Protein AF-A0A395GZ72-F1 (afdb_monomer)

Secondary structure (DSSP, 8-state):
-----------------PPPP-SS--SSGGGTTTT--S--EEEEES-B-----SEEEEEEEEEEE-TTS-EEEESSTT-S-EEEEEETTEEEEETTEE----TTHHHHHHHHTTB-SSEEEEEEEEHHHHT---SS-SEEEEEEEEEEETTSPPPPHHHHHHHHHHHHHTHHHHHHHHHHHTTSS-TT-HHHHHHHHHHHHHHHSTT-HHHHHHHHHHHHHHHTT----SHHHHHHHHTTEEE--TT-------------PPPPP--GGGGGG------S---------------SEEEEEEE--EEEEEEEE-SSPEESTTTB-TTT-BB--TTSTTTT-B-TTEEEEES-EES-TTHHHHHHHHHHTT-S-SEEEESS--SHHHHHHHHHHHHH-----EEEEPTTTHHHHGGGTTSEEEEETTEEESSPPPTTTTT----------TTSPPPHHHHHHHHTTT-HHHHHHHHHHHHHHHHHT-SSEEEPS-EEE-TTS--SHHHHHHHHHHHHTT---SS-EEEPPPSS-TTTTTTTT--HHHHHHHHHHHHHHHHTT-B----S-GGGSTTPPPTT-B-EE-SHHHHHHHHHTS--B---PPTTHHHHHHHHTEEES-GGGSGGGS-BSEEEE---GGGGTT--TTHHHHHHHHHHHHHTTSPEEEESGGGG---TTHHHHHHHHHHHH---S--EETTTSSS-SSSTTTBPTT--PEEEE--GGGGHHHHHHH----SS----EEEEEEEEE-HHHHHHHHHHHTT----SS-EEEEEE-HHHHHHHHHTTHHHHHHHTTEEEEES--GGG--TTTS-TT--EEEES-HHHHHHHHHHH--EEEE--HHHHHHHHHHSSPPPPPTT-

Radius of gyration: 38.92 Å; Cα contacts (8 Å, |Δi|>4): 1765; chains: 1; bounding box: 130×68×79 Å

Structure (mmCIF, N/CA/C/O backbone):
data_AF-A0A395GZ72-F1
#
_entry.id   AF-A0A395GZ72-F1
#
loop_
_atom_site.group_PDB
_atom_site.id
_atom_site.type_symbol
_atom_site.label_atom_id
_atom_site.label_alt_id
_atom_site.label_comp_id
_atom_site.label_asym_id
_atom_site.label_entity_id
_atom_site.label_seq_id
_atom_site.pdbx_PDB_ins_code
_atom_site.Cartn_x
_atom_site.Cartn_y
_atom_site.Cartn_z
_atom_site.occupancy
_atom_site.B_iso_or_equiv
_atom_site.auth_seq_id
_atom_site.auth_comp_id
_atom_site.auth_asym_id
_atom_site.auth_atom_id
_atom_site.pdbx_PDB_model_num
ATOM 1 N N . MET A 1 1 ? 87.591 38.174 10.791 1.00 34.38 1 MET A N 1
ATOM 2 C CA . MET A 1 1 ? 88.130 39.391 10.137 1.00 34.38 1 MET A CA 1
ATOM 3 C C . MET A 1 1 ? 88.224 39.127 8.640 1.00 34.38 1 MET A C 1
ATOM 5 O O . MET A 1 1 ? 88.364 37.968 8.288 1.00 34.38 1 MET A O 1
ATOM 9 N N . SER A 1 2 ? 88.171 40.179 7.820 1.00 26.72 2 SER A N 1
ATOM 10 C CA . SER A 1 2 ? 88.730 40.250 6.453 1.00 26.72 2 SER A CA 1
ATOM 11 C C . SER A 1 2 ? 88.291 39.220 5.391 1.00 26.72 2 SER A C 1
ATOM 13 O O . SER A 1 2 ? 88.881 38.160 5.242 1.00 26.72 2 SER A O 1
ATOM 15 N N . GLN A 1 3 ? 87.288 39.611 4.601 1.00 27.19 3 GLN A N 1
ATOM 16 C CA . GLN A 1 3 ? 87.376 39.810 3.138 1.00 27.19 3 GLN A CA 1
ATOM 17 C C . GLN A 1 3 ? 88.424 39.039 2.281 1.00 27.19 3 GLN A C 1
ATOM 19 O O . GLN A 1 3 ? 89.612 39.322 2.380 1.00 27.19 3 GLN A O 1
ATOM 24 N N . GLN A 1 4 ? 87.901 38.283 1.293 1.00 29.97 4 GLN A N 1
ATOM 25 C CA . GLN A 1 4 ? 87.918 38.613 -0.163 1.00 29.97 4 GLN A CA 1
ATOM 26 C C . GLN A 1 4 ? 89.201 38.397 -1.024 1.00 29.97 4 GLN A C 1
ATOM 28 O O . GLN A 1 4 ? 90.318 38.432 -0.528 1.00 29.97 4 GLN A O 1
ATOM 33 N N . VAL A 1 5 ? 88.971 38.316 -2.353 1.00 26.55 5 VAL A N 1
ATOM 34 C CA . VAL A 1 5 ? 89.887 38.484 -3.520 1.00 26.55 5 VAL A CA 1
ATOM 35 C C . VAL A 1 5 ? 90.496 37.213 -4.166 1.00 26.55 5 VAL A C 1
ATOM 37 O O . VAL A 1 5 ? 91.582 36.770 -3.816 1.00 26.55 5 VAL A O 1
ATOM 40 N N . ASP A 1 6 ? 89.757 36.687 -5.154 1.00 26.81 6 ASP A N 1
ATOM 41 C CA . ASP A 1 6 ? 90.090 36.468 -6.585 1.00 26.81 6 ASP A CA 1
ATOM 42 C C . ASP A 1 6 ? 91.368 35.745 -7.107 1.00 26.81 6 ASP A C 1
ATOM 44 O O . ASP A 1 6 ? 92.490 35.988 -6.677 1.00 26.81 6 ASP A O 1
ATOM 48 N N . ALA A 1 7 ? 91.147 35.026 -8.231 1.00 25.94 7 ALA A N 1
ATOM 49 C CA . ALA A 1 7 ? 91.936 35.014 -9.491 1.00 25.94 7 ALA A CA 1
ATOM 50 C C . ALA A 1 7 ? 92.730 33.748 -9.957 1.00 25.94 7 ALA A C 1
ATOM 52 O O . ALA A 1 7 ? 93.882 33.541 -9.603 1.00 25.94 7 ALA A O 1
ATOM 53 N N . VAL A 1 8 ? 92.136 33.058 -10.954 1.00 24.94 8 VAL A N 1
ATOM 54 C CA . VAL A 1 8 ? 92.734 32.557 -12.233 1.00 24.94 8 VAL A CA 1
ATOM 55 C C . VAL A 1 8 ? 93.735 31.361 -12.262 1.00 24.94 8 VAL A C 1
ATOM 57 O O . VAL A 1 8 ? 94.876 31.463 -11.836 1.00 24.94 8 VAL A O 1
ATOM 60 N N . SER A 1 9 ? 93.272 30.268 -12.907 1.00 29.72 9 SER A N 1
ATOM 61 C CA . SER A 1 9 ? 93.834 29.360 -13.963 1.00 29.72 9 SER A CA 1
ATOM 62 C C . SER A 1 9 ? 95.338 29.404 -14.377 1.00 29.72 9 SER A C 1
ATOM 64 O O . SER A 1 9 ? 95.926 30.477 -14.277 1.00 29.72 9 SER A O 1
ATOM 66 N N . PRO A 1 10 ? 95.951 28.343 -15.003 1.00 31.62 10 PRO A N 1
ATOM 67 C CA . PRO A 1 10 ? 95.330 27.332 -15.899 1.00 31.62 10 PRO A CA 1
ATOM 68 C C . PRO A 1 10 ? 95.888 25.859 -15.902 1.00 31.62 10 PRO A C 1
ATOM 70 O O . PRO A 1 10 ? 96.686 25.462 -15.063 1.00 31.62 10 PRO A O 1
ATOM 73 N N . LEU A 1 11 ? 95.402 25.072 -16.886 1.00 26.64 11 LEU A N 1
ATOM 74 C CA . LEU A 1 11 ? 95.679 23.671 -17.333 1.00 26.64 11 LEU A CA 1
ATOM 75 C C . LEU A 1 11 ? 97.136 23.391 -17.823 1.00 26.64 11 LEU A C 1
ATOM 77 O O . LEU A 1 11 ? 97.882 24.368 -17.916 1.00 26.64 11 LEU A O 1
ATOM 81 N N . PRO A 1 12 ? 97.540 22.169 -18.312 1.00 40.56 12 PRO A N 1
ATOM 82 C CA . PRO A 1 12 ? 96.885 20.822 -18.413 1.00 40.56 12 PRO A CA 1
ATOM 83 C C . PRO A 1 12 ? 97.626 19.707 -17.570 1.00 40.56 12 PRO A C 1
ATOM 85 O O . PRO A 1 12 ? 98.060 20.065 -16.485 1.00 40.56 12 PRO A O 1
ATOM 88 N N . VAL A 1 13 ? 97.807 18.377 -17.830 1.00 24.05 13 VAL A N 1
ATOM 89 C CA . VAL A 1 13 ? 97.743 17.447 -19.007 1.00 24.05 13 VAL A CA 1
ATOM 90 C C . VAL A 1 13 ? 97.440 15.950 -18.645 1.00 24.05 13 VAL A C 1
ATOM 92 O O . VAL A 1 13 ? 97.704 15.488 -17.543 1.00 24.05 13 VAL A O 1
ATOM 95 N N . VAL A 1 14 ? 96.913 15.225 -19.648 1.00 24.72 14 VAL A N 1
ATOM 96 C CA . VAL A 1 14 ? 96.704 13.768 -19.972 1.00 24.72 14 VAL A CA 1
ATOM 97 C C . VAL A 1 14 ? 97.990 12.868 -19.894 1.00 24.72 14 VAL A C 1
ATOM 99 O O . VAL A 1 14 ? 99.051 13.487 -19.994 1.00 24.72 14 VAL A O 1
ATOM 102 N N . PRO A 1 15 ? 98.008 11.484 -19.813 1.00 29.48 15 PRO A N 1
ATOM 103 C CA . PRO A 1 15 ? 96.961 10.438 -20.051 1.00 29.48 15 PRO A CA 1
ATOM 104 C C . PRO A 1 15 ? 96.817 9.200 -19.084 1.00 29.48 15 PRO A C 1
ATOM 106 O O . PRO A 1 15 ? 97.729 8.827 -18.360 1.00 29.48 15 PRO A O 1
ATOM 109 N N . MET A 1 16 ? 95.727 8.434 -19.320 1.00 23.69 16 MET A N 1
ATOM 110 C CA . MET A 1 16 ? 95.589 6.943 -19.362 1.00 23.69 16 MET A CA 1
ATOM 111 C C . MET A 1 16 ? 95.360 6.012 -18.137 1.00 23.69 16 MET A C 1
ATOM 113 O O . MET A 1 16 ? 96.000 6.089 -17.096 1.00 23.69 16 MET A O 1
ATOM 117 N N . SER A 1 17 ? 94.585 4.955 -18.462 1.00 22.78 17 SER A N 1
ATOM 118 C CA . SER A 1 17 ? 94.466 3.593 -17.885 1.00 22.78 17 SER A CA 1
ATOM 119 C C . SER A 1 17 ? 93.410 3.313 -16.794 1.00 22.78 17 SER A C 1
ATOM 121 O O . SER A 1 17 ? 93.126 4.135 -15.931 1.00 22.78 17 SER A O 1
ATOM 123 N N . LEU A 1 18 ? 92.786 2.128 -16.907 1.00 32.59 18 LEU A N 1
ATOM 124 C CA . LEU A 1 18 ? 91.669 1.616 -16.096 1.00 32.59 18 LEU A CA 1
ATOM 125 C C . LEU A 1 18 ? 92.166 0.583 -15.063 1.00 32.59 18 LEU A C 1
ATOM 127 O O . LEU A 1 18 ? 92.924 -0.308 -15.453 1.00 32.59 18 LEU A O 1
ATOM 131 N N . PRO A 1 19 ? 91.695 0.612 -13.801 1.00 25.66 19 PRO A N 1
ATOM 132 C CA . PRO A 1 19 ? 91.876 -0.484 -12.848 1.00 25.66 19 PRO A CA 1
ATOM 133 C C . PRO A 1 19 ? 90.825 -1.596 -13.015 1.00 25.66 19 PRO A C 1
ATOM 135 O O . PRO A 1 19 ? 89.708 -1.361 -13.474 1.00 25.66 19 PRO A O 1
ATOM 138 N N . SER A 1 20 ? 91.178 -2.810 -12.589 1.00 26.08 20 SER A N 1
ATOM 139 C CA . SER A 1 20 ? 90.280 -3.969 -12.488 1.00 26.08 20 SER A CA 1
ATOM 140 C C . SER A 1 20 ? 89.434 -3.955 -11.206 1.00 26.08 20 SER A C 1
ATOM 142 O O . SER A 1 20 ? 89.766 -3.269 -10.242 1.00 26.08 20 SER A O 1
ATOM 144 N N . GLN A 1 21 ? 88.368 -4.761 -11.181 1.00 37.78 21 GLN A N 1
ATOM 145 C CA . GLN A 1 21 ? 87.466 -4.911 -10.033 1.00 37.78 21 GLN A CA 1
ATOM 146 C C . GLN A 1 21 ? 88.163 -5.420 -8.759 1.00 37.78 21 GLN A C 1
ATOM 148 O O . GLN A 1 21 ? 89.047 -6.276 -8.810 1.00 37.78 21 GLN A O 1
ATOM 153 N N . SER A 1 22 ? 87.639 -4.977 -7.617 1.00 26.02 22 SER A N 1
ATOM 154 C CA . SER A 1 22 ? 87.664 -5.691 -6.339 1.00 26.02 22 SER A CA 1
ATOM 155 C C . SER A 1 22 ? 86.286 -5.547 -5.692 1.00 26.02 22 SER A C 1
ATOM 157 O O . SER A 1 22 ? 85.768 -4.431 -5.626 1.00 26.02 22 SER A O 1
ATOM 159 N N . ASP A 1 23 ? 85.687 -6.646 -5.240 1.00 38.22 23 ASP A N 1
ATOM 160 C CA . ASP A 1 23 ? 84.342 -6.638 -4.657 1.00 38.22 23 ASP A CA 1
ATOM 161 C C . ASP A 1 23 ? 84.237 -5.805 -3.369 1.00 38.22 23 ASP A C 1
ATOM 163 O O . ASP A 1 23 ? 85.182 -5.721 -2.585 1.00 38.22 23 ASP A O 1
ATOM 167 N N . GLY A 1 24 ? 83.035 -5.281 -3.099 1.00 35.09 24 GLY A N 1
ATOM 168 C CA . GLY A 1 24 ? 82.605 -5.028 -1.718 1.00 35.09 24 GLY A CA 1
ATOM 169 C C . GLY A 1 24 ? 82.280 -3.596 -1.288 1.00 35.09 24 GLY A C 1
ATOM 170 O O . GLY A 1 24 ? 81.935 -3.433 -0.121 1.00 35.09 24 GLY A O 1
ATOM 171 N N . GLN A 1 25 ? 82.326 -2.567 -2.149 1.00 31.42 25 GLN A N 1
ATOM 172 C CA . GLN A 1 25 ? 81.859 -1.221 -1.753 1.00 31.42 25 GLN A CA 1
ATOM 173 C C . GLN A 1 25 ? 81.466 -0.299 -2.926 1.00 31.42 25 GLN A C 1
ATOM 175 O O . GLN A 1 25 ? 82.327 0.336 -3.522 1.00 31.42 25 GLN A O 1
ATOM 180 N N . LEU A 1 26 ? 80.156 -0.227 -3.227 1.00 33.25 26 LEU A N 1
ATOM 181 C CA . LEU A 1 26 ? 79.396 0.966 -3.682 1.00 33.25 26 LEU A CA 1
ATOM 182 C C . LEU A 1 26 ? 77.943 0.579 -4.044 1.00 33.25 26 LEU A C 1
ATOM 184 O O . LEU A 1 26 ? 77.518 0.616 -5.194 1.00 33.25 26 LEU A O 1
ATOM 188 N N . VAL A 1 27 ? 77.173 0.171 -3.029 1.00 31.89 27 VAL A N 1
ATOM 189 C CA . VAL A 1 27 ? 75.712 -0.076 -3.129 1.00 31.89 27 VAL A CA 1
ATOM 190 C C . VAL A 1 27 ? 74.934 0.877 -2.199 1.00 31.89 27 VAL A C 1
ATOM 192 O O . VAL A 1 27 ? 73.728 0.764 -2.046 1.00 31.89 27 VAL A O 1
ATOM 195 N N . SER A 1 28 ? 75.612 1.847 -1.579 1.00 29.06 28 SER A N 1
ATOM 196 C CA . SER A 1 28 ? 75.023 2.880 -0.717 1.00 29.06 28 SER A CA 1
ATOM 197 C C . SER A 1 28 ? 74.448 4.055 -1.513 1.00 29.06 28 SER A C 1
ATOM 199 O O . SER A 1 28 ? 73.322 4.486 -1.275 1.00 29.06 28 SER A O 1
ATOM 201 N N . ASP A 1 29 ? 75.207 4.558 -2.483 1.00 30.05 29 ASP A N 1
ATOM 202 C CA . ASP A 1 29 ? 75.013 5.920 -3.002 1.00 30.05 29 ASP A CA 1
ATOM 203 C C . ASP A 1 29 ? 73.869 6.009 -4.032 1.00 30.05 29 ASP A C 1
ATOM 205 O O . ASP A 1 29 ? 73.333 7.083 -4.284 1.00 30.05 29 ASP A O 1
ATOM 209 N N . LEU A 1 30 ? 73.418 4.860 -4.549 1.00 30.84 30 LEU A N 1
ATOM 210 C CA . LEU A 1 30 ? 72.220 4.717 -5.389 1.00 30.84 30 LEU A CA 1
ATOM 211 C C . LEU A 1 30 ? 70.903 4.639 -4.588 1.00 30.84 30 LEU A C 1
ATOM 213 O O . LEU A 1 30 ? 69.835 4.585 -5.190 1.00 30.84 30 LEU A O 1
ATOM 217 N N . TYR A 1 31 ? 70.956 4.638 -3.249 1.00 29.92 31 TYR A N 1
ATOM 218 C CA . TYR A 1 31 ? 69.770 4.626 -2.374 1.00 29.92 31 TYR A CA 1
ATOM 219 C C . TYR A 1 31 ? 69.492 5.974 -1.687 1.00 29.92 31 TYR A C 1
ATOM 221 O O . TYR A 1 31 ? 68.526 6.091 -0.931 1.00 29.92 31 TYR A O 1
ATOM 229 N N . ALA A 1 32 ? 70.276 7.017 -1.984 1.00 32.72 32 ALA A N 1
ATOM 230 C CA . ALA A 1 32 ? 70.062 8.365 -1.452 1.00 32.72 32 ALA A CA 1
ATOM 231 C C . ALA A 1 32 ? 68.724 9.006 -1.896 1.00 32.72 32 ALA A C 1
ATOM 233 O O . ALA A 1 32 ? 68.228 9.899 -1.216 1.00 32.72 32 ALA A O 1
ATOM 234 N N . SER A 1 33 ? 68.105 8.526 -2.985 1.00 37.47 33 SER A N 1
ATOM 235 C CA . SER A 1 33 ? 66.801 8.989 -3.497 1.00 37.47 33 SER A CA 1
ATOM 236 C C . SER A 1 33 ? 65.575 8.360 -2.810 1.00 37.47 33 SER A C 1
ATOM 238 O O . SER A 1 33 ? 64.439 8.596 -3.227 1.00 37.47 33 SER A O 1
ATOM 240 N N . GLY A 1 34 ? 65.766 7.530 -1.776 1.00 27.53 34 GLY A N 1
ATOM 241 C CA . GLY A 1 34 ? 64.664 7.015 -0.951 1.00 27.53 34 GLY A CA 1
ATOM 242 C C . GLY A 1 34 ? 63.695 6.059 -1.661 1.00 27.53 34 GLY A C 1
ATOM 243 O O . GLY A 1 34 ? 62.562 5.907 -1.215 1.00 27.53 34 GLY A O 1
ATOM 244 N N . GLY A 1 35 ? 64.117 5.419 -2.757 1.00 38.59 35 GLY A N 1
ATOM 245 C CA . GLY A 1 35 ? 63.292 4.457 -3.499 1.00 38.59 35 GLY A CA 1
ATOM 246 C C . GLY A 1 35 ? 62.363 5.067 -4.554 1.00 38.59 35 GLY A C 1
ATOM 247 O O . GLY A 1 35 ? 61.542 4.342 -5.110 1.00 38.59 35 GLY A O 1
ATOM 248 N N . LYS A 1 36 ? 62.498 6.364 -4.869 1.00 42.06 36 LYS A N 1
ATOM 249 C CA . LYS A 1 36 ? 61.888 6.966 -6.066 1.00 42.06 36 LYS A CA 1
ATOM 250 C C . LYS A 1 36 ? 62.743 6.624 -7.304 1.00 42.06 36 LYS A C 1
ATOM 252 O O . LYS A 1 36 ? 63.950 6.872 -7.298 1.00 42.06 36 LYS A O 1
ATOM 257 N N . GLY A 1 37 ? 62.127 6.049 -8.342 1.00 47.88 37 GLY A N 1
ATOM 258 C CA . GLY A 1 37 ? 62.763 5.806 -9.647 1.00 47.88 37 GLY A CA 1
ATOM 259 C C . GLY A 1 37 ? 62.991 7.102 -10.440 1.00 47.88 37 GLY A C 1
ATOM 260 O O . GLY A 1 37 ? 62.437 8.144 -10.093 1.00 47.88 37 GLY A O 1
ATOM 261 N N . SER A 1 38 ? 63.791 7.058 -11.515 1.00 48.88 38 SER A N 1
ATOM 262 C CA . SER A 1 38 ? 64.171 8.270 -12.271 1.00 48.88 38 SER A CA 1
ATOM 263 C C . SER A 1 38 ? 63.117 8.799 -13.254 1.00 48.88 38 SER A C 1
ATOM 265 O O . SER A 1 38 ? 63.381 9.728 -14.009 1.00 48.88 38 SER A O 1
ATOM 267 N N . LEU A 1 39 ? 61.905 8.248 -13.230 1.00 56.78 39 LEU A N 1
ATOM 268 C CA . LEU A 1 39 ? 60.735 8.723 -13.965 1.00 56.78 39 LEU A CA 1
ATOM 269 C C . LEU A 1 39 ? 59.516 8.432 -13.091 1.00 56.78 39 LEU A C 1
ATOM 271 O O . LEU A 1 39 ? 59.352 7.287 -12.679 1.00 56.78 39 LEU A O 1
ATOM 275 N N . ARG A 1 40 ? 58.677 9.434 -12.805 1.00 62.03 40 ARG A N 1
ATOM 276 C CA . ARG A 1 40 ? 57.437 9.235 -12.025 1.00 62.03 40 ARG A CA 1
ATOM 277 C C . ARG A 1 40 ? 56.199 9.327 -12.906 1.00 62.03 40 ARG A C 1
ATOM 279 O O . ARG A 1 40 ? 55.406 8.392 -12.946 1.00 62.03 40 ARG A O 1
ATOM 286 N N . TYR A 1 41 ? 56.069 10.416 -13.665 1.00 66.06 41 TYR A N 1
ATOM 287 C CA . TYR A 1 41 ? 54.873 10.710 -14.454 1.00 66.06 41 TYR A CA 1
ATOM 288 C C . TYR A 1 41 ? 55.190 11.074 -15.908 1.00 66.06 41 TYR A C 1
ATOM 290 O O . TYR A 1 41 ? 56.151 11.789 -16.201 1.00 66.06 41 TYR A O 1
ATOM 298 N N . VAL A 1 42 ? 54.336 10.595 -16.814 1.00 68.19 42 VAL A N 1
ATOM 299 C CA . VAL A 1 42 ? 54.404 10.804 -18.265 1.00 68.19 42 VAL A CA 1
ATOM 300 C C . VAL A 1 42 ? 53.031 11.226 -18.779 1.00 68.19 42 VAL A C 1
ATOM 302 O O . VAL A 1 42 ? 52.049 10.523 -18.563 1.00 68.19 42 VAL A O 1
ATOM 305 N N . PHE A 1 43 ? 52.970 12.323 -19.526 1.00 74.38 43 PHE A N 1
ATOM 306 C CA . PHE A 1 43 ? 51.832 12.710 -20.354 1.00 74.38 43 PHE A CA 1
ATOM 307 C C . PHE A 1 43 ? 52.138 12.449 -21.836 1.00 74.38 43 PHE A C 1
ATOM 309 O O . PHE A 1 43 ? 53.165 12.909 -22.336 1.00 74.38 43 PHE A O 1
ATOM 316 N N . LEU A 1 44 ? 51.242 11.759 -22.556 1.00 71.19 44 LEU A N 1
ATOM 317 C CA . LEU A 1 44 ? 51.400 11.462 -23.989 1.00 71.19 44 LEU A CA 1
ATOM 318 C C . LEU A 1 44 ? 50.183 11.881 -24.830 1.00 71.19 44 LEU A C 1
ATOM 320 O O . LEU A 1 44 ? 49.135 11.233 -24.821 1.00 71.19 44 LEU A O 1
ATOM 324 N N . HIS A 1 45 ? 50.360 12.884 -25.690 1.00 70.88 45 HIS A N 1
ATOM 325 C CA . HIS A 1 45 ? 49.501 13.118 -26.850 1.00 70.88 45 HIS A CA 1
ATOM 326 C C . HIS A 1 45 ? 50.111 12.469 -28.102 1.00 70.88 45 HIS A C 1
ATOM 328 O O . HIS A 1 45 ? 50.744 13.141 -28.908 1.00 70.88 45 HIS A O 1
ATOM 334 N N . GLY A 1 46 ? 49.907 11.166 -28.294 1.00 64.62 46 GLY A N 1
ATOM 335 C CA . GLY A 1 46 ? 50.385 10.439 -29.475 1.00 64.62 46 GLY A CA 1
ATOM 336 C C . GLY A 1 46 ? 50.199 8.927 -29.338 1.00 64.62 46 GLY A C 1
ATOM 337 O O . GLY A 1 46 ? 49.583 8.467 -28.380 1.00 64.62 46 GLY A O 1
ATOM 338 N N . ASN A 1 47 ? 50.746 8.168 -30.286 1.00 56.50 47 ASN A N 1
ATOM 339 C CA . ASN A 1 47 ? 50.848 6.707 -30.263 1.00 56.50 47 ASN A CA 1
ATOM 340 C C . ASN A 1 47 ? 52.332 6.281 -30.287 1.00 56.50 47 ASN A C 1
ATOM 342 O O . ASN A 1 47 ? 53.229 7.094 -30.512 1.00 56.50 47 ASN A O 1
ATOM 346 N N . HIS A 1 48 ? 52.599 4.989 -30.103 1.00 61.34 48 HIS A N 1
ATOM 347 C CA . HIS A 1 48 ? 53.921 4.393 -30.324 1.00 61.34 48 HIS A CA 1
ATOM 348 C C . HIS A 1 48 ? 54.113 3.992 -31.794 1.00 61.34 48 HIS A C 1
ATOM 350 O O . HIS A 1 48 ? 53.207 3.431 -32.412 1.00 61.34 48 HIS A O 1
ATOM 356 N N . ALA A 1 49 ? 55.294 4.277 -32.343 1.00 65.81 49 ALA A N 1
ATOM 357 C CA . ALA A 1 49 ? 55.739 3.871 -33.673 1.00 65.81 49 ALA A CA 1
ATOM 358 C C . ALA A 1 49 ? 57.287 3.816 -33.714 1.00 65.81 49 ALA A C 1
ATOM 360 O O . ALA A 1 49 ? 57.923 4.854 -33.915 1.00 65.81 49 ALA A O 1
ATOM 361 N N . PRO A 1 50 ? 57.927 2.649 -33.532 1.00 67.38 50 PRO A N 1
ATOM 362 C CA . PRO A 1 50 ? 59.387 2.526 -33.593 1.00 67.38 50 PRO A CA 1
ATOM 363 C C . PRO A 1 50 ? 59.937 2.794 -35.005 1.00 67.38 50 PRO A C 1
ATOM 365 O O . PRO A 1 50 ? 59.362 2.331 -35.989 1.00 67.38 50 PRO A O 1
ATOM 368 N N . THR A 1 51 ? 61.068 3.505 -35.131 1.00 63.84 51 THR A N 1
ATOM 369 C CA . THR A 1 51 ? 61.877 3.472 -36.369 1.00 63.84 51 THR A CA 1
ATOM 370 C C . THR A 1 51 ? 62.836 2.282 -36.363 1.00 63.84 51 THR A C 1
ATOM 372 O O . THR A 1 51 ? 63.665 2.119 -35.460 1.00 63.84 51 THR A O 1
ATOM 375 N N . HIS A 1 52 ? 62.753 1.474 -37.420 1.00 65.75 52 HIS A N 1
ATOM 376 C CA . HIS A 1 52 ? 63.691 0.388 -37.711 1.00 65.75 52 HIS A CA 1
ATOM 377 C C . HIS A 1 52 ? 64.793 0.796 -38.707 1.00 65.75 52 HIS A C 1
ATOM 379 O O . HIS A 1 52 ? 65.633 -0.031 -39.060 1.00 65.75 52 HIS A O 1
ATOM 385 N N . HIS A 1 53 ? 64.816 2.054 -39.159 1.00 70.38 53 HIS A N 1
ATOM 386 C CA . HIS A 1 53 ? 65.850 2.564 -40.058 1.00 70.38 53 HIS A CA 1
ATOM 387 C C . HIS A 1 53 ? 67.114 2.971 -39.279 1.00 70.38 53 HIS A C 1
ATOM 389 O O . HIS A 1 53 ? 67.026 3.532 -38.186 1.00 70.38 53 HIS A O 1
ATOM 395 N N . GLN A 1 54 ? 68.298 2.698 -39.846 1.00 68.06 54 GLN A N 1
ATOM 396 C CA . GLN A 1 54 ? 69.583 3.092 -39.243 1.00 68.06 54 GLN A CA 1
ATOM 397 C C . GLN A 1 54 ? 69.796 4.609 -39.266 1.00 68.06 54 GLN A C 1
ATOM 399 O O . GLN A 1 54 ? 70.326 5.163 -38.305 1.00 68.06 54 GLN A O 1
ATOM 404 N N . GLU A 1 55 ? 69.346 5.274 -40.332 1.00 79.75 55 GLU A N 1
ATOM 405 C CA . GLU A 1 55 ? 69.267 6.731 -40.420 1.00 79.75 55 GLU A CA 1
ATOM 406 C C . GLU A 1 55 ? 67.802 7.179 -40.398 1.00 79.75 55 GLU A C 1
ATOM 408 O O . GLU A 1 55 ? 66.934 6.563 -41.017 1.00 79.75 55 GLU A O 1
ATOM 413 N N . THR A 1 56 ? 67.493 8.260 -39.683 1.00 82.12 56 THR A N 1
ATOM 414 C CA . THR A 1 56 ? 66.162 8.893 -39.697 1.00 82.12 56 THR A CA 1
ATOM 415 C C . THR A 1 56 ? 66.315 10.378 -39.382 1.00 82.12 56 THR A C 1
ATOM 417 O O . THR A 1 56 ? 67.072 10.747 -38.484 1.00 82.12 56 THR A O 1
ATOM 420 N N . ASN A 1 57 ? 65.595 11.241 -40.102 1.00 84.94 57 ASN A N 1
ATOM 421 C CA . ASN A 1 57 ? 65.477 12.657 -39.758 1.00 84.94 57 ASN A CA 1
ATOM 422 C C . ASN A 1 57 ? 64.123 12.880 -39.077 1.00 84.94 57 ASN A C 1
ATOM 424 O O . ASN A 1 57 ? 63.091 12.464 -39.604 1.00 84.94 57 ASN A O 1
ATOM 428 N N . ILE A 1 58 ? 64.136 13.532 -37.918 1.00 85.94 58 ILE A N 1
ATOM 429 C CA . ILE A 1 58 ? 62.959 13.803 -37.090 1.00 85.94 58 ILE A CA 1
ATOM 430 C C . ILE A 1 58 ? 62.825 15.318 -36.952 1.00 85.94 58 ILE A C 1
ATOM 432 O O . ILE A 1 58 ? 63.775 15.990 -36.560 1.00 85.94 58 ILE A O 1
ATOM 436 N N . GLU A 1 59 ? 61.664 15.866 -37.295 1.00 88.19 59 GLU A N 1
ATOM 437 C CA . GLU A 1 59 ? 61.310 17.253 -37.005 1.00 88.19 59 GLU A CA 1
ATOM 438 C C . GLU A 1 59 ? 60.543 17.303 -35.680 1.00 88.19 59 GLU A C 1
ATOM 440 O O . GLU A 1 59 ? 59.510 16.649 -35.518 1.00 88.19 59 GLU A O 1
ATOM 445 N N . GLY A 1 60 ? 61.036 18.101 -34.738 1.00 87.06 60 GLY A N 1
ATOM 446 C CA . GLY A 1 60 ? 60.442 18.226 -33.413 1.00 87.06 60 GLY A CA 1
ATOM 447 C C . GLY A 1 60 ? 61.042 19.369 -32.606 1.00 87.06 60 GLY A C 1
ATOM 448 O O . GLY A 1 60 ? 61.764 20.202 -33.151 1.00 87.06 60 GLY A O 1
ATOM 449 N N . LYS A 1 61 ? 60.781 19.407 -31.301 1.00 87.88 61 LYS A N 1
ATOM 450 C CA . LYS A 1 61 ? 61.375 20.380 -30.376 1.00 87.88 61 LYS A CA 1
ATOM 451 C C . LYS A 1 61 ? 61.585 19.756 -28.998 1.00 87.88 61 LYS A C 1
ATOM 453 O O . LYS A 1 61 ? 60.749 18.975 -28.548 1.00 87.88 61 LYS A O 1
ATOM 458 N N . VAL A 1 62 ? 62.703 20.104 -28.362 1.00 87.06 62 VAL A N 1
ATOM 459 C CA . VAL A 1 62 ? 63.074 19.693 -27.003 1.00 87.06 62 VAL A CA 1
ATOM 460 C C . VAL A 1 62 ? 63.098 20.942 -26.126 1.00 87.06 62 VAL A C 1
ATOM 462 O O . VAL A 1 62 ? 63.853 21.876 -26.406 1.00 87.06 62 VAL A O 1
ATOM 465 N N . THR A 1 63 ? 62.295 20.944 -25.065 1.00 88.06 63 THR A N 1
ATOM 466 C CA . THR A 1 63 ? 62.217 22.042 -24.089 1.00 88.06 63 THR A CA 1
ATOM 467 C C . THR A 1 63 ? 62.178 21.459 -22.675 1.00 88.06 63 THR A C 1
ATOM 469 O O . THR A 1 63 ? 61.507 20.456 -22.444 1.00 88.06 63 THR A O 1
ATOM 472 N N . LEU A 1 64 ? 62.884 22.071 -21.725 1.00 85.94 64 LEU A N 1
ATOM 473 C CA . LEU A 1 64 ? 62.787 21.771 -20.294 1.00 85.94 64 LEU A CA 1
ATOM 474 C C . LEU A 1 64 ? 62.161 22.943 -19.546 1.00 85.94 64 LEU A C 1
ATOM 476 O O . LEU A 1 64 ? 62.524 24.097 -19.783 1.00 85.94 64 LEU A O 1
ATOM 480 N N . PHE A 1 65 ? 61.314 22.617 -18.578 1.00 87.19 65 PHE A N 1
ATOM 481 C CA . PHE A 1 65 ? 60.662 23.549 -17.668 1.00 87.19 65 PHE A CA 1
ATOM 482 C C . PHE A 1 65 ? 61.057 23.262 -16.209 1.00 87.19 65 PHE A C 1
ATOM 484 O O . PHE A 1 65 ? 61.320 22.109 -15.853 1.00 87.19 65 PHE A O 1
ATOM 491 N N . ASN A 1 66 ? 61.084 24.292 -15.362 1.00 86.12 66 ASN A N 1
ATOM 492 C CA . ASN A 1 66 ? 61.102 24.135 -13.901 1.00 86.12 66 ASN A CA 1
ATOM 493 C C . ASN A 1 66 ? 59.687 23.826 -13.361 1.00 86.12 66 ASN A C 1
ATOM 495 O O . ASN A 1 66 ? 58.704 23.880 -14.103 1.00 86.12 66 ASN A O 1
ATOM 499 N N . GLY A 1 67 ? 59.561 23.516 -12.071 1.00 80.06 67 GLY A N 1
ATOM 500 C CA . GLY A 1 67 ? 58.280 23.228 -11.413 1.00 80.06 67 GLY A CA 1
ATOM 501 C C . GLY A 1 67 ? 57.329 24.430 -11.331 1.00 80.06 67 GLY A C 1
ATOM 502 O O . GLY A 1 67 ? 56.153 24.282 -11.003 1.00 80.06 67 GLY A O 1
ATOM 503 N N . GLN A 1 68 ? 57.803 25.633 -11.658 1.00 81.94 68 GLN A N 1
ATOM 504 C CA . GLN A 1 68 ? 56.970 26.826 -11.790 1.00 81.94 68 GLN A CA 1
ATOM 505 C C . GLN A 1 68 ? 56.413 26.985 -13.221 1.00 81.94 68 GLN A C 1
ATOM 507 O O . GLN A 1 68 ? 55.466 27.748 -13.419 1.00 81.94 68 GLN A O 1
ATOM 512 N N . GLY A 1 69 ? 56.908 26.207 -14.193 1.00 79.88 69 GLY A N 1
ATOM 513 C CA . GLY A 1 69 ? 56.506 26.235 -15.604 1.00 79.88 69 GLY A CA 1
ATOM 514 C C . GLY A 1 69 ? 57.354 27.164 -16.481 1.00 79.88 69 GLY A C 1
ATOM 515 O O . GLY A 1 69 ? 56.974 27.453 -17.611 1.00 79.88 69 GLY A O 1
ATOM 516 N N . GLU A 1 70 ? 58.491 27.656 -15.993 1.00 85.06 70 GLU A N 1
ATOM 517 C CA . GLU A 1 70 ? 59.408 28.524 -16.737 1.00 85.06 70 GLU A CA 1
ATOM 518 C C . GLU A 1 70 ? 60.428 27.690 -17.526 1.00 85.06 70 GLU A C 1
ATOM 520 O O . GLU A 1 70 ? 60.936 26.681 -17.035 1.00 85.06 70 GLU A O 1
ATOM 525 N N . ILE A 1 71 ? 60.757 28.114 -18.749 1.00 86.94 71 ILE A N 1
ATOM 526 C CA . ILE A 1 71 ? 61.706 27.407 -19.621 1.00 86.94 71 ILE A CA 1
ATOM 527 C C . ILE A 1 71 ? 63.140 27.570 -19.096 1.00 86.94 71 ILE A C 1
ATOM 529 O O . ILE A 1 71 ? 63.680 28.675 -19.082 1.00 86.94 71 ILE A O 1
ATOM 533 N N . VAL A 1 72 ? 63.785 26.453 -18.742 1.00 84.69 72 VAL A N 1
ATOM 534 C CA . VAL A 1 72 ? 65.196 26.402 -18.302 1.00 84.69 72 VAL A CA 1
ATOM 535 C C . VAL A 1 72 ? 66.161 25.931 -19.397 1.00 84.69 72 VAL A C 1
ATOM 537 O O . VAL A 1 72 ? 67.365 26.159 -19.297 1.00 84.69 72 VAL A O 1
ATOM 540 N N . PHE A 1 73 ? 65.652 25.298 -20.458 1.00 84.00 73 PHE A N 1
ATOM 541 C CA . PHE A 1 73 ? 66.395 24.987 -21.684 1.00 84.00 73 PHE A CA 1
ATOM 542 C C . PHE A 1 73 ? 65.423 24.864 -22.864 1.00 84.00 73 PHE A C 1
ATOM 544 O O . PHE A 1 73 ? 64.370 24.244 -22.738 1.00 84.00 73 PHE A O 1
ATOM 551 N N . GLU A 1 74 ? 65.788 25.410 -24.022 1.00 82.12 74 GLU A N 1
ATOM 552 C CA . GLU A 1 74 ? 65.047 25.279 -25.280 1.00 82.12 74 GLU A CA 1
ATOM 553 C C . GLU A 1 74 ? 66.037 25.074 -26.434 1.00 82.12 74 GLU A C 1
ATOM 555 O O . GLU A 1 74 ? 66.957 25.873 -26.614 1.00 82.12 74 GLU A O 1
ATOM 560 N N . GLU A 1 75 ? 65.843 24.016 -27.225 1.00 75.06 75 GLU A N 1
ATOM 561 C CA . GLU A 1 75 ? 66.643 23.771 -28.428 1.00 75.06 75 GLU A CA 1
ATOM 562 C C . GLU A 1 75 ? 66.279 24.784 -29.530 1.00 75.06 75 GLU A C 1
ATOM 564 O O . GLU A 1 75 ? 65.110 24.915 -29.900 1.00 75.06 75 GLU A O 1
ATOM 569 N N . ASN A 1 76 ? 67.287 25.486 -30.063 1.00 72.44 76 ASN A N 1
ATOM 570 C CA . ASN A 1 76 ? 67.155 26.601 -31.015 1.00 72.44 76 ASN A CA 1
ATOM 571 C C . ASN A 1 76 ? 66.078 27.651 -30.631 1.00 72.44 76 ASN A C 1
ATOM 573 O O . ASN A 1 76 ? 65.030 27.728 -31.288 1.00 72.44 76 ASN A O 1
ATOM 577 N N . PRO A 1 77 ? 66.345 28.503 -29.616 1.00 73.06 77 PRO A N 1
ATOM 578 C CA . PRO A 1 77 ? 65.365 29.432 -29.060 1.00 73.06 77 PRO A CA 1
ATOM 579 C C . PRO A 1 77 ? 64.620 30.288 -30.088 1.00 73.06 77 PRO A C 1
ATOM 581 O O . PRO A 1 77 ? 65.220 30.883 -30.988 1.00 73.06 77 PRO A O 1
ATOM 584 N N . GLY A 1 78 ? 63.296 30.356 -29.946 1.00 66.00 78 GLY A N 1
ATOM 585 C CA . GLY A 1 78 ? 62.422 31.112 -30.849 1.00 66.00 78 GLY A CA 1
ATOM 586 C C . GLY A 1 78 ? 62.116 30.443 -32.199 1.00 66.00 78 GLY A C 1
ATOM 587 O O . GLY A 1 78 ? 61.438 31.054 -33.027 1.00 66.00 78 GLY A O 1
ATOM 588 N N . ARG A 1 79 ? 62.556 29.198 -32.446 1.00 75.94 79 ARG A N 1
ATOM 589 C CA . ARG A 1 79 ? 62.036 28.359 -33.549 1.00 75.94 79 ARG A CA 1
ATOM 590 C C . ARG A 1 79 ? 60.876 27.461 -33.079 1.00 75.94 79 ARG A C 1
ATOM 592 O O . AR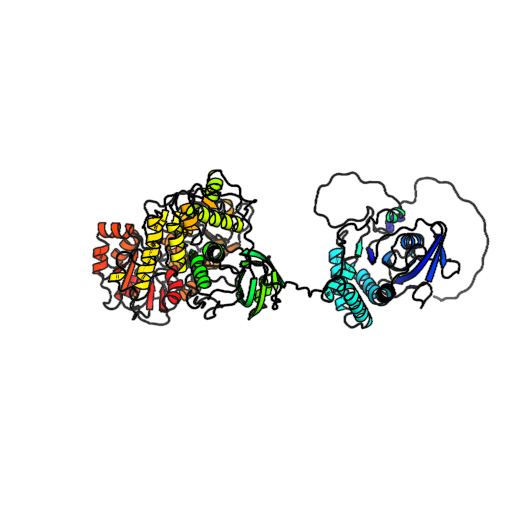G A 1 79 ? 60.858 27.059 -31.914 1.00 75.94 79 ARG A O 1
ATOM 599 N N . PRO A 1 80 ? 59.919 27.105 -33.962 1.00 71.00 80 PRO A N 1
ATOM 600 C CA . PRO A 1 80 ? 58.855 26.148 -33.637 1.00 71.00 80 PRO A CA 1
ATOM 601 C C . PRO A 1 80 ? 59.357 24.695 -33.625 1.00 71.00 80 PRO A C 1
ATOM 603 O O . PRO A 1 80 ? 58.826 23.862 -32.896 1.00 71.00 80 PRO A O 1
ATOM 606 N N . SER A 1 81 ? 60.394 24.393 -34.409 1.00 83.50 81 SER A N 1
ATOM 607 C CA . SER A 1 81 ? 60.989 23.065 -34.544 1.00 83.50 81 SER A CA 1
ATOM 608 C C . SER A 1 81 ? 62.466 23.140 -34.946 1.00 83.50 81 SER A C 1
ATOM 610 O O . SER A 1 81 ? 62.952 24.163 -35.436 1.00 83.50 81 SER A O 1
ATOM 612 N N . ALA A 1 82 ? 63.160 22.020 -34.755 1.00 85.56 82 ALA A N 1
ATOM 613 C CA . ALA A 1 82 ? 64.488 21.713 -35.264 1.00 85.56 82 ALA A CA 1
ATOM 614 C C . ALA A 1 82 ? 64.498 20.292 -35.864 1.00 85.56 82 ALA A C 1
ATOM 616 O O . ALA A 1 82 ? 63.640 19.455 -35.561 1.00 85.56 82 ALA A O 1
ATOM 617 N N . ARG A 1 83 ? 65.471 20.016 -36.736 1.00 86.19 83 ARG A N 1
ATOM 618 C CA . ARG A 1 83 ? 65.620 18.755 -37.476 1.00 86.19 83 ARG A CA 1
ATOM 619 C C . ARG A 1 83 ? 66.760 17.916 -36.900 1.00 86.19 83 ARG A C 1
ATOM 621 O O . ARG A 1 83 ? 67.930 18.172 -37.180 1.00 86.19 83 ARG A O 1
ATOM 628 N N . TYR A 1 84 ? 66.400 16.899 -36.125 1.00 85.25 84 TYR A N 1
ATOM 629 C CA . TYR A 1 84 ? 67.298 15.941 -35.480 1.00 85.25 84 TYR A CA 1
ATOM 630 C C . TYR A 1 84 ? 67.637 14.815 -36.462 1.00 85.25 84 TYR A C 1
ATOM 632 O O . TYR A 1 84 ? 66.745 14.120 -36.953 1.00 85.25 84 TYR A O 1
ATOM 640 N N . ARG A 1 85 ? 68.923 14.613 -36.749 1.00 85.38 85 ARG A N 1
ATOM 641 C CA . ARG A 1 85 ? 69.429 13.483 -37.538 1.00 85.38 85 ARG A CA 1
ATOM 642 C C . ARG A 1 85 ? 69.912 12.389 -36.599 1.00 85.38 85 ARG A C 1
ATOM 644 O O . ARG A 1 85 ? 70.849 12.602 -35.829 1.00 85.38 85 ARG A O 1
ATOM 651 N N . PHE A 1 86 ? 69.324 11.209 -36.735 1.00 82.81 86 PHE A N 1
ATOM 652 C CA . PHE A 1 86 ? 69.763 9.994 -36.064 1.00 82.81 86 PHE A CA 1
ATOM 653 C C . PHE A 1 86 ? 70.597 9.126 -37.004 1.00 82.81 86 PHE A C 1
ATOM 655 O O . PHE A 1 86 ? 70.255 9.005 -38.180 1.00 82.81 86 PHE A O 1
ATOM 662 N N . ALA A 1 87 ? 71.651 8.513 -36.465 1.00 80.44 87 ALA A N 1
ATOM 663 C CA . ALA A 1 87 ? 72.442 7.467 -37.111 1.00 80.44 87 ALA A CA 1
ATOM 664 C C . ALA A 1 87 ? 72.804 6.397 -36.067 1.00 80.44 87 ALA A C 1
ATOM 666 O O . ALA A 1 87 ? 73.156 6.737 -34.935 1.00 80.44 87 ALA A O 1
ATOM 667 N N . ASP A 1 88 ? 72.627 5.118 -36.415 1.00 75.31 88 ASP A N 1
ATOM 668 C CA . ASP A 1 88 ? 72.808 3.937 -35.544 1.00 75.31 88 ASP A CA 1
ATOM 669 C C . ASP A 1 88 ? 72.154 4.051 -34.147 1.00 75.31 88 ASP A C 1
ATOM 671 O O . ASP A 1 88 ? 72.534 3.396 -33.177 1.00 75.31 88 ASP A O 1
ATOM 675 N N . GLY A 1 89 ? 71.093 4.858 -34.063 1.00 68.62 89 GLY A N 1
ATOM 676 C CA . GLY A 1 89 ? 70.220 4.990 -32.902 1.00 68.62 89 GLY A CA 1
ATOM 677 C C . GLY A 1 89 ? 70.456 6.193 -31.987 1.00 68.62 89 GLY A C 1
ATOM 678 O O . GLY A 1 89 ? 69.570 6.451 -31.173 1.00 68.62 89 GLY A O 1
ATOM 679 N N . SER A 1 90 ? 71.541 6.955 -32.157 1.00 77.38 90 SER A N 1
ATOM 680 C CA . SER A 1 90 ? 71.801 8.206 -31.418 1.00 77.38 90 SER A CA 1
ATOM 681 C C . SER A 1 90 ? 71.673 9.445 -32.309 1.00 77.38 90 SER A C 1
ATOM 683 O O . SER A 1 90 ? 71.772 9.363 -33.535 1.00 77.38 90 SER A O 1
ATOM 685 N N . CYS A 1 91 ? 71.437 10.610 -31.697 1.00 81.31 91 CYS A N 1
ATOM 686 C CA . CYS A 1 91 ? 71.333 11.884 -32.402 1.00 81.31 91 CYS A CA 1
ATOM 687 C C . CYS A 1 91 ? 72.741 12.396 -32.726 1.00 81.31 91 CYS A C 1
ATOM 689 O O . CYS A 1 91 ? 73.524 12.685 -31.820 1.00 81.31 91 CYS A O 1
ATOM 691 N N . VAL A 1 92 ? 73.071 12.509 -34.013 1.00 84.44 92 VAL A N 1
ATOM 692 C CA . VAL A 1 92 ? 74.397 12.955 -34.478 1.00 84.44 92 VAL A CA 1
ATOM 693 C C . VAL A 1 92 ? 74.431 14.440 -34.841 1.00 84.44 92 VAL A C 1
ATOM 695 O O . VAL A 1 92 ? 75.478 15.076 -34.716 1.00 84.44 92 VAL A O 1
ATOM 698 N N . ALA A 1 93 ? 73.297 15.014 -35.253 1.00 83.44 93 ALA A N 1
ATOM 699 C CA . ALA A 1 93 ? 73.198 16.418 -35.647 1.00 83.44 93 ALA A CA 1
ATOM 700 C C . ALA A 1 93 ? 71.796 17.003 -35.408 1.00 83.44 93 ALA A C 1
ATOM 702 O O . ALA A 1 93 ? 70.804 16.283 -35.502 1.00 83.44 93 ALA A O 1
ATOM 703 N N . VAL A 1 94 ? 71.720 18.314 -35.172 1.00 82.88 94 VAL A N 1
ATOM 704 C CA . VAL A 1 94 ? 70.479 19.105 -35.093 1.00 82.88 94 VAL A CA 1
ATOM 705 C C . VAL A 1 94 ? 70.622 20.312 -36.020 1.00 82.88 94 VAL A C 1
ATOM 707 O O . VAL A 1 94 ? 71.640 20.996 -35.978 1.00 82.88 94 VAL A O 1
ATOM 710 N N . ASP A 1 95 ? 69.645 20.544 -36.904 1.00 82.56 95 ASP A N 1
ATOM 711 C CA . ASP A 1 95 ? 69.680 21.605 -37.933 1.00 82.56 95 ASP A CA 1
ATOM 712 C C . ASP A 1 95 ? 71.013 21.648 -38.720 1.00 82.56 95 ASP A C 1
ATOM 714 O O . ASP A 1 95 ? 71.590 22.700 -38.992 1.00 82.56 95 ASP A O 1
ATOM 718 N N . ASP A 1 96 ? 71.502 20.457 -39.085 1.00 80.12 96 ASP A N 1
ATOM 719 C CA . ASP A 1 96 ? 72.774 20.196 -39.779 1.00 80.12 96 ASP A CA 1
ATOM 720 C C . ASP A 1 96 ? 74.062 20.583 -39.018 1.00 80.12 96 ASP A C 1
ATOM 722 O O . ASP A 1 96 ? 75.157 20.400 -39.551 1.00 80.12 96 ASP A O 1
ATOM 726 N N . GLN A 1 97 ? 73.964 21.019 -37.758 1.00 80.88 97 GLN A N 1
ATOM 727 C CA . GLN A 1 97 ? 75.101 21.203 -36.847 1.00 80.88 97 GLN A CA 1
ATOM 728 C C . GLN A 1 97 ? 75.339 19.953 -35.983 1.00 80.88 97 GLN A C 1
ATOM 730 O O . GLN A 1 97 ? 74.385 19.227 -35.700 1.00 80.88 97 GLN A O 1
ATOM 735 N N . PRO A 1 98 ? 76.574 19.684 -35.513 1.00 78.31 98 PRO A N 1
ATOM 736 C CA . PRO A 1 98 ? 76.825 18.640 -34.518 1.00 78.31 98 PRO A CA 1
ATOM 737 C C . PRO A 1 98 ? 75.974 18.845 -33.257 1.00 78.31 98 PRO A C 1
ATOM 739 O O . PRO A 1 98 ? 75.744 19.980 -32.852 1.00 78.31 98 PRO A O 1
ATOM 742 N N . CYS A 1 99 ? 75.551 17.756 -32.611 1.00 72.06 99 CYS A N 1
ATOM 743 C CA . CYS A 1 99 ? 74.742 17.796 -31.387 1.00 72.06 99 CYS A CA 1
ATOM 744 C C . CYS A 1 99 ? 75.606 17.521 -30.127 1.00 72.06 99 CYS A C 1
ATOM 746 O O . CYS A 1 99 ? 75.747 16.355 -29.720 1.00 72.06 99 CYS A O 1
ATOM 748 N N . PRO A 1 100 ? 76.232 18.550 -29.508 1.00 60.75 100 PRO A N 1
ATOM 749 C CA . PRO A 1 100 ? 77.139 18.363 -28.371 1.00 60.75 100 PRO A CA 1
ATOM 750 C C . PRO A 1 100 ? 76.403 17.971 -27.086 1.00 60.75 100 PRO A C 1
ATOM 752 O O . PRO A 1 100 ? 76.937 17.218 -26.273 1.00 60.75 100 PRO A O 1
ATOM 755 N N . TYR A 1 101 ? 75.176 18.455 -26.911 1.00 74.88 101 TYR A N 1
ATOM 756 C CA . TYR A 1 101 ? 74.397 18.330 -25.689 1.00 74.88 101 TYR A CA 1
ATOM 757 C C . TYR A 1 101 ? 72.928 18.070 -26.027 1.00 74.88 101 TYR A C 1
ATOM 759 O O . TYR A 1 101 ? 72.394 18.660 -26.957 1.00 74.88 101 TYR A O 1
ATOM 767 N N . LEU A 1 102 ? 72.306 17.187 -25.248 1.00 76.50 102 LEU A N 1
ATOM 768 C CA . LEU A 1 102 ? 70.863 16.986 -25.153 1.00 76.50 102 LEU A CA 1
ATOM 769 C C . LEU A 1 102 ? 70.567 16.692 -23.675 1.00 76.50 102 LEU A C 1
ATOM 771 O O . LEU A 1 102 ? 71.268 15.845 -23.097 1.00 76.50 102 LEU A O 1
ATOM 775 N N . PRO A 1 103 ? 69.562 17.333 -23.056 1.00 74.50 103 PRO A N 1
ATOM 776 C CA . PRO A 1 103 ? 69.144 16.982 -21.703 1.00 74.50 103 PRO A CA 1
ATOM 777 C C . PRO A 1 103 ? 68.661 15.530 -21.672 1.00 74.50 103 PRO A C 1
ATOM 779 O O . PRO A 1 103 ? 68.032 15.074 -22.625 1.00 74.50 103 PRO A O 1
ATOM 782 N N . ALA A 1 104 ? 68.995 14.780 -20.616 1.00 69.50 104 ALA A N 1
ATOM 783 C CA . ALA A 1 104 ? 68.634 13.363 -20.476 1.00 69.50 104 ALA A CA 1
ATOM 784 C C . ALA A 1 104 ? 68.886 12.520 -21.755 1.00 69.50 104 ALA A C 1
ATOM 786 O O . ALA A 1 104 ? 68.091 11.647 -22.098 1.00 69.50 104 ALA A O 1
ATOM 787 N N . ARG A 1 105 ? 69.982 12.793 -22.494 1.00 75.88 105 ARG A N 1
ATOM 788 C CA . ARG A 1 105 ? 70.232 12.345 -23.887 1.00 75.88 105 ARG A CA 1
ATOM 789 C C . ARG A 1 105 ? 69.731 10.939 -24.235 1.00 75.88 105 ARG A C 1
ATOM 791 O O . ARG A 1 105 ? 69.024 10.783 -25.221 1.00 75.88 105 ARG A O 1
ATOM 798 N N . LYS A 1 106 ? 70.063 9.924 -23.429 1.00 68.00 106 LYS A N 1
ATOM 799 C CA . LYS A 1 106 ? 69.671 8.522 -23.672 1.00 68.00 106 LYS A CA 1
ATOM 800 C C . LYS A 1 106 ? 68.149 8.327 -23.695 1.00 68.00 106 LYS A C 1
ATOM 802 O O . LYS A 1 106 ? 67.653 7.512 -24.467 1.00 68.00 106 LYS A O 1
ATOM 807 N N . PHE A 1 107 ? 67.414 9.062 -22.867 1.00 69.44 107 PHE A N 1
ATOM 808 C CA . PHE A 1 107 ? 65.957 9.043 -22.801 1.00 69.44 107 PHE A CA 1
ATOM 809 C C . PHE A 1 107 ? 65.337 9.792 -23.989 1.00 69.44 107 PHE A C 1
ATOM 811 O O . PHE A 1 107 ? 64.499 9.228 -24.688 1.00 69.44 107 PHE A O 1
ATOM 818 N N . VAL A 1 108 ? 65.829 10.997 -24.306 1.00 74.38 108 VAL A N 1
ATOM 819 C CA . VAL A 1 108 ? 65.382 11.783 -25.477 1.00 74.38 108 VAL A CA 1
ATOM 820 C C . VAL A 1 108 ? 65.619 11.037 -26.795 1.00 74.38 108 VAL A C 1
ATOM 822 O O . VAL A 1 108 ? 64.704 10.915 -27.608 1.00 74.38 108 VAL A O 1
ATOM 825 N N . GLU A 1 109 ? 66.815 10.476 -26.994 1.00 77.06 109 GLU A N 1
ATOM 826 C CA . GLU A 1 109 ? 67.156 9.691 -28.189 1.00 77.06 109 GLU A CA 1
ATOM 827 C C . GLU A 1 109 ? 66.301 8.417 -28.311 1.00 77.06 109 GLU A C 1
ATOM 829 O O . GLU A 1 109 ? 65.951 8.003 -29.417 1.00 77.06 109 GLU A O 1
ATOM 834 N N . THR A 1 110 ? 65.911 7.826 -27.175 1.00 71.19 110 THR A N 1
ATOM 835 C CA . THR A 1 110 ? 65.008 6.667 -27.122 1.00 71.19 110 THR A CA 1
ATOM 836 C C . THR A 1 110 ? 63.573 7.058 -27.477 1.00 71.19 110 THR A C 1
ATOM 838 O O . THR A 1 110 ? 62.934 6.373 -28.271 1.00 71.19 110 THR A O 1
ATOM 841 N N . LEU A 1 111 ? 63.049 8.151 -26.919 1.00 72.31 111 LEU A N 1
ATOM 842 C CA . LEU A 1 111 ? 61.658 8.568 -27.113 1.00 72.31 111 LEU A CA 1
ATOM 843 C C . LEU A 1 111 ? 61.393 9.093 -28.525 1.00 72.31 111 LEU A C 1
ATOM 845 O O . LEU A 1 111 ? 60.458 8.625 -29.174 1.00 72.31 111 LEU A O 1
ATOM 849 N N . LEU A 1 112 ? 62.238 9.993 -29.041 1.00 72.44 112 LEU A N 1
ATOM 850 C CA . LEU A 1 112 ? 62.063 10.560 -30.386 1.00 72.44 112 LEU A CA 1
ATOM 851 C C . LEU A 1 112 ? 62.013 9.465 -31.468 1.00 72.44 112 LEU A C 1
ATOM 853 O O . LEU A 1 112 ? 61.253 9.576 -32.427 1.00 72.44 112 LEU A O 1
ATOM 857 N N . ARG A 1 113 ? 62.760 8.369 -31.286 1.00 71.69 113 ARG A N 1
ATOM 858 C CA . ARG A 1 113 ? 62.778 7.215 -32.200 1.00 71.69 113 ARG A CA 1
ATOM 859 C C . ARG A 1 113 ? 61.578 6.267 -32.087 1.00 71.69 113 ARG A C 1
ATOM 861 O O . ARG A 1 113 ? 61.407 5.435 -32.976 1.00 71.69 113 ARG A O 1
ATOM 868 N N . ASN A 1 114 ? 60.774 6.357 -31.027 1.00 67.69 114 ASN A N 1
ATOM 869 C CA . ASN A 1 114 ? 59.689 5.408 -30.750 1.00 67.69 114 ASN A CA 1
ATOM 870 C C . ASN A 1 114 ? 58.282 6.028 -30.749 1.00 67.69 114 ASN A C 1
ATOM 872 O O . ASN A 1 114 ? 57.297 5.302 -30.658 1.00 67.69 114 ASN A O 1
ATOM 876 N N . VAL A 1 115 ? 58.141 7.345 -30.893 1.00 66.50 115 VAL A N 1
ATOM 877 C CA . VAL A 1 115 ? 56.831 8.018 -30.899 1.00 66.50 115 VAL A CA 1
ATOM 878 C C . VAL A 1 115 ? 56.312 8.245 -32.333 1.00 66.50 115 VAL A C 1
ATOM 880 O O . VAL A 1 115 ? 57.083 8.480 -33.270 1.00 66.50 115 VAL A O 1
ATOM 883 N N . SER A 1 116 ? 54.990 8.137 -32.513 1.00 70.56 116 SER A N 1
ATOM 884 C CA . SER A 1 116 ? 54.285 8.404 -33.774 1.00 70.56 116 SER A CA 1
ATOM 885 C C . SER A 1 116 ? 54.338 9.872 -34.181 1.00 70.56 116 SER A C 1
ATOM 887 O O . SER A 1 116 ? 54.492 10.749 -33.339 1.00 70.56 116 SER A O 1
ATOM 889 N N . VAL A 1 117 ? 54.071 10.155 -35.455 1.00 72.50 117 VAL A N 1
ATOM 890 C CA . VAL A 1 117 ? 53.873 11.529 -35.930 1.00 72.50 117 VAL A CA 1
ATOM 891 C C . VAL A 1 117 ? 52.389 11.751 -36.256 1.00 72.50 117 VAL A C 1
ATOM 893 O O . VAL A 1 117 ? 51.796 10.894 -36.913 1.00 72.50 117 VAL A O 1
ATOM 896 N N . PRO A 1 118 ? 51.777 12.868 -35.827 1.00 74.50 118 PRO A N 1
ATOM 897 C CA . PRO A 1 118 ? 52.326 13.870 -34.915 1.00 74.50 118 PRO A CA 1
ATOM 898 C C . PRO A 1 118 ? 52.202 13.436 -33.446 1.00 74.50 118 PRO A C 1
ATOM 900 O O . PRO A 1 118 ? 51.358 12.599 -33.111 1.00 74.50 118 PRO A O 1
ATOM 903 N N . ALA A 1 119 ? 53.005 14.031 -32.562 1.00 78.19 119 ALA A N 1
ATOM 904 C CA . ALA A 1 119 ? 52.874 13.820 -31.123 1.00 78.19 119 ALA A CA 1
ATOM 905 C C . ALA A 1 119 ? 53.432 14.964 -30.266 1.00 78.19 119 ALA A C 1
ATOM 907 O O . ALA A 1 119 ? 54.245 15.769 -30.714 1.00 78.19 119 ALA A O 1
ATOM 908 N N . LEU A 1 120 ? 53.024 14.974 -28.998 1.00 81.38 120 LEU A N 1
ATOM 909 C CA . LEU A 1 120 ? 53.605 15.760 -27.912 1.00 81.38 120 LEU A CA 1
ATOM 910 C C . LEU A 1 120 ? 53.685 14.880 -26.658 1.00 81.38 120 LEU A C 1
ATOM 912 O O . LEU A 1 120 ? 52.733 14.169 -26.336 1.00 81.38 120 LEU A O 1
ATOM 916 N N . LEU A 1 121 ? 54.809 14.932 -25.954 1.00 81.00 121 LEU A N 1
ATOM 917 C CA . LEU A 1 121 ? 55.074 14.195 -24.721 1.00 81.00 121 LEU A CA 1
ATOM 918 C C . LEU A 1 121 ? 55.599 15.170 -23.661 1.00 81.00 121 LEU A C 1
ATOM 920 O O . LEU A 1 121 ? 56.452 15.990 -23.984 1.00 81.00 121 LEU A O 1
ATOM 924 N N . VAL A 1 122 ? 55.141 15.063 -22.413 1.00 81.81 122 VAL A N 1
ATOM 925 C CA . VAL A 1 122 ? 55.707 15.800 -21.267 1.00 81.81 122 VAL A CA 1
ATOM 926 C C . VAL A 1 122 ? 56.040 14.808 -20.157 1.00 81.81 122 VAL A C 1
ATOM 928 O O . VAL A 1 122 ? 55.227 13.939 -19.851 1.00 81.81 122 VAL A O 1
ATOM 931 N N . VAL A 1 123 ? 57.233 14.903 -19.576 1.00 77.75 123 VAL A N 1
ATOM 932 C CA . VAL A 1 123 ? 57.767 13.917 -18.627 1.00 77.75 123 VAL A CA 1
ATOM 933 C C . VAL A 1 123 ? 58.503 14.604 -17.486 1.00 77.75 123 VAL A C 1
ATOM 935 O O . VAL A 1 123 ? 59.296 15.508 -17.730 1.00 77.75 123 VAL A O 1
ATOM 938 N N . GLU A 1 124 ? 58.299 14.149 -16.254 1.00 76.88 124 GLU A N 1
ATOM 939 C CA . GLU A 1 124 ? 59.131 14.566 -15.121 1.00 76.88 124 GLU A CA 1
ATOM 940 C C . GLU A 1 124 ? 60.445 13.763 -15.084 1.00 76.88 124 GLU A C 1
ATOM 942 O O . GLU A 1 124 ? 60.424 12.531 -15.110 1.00 76.88 124 GLU A O 1
ATOM 947 N N . VAL A 1 125 ? 61.584 14.459 -15.015 1.00 71.75 125 VAL A N 1
ATOM 948 C CA . VAL A 1 125 ? 62.940 13.894 -15.074 1.00 71.75 125 VAL A CA 1
ATOM 949 C C . VAL A 1 125 ? 63.813 14.489 -13.953 1.00 71.75 125 VAL A C 1
ATOM 951 O O . VAL A 1 125 ? 63.831 15.711 -13.783 1.00 71.75 125 VAL A O 1
ATOM 954 N N . PRO A 1 126 ? 64.580 13.678 -13.201 1.00 69.81 126 PRO A N 1
ATOM 955 C CA . PRO A 1 126 ? 65.561 14.152 -12.235 1.00 69.81 126 PRO A CA 1
ATOM 956 C C . PRO A 1 126 ? 66.591 15.123 -12.821 1.00 69.81 126 PRO A C 1
ATOM 958 O O . PRO A 1 126 ? 67.091 14.979 -13.941 1.00 69.81 126 PRO A O 1
ATOM 961 N N . LYS A 1 127 ? 66.936 16.121 -12.015 1.00 69.94 127 LYS A N 1
ATOM 962 C CA . LYS A 1 127 ? 67.866 17.210 -12.337 1.00 69.94 127 LYS A CA 1
ATOM 963 C C . LYS A 1 127 ? 69.295 16.753 -12.661 1.00 69.94 127 LYS A C 1
ATOM 965 O O . LYS A 1 127 ? 69.970 17.378 -13.483 1.00 69.94 127 LYS A O 1
ATOM 970 N N . ASP A 1 128 ? 69.750 15.653 -12.069 1.00 64.69 128 ASP A N 1
ATOM 971 C CA . ASP A 1 128 ? 71.047 15.030 -12.342 1.00 64.69 128 ASP A CA 1
ATOM 972 C C . ASP A 1 128 ? 71.074 14.304 -13.702 1.00 64.69 128 ASP A C 1
ATOM 974 O O . ASP A 1 128 ? 72.029 14.479 -14.465 1.00 64.69 128 ASP A O 1
ATOM 978 N N . GLU A 1 129 ? 70.002 13.590 -14.075 1.00 64.75 129 GLU A N 1
ATOM 979 C CA . GLU A 1 129 ? 69.832 13.043 -15.434 1.00 64.75 129 GLU A CA 1
ATOM 980 C C . GLU A 1 129 ? 69.689 14.156 -16.492 1.00 64.75 129 GLU A C 1
ATOM 982 O O . GLU A 1 129 ? 70.223 14.039 -17.603 1.00 64.75 129 GLU A O 1
ATOM 987 N N . ALA A 1 130 ? 69.035 15.271 -16.147 1.00 62.44 130 ALA A N 1
ATOM 988 C CA . ALA A 1 130 ? 68.920 16.447 -17.011 1.00 62.44 130 ALA A CA 1
ATOM 989 C C . ALA A 1 130 ? 70.266 17.169 -17.243 1.00 62.44 130 ALA A C 1
ATOM 991 O O . ALA A 1 130 ? 70.460 17.772 -18.300 1.00 62.44 130 ALA A O 1
ATOM 992 N N . LYS A 1 131 ? 71.224 17.068 -16.309 1.00 64.06 131 LYS A N 1
ATOM 993 C CA . LYS A 1 131 ? 72.564 17.696 -16.364 1.00 64.06 131 LYS A CA 1
ATOM 994 C C . LYS A 1 131 ? 72.557 19.231 -16.458 1.00 64.06 131 LYS A C 1
ATOM 996 O O . LYS A 1 131 ? 73.437 19.807 -17.098 1.00 64.06 131 LYS A O 1
ATOM 1001 N N . LEU A 1 132 ? 71.592 19.889 -15.812 1.00 63.00 132 LEU A N 1
ATOM 1002 C CA . LEU A 1 132 ? 71.520 21.352 -15.697 1.00 63.00 132 LEU A CA 1
ATOM 1003 C C . LEU A 1 132 ? 71.598 21.795 -14.232 1.00 63.00 132 LEU A C 1
ATOM 1005 O O . LEU A 1 132 ? 70.946 21.227 -13.359 1.00 63.00 132 LEU A O 1
ATOM 1009 N N . SER A 1 133 ? 72.360 22.854 -13.966 1.00 52.88 133 SER A N 1
ATOM 1010 C CA . SER A 1 133 ? 72.497 23.453 -12.636 1.00 52.88 133 SER A CA 1
ATOM 1011 C C . SER A 1 133 ? 71.372 24.458 -12.348 1.00 52.88 133 SER A C 1
ATOM 1013 O O . SER A 1 133 ? 71.594 25.667 -12.385 1.00 52.88 133 SER A O 1
ATOM 1015 N N . SER A 1 134 ? 70.166 23.957 -12.068 1.00 51.66 134 SER A N 1
ATOM 1016 C CA . SER A 1 134 ? 69.123 24.732 -11.372 1.00 51.66 134 SER A CA 1
ATOM 1017 C C . SER A 1 134 ? 69.396 24.737 -9.861 1.00 51.66 134 SER A C 1
ATOM 1019 O O . SER A 1 134 ? 69.830 23.721 -9.318 1.00 51.66 134 SER A O 1
ATOM 1021 N N . GLU A 1 135 ? 69.129 25.836 -9.153 1.00 53.94 135 GLU A N 1
ATOM 1022 C CA . GLU A 1 135 ? 69.294 25.888 -7.689 1.00 53.94 135 GLU A CA 1
ATOM 1023 C C . GLU A 1 135 ? 68.018 25.531 -6.902 1.00 53.94 135 GLU A C 1
ATOM 1025 O O . GLU A 1 135 ? 68.142 25.126 -5.750 1.00 53.94 135 GLU A O 1
ATOM 1030 N N . SER A 1 136 ? 66.816 25.621 -7.491 1.00 54.88 136 SER A N 1
ATOM 1031 C CA . SER A 1 136 ? 65.547 25.588 -6.734 1.00 54.88 136 SER A CA 1
ATOM 1032 C C . SER A 1 136 ? 64.875 24.218 -6.596 1.00 54.88 136 SER A C 1
ATOM 1034 O O . SER A 1 136 ? 64.351 23.909 -5.529 1.00 54.88 136 SER A O 1
ATOM 1036 N N . ASP A 1 137 ? 64.876 23.411 -7.660 1.00 61.84 137 ASP A N 1
ATOM 1037 C CA . ASP A 1 137 ? 64.002 22.233 -7.778 1.00 61.84 137 ASP A CA 1
ATOM 1038 C C . ASP A 1 137 ? 64.815 20.928 -7.812 1.00 61.84 137 ASP A C 1
ATOM 1040 O O . ASP A 1 137 ? 65.964 20.942 -8.258 1.00 61.84 137 ASP A O 1
ATOM 1044 N N . ASP A 1 138 ? 64.226 19.797 -7.407 1.00 67.25 138 ASP A N 1
ATOM 1045 C CA . ASP A 1 138 ? 64.843 18.456 -7.498 1.00 67.25 138 ASP A CA 1
ATOM 1046 C C . ASP A 1 138 ? 64.537 17.733 -8.829 1.00 67.25 138 ASP A C 1
ATOM 1048 O O . ASP A 1 138 ? 65.333 16.920 -9.311 1.00 67.25 138 ASP A O 1
ATOM 1052 N N . PHE A 1 139 ? 63.407 18.067 -9.459 1.00 73.88 139 PHE A N 1
ATOM 1053 C CA . PHE A 1 139 ? 62.932 17.505 -10.726 1.00 73.88 139 PHE A CA 1
ATOM 1054 C C . PHE A 1 139 ? 62.691 18.619 -11.753 1.00 73.88 139 PHE A C 1
ATOM 1056 O O . PHE A 1 139 ? 62.369 19.749 -11.392 1.00 73.88 139 PHE A O 1
ATOM 1063 N N . LEU A 1 140 ? 62.833 18.295 -13.039 1.00 81.38 140 LEU A N 1
ATOM 1064 C CA . LEU A 1 140 ? 62.544 19.177 -14.172 1.00 81.38 140 LEU A CA 1
ATOM 1065 C C . LEU A 1 140 ? 61.568 18.493 -15.136 1.00 81.38 140 LEU A C 1
ATOM 1067 O O . LEU A 1 140 ? 61.492 17.267 -15.198 1.00 81.38 140 LEU A O 1
ATOM 1071 N N . TYR A 1 141 ? 60.843 19.280 -15.926 1.00 85.69 141 TYR A N 1
ATOM 1072 C CA . TYR A 1 141 ? 59.796 18.783 -16.816 1.00 85.69 141 TYR A CA 1
ATOM 1073 C C . TYR A 1 141 ? 60.228 18.879 -18.280 1.00 85.69 141 TYR A C 1
ATOM 1075 O O . TYR A 1 141 ? 60.348 19.963 -18.844 1.00 85.69 141 TYR A O 1
ATOM 1083 N N . LEU A 1 142 ? 60.480 17.729 -18.899 1.00 83.69 142 LEU A N 1
ATOM 1084 C CA . LEU A 1 142 ? 60.927 17.568 -20.280 1.00 83.69 142 LEU A CA 1
ATOM 1085 C C . LEU A 1 142 ? 59.729 17.470 -21.228 1.00 83.69 142 LEU A C 1
ATOM 1087 O O . LEU A 1 142 ? 58.966 16.509 -21.166 1.00 83.69 142 LEU A O 1
ATOM 1091 N N . SER A 1 143 ? 59.608 18.425 -22.147 1.00 88.12 143 SER A N 1
ATOM 1092 C CA . SER A 1 143 ? 58.659 18.396 -23.260 1.00 88.12 143 SER A CA 1
ATOM 1093 C C . SER A 1 143 ? 59.352 17.987 -24.561 1.00 88.12 143 SER A C 1
ATOM 1095 O O . SER A 1 143 ? 60.397 18.540 -24.920 1.00 88.12 143 SER A O 1
ATOM 1097 N N . LEU A 1 144 ? 58.752 17.031 -25.274 1.00 84.62 144 LEU A N 1
ATOM 1098 C CA . LEU A 1 144 ? 59.150 16.580 -26.607 1.00 84.62 144 LEU A CA 1
ATOM 1099 C C . LEU A 1 144 ? 57.972 16.735 -27.574 1.00 84.62 144 LEU A C 1
ATOM 1101 O O . LEU A 1 144 ? 57.010 15.966 -27.533 1.00 84.62 144 LEU A O 1
ATOM 1105 N N . LEU A 1 145 ? 58.068 17.709 -28.475 1.00 86.62 145 LEU A N 1
ATOM 1106 C CA . LEU A 1 145 ? 57.147 17.899 -29.596 1.00 86.62 145 LEU A CA 1
ATOM 1107 C C . LEU A 1 145 ? 57.695 17.165 -30.830 1.00 86.62 145 LEU A C 1
ATOM 1109 O O . LEU A 1 145 ? 58.883 17.281 -31.122 1.00 86.62 145 LEU A O 1
ATOM 1113 N N . VAL A 1 146 ? 56.854 16.444 -31.578 1.00 84.62 146 VAL A N 1
ATOM 1114 C CA . VAL A 1 146 ? 57.234 15.722 -32.808 1.00 84.62 146 VAL A CA 1
ATOM 1115 C C . VAL A 1 146 ? 56.240 16.042 -33.928 1.00 84.62 146 VAL A C 1
ATOM 1117 O O . VAL A 1 146 ? 55.070 15.662 -33.871 1.00 84.62 146 VAL A O 1
ATOM 1120 N N . LEU A 1 147 ? 56.720 16.736 -34.963 1.00 83.19 147 LEU A N 1
ATOM 1121 C CA . LEU A 1 147 ? 55.919 17.262 -36.079 1.00 83.19 147 LEU A CA 1
ATOM 1122 C C . LEU A 1 147 ? 56.194 16.558 -37.416 1.00 83.19 147 LEU A C 1
ATOM 1124 O O . LEU A 1 147 ? 55.379 16.644 -38.330 1.00 83.19 147 LEU A O 1
ATOM 1128 N N . GLY A 1 148 ? 57.316 15.849 -37.547 1.00 82.81 148 GLY A N 1
ATOM 1129 C CA . GLY A 1 148 ? 57.690 15.178 -38.791 1.00 82.81 148 GLY A CA 1
ATOM 1130 C C . GLY A 1 148 ? 58.688 14.047 -38.571 1.00 82.81 148 GLY A C 1
ATOM 1131 O O . GLY A 1 148 ? 59.519 14.108 -37.668 1.00 82.81 148 GLY A O 1
ATOM 1132 N N . ARG A 1 149 ? 58.646 13.026 -39.427 1.00 83.62 149 ARG A N 1
ATOM 1133 C CA . ARG A 1 149 ? 59.697 12.008 -39.557 1.00 83.62 149 ARG A CA 1
ATOM 1134 C C . ARG A 1 149 ? 59.883 11.654 -41.026 1.00 83.62 149 ARG A C 1
ATOM 1136 O O . ARG A 1 149 ? 58.914 11.615 -41.772 1.00 83.62 149 ARG A O 1
ATOM 1143 N N . SER A 1 150 ? 61.119 11.382 -41.441 1.00 80.88 150 SER A N 1
ATOM 1144 C CA . SER A 1 150 ? 61.442 11.062 -42.839 1.00 80.88 150 SER A CA 1
ATOM 1145 C C . SER A 1 150 ? 60.948 9.690 -43.319 1.00 80.88 150 SER A C 1
ATOM 1147 O O . SER A 1 150 ? 61.054 9.407 -44.508 1.00 80.88 150 SER A O 1
ATOM 1149 N N . ASP A 1 151 ? 60.464 8.836 -42.414 1.00 76.81 151 ASP A N 1
ATOM 1150 C CA . ASP A 1 151 ? 59.938 7.492 -42.685 1.00 76.81 151 ASP A CA 1
ATOM 1151 C C . ASP A 1 151 ? 58.398 7.397 -42.600 1.00 76.81 151 ASP A C 1
ATOM 1153 O O . ASP A 1 151 ? 57.848 6.299 -42.650 1.00 76.81 151 ASP A O 1
ATOM 1157 N N . LEU A 1 152 ? 57.692 8.531 -42.478 1.00 73.75 152 LEU A N 1
ATOM 1158 C CA . LEU A 1 152 ? 56.231 8.606 -42.340 1.00 73.75 152 LEU A CA 1
ATOM 1159 C C . LEU A 1 152 ? 55.630 9.713 -43.226 1.00 73.75 152 LEU A C 1
ATOM 1161 O O . LEU A 1 152 ? 56.328 10.633 -43.652 1.00 73.75 152 LEU A O 1
ATOM 1165 N N . ASP A 1 153 ? 54.324 9.626 -43.500 1.00 73.88 153 ASP A N 1
ATOM 1166 C CA . ASP A 1 153 ? 53.606 10.627 -44.299 1.00 73.88 153 ASP A CA 1
ATOM 1167 C C . ASP A 1 153 ? 53.602 12.022 -43.626 1.00 73.88 153 ASP A C 1
ATOM 1169 O O . ASP A 1 153 ? 53.486 12.115 -42.398 1.00 73.88 153 ASP A O 1
ATOM 1173 N N . PRO A 1 154 ? 53.677 13.128 -44.398 1.00 72.50 154 PRO A N 1
ATOM 1174 C CA . PRO A 1 154 ? 53.589 14.482 -43.852 1.00 72.50 154 PRO A CA 1
ATOM 1175 C C . PRO A 1 154 ? 52.246 14.752 -43.161 1.00 72.50 154 PRO A C 1
ATOM 1177 O O . PRO A 1 154 ? 51.180 14.476 -43.713 1.00 72.50 154 PRO A O 1
ATOM 1180 N N . ILE A 1 155 ? 52.291 15.356 -41.971 1.00 78.25 155 ILE A N 1
ATOM 1181 C CA . ILE A 1 155 ? 51.082 15.678 -41.200 1.00 78.25 155 ILE A CA 1
ATOM 1182 C C . ILE A 1 155 ? 50.269 16.817 -41.815 1.00 78.25 155 ILE A C 1
ATOM 1184 O O . ILE A 1 155 ? 50.790 17.667 -42.541 1.00 78.25 155 ILE A O 1
ATOM 1188 N N . SER A 1 156 ? 48.979 16.874 -41.472 1.00 76.56 156 SER A N 1
ATOM 1189 C CA . SER A 1 156 ? 48.132 17.988 -41.889 1.00 76.56 156 SER A CA 1
ATOM 1190 C C . SER A 1 156 ? 48.562 19.295 -41.213 1.00 76.56 156 SER A C 1
ATOM 1192 O O . SER A 1 156 ? 48.989 19.315 -40.056 1.00 76.56 156 SER A O 1
ATOM 1194 N N . THR A 1 157 ? 48.389 20.418 -41.913 1.00 74.38 157 THR A N 1
ATOM 1195 C CA . THR A 1 157 ? 48.651 21.757 -41.359 1.00 74.38 157 THR A CA 1
ATOM 1196 C C . THR A 1 157 ? 47.827 22.021 -40.095 1.00 74.38 157 THR A C 1
ATOM 1198 O O . THR A 1 157 ? 48.322 22.644 -39.163 1.00 74.38 157 THR A O 1
ATOM 1201 N N . ALA A 1 158 ? 46.599 21.494 -40.023 1.00 69.81 158 ALA A N 1
ATOM 1202 C CA . ALA A 1 158 ? 45.732 21.634 -38.855 1.00 69.81 158 ALA A CA 1
ATOM 1203 C C . ALA A 1 158 ? 46.251 20.849 -37.637 1.00 69.81 158 ALA A C 1
ATOM 1205 O O . ALA A 1 158 ? 46.176 21.341 -36.514 1.00 69.81 158 ALA A O 1
ATOM 1206 N N . ASP A 1 159 ? 46.809 19.651 -37.842 1.00 70.12 159 ASP A N 1
ATOM 1207 C CA . ASP A 1 159 ? 47.435 18.877 -36.765 1.00 70.12 159 ASP A CA 1
ATOM 1208 C C . ASP A 1 159 ? 48.722 19.528 -36.261 1.00 70.12 159 ASP A C 1
ATOM 1210 O O . ASP A 1 159 ? 48.973 19.522 -35.055 1.00 70.12 159 ASP A O 1
ATOM 1214 N N . ARG A 1 160 ? 49.496 20.116 -37.180 1.00 79.81 160 ARG A N 1
ATOM 1215 C CA . ARG A 1 160 ? 50.715 20.858 -36.867 1.00 79.81 160 ARG A CA 1
ATOM 1216 C C . ARG A 1 160 ? 50.420 22.073 -35.987 1.00 79.81 160 ARG A C 1
ATOM 1218 O O . ARG A 1 160 ? 50.902 22.119 -34.860 1.00 79.81 160 ARG A O 1
ATOM 1225 N N . THR A 1 161 ? 49.555 22.981 -36.446 1.00 77.44 161 THR A N 1
ATOM 1226 C CA . THR A 1 161 ? 49.155 24.170 -35.673 1.00 77.44 161 THR A CA 1
ATOM 1227 C C . THR A 1 161 ? 48.528 23.788 -34.331 1.00 77.44 161 THR A C 1
ATOM 1229 O O . THR A 1 161 ? 48.836 24.406 -33.320 1.00 77.44 161 THR A O 1
ATOM 1232 N N . TYR A 1 162 ? 47.707 22.732 -34.283 1.00 75.94 162 TYR A N 1
ATOM 1233 C CA . TYR A 1 162 ? 47.116 22.253 -33.031 1.00 75.94 162 TYR A CA 1
ATOM 1234 C C . TYR A 1 162 ? 48.165 21.852 -31.976 1.00 75.94 162 TYR A C 1
ATOM 1236 O O . TYR A 1 162 ? 47.982 22.154 -30.798 1.00 75.94 162 TYR A O 1
ATOM 1244 N N . LEU A 1 163 ? 49.256 21.184 -32.371 1.00 76.69 163 LEU A N 1
ATOM 1245 C CA . LEU A 1 163 ? 50.299 20.745 -31.434 1.00 76.69 163 LEU A CA 1
ATOM 1246 C C . LEU A 1 163 ? 51.361 21.812 -31.150 1.00 76.69 163 LEU A C 1
ATOM 1248 O O . LEU A 1 163 ? 51.886 21.837 -30.040 1.00 76.69 163 LEU A O 1
ATOM 1252 N N . GLU A 1 164 ? 51.629 22.717 -32.093 1.00 78.50 164 GLU A N 1
ATOM 1253 C CA . GLU A 1 164 ? 52.426 23.926 -31.843 1.00 78.50 164 GLU A CA 1
ATOM 1254 C C . GLU A 1 164 ? 51.731 24.805 -30.775 1.00 78.50 164 GLU A C 1
ATOM 1256 O O . GLU A 1 164 ? 52.354 25.155 -29.772 1.00 78.50 164 GLU A O 1
ATOM 1261 N N . GLU A 1 165 ? 50.416 25.038 -30.893 1.00 76.94 165 GLU A N 1
ATOM 1262 C CA . GLU A 1 165 ? 49.609 25.747 -29.881 1.00 76.94 165 GLU A CA 1
ATOM 1263 C C . GLU A 1 165 ? 49.488 24.978 -28.555 1.00 76.94 165 GLU A C 1
ATOM 1265 O O . GLU A 1 165 ? 49.600 25.570 -27.482 1.00 76.94 165 GLU A O 1
ATOM 1270 N N . MET A 1 166 ? 49.315 23.649 -28.586 1.00 78.75 166 MET A N 1
ATOM 1271 C CA . MET A 1 166 ? 49.301 22.829 -27.365 1.00 78.75 166 MET A CA 1
ATOM 1272 C C . MET A 1 166 ? 50.640 22.901 -26.616 1.00 78.75 166 MET A C 1
ATOM 1274 O O . MET A 1 166 ? 50.662 23.045 -25.392 1.00 78.75 166 MET A O 1
ATOM 1278 N N . SER A 1 167 ? 51.758 22.840 -27.345 1.00 79.94 167 SER A N 1
ATOM 1279 C CA . SER A 1 167 ? 53.103 22.919 -26.770 1.00 79.94 167 SER A CA 1
ATOM 1280 C C . SER A 1 167 ? 53.426 24.290 -26.175 1.00 79.94 167 SER A C 1
ATOM 1282 O O . SER A 1 167 ? 54.296 24.366 -25.311 1.00 79.94 167 SER A O 1
ATOM 1284 N N . HIS A 1 168 ? 52.763 25.353 -26.636 1.00 76.31 168 HIS A N 1
ATOM 1285 C CA . HIS A 1 168 ? 52.967 26.718 -26.154 1.00 76.31 168 HIS A CA 1
ATOM 1286 C C . HIS A 1 168 ? 52.005 27.085 -25.011 1.00 76.31 168 HIS A C 1
ATOM 1288 O O . HIS A 1 168 ? 52.426 27.625 -23.994 1.00 76.31 168 HIS A O 1
ATOM 1294 N N . SER A 1 169 ? 50.717 26.762 -25.155 1.00 73.94 169 SER A N 1
ATOM 1295 C CA . SER A 1 169 ? 49.640 27.318 -24.319 1.00 73.94 169 SER A CA 1
ATOM 1296 C C . SER A 1 169 ? 49.076 26.339 -23.273 1.00 73.94 169 SER A C 1
ATOM 1298 O O . SER A 1 169 ? 48.456 26.774 -22.303 1.00 73.94 169 SER A O 1
ATOM 1300 N N . PHE A 1 170 ? 49.293 25.025 -23.431 1.00 81.56 170 PHE A N 1
ATOM 1301 C CA . PHE A 1 170 ? 48.860 24.005 -22.460 1.00 81.56 170 PHE A CA 1
ATOM 1302 C C . PHE A 1 170 ? 50.016 23.448 -21.619 1.00 81.56 170 PHE A C 1
ATOM 1304 O O . PHE A 1 170 ? 49.855 23.307 -20.410 1.00 81.56 170 PHE A O 1
ATOM 1311 N N . VAL A 1 171 ? 51.180 23.159 -22.219 1.00 83.88 171 VAL A N 1
ATOM 1312 C CA . VAL A 1 171 ? 52.296 22.481 -21.521 1.00 83.88 171 VAL A CA 1
ATOM 1313 C C . VAL A 1 171 ? 52.776 23.236 -20.282 1.00 83.88 171 VAL A C 1
ATOM 1315 O O . VAL A 1 171 ? 52.960 22.604 -19.248 1.00 83.88 171 VAL A O 1
ATOM 1318 N N . GLN A 1 172 ? 52.929 24.561 -20.346 1.00 85.31 172 GLN A N 1
ATOM 1319 C CA . GLN A 1 172 ? 53.352 25.365 -19.192 1.00 85.31 172 GLN A CA 1
ATOM 1320 C C . GLN A 1 172 ? 52.368 25.232 -18.017 1.00 85.31 172 GLN A C 1
ATOM 1322 O O . GLN A 1 172 ? 52.758 24.809 -16.932 1.00 85.31 172 GLN A O 1
ATOM 1327 N N . ASN A 1 173 ? 51.081 25.498 -18.260 1.00 82.12 173 ASN A N 1
ATOM 1328 C CA . ASN A 1 173 ? 50.017 25.366 -17.259 1.00 82.12 173 ASN A CA 1
ATOM 1329 C C . ASN A 1 173 ? 49.892 23.929 -16.713 1.00 82.12 173 ASN A C 1
ATOM 1331 O O . ASN A 1 173 ? 49.644 23.733 -15.524 1.00 82.12 173 ASN A O 1
ATOM 1335 N N . PHE A 1 174 ? 50.113 22.922 -17.562 1.00 83.88 174 PHE A N 1
ATOM 1336 C CA . PHE A 1 174 ? 50.165 21.515 -17.168 1.00 83.88 174 PHE A CA 1
ATOM 1337 C C . PHE A 1 174 ? 51.367 21.191 -16.263 1.00 83.88 174 PHE A C 1
ATOM 1339 O O . PHE A 1 174 ? 51.195 20.492 -15.267 1.00 83.88 174 PHE A O 1
ATOM 1346 N N . VAL A 1 175 ? 52.560 21.725 -16.548 1.00 84.56 175 VAL A N 1
ATOM 1347 C CA . VAL A 1 175 ? 53.755 21.550 -15.703 1.00 84.56 175 VAL A CA 1
ATOM 1348 C C . VAL A 1 175 ? 53.565 22.190 -14.326 1.00 84.56 175 VAL A C 1
ATOM 1350 O O . VAL A 1 175 ? 53.799 21.526 -13.318 1.00 84.56 175 VAL A O 1
ATOM 1353 N N . THR A 1 176 ? 53.080 23.434 -14.256 1.00 83.94 176 THR A N 1
ATOM 1354 C CA . THR A 1 176 ? 52.863 24.130 -12.974 1.00 83.94 176 THR A CA 1
ATOM 1355 C C . THR A 1 176 ? 51.791 23.453 -12.107 1.00 83.94 176 THR A C 1
ATOM 1357 O O . THR A 1 176 ? 51.847 23.553 -10.881 1.00 83.94 176 THR A O 1
ATOM 1360 N N . ALA A 1 177 ? 50.831 22.752 -12.722 1.00 81.19 177 ALA A N 1
ATOM 1361 C CA . ALA A 1 177 ? 49.852 21.915 -12.028 1.00 81.19 177 ALA A CA 1
ATOM 1362 C C . ALA A 1 177 ? 50.470 20.587 -11.548 1.00 81.19 177 ALA A C 1
ATOM 1364 O O . ALA A 1 177 ? 50.396 20.261 -10.363 1.00 81.19 177 ALA A O 1
ATOM 1365 N N . MET A 1 178 ? 51.140 19.850 -12.446 1.00 79.50 178 MET A N 1
ATOM 1366 C CA . MET A 1 178 ? 51.851 18.601 -12.135 1.00 79.50 178 MET A CA 1
ATOM 1367 C C . MET A 1 178 ? 52.798 18.771 -10.943 1.00 79.50 178 MET A C 1
ATOM 1369 O O . MET A 1 178 ? 52.715 18.016 -9.979 1.00 79.50 178 MET A O 1
ATOM 1373 N N . ALA A 1 179 ? 53.657 19.791 -10.968 1.00 80.44 179 ALA A N 1
ATOM 1374 C CA . ALA A 1 179 ? 54.678 20.025 -9.946 1.00 80.44 179 ALA A CA 1
ATOM 1375 C C . ALA A 1 179 ? 54.124 20.396 -8.554 1.00 80.44 179 ALA A C 1
ATOM 1377 O O . ALA A 1 179 ? 54.886 20.453 -7.591 1.00 80.44 179 ALA A O 1
ATOM 1378 N N . ARG A 1 180 ? 52.814 20.653 -8.434 1.00 78.56 180 ARG A N 1
ATOM 1379 C CA . ARG A 1 180 ? 52.125 20.889 -7.154 1.00 78.56 180 ARG A CA 1
ATOM 1380 C C . ARG A 1 180 ? 51.410 19.645 -6.657 1.00 78.56 180 ARG A C 1
ATOM 1382 O O . ARG A 1 180 ? 51.571 19.273 -5.500 1.00 78.56 180 ARG A O 1
ATOM 1389 N N . GLU A 1 181 ? 50.637 19.009 -7.532 1.00 72.81 181 GLU A N 1
ATOM 1390 C CA . GLU A 1 181 ? 49.739 17.928 -7.126 1.00 72.81 181 GLU A CA 1
ATOM 1391 C C . GLU A 1 181 ? 50.424 16.551 -7.124 1.00 72.81 181 GLU A C 1
ATOM 1393 O O . GLU A 1 181 ? 50.047 15.688 -6.341 1.00 72.81 181 GLU A O 1
ATOM 1398 N N . SER A 1 182 ? 51.462 16.333 -7.940 1.00 67.12 182 SER A N 1
ATOM 1399 C CA . SER A 1 182 ? 52.080 15.010 -8.178 1.00 67.12 182 SER A CA 1
ATOM 1400 C C . SER A 1 182 ? 52.644 14.280 -6.949 1.00 67.12 182 SER A C 1
ATOM 1402 O O . SER A 1 182 ? 52.725 13.049 -6.967 1.00 67.12 182 SER A O 1
ATOM 1404 N N . ASP A 1 183 ? 53.008 15.000 -5.883 1.00 66.62 183 ASP A N 1
ATOM 1405 C CA . ASP A 1 183 ? 53.499 14.423 -4.619 1.00 66.62 183 ASP A CA 1
ATOM 1406 C C . ASP A 1 183 ? 52.364 14.074 -3.630 1.00 66.62 183 ASP A C 1
ATOM 1408 O O . ASP A 1 183 ? 52.610 13.382 -2.641 1.00 66.62 183 ASP A O 1
ATOM 1412 N N . SER A 1 184 ? 51.121 14.492 -3.905 1.00 68.12 184 SER A N 1
ATOM 1413 C CA . SER A 1 184 ? 49.932 14.191 -3.086 1.00 68.12 184 SER A CA 1
ATOM 1414 C C . SER A 1 184 ? 49.276 12.841 -3.414 1.00 68.12 184 SER A C 1
ATOM 1416 O O . SER A 1 184 ? 48.440 12.371 -2.642 1.00 68.12 184 SER A O 1
ATOM 1418 N N . PHE A 1 185 ? 49.632 12.214 -4.542 1.00 58.16 185 PHE A N 1
ATOM 1419 C CA . PHE A 1 185 ? 48.994 10.990 -5.047 1.00 58.16 185 PHE A CA 1
ATOM 1420 C C . PHE A 1 185 ? 49.893 9.756 -4.911 1.00 58.16 185 PHE A C 1
ATOM 1422 O O . PHE A 1 185 ? 51.122 9.834 -4.934 1.00 58.16 185 PHE A O 1
ATOM 1429 N N . LEU A 1 186 ? 49.254 8.597 -4.741 1.00 50.03 186 LEU A N 1
ATOM 1430 C CA . LEU A 1 186 ? 49.917 7.305 -4.559 1.00 50.03 186 LEU A CA 1
ATOM 1431 C C . LEU A 1 186 ? 50.030 6.522 -5.877 1.00 50.03 186 LEU A C 1
ATOM 1433 O O . LEU A 1 186 ? 49.221 6.740 -6.785 1.00 50.03 186 LEU A O 1
ATOM 1437 N N . PRO A 1 187 ? 50.967 5.552 -5.955 1.00 47.69 187 PRO A N 1
ATOM 1438 C CA . PRO A 1 187 ? 51.114 4.675 -7.105 1.00 47.69 187 PRO A CA 1
ATOM 1439 C C . PRO A 1 187 ? 49.808 4.082 -7.637 1.00 47.69 187 PRO A C 1
ATOM 1441 O O . PRO A 1 187 ? 49.116 3.333 -6.946 1.00 47.69 187 PRO A O 1
ATOM 1444 N N . GLY A 1 188 ? 49.494 4.434 -8.886 1.00 48.12 188 GLY A N 1
ATOM 1445 C CA . GLY A 1 188 ? 48.323 3.960 -9.624 1.00 48.12 188 GLY A CA 1
ATOM 1446 C C . GLY A 1 188 ? 47.138 4.932 -9.704 1.00 48.12 188 GLY A C 1
ATOM 1447 O O . GLY A 1 188 ? 46.249 4.693 -10.521 1.00 48.12 188 GLY A O 1
ATOM 1448 N N . ASP A 1 189 ? 47.110 6.041 -8.952 1.00 56.06 189 ASP A N 1
ATOM 1449 C CA . ASP A 1 189 ? 45.963 6.974 -8.949 1.00 56.06 189 ASP A CA 1
ATOM 1450 C C . ASP A 1 189 ? 46.036 8.092 -10.015 1.00 56.06 189 ASP A C 1
ATOM 1452 O O . ASP A 1 189 ? 45.711 9.262 -9.791 1.00 56.06 189 ASP A O 1
ATOM 1456 N N . ALA A 1 190 ? 46.465 7.728 -11.226 1.00 60.53 190 ALA A N 1
ATOM 1457 C CA . ALA A 1 190 ? 46.626 8.668 -12.337 1.00 60.53 190 ALA A CA 1
ATOM 1458 C C . ALA A 1 190 ? 45.298 9.302 -12.807 1.00 60.53 190 ALA A C 1
ATOM 1460 O O . ALA A 1 190 ? 45.315 10.360 -13.436 1.00 60.53 190 ALA A O 1
ATOM 1461 N N . HIS A 1 191 ? 44.144 8.688 -12.508 1.00 59.31 191 HIS A N 1
ATOM 1462 C CA . HIS A 1 191 ? 42.838 9.221 -12.906 1.00 59.31 191 HIS A CA 1
ATOM 1463 C C . HIS A 1 191 ? 42.399 10.404 -12.035 1.00 59.31 191 HIS A C 1
ATOM 1465 O O . HIS A 1 191 ? 41.993 11.429 -12.586 1.00 59.31 191 HIS A O 1
ATOM 1471 N N . ASN A 1 192 ? 42.525 10.300 -10.707 1.00 61.06 192 ASN A N 1
ATOM 1472 C CA . ASN A 1 192 ? 42.186 11.408 -9.813 1.00 61.06 192 ASN A CA 1
ATOM 1473 C C . ASN A 1 192 ? 43.199 12.553 -9.961 1.00 61.06 192 ASN A C 1
ATOM 1475 O O . ASN A 1 192 ? 42.790 13.704 -10.098 1.00 61.06 192 ASN A O 1
ATOM 1479 N N . LEU A 1 193 ? 44.499 12.235 -10.067 1.00 66.81 193 LEU A N 1
ATOM 1480 C CA . LEU A 1 193 ? 45.550 13.217 -10.366 1.00 66.81 193 LEU A CA 1
ATOM 1481 C C . LEU A 1 193 ? 45.241 14.002 -11.656 1.00 66.81 193 LEU A C 1
ATOM 1483 O O . LEU A 1 193 ? 45.296 15.229 -11.662 1.00 66.81 193 LEU A O 1
ATOM 1487 N N . ALA A 1 194 ? 44.849 13.321 -12.740 1.00 65.25 194 ALA A N 1
ATOM 1488 C CA . ALA A 1 194 ? 44.458 13.983 -13.986 1.00 65.25 194 ALA A CA 1
ATOM 1489 C C . ALA A 1 194 ? 43.243 14.920 -13.820 1.00 65.25 194 ALA A C 1
ATOM 1491 O O . ALA A 1 194 ? 43.202 15.979 -14.455 1.00 65.25 194 ALA A O 1
ATOM 1492 N N . HIS A 1 195 ? 42.269 14.554 -12.983 1.00 67.06 195 HIS A N 1
ATOM 1493 C CA . HIS A 1 195 ? 41.064 15.353 -12.750 1.00 67.06 195 HIS A CA 1
ATOM 1494 C C . HIS A 1 195 ? 41.362 16.609 -11.910 1.00 67.06 195 HIS A C 1
ATOM 1496 O O . HIS A 1 195 ? 40.903 17.698 -12.255 1.00 67.06 195 HIS A O 1
ATOM 1502 N N . GLU A 1 196 ? 42.204 16.495 -10.878 1.00 71.81 196 GLU A N 1
ATOM 1503 C CA . GLU A 1 196 ? 42.629 17.639 -10.056 1.00 71.81 196 GLU A CA 1
ATOM 1504 C C . GLU A 1 196 ? 43.557 18.594 -10.827 1.00 71.81 196 GLU A C 1
ATOM 1506 O O . GLU A 1 196 ? 43.377 19.808 -10.758 1.00 71.81 196 GLU A O 1
ATOM 1511 N N . ILE A 1 197 ? 44.463 18.086 -11.676 1.00 72.31 197 ILE A N 1
ATOM 1512 C CA . ILE A 1 197 ? 45.250 18.920 -12.611 1.00 72.31 197 ILE A CA 1
ATOM 1513 C C . ILE A 1 197 ? 44.327 19.737 -13.527 1.00 72.31 197 ILE A C 1
ATOM 1515 O O . ILE A 1 197 ? 44.551 20.931 -13.740 1.00 72.31 197 ILE A O 1
ATOM 1519 N N . ALA A 1 198 ? 43.273 19.118 -14.068 1.00 70.00 198 ALA A N 1
ATOM 1520 C CA . ALA A 1 198 ? 42.296 19.811 -14.904 1.00 70.00 198 ALA A CA 1
ATOM 1521 C C . ALA A 1 198 ? 41.508 20.873 -14.113 1.00 70.00 198 ALA A C 1
ATOM 1523 O O . ALA A 1 198 ? 41.308 21.980 -14.620 1.00 70.00 198 ALA A O 1
ATOM 1524 N N . GLY A 1 199 ? 41.124 20.579 -12.865 1.00 69.50 199 GLY A N 1
ATOM 1525 C CA . GLY A 1 199 ? 40.510 21.536 -11.939 1.00 69.50 199 GLY A CA 1
ATOM 1526 C C . GLY A 1 199 ? 41.424 22.717 -11.588 1.00 69.50 199 GLY A C 1
ATOM 1527 O O . GLY A 1 199 ? 40.977 23.869 -11.576 1.00 69.50 199 GLY A O 1
ATOM 1528 N N . TRP A 1 200 ? 42.718 22.461 -11.386 1.00 73.94 200 TRP A N 1
ATOM 1529 C CA . TRP A 1 200 ? 43.728 23.486 -11.128 1.00 73.94 200 TRP A CA 1
ATOM 1530 C C . TRP A 1 200 ? 43.881 24.427 -12.327 1.00 73.94 200 TRP A C 1
ATOM 1532 O O . TRP A 1 200 ? 43.695 25.635 -12.188 1.00 73.94 200 TRP A O 1
ATOM 1542 N N . ILE A 1 201 ? 44.106 23.888 -13.532 1.00 71.94 201 ILE A N 1
ATOM 1543 C CA . ILE A 1 201 ? 44.244 24.689 -14.763 1.00 71.94 201 ILE A CA 1
ATOM 1544 C C . ILE A 1 201 ? 42.966 25.508 -15.029 1.00 71.94 201 ILE A C 1
ATOM 1546 O O . ILE A 1 201 ? 43.042 26.685 -15.385 1.00 71.94 201 ILE A O 1
ATOM 1550 N N . MET A 1 202 ? 41.784 24.925 -14.787 1.00 68.88 202 MET A N 1
ATOM 1551 C CA . MET A 1 202 ? 40.489 25.615 -14.894 1.00 68.88 202 MET A CA 1
ATOM 1552 C C . MET A 1 202 ? 40.278 26.748 -13.875 1.00 68.88 202 MET A C 1
ATOM 1554 O O . MET A 1 202 ? 39.366 27.552 -14.075 1.00 68.88 202 MET A O 1
ATOM 1558 N N . THR A 1 203 ? 41.057 26.823 -12.791 1.00 69.50 203 THR A N 1
ATOM 1559 C CA . THR A 1 203 ? 40.897 27.844 -11.738 1.00 69.50 203 THR A CA 1
ATOM 1560 C C . THR A 1 203 ? 42.009 28.889 -11.720 1.00 69.50 203 THR A C 1
ATOM 1562 O O . THR A 1 203 ? 41.728 30.044 -11.403 1.00 69.50 203 THR A O 1
ATOM 1565 N N . THR A 1 204 ? 43.240 28.541 -12.105 1.00 64.75 204 THR A N 1
ATOM 1566 C CA . THR A 1 204 ? 44.378 29.477 -12.133 1.00 64.75 204 THR A CA 1
ATOM 1567 C C . THR A 1 204 ? 44.515 30.211 -13.466 1.00 64.75 204 THR A C 1
ATOM 1569 O O . THR A 1 204 ? 44.645 31.434 -13.474 1.00 64.75 204 THR A O 1
ATOM 1572 N N . ALA A 1 205 ? 44.404 29.501 -14.591 1.00 60.41 205 ALA A N 1
ATOM 1573 C CA . ALA A 1 205 ? 44.593 30.048 -15.939 1.00 60.41 205 ALA A CA 1
ATOM 1574 C C . ALA A 1 205 ? 43.278 30.487 -16.621 1.00 60.41 205 ALA A C 1
ATOM 1576 O O . ALA A 1 205 ? 43.241 30.794 -17.812 1.00 60.41 205 ALA A O 1
ATOM 1577 N N . ALA A 1 206 ? 42.177 30.573 -15.864 1.00 54.94 206 ALA A N 1
ATOM 1578 C CA . ALA A 1 206 ? 40.826 30.862 -16.361 1.00 54.94 206 ALA A CA 1
ATOM 1579 C C . ALA A 1 206 ? 40.675 32.182 -17.154 1.00 54.94 206 ALA A C 1
ATOM 1581 O O . ALA A 1 206 ? 39.686 32.358 -17.869 1.00 54.94 206 ALA A O 1
ATOM 1582 N N . GLY A 1 207 ? 41.624 33.116 -17.025 1.00 54.62 207 GLY A N 1
ATOM 1583 C CA . GLY A 1 207 ? 41.656 34.393 -17.749 1.00 54.62 207 GLY A CA 1
ATOM 1584 C C . GLY A 1 207 ? 42.603 34.446 -18.955 1.00 54.62 207 GLY A C 1
ATOM 1585 O O . GLY A 1 207 ? 42.654 35.479 -19.620 1.00 54.62 207 GLY A O 1
ATOM 1586 N N . GLU A 1 208 ? 43.365 33.388 -19.245 1.00 68.06 208 GLU A N 1
ATOM 1587 C CA . GLU A 1 208 ? 44.414 33.416 -20.272 1.00 68.06 208 GLU A CA 1
ATOM 1588 C C . GLU A 1 208 ? 43.853 33.202 -21.685 1.00 68.06 208 GLU A C 1
ATOM 1590 O O . GLU A 1 208 ? 43.311 32.147 -22.017 1.00 68.06 208 GLU A O 1
ATOM 1595 N N . SER A 1 209 ? 44.010 34.200 -22.559 1.00 60.62 209 SER A N 1
ATOM 1596 C CA . SER A 1 209 ? 43.531 34.138 -23.948 1.00 60.62 209 SER A CA 1
ATOM 1597 C C . SER A 1 209 ? 44.221 33.052 -24.784 1.00 60.62 209 SER A C 1
ATOM 1599 O O . SER A 1 209 ? 43.595 32.490 -25.680 1.00 60.62 209 SER A O 1
ATOM 1601 N N . SER A 1 210 ? 45.475 32.725 -24.465 1.00 62.91 210 SER A N 1
ATOM 1602 C CA . SER A 1 210 ? 46.244 31.602 -25.018 1.00 62.91 210 SER A CA 1
ATOM 1603 C C . SER A 1 210 ? 45.610 30.250 -24.683 1.00 62.91 210 SER A C 1
ATOM 1605 O O . SER A 1 210 ? 45.391 29.430 -25.577 1.00 62.91 210 SER A O 1
ATOM 1607 N N . LEU A 1 211 ? 45.252 30.026 -23.414 1.00 64.75 211 LEU A N 1
ATOM 1608 C CA . LEU A 1 211 ? 44.593 28.793 -22.988 1.00 64.75 211 LEU A CA 1
ATOM 1609 C C . LEU A 1 211 ? 43.207 28.659 -23.633 1.00 64.75 211 LEU A C 1
ATOM 1611 O O . LEU A 1 211 ? 42.884 27.590 -24.147 1.00 64.75 211 LEU A O 1
ATOM 1615 N N . HIS A 1 212 ? 42.413 29.735 -23.683 1.00 65.12 212 HIS A N 1
ATOM 1616 C CA . HIS A 1 212 ? 41.112 29.715 -24.369 1.00 65.12 212 HIS A CA 1
ATOM 1617 C C . HIS A 1 212 ? 41.242 29.418 -25.870 1.00 65.12 212 HIS A C 1
ATOM 1619 O O . HIS A 1 212 ? 40.485 28.598 -26.381 1.00 65.12 212 HIS A O 1
ATOM 1625 N N . ALA A 1 213 ? 42.240 29.976 -26.564 1.00 64.75 213 ALA A N 1
ATOM 1626 C CA . ALA A 1 213 ? 42.502 29.652 -27.970 1.00 64.75 213 ALA A CA 1
ATOM 1627 C C . ALA A 1 213 ? 42.874 28.167 -28.177 1.00 64.75 213 ALA A C 1
ATOM 1629 O O . ALA A 1 213 ? 42.354 27.516 -29.087 1.00 64.75 213 ALA A O 1
ATOM 1630 N N . PHE A 1 214 ? 43.707 27.594 -27.300 1.00 65.56 214 PHE A N 1
ATOM 1631 C CA . PHE A 1 214 ? 43.997 26.155 -27.302 1.00 65.56 214 PHE A CA 1
ATOM 1632 C C . PHE A 1 214 ? 42.749 25.302 -27.004 1.00 65.56 214 PHE A C 1
ATOM 1634 O O . PHE A 1 214 ? 42.564 24.244 -27.614 1.00 65.56 214 PHE A O 1
ATOM 1641 N N . LEU A 1 215 ? 41.879 25.743 -26.091 1.00 64.44 215 LEU A N 1
ATOM 1642 C CA . LEU A 1 215 ? 40.631 25.051 -25.764 1.00 64.44 215 LEU A CA 1
ATOM 1643 C C . LEU A 1 215 ? 39.635 25.104 -26.927 1.00 64.44 215 LEU A C 1
ATOM 1645 O O . LEU A 1 215 ? 39.029 24.079 -27.226 1.00 64.44 215 LEU A O 1
ATOM 1649 N N . ASP A 1 216 ? 39.534 26.223 -27.647 1.00 62.72 216 ASP A N 1
ATOM 1650 C CA . ASP A 1 216 ? 38.719 26.344 -28.861 1.00 62.72 216 ASP A CA 1
ATOM 1651 C C . ASP A 1 216 ? 39.252 25.466 -30.006 1.00 62.72 216 ASP A C 1
ATOM 1653 O O . ASP A 1 216 ? 38.472 24.785 -30.675 1.00 62.72 216 ASP A O 1
ATOM 1657 N N . LEU A 1 217 ? 40.573 25.401 -30.214 1.00 62.78 217 LEU A N 1
ATOM 1658 C CA . LEU A 1 217 ? 41.190 24.485 -31.186 1.00 62.78 217 LEU A CA 1
ATOM 1659 C C . LEU A 1 217 ? 40.991 23.012 -30.788 1.00 62.78 217 LEU A C 1
ATOM 1661 O O . LEU A 1 217 ? 40.641 22.174 -31.627 1.00 62.78 217 LEU A O 1
ATOM 1665 N N . SER A 1 218 ? 41.133 22.696 -29.498 1.00 55.31 218 SER A N 1
ATOM 1666 C CA . SER A 1 218 ? 40.815 21.379 -28.933 1.00 55.31 218 SER A CA 1
ATOM 1667 C C . SER A 1 218 ? 39.339 21.034 -29.107 1.00 55.31 218 SER A C 1
ATOM 1669 O O . SER A 1 218 ? 39.020 19.904 -29.471 1.00 55.31 218 SER A O 1
ATOM 1671 N N . MET A 1 219 ? 38.433 21.999 -28.931 1.00 56.69 219 MET A N 1
ATOM 1672 C CA . MET A 1 219 ? 37.008 21.834 -29.195 1.00 56.69 219 MET A CA 1
ATOM 1673 C C . MET A 1 219 ? 36.745 21.594 -30.676 1.00 56.69 219 MET A C 1
ATOM 1675 O O . MET A 1 219 ? 36.055 20.634 -30.991 1.00 56.69 219 MET A O 1
ATOM 1679 N N . GLN A 1 220 ? 37.325 22.361 -31.600 1.00 58.31 220 GLN A N 1
ATOM 1680 C CA . GLN A 1 220 ? 37.166 22.129 -33.042 1.00 58.31 220 GLN A CA 1
ATOM 1681 C C . GLN A 1 220 ? 37.613 20.709 -33.443 1.00 58.31 220 GLN A C 1
ATOM 1683 O O . GLN A 1 220 ? 36.885 20.006 -34.151 1.00 58.31 220 GLN A O 1
ATOM 1688 N N . LYS A 1 221 ? 38.745 20.235 -32.904 1.00 52.41 221 LYS A N 1
ATOM 1689 C CA . LYS A 1 221 ? 39.275 18.878 -33.130 1.00 52.41 221 LYS A CA 1
ATOM 1690 C C . LYS A 1 221 ? 38.489 17.772 -32.400 1.00 52.41 221 LYS A C 1
ATOM 1692 O O . LYS A 1 221 ? 38.401 16.645 -32.886 1.00 52.41 221 LYS A O 1
ATOM 1697 N N . ALA A 1 222 ? 37.854 18.085 -31.271 1.00 44.94 222 ALA A N 1
ATOM 1698 C CA . ALA A 1 222 ? 36.941 17.194 -30.552 1.00 44.94 222 ALA A CA 1
ATOM 1699 C C . ALA A 1 222 ? 35.488 17.253 -31.070 1.00 44.94 222 ALA A C 1
ATOM 1701 O O . ALA A 1 222 ? 34.686 16.383 -30.743 1.00 44.94 222 ALA A O 1
ATOM 1702 N N . ILE A 1 223 ? 35.114 18.239 -31.888 1.00 41.78 223 ILE A N 1
ATOM 1703 C CA . ILE A 1 223 ? 33.766 18.384 -32.461 1.00 41.78 223 ILE A CA 1
ATOM 1704 C C . ILE A 1 223 ? 33.588 17.467 -33.676 1.00 41.78 223 ILE A C 1
ATOM 1706 O O . ILE A 1 223 ? 32.530 16.848 -33.805 1.00 41.78 223 ILE A O 1
ATOM 1710 N N . SER A 1 224 ? 34.635 17.265 -34.484 1.00 38.47 224 SER A N 1
ATOM 1711 C CA . SER A 1 224 ? 34.677 16.185 -35.486 1.00 38.47 224 SER A CA 1
ATOM 1712 C C . SER A 1 224 ? 34.608 14.784 -34.854 1.00 38.47 224 SER A C 1
ATOM 1714 O O . SER A 1 224 ? 34.139 13.847 -35.500 1.00 38.47 224 SER A O 1
ATOM 1716 N N . THR A 1 225 ? 34.995 14.658 -33.576 1.00 38.31 225 THR A N 1
ATOM 1717 C CA . THR A 1 225 ? 35.096 13.386 -32.831 1.00 38.31 225 THR A CA 1
ATOM 1718 C C . THR A 1 225 ? 34.270 13.371 -31.524 1.00 38.31 225 THR A C 1
ATOM 1720 O O . THR A 1 225 ? 34.570 12.648 -30.581 1.00 38.31 225 THR A O 1
ATOM 1723 N N . HIS A 1 226 ? 33.180 14.145 -31.501 1.00 33.50 226 HIS A N 1
ATOM 1724 C CA . HIS A 1 226 ? 32.161 14.272 -30.447 1.00 33.50 226 HIS A CA 1
ATOM 1725 C C . HIS A 1 226 ? 32.535 14.714 -28.998 1.00 33.50 226 HIS A C 1
ATOM 1727 O O . HIS A 1 226 ? 32.872 13.906 -28.134 1.00 33.50 226 HIS A O 1
ATOM 1733 N N . ARG A 1 227 ? 32.059 15.937 -28.679 1.00 39.78 227 ARG A N 1
ATOM 1734 C CA . ARG A 1 227 ? 31.305 16.349 -27.456 1.00 39.78 227 ARG A CA 1
ATOM 1735 C C . ARG A 1 227 ? 32.082 16.570 -26.137 1.00 39.78 227 ARG A C 1
ATOM 1737 O O . ARG A 1 227 ? 32.456 15.598 -25.487 1.00 39.78 227 ARG A O 1
ATOM 1744 N N . SER A 1 228 ? 32.087 17.814 -25.631 1.00 35.75 228 SER A N 1
ATOM 1745 C CA . SER A 1 228 ? 31.736 18.187 -24.231 1.00 35.75 228 SER A CA 1
ATOM 1746 C C . SER A 1 228 ? 31.704 19.710 -24.007 1.00 35.75 228 SER A C 1
ATOM 1748 O O . SER A 1 228 ? 32.000 20.475 -24.920 1.00 35.75 228 SER A O 1
ATOM 1750 N N . LEU A 1 229 ? 31.359 20.124 -22.778 1.00 47.44 229 LEU A N 1
ATOM 1751 C CA . LEU A 1 229 ? 31.736 21.420 -22.197 1.00 47.44 229 LEU A CA 1
ATOM 1752 C C . LEU A 1 229 ? 33.221 21.430 -21.777 1.00 47.44 229 LEU A C 1
ATOM 1754 O O . LEU A 1 229 ? 33.819 20.364 -21.611 1.00 47.44 229 LEU A O 1
ATOM 1758 N N . THR A 1 230 ? 33.770 22.629 -21.559 1.00 44.38 230 THR A N 1
ATOM 1759 C CA . THR A 1 230 ? 35.201 22.949 -21.389 1.00 44.38 230 THR A CA 1
ATOM 1760 C C . THR A 1 230 ? 35.944 22.132 -20.327 1.00 44.38 230 THR A C 1
ATOM 1762 O O . THR A 1 230 ? 37.019 21.618 -20.619 1.00 44.38 230 THR A O 1
ATOM 1765 N N . ILE A 1 231 ? 35.364 21.938 -19.135 1.00 42.84 231 ILE A N 1
ATOM 1766 C CA . ILE A 1 231 ? 35.986 21.155 -18.043 1.00 42.84 231 ILE A CA 1
ATOM 1767 C C . ILE A 1 231 ? 36.323 19.733 -18.533 1.00 42.84 231 ILE A C 1
ATOM 1769 O O . ILE A 1 231 ? 37.473 19.313 -18.505 1.00 42.84 231 ILE A O 1
ATOM 1773 N N . ASN A 1 232 ? 35.354 19.070 -19.172 1.00 54.00 232 ASN A N 1
ATOM 1774 C CA . ASN A 1 232 ? 35.487 17.734 -19.768 1.00 54.00 232 ASN A CA 1
ATOM 1775 C C . ASN A 1 232 ? 36.354 17.666 -21.049 1.00 54.00 232 ASN A C 1
ATOM 1777 O O . ASN A 1 232 ? 36.477 16.586 -21.646 1.00 54.00 232 ASN A O 1
ATOM 1781 N N . LEU A 1 233 ? 36.915 18.790 -21.515 1.00 56.50 233 LEU A N 1
ATOM 1782 C CA . LEU A 1 233 ? 38.034 18.789 -22.465 1.00 56.50 233 LEU A CA 1
ATOM 1783 C C . LEU A 1 233 ? 39.371 18.812 -21.730 1.00 56.50 233 LEU A C 1
ATOM 1785 O O . LEU A 1 233 ? 40.245 18.042 -22.108 1.00 56.50 233 LEU A O 1
ATOM 1789 N N . LEU A 1 234 ? 39.515 19.621 -20.676 1.00 57.34 234 LEU A N 1
ATOM 1790 C CA . LEU A 1 234 ? 40.727 19.629 -19.857 1.00 57.34 234 LEU A CA 1
ATOM 1791 C C . LEU A 1 234 ? 40.944 18.283 -19.162 1.00 57.34 234 LEU A C 1
ATOM 1793 O O . LEU A 1 234 ? 42.022 17.722 -19.334 1.00 57.34 234 LEU A O 1
ATOM 1797 N N . ASP A 1 235 ? 39.902 17.689 -18.568 1.00 56.81 235 ASP A N 1
ATOM 1798 C CA . ASP A 1 235 ? 39.943 16.317 -18.033 1.00 56.81 235 ASP A CA 1
ATOM 1799 C C . ASP A 1 235 ? 40.449 15.312 -19.089 1.00 56.81 235 ASP A C 1
ATOM 1801 O O . ASP A 1 235 ? 41.257 14.436 -18.805 1.00 56.81 235 ASP A O 1
ATOM 1805 N N . ARG A 1 236 ? 40.022 15.442 -20.355 1.00 58.25 236 ARG A N 1
ATOM 1806 C CA . ARG A 1 236 ? 40.461 14.540 -21.439 1.00 58.25 236 ARG A CA 1
ATOM 1807 C C . ARG A 1 236 ? 41.841 14.859 -22.006 1.00 58.25 236 ARG A C 1
ATOM 1809 O O . ARG A 1 236 ? 42.496 13.962 -22.546 1.00 58.25 236 ARG A O 1
ATOM 1816 N N . CYS A 1 237 ? 42.286 16.104 -21.886 1.00 61.62 237 CYS A N 1
ATOM 1817 C CA . CYS A 1 237 ? 43.659 16.501 -22.163 1.00 61.62 237 CYS A CA 1
ATOM 1818 C C . CYS A 1 237 ? 44.613 16.050 -21.049 1.00 61.62 237 CYS A C 1
ATOM 1820 O O . CYS A 1 237 ? 45.781 15.856 -21.351 1.00 61.62 237 CYS A O 1
ATOM 1822 N N . THR A 1 238 ? 44.148 15.808 -19.819 1.00 57.75 238 THR A N 1
ATOM 1823 C CA . THR A 1 238 ? 44.973 15.302 -18.709 1.00 57.75 238 THR A CA 1
ATOM 1824 C C . THR A 1 238 ? 44.867 13.787 -18.500 1.00 57.75 238 THR A C 1
ATOM 1826 O O . THR A 1 238 ? 45.846 13.187 -18.078 1.00 57.75 238 THR A O 1
ATOM 1829 N N . THR A 1 239 ? 43.778 13.104 -18.886 1.00 57.75 239 THR A N 1
ATOM 1830 C CA . THR A 1 239 ? 43.626 11.627 -18.745 1.00 57.75 239 THR A CA 1
ATOM 1831 C C . THR A 1 239 ? 44.631 10.772 -19.536 1.00 57.75 239 THR A C 1
ATOM 1833 O O . THR A 1 239 ? 44.528 9.549 -19.535 1.00 57.75 239 THR A O 1
ATOM 1836 N N . ARG A 1 240 ? 45.587 11.386 -20.249 1.00 60.69 240 ARG A N 1
ATOM 1837 C CA . ARG A 1 240 ? 46.746 10.692 -20.842 1.00 60.69 240 ARG A CA 1
ATOM 1838 C C . ARG A 1 240 ? 48.025 10.840 -20.004 1.00 60.69 240 ARG A C 1
ATOM 1840 O O . ARG A 1 240 ? 49.111 10.565 -20.512 1.00 60.69 240 ARG A O 1
ATOM 1847 N N . VAL A 1 241 ? 47.894 11.317 -18.765 1.00 56.09 241 VAL A N 1
ATOM 1848 C CA . VAL A 1 241 ? 48.882 11.149 -17.698 1.00 56.09 241 VAL A CA 1
ATOM 1849 C C . VAL A 1 241 ? 48.870 9.693 -17.248 1.00 56.09 241 VAL A C 1
ATOM 1851 O O . VAL A 1 241 ? 47.809 9.113 -17.028 1.00 56.09 241 VAL A O 1
ATOM 1854 N N . SER A 1 242 ? 50.061 9.133 -17.085 1.00 54.94 242 SER A N 1
ATOM 1855 C CA . SER A 1 242 ? 50.302 7.787 -16.580 1.00 54.94 242 SER A CA 1
ATOM 1856 C C . SER A 1 242 ? 51.561 7.768 -15.720 1.00 54.94 242 SER A C 1
ATOM 1858 O O . SER A 1 242 ? 52.451 8.607 -15.877 1.00 54.94 242 SER A O 1
ATOM 1860 N N . GLN A 1 243 ? 51.636 6.790 -14.824 1.00 53.31 243 GLN A N 1
ATOM 1861 C CA . GLN A 1 243 ? 52.754 6.602 -13.908 1.00 53.31 243 GLN A CA 1
ATOM 1862 C C . GLN A 1 243 ? 53.732 5.526 -14.398 1.00 53.31 243 GLN A C 1
ATOM 1864 O O . GLN A 1 243 ? 53.335 4.570 -15.069 1.00 53.31 243 GLN A O 1
ATOM 1869 N N . VAL A 1 244 ? 55.007 5.686 -14.040 1.00 50.28 244 VAL A N 1
ATOM 1870 C CA . VAL A 1 244 ? 56.091 4.738 -14.315 1.00 50.28 244 VAL A CA 1
ATOM 1871 C C . VAL A 1 244 ? 56.625 4.178 -12.993 1.00 50.28 244 VAL A C 1
ATOM 1873 O O . VAL A 1 244 ? 57.258 4.897 -12.231 1.00 50.28 244 VAL A O 1
ATOM 1876 N N . ASP A 1 245 ? 56.399 2.884 -12.751 1.00 43.47 245 ASP A N 1
ATOM 1877 C CA . ASP A 1 245 ? 56.963 2.131 -11.619 1.00 43.47 245 ASP A CA 1
ATOM 1878 C C . ASP A 1 245 ? 57.978 1.071 -12.112 1.00 43.47 245 ASP A C 1
ATOM 1880 O O . ASP A 1 245 ? 57.947 0.663 -13.279 1.00 43.47 245 ASP A O 1
ATOM 1884 N N . ASP A 1 246 ? 58.836 0.573 -11.204 1.00 36.00 246 ASP A N 1
ATOM 1885 C CA . ASP A 1 246 ? 59.952 -0.385 -11.429 1.00 36.00 246 ASP A CA 1
ATOM 1886 C C . ASP A 1 246 ? 59.557 -1.696 -12.172 1.00 36.00 246 ASP A C 1
ATOM 1888 O O . ASP A 1 246 ? 60.432 -2.449 -12.602 1.00 36.00 246 ASP A O 1
ATOM 1892 N N . THR A 1 247 ? 58.258 -1.993 -12.326 1.00 37.72 247 THR A N 1
ATOM 1893 C CA . THR A 1 247 ? 57.713 -3.230 -12.927 1.00 37.72 247 THR A CA 1
ATOM 1894 C C . THR A 1 247 ? 56.899 -3.042 -14.216 1.00 37.72 247 THR A C 1
ATOM 1896 O O . THR A 1 247 ? 56.445 -4.034 -14.785 1.00 37.72 247 THR A O 1
ATOM 1899 N N . GLY A 1 248 ? 56.724 -1.811 -14.711 1.00 39.47 248 GLY A N 1
ATOM 1900 C CA . GLY A 1 248 ? 55.975 -1.530 -15.945 1.00 39.47 248 GLY A CA 1
ATOM 1901 C C . GLY A 1 248 ? 54.503 -1.131 -15.750 1.00 39.47 248 GLY A C 1
ATOM 1902 O O . GLY A 1 248 ? 53.990 -1.049 -14.638 1.00 39.47 248 GLY A O 1
ATOM 1903 N N . TRP A 1 249 ? 53.839 -0.807 -16.864 1.00 32.72 249 TRP A N 1
ATOM 1904 C CA . TRP A 1 249 ? 52.607 -0.007 -16.897 1.00 32.72 249 TRP A CA 1
ATOM 1905 C C . TRP A 1 249 ? 51.361 -0.793 -16.452 1.00 32.72 249 TRP A C 1
ATOM 1907 O O . TRP A 1 249 ? 50.911 -1.700 -17.155 1.00 32.72 249 TRP A O 1
ATOM 1917 N N . HIS A 1 250 ? 50.736 -0.386 -15.343 1.00 32.78 250 HIS A N 1
ATOM 1918 C CA . HIS A 1 250 ? 49.435 -0.904 -14.908 1.00 32.78 250 HIS A CA 1
ATOM 1919 C C . HIS A 1 250 ? 48.268 -0.025 -15.394 1.00 32.78 250 HIS A C 1
ATOM 1921 O O . HIS A 1 250 ? 48.194 1.161 -15.083 1.00 32.78 250 HIS A O 1
ATOM 1927 N N . GLN A 1 251 ? 47.311 -0.628 -16.109 1.00 31.41 251 GLN A N 1
ATOM 1928 C CA . GLN A 1 251 ? 45.962 -0.070 -16.275 1.00 31.41 251 GLN A CA 1
ATOM 1929 C C . GLN A 1 251 ? 45.057 -0.480 -15.105 1.00 31.41 251 GLN A C 1
ATOM 1931 O O . GLN A 1 251 ? 45.220 -1.553 -14.521 1.00 31.41 251 GLN A O 1
ATOM 1936 N N . SER A 1 252 ? 44.050 0.345 -14.815 1.00 30.58 252 SER A N 1
ATOM 1937 C CA . SER A 1 252 ? 43.005 0.068 -13.829 1.00 30.58 252 SER A CA 1
ATOM 1938 C C . SER A 1 252 ? 42.064 -1.055 -14.295 1.00 30.58 252 SER A C 1
ATOM 1940 O O . SER A 1 252 ? 41.074 -0.837 -14.992 1.00 30.58 252 SER A O 1
ATOM 1942 N N . ALA A 1 253 ? 42.372 -2.283 -13.874 1.00 26.09 253 ALA A N 1
ATOM 1943 C CA . ALA A 1 253 ? 41.534 -3.469 -14.039 1.00 26.09 253 ALA A CA 1
ATOM 1944 C C . ALA A 1 253 ? 41.091 -4.027 -12.672 1.00 26.09 253 ALA A C 1
ATOM 1946 O O . ALA A 1 253 ? 41.733 -3.791 -11.650 1.00 26.09 253 ALA A O 1
ATOM 1947 N N . ASN A 1 254 ? 39.969 -4.755 -12.652 1.00 26.03 254 ASN A N 1
ATOM 1948 C CA . ASN A 1 254 ? 39.372 -5.288 -11.422 1.00 26.03 254 ASN A CA 1
ATOM 1949 C C . ASN A 1 254 ? 40.296 -6.258 -10.664 1.00 26.03 254 ASN A C 1
ATOM 1951 O O . ASN A 1 254 ? 41.091 -6.978 -11.262 1.00 26.03 254 ASN A O 1
ATOM 1955 N N . GLN A 1 255 ? 40.105 -6.319 -9.342 1.00 28.50 255 GLN A N 1
ATOM 1956 C CA . GLN A 1 255 ? 40.799 -7.231 -8.427 1.00 28.50 255 GLN A CA 1
ATOM 1957 C C . GLN A 1 255 ? 40.717 -8.701 -8.882 1.00 28.50 255 GLN A C 1
ATOM 1959 O O . GLN A 1 255 ? 39.628 -9.204 -9.163 1.00 28.50 255 GLN A O 1
ATOM 1964 N N . GLY A 1 256 ? 41.857 -9.402 -8.871 1.00 25.91 256 GLY A N 1
ATOM 1965 C CA . GLY A 1 256 ? 41.942 -10.834 -9.163 1.00 25.91 256 GLY A CA 1
ATOM 1966 C C . GLY A 1 256 ? 43.313 -11.434 -8.828 1.00 25.91 256 GLY A C 1
ATOM 1967 O O . GLY A 1 256 ? 44.238 -11.292 -9.615 1.00 25.91 256 GLY A O 1
ATOM 1968 N N . ASP A 1 257 ? 43.377 -12.121 -7.683 1.00 25.69 257 ASP A N 1
ATOM 1969 C CA . ASP A 1 257 ? 44.430 -13.024 -7.175 1.00 25.69 257 ASP A CA 1
ATOM 1970 C C . ASP A 1 257 ? 45.895 -12.548 -7.027 1.00 25.69 257 ASP A C 1
ATOM 1972 O O . ASP A 1 257 ? 46.466 -11.809 -7.822 1.00 25.69 257 ASP A O 1
ATOM 1976 N N . ILE A 1 258 ? 46.539 -13.058 -5.967 1.00 31.58 258 ILE A N 1
ATOM 1977 C CA . ILE A 1 258 ? 47.958 -12.854 -5.637 1.00 31.58 258 ILE A CA 1
ATOM 1978 C C . ILE A 1 258 ? 48.654 -14.221 -5.582 1.00 31.58 258 ILE A C 1
ATOM 1980 O O . ILE A 1 258 ? 48.427 -14.982 -4.643 1.00 31.58 258 ILE A O 1
ATOM 1984 N N . SER A 1 259 ? 49.557 -14.514 -6.524 1.00 27.64 259 SER A N 1
ATOM 1985 C CA . SER A 1 259 ? 50.651 -15.483 -6.311 1.00 27.64 259 SER A CA 1
ATOM 1986 C C . SER A 1 259 ? 51.752 -15.355 -7.375 1.00 27.64 259 SER A C 1
ATOM 1988 O O . SER A 1 259 ? 51.487 -15.487 -8.566 1.00 27.64 259 SER A O 1
ATOM 1990 N N . GLY A 1 260 ? 52.998 -15.112 -6.957 1.00 25.00 260 GLY A N 1
ATOM 1991 C CA . GLY A 1 260 ? 54.156 -15.027 -7.855 1.00 25.00 260 GLY A CA 1
ATOM 1992 C C . GLY A 1 260 ? 55.408 -14.496 -7.149 1.00 25.00 260 GLY A C 1
ATOM 1993 O O . GLY A 1 260 ? 55.303 -13.664 -6.253 1.00 25.00 260 GLY A O 1
ATOM 1994 N N . ALA A 1 261 ? 56.585 -15.004 -7.520 1.00 24.75 261 ALA A N 1
ATOM 1995 C CA . ALA A 1 261 ? 57.875 -14.551 -6.988 1.00 24.75 261 ALA A CA 1
ATOM 1996 C C . ALA A 1 261 ? 58.380 -13.288 -7.727 1.00 24.75 261 ALA A C 1
ATOM 1998 O O . ALA A 1 261 ? 58.017 -13.095 -8.889 1.00 24.75 261 ALA A O 1
ATOM 1999 N N . PRO A 1 262 ? 59.216 -12.436 -7.098 1.00 25.22 262 PRO A N 1
ATOM 2000 C CA . PRO A 1 262 ? 59.704 -11.209 -7.727 1.00 25.22 262 PRO A CA 1
ATOM 2001 C C . PRO A 1 262 ? 60.682 -11.498 -8.888 1.00 25.22 262 PRO A C 1
ATOM 2003 O O . PRO A 1 262 ? 61.601 -12.301 -8.709 1.00 25.22 262 PRO A O 1
ATOM 2006 N N . PRO A 1 263 ? 60.525 -10.847 -10.058 1.00 26.69 263 PRO A N 1
ATOM 2007 C CA . PRO A 1 263 ? 61.489 -10.912 -11.157 1.00 26.69 263 PRO A CA 1
ATOM 2008 C C . PRO A 1 263 ? 62.700 -9.988 -10.928 1.00 26.69 263 PRO A C 1
ATOM 2010 O O . PRO A 1 263 ? 62.661 -9.063 -10.117 1.00 26.69 263 PRO A O 1
ATOM 2013 N N . GLU A 1 264 ? 63.787 -10.233 -11.662 1.00 26.05 264 GLU A N 1
ATOM 2014 C CA . GLU A 1 264 ? 65.041 -9.473 -11.555 1.00 26.05 264 GLU A CA 1
ATOM 2015 C C . GLU A 1 264 ? 64.990 -8.112 -12.282 1.00 26.05 264 GLU A C 1
ATOM 2017 O O . GLU A 1 264 ? 64.274 -7.930 -13.267 1.00 26.05 264 GLU A O 1
ATOM 2022 N N . ARG A 1 265 ? 65.786 -7.143 -11.804 1.00 28.23 265 ARG A N 1
ATOM 2023 C CA . ARG A 1 265 ? 65.828 -5.765 -12.329 1.00 28.23 265 ARG A CA 1
ATOM 2024 C C . ARG A 1 265 ? 66.529 -5.665 -13.689 1.00 28.23 265 ARG A C 1
ATOM 2026 O O . ARG A 1 265 ? 67.687 -6.055 -13.823 1.00 28.23 265 ARG A O 1
ATOM 2033 N N . GLY A 1 266 ? 65.868 -5.031 -14.659 1.00 27.42 266 GLY A N 1
ATOM 2034 C CA . GLY A 1 266 ? 66.459 -4.605 -15.935 1.00 27.42 266 GLY A CA 1
ATOM 2035 C C . GLY A 1 266 ? 66.728 -3.088 -15.990 1.00 27.42 266 GLY A C 1
ATOM 2036 O O . GLY A 1 266 ? 66.053 -2.326 -15.303 1.00 27.42 266 GLY A O 1
ATOM 2037 N N . PRO A 1 267 ? 67.692 -2.610 -16.801 1.00 30.27 267 PRO A N 1
ATOM 2038 C CA . PRO A 1 267 ? 67.975 -1.179 -16.944 1.00 30.27 267 PRO A CA 1
ATOM 2039 C C . PRO A 1 267 ? 66.940 -0.443 -17.820 1.00 30.27 267 PRO A C 1
ATOM 2041 O O . PRO A 1 267 ? 66.245 -1.062 -18.625 1.00 30.27 267 PRO A O 1
ATOM 2044 N N . ILE A 1 268 ? 66.935 0.899 -17.735 1.00 34.00 268 ILE A N 1
ATOM 2045 C CA . ILE A 1 268 ? 66.013 1.884 -18.371 1.00 34.00 268 ILE A CA 1
ATOM 2046 C C . ILE A 1 268 ? 65.623 1.595 -19.841 1.00 34.00 268 ILE A C 1
ATOM 2048 O O . ILE A 1 268 ? 64.541 1.971 -20.284 1.00 34.00 268 ILE A O 1
ATOM 2052 N N . SER A 1 269 ? 66.447 0.868 -20.602 1.00 31.52 269 SER A N 1
ATOM 2053 C CA . SER A 1 269 ? 66.085 0.320 -21.921 1.00 31.52 269 SER A CA 1
ATOM 2054 C C . SER A 1 269 ? 64.792 -0.516 -21.943 1.00 31.52 269 SER A C 1
ATOM 2056 O O . SER A 1 269 ? 64.198 -0.654 -23.009 1.00 31.52 269 SER A O 1
ATOM 2058 N N . ALA A 1 270 ? 64.330 -1.046 -20.804 1.00 32.91 270 ALA A N 1
ATOM 2059 C CA . ALA A 1 270 ? 63.061 -1.771 -20.696 1.00 32.91 270 ALA A CA 1
ATOM 2060 C C . ALA A 1 270 ? 61.833 -0.918 -21.083 1.00 32.91 270 ALA A C 1
ATOM 2062 O O . ALA A 1 270 ? 60.879 -1.444 -21.657 1.00 32.91 270 ALA A O 1
ATOM 2063 N N . ILE A 1 271 ? 61.877 0.402 -20.857 1.00 38.09 271 ILE A N 1
ATOM 2064 C CA . ILE A 1 271 ? 60.769 1.330 -21.157 1.00 38.09 271 ILE A CA 1
ATOM 2065 C C . ILE A 1 271 ? 60.423 1.332 -22.658 1.00 38.09 271 ILE A C 1
ATOM 2067 O O . ILE A 1 271 ? 59.261 1.478 -23.031 1.00 38.09 271 ILE A O 1
ATOM 2071 N N . ALA A 1 272 ? 61.409 1.092 -23.529 1.00 34.16 272 ALA A N 1
ATOM 2072 C CA . ALA A 1 272 ? 61.228 1.067 -24.981 1.00 34.16 272 ALA A CA 1
ATOM 2073 C C . ALA A 1 272 ? 60.527 -0.199 -25.519 1.00 34.16 272 ALA A C 1
ATOM 2075 O O . ALA A 1 272 ? 60.241 -0.272 -26.711 1.00 34.16 272 ALA A O 1
ATOM 2076 N N . VAL A 1 273 ? 60.277 -1.216 -24.683 1.00 31.53 273 VAL A N 1
ATOM 2077 C CA . VAL A 1 273 ? 59.829 -2.549 -25.138 1.00 31.53 273 VAL A CA 1
ATOM 2078 C C . VAL A 1 273 ? 58.318 -2.767 -24.963 1.00 31.53 273 VAL A C 1
ATOM 2080 O O . VAL A 1 273 ? 57.766 -3.695 -25.553 1.00 31.53 273 VAL A O 1
ATOM 2083 N N . GLN A 1 274 ? 57.622 -1.923 -24.189 1.00 34.25 274 GLN A N 1
ATOM 2084 C CA . GLN A 1 274 ? 56.264 -2.234 -23.714 1.00 34.25 274 GLN A CA 1
ATOM 2085 C C . GLN A 1 274 ? 55.159 -1.205 -23.992 1.00 34.25 274 GLN A C 1
ATOM 2087 O O . GLN A 1 274 ? 54.059 -1.355 -23.460 1.00 34.25 274 GLN A O 1
ATOM 2092 N N . ILE A 1 275 ? 55.359 -0.241 -24.900 1.00 36.56 275 ILE A N 1
ATOM 2093 C CA . ILE A 1 275 ? 54.226 0.539 -25.430 1.00 36.56 275 ILE A CA 1
ATOM 2094 C C . ILE A 1 275 ? 53.476 -0.310 -26.477 1.00 36.56 275 ILE A C 1
ATOM 2096 O O . ILE A 1 275 ? 53.641 -0.166 -27.692 1.00 36.56 275 ILE A O 1
ATOM 2100 N N . GLN A 1 276 ? 52.688 -1.269 -25.985 1.00 29.91 276 GLN A N 1
ATOM 2101 C CA . GLN A 1 276 ? 51.844 -2.136 -26.808 1.00 29.91 276 GLN A CA 1
ATOM 2102 C C . GLN A 1 276 ? 50.739 -1.346 -27.535 1.00 29.91 276 GLN A C 1
ATOM 2104 O O . GLN A 1 276 ? 50.343 -0.267 -27.088 1.00 29.91 276 GLN A O 1
ATOM 2109 N N . PRO A 1 277 ? 50.235 -1.853 -28.677 1.00 29.73 277 PRO A N 1
ATOM 2110 C CA . PRO A 1 277 ? 49.254 -1.132 -29.476 1.00 29.73 277 PRO A CA 1
ATOM 2111 C C . PRO A 1 277 ? 47.924 -0.977 -28.731 1.00 29.73 277 PRO A C 1
ATOM 2113 O O . PRO A 1 277 ? 47.379 -1.942 -28.196 1.00 29.73 277 PRO A O 1
ATOM 2116 N N . PHE A 1 278 ? 47.354 0.229 -28.785 1.00 29.06 278 PHE A N 1
ATOM 2117 C CA . PHE A 1 278 ? 46.052 0.583 -28.206 1.00 29.06 278 PHE A CA 1
ATOM 2118 C C . PHE A 1 278 ? 44.882 -0.003 -29.038 1.00 29.06 278 PHE A C 1
ATOM 2120 O O . PHE A 1 278 ? 44.016 0.704 -29.552 1.00 29.06 278 PHE A O 1
ATOM 2127 N N . MET A 1 279 ? 44.880 -1.325 -29.238 1.00 25.66 279 MET A N 1
ATOM 2128 C CA . MET A 1 279 ? 43.916 -2.055 -30.069 1.00 25.66 279 MET A CA 1
ATOM 2129 C C . MET A 1 279 ? 42.623 -2.381 -29.311 1.00 25.66 279 MET A C 1
ATOM 2131 O O . MET A 1 279 ? 42.273 -3.534 -29.067 1.00 25.66 279 MET A O 1
ATOM 2135 N N . GLY A 1 280 ? 41.867 -1.330 -29.005 1.00 25.16 280 GLY A N 1
ATOM 2136 C CA . GLY A 1 280 ? 40.482 -1.412 -28.559 1.00 25.16 280 GLY A CA 1
ATOM 2137 C C . GLY A 1 280 ? 39.715 -0.175 -29.019 1.00 25.16 280 GLY A C 1
ATOM 2138 O O . GLY A 1 280 ? 40.114 0.937 -28.706 1.00 25.16 280 GLY A O 1
ATOM 2139 N N . TRP A 1 281 ? 38.603 -0.375 -29.736 1.00 24.09 281 TRP A N 1
ATOM 2140 C CA . TRP A 1 281 ? 37.665 0.682 -30.157 1.00 24.09 281 TRP A CA 1
ATOM 2141 C C . TRP A 1 281 ? 38.208 1.760 -31.124 1.00 24.09 281 TRP A C 1
ATOM 2143 O O . TRP A 1 281 ? 38.216 2.948 -30.813 1.00 24.09 281 TRP A O 1
ATOM 2153 N N . VAL A 1 282 ? 38.491 1.377 -32.377 1.00 24.81 282 VAL A N 1
ATOM 2154 C CA . VAL A 1 282 ? 38.446 2.318 -33.518 1.00 24.81 282 VAL A CA 1
ATOM 2155 C C . VAL A 1 282 ? 37.441 1.809 -34.552 1.00 24.81 282 VAL A C 1
ATOM 2157 O O . VAL A 1 282 ? 37.706 0.865 -35.293 1.00 24.81 282 VAL A O 1
ATOM 2160 N N . MET A 1 283 ? 36.255 2.420 -34.585 1.00 22.36 283 MET A N 1
ATOM 2161 C CA . MET A 1 283 ? 35.192 2.087 -35.538 1.00 22.36 283 MET A CA 1
ATOM 2162 C C . MET A 1 283 ? 35.293 2.983 -36.781 1.00 22.36 283 MET A C 1
ATOM 2164 O O . MET A 1 283 ? 35.409 4.200 -36.657 1.00 22.36 283 MET A O 1
ATOM 2168 N N . PHE A 1 284 ? 35.214 2.397 -37.980 1.00 21.42 284 PHE A N 1
ATOM 2169 C CA . PHE A 1 284 ? 35.235 3.132 -39.254 1.00 21.42 284 PHE A CA 1
ATOM 2170 C C . PHE A 1 284 ? 34.136 4.212 -39.311 1.00 21.42 284 PHE A C 1
ATOM 2172 O O . PHE A 1 284 ? 32.951 3.894 -39.425 1.00 21.42 284 PHE A O 1
ATOM 2179 N N . MET A 1 285 ? 34.519 5.493 -39.315 1.00 23.53 285 MET A N 1
ATOM 2180 C CA . MET A 1 285 ? 33.583 6.608 -39.498 1.00 23.53 285 MET A CA 1
ATOM 2181 C C . MET A 1 285 ? 33.525 7.063 -40.962 1.00 23.53 285 MET A C 1
ATOM 2183 O O . MET A 1 285 ? 34.331 7.874 -41.410 1.00 23.53 285 MET A O 1
ATOM 2187 N N . LYS A 1 286 ? 32.507 6.602 -41.701 1.00 20.67 286 LYS A N 1
ATOM 2188 C CA . LYS A 1 286 ? 31.994 7.353 -42.862 1.00 20.67 286 LYS A CA 1
ATOM 2189 C C . LYS A 1 286 ? 31.039 8.442 -42.369 1.00 20.67 286 LYS A C 1
ATOM 2191 O O . LYS A 1 286 ? 30.177 8.184 -41.533 1.00 20.67 286 LYS A O 1
ATOM 2196 N N . MET A 1 287 ? 31.194 9.657 -42.887 1.00 23.25 287 MET A N 1
ATOM 2197 C CA . MET A 1 287 ? 30.444 10.829 -42.431 1.00 23.25 287 MET A CA 1
ATOM 2198 C C . MET A 1 287 ? 28.991 10.829 -42.931 1.00 23.25 287 MET A C 1
ATOM 2200 O O . MET A 1 287 ? 28.747 10.880 -44.133 1.00 23.25 287 MET A O 1
ATOM 2204 N N . THR A 1 288 ? 28.036 10.920 -42.004 1.00 21.67 288 THR A N 1
ATOM 2205 C CA . THR A 1 288 ? 26.723 11.553 -42.231 1.00 21.67 288 THR A CA 1
ATOM 2206 C C . THR A 1 288 ? 26.335 12.322 -40.973 1.00 21.67 288 THR A C 1
ATOM 2208 O O . THR A 1 288 ? 26.273 11.736 -39.892 1.00 21.67 288 THR A O 1
ATOM 2211 N N . ALA A 1 289 ? 26.091 13.627 -41.092 1.00 25.64 289 ALA A N 1
ATOM 2212 C CA . ALA A 1 289 ? 25.830 14.487 -39.941 1.00 25.64 289 ALA A CA 1
ATOM 2213 C C . ALA A 1 289 ? 24.422 14.270 -39.354 1.00 25.64 289 ALA A C 1
ATOM 2215 O O . ALA A 1 289 ? 23.425 14.328 -40.072 1.00 25.64 289 ALA A O 1
ATOM 2216 N N . ARG A 1 290 ? 24.344 14.079 -38.031 1.00 24.98 290 ARG A N 1
ATOM 2217 C CA . ARG A 1 290 ? 23.116 14.203 -37.228 1.00 24.98 290 ARG A CA 1
ATOM 2218 C C . ARG A 1 290 ? 23.445 14.816 -35.867 1.00 24.98 290 ARG A C 1
ATOM 2220 O O . ARG A 1 290 ? 24.423 14.426 -35.228 1.00 24.98 290 ARG A O 1
ATOM 2227 N N . THR A 1 291 ? 22.616 15.757 -35.429 1.00 30.41 291 THR A N 1
ATOM 2228 C CA . THR A 1 291 ? 22.693 16.426 -34.123 1.00 30.41 291 THR A CA 1
ATOM 2229 C C . THR A 1 291 ? 22.614 15.392 -32.993 1.00 30.41 291 THR A C 1
ATOM 2231 O O . THR A 1 291 ? 21.719 14.547 -33.011 1.00 30.41 291 THR A O 1
ATOM 2234 N N . ARG A 1 292 ? 23.540 15.415 -32.020 1.00 38.12 292 ARG A N 1
ATOM 2235 C CA . ARG A 1 292 ? 23.591 14.411 -30.937 1.00 38.12 292 ARG A CA 1
ATOM 2236 C C . ARG A 1 292 ? 23.117 14.946 -29.586 1.00 38.12 292 ARG A C 1
ATOM 2238 O O . ARG A 1 292 ? 23.591 15.970 -29.109 1.00 38.12 292 ARG A O 1
ATOM 2245 N N . ILE A 1 293 ? 22.281 14.145 -28.935 1.00 48.88 293 ILE A N 1
ATOM 2246 C CA . ILE A 1 293 ? 21.474 14.455 -27.747 1.00 48.88 293 ILE A CA 1
ATOM 2247 C C . ILE A 1 293 ? 21.993 13.681 -26.518 1.00 48.88 293 ILE A C 1
ATOM 2249 O O . ILE A 1 293 ? 22.373 12.515 -26.636 1.00 48.88 293 ILE A O 1
ATOM 2253 N N . TRP A 1 294 ? 22.124 14.359 -25.374 1.00 59.06 294 TRP A N 1
ATOM 2254 C CA . TRP A 1 294 ? 22.703 13.866 -24.107 1.00 59.06 294 TRP A CA 1
ATOM 2255 C C . TRP A 1 294 ? 21.685 13.926 -22.953 1.00 59.06 294 TRP A C 1
ATOM 2257 O O . TRP A 1 294 ? 21.107 15.002 -22.765 1.00 59.06 294 TRP A O 1
ATOM 2267 N N . PRO A 1 295 ? 21.505 12.859 -22.154 1.00 78.31 295 PRO A N 1
ATOM 2268 C CA . PRO A 1 295 ? 20.702 12.924 -20.938 1.00 78.31 295 PRO A CA 1
ATOM 2269 C C . PRO A 1 295 ? 21.358 13.762 -19.831 1.00 78.31 295 PRO A C 1
ATOM 2271 O O . PRO A 1 295 ? 22.564 13.999 -19.823 1.00 78.31 295 PRO A O 1
ATOM 2274 N N . LEU A 1 296 ? 20.512 14.201 -18.902 1.00 86.19 296 LEU A N 1
ATOM 2275 C CA . LEU A 1 296 ? 20.829 14.757 -17.590 1.00 86.19 296 LEU A CA 1
ATOM 2276 C C . LEU A 1 296 ? 21.261 13.649 -16.613 1.00 86.19 296 LEU A C 1
ATOM 2278 O O . LEU A 1 296 ? 22.278 13.793 -15.946 1.00 86.19 296 LEU A O 1
ATOM 2282 N N . CYS A 1 297 ? 20.473 12.573 -16.537 1.00 88.94 297 CYS A N 1
ATOM 2283 C CA . CYS A 1 297 ? 20.654 11.438 -15.630 1.00 88.94 297 CYS A CA 1
ATOM 2284 C C . CYS A 1 297 ? 20.003 10.164 -16.208 1.00 88.94 297 CYS A C 1
ATOM 2286 O O . CYS A 1 297 ? 19.323 10.223 -17.241 1.00 88.94 297 CYS A O 1
ATOM 2288 N N . HIS A 1 298 ? 20.234 9.011 -15.570 1.00 88.38 298 HIS A N 1
ATOM 2289 C CA . HIS A 1 298 ? 19.828 7.693 -16.076 1.00 88.38 298 HIS A CA 1
ATOM 2290 C C . HIS A 1 298 ? 19.170 6.835 -14.982 1.00 88.38 298 HIS A C 1
ATOM 2292 O O . HIS A 1 298 ? 19.417 7.014 -13.790 1.00 88.38 298 HIS A O 1
ATOM 2298 N N . GLY A 1 299 ? 18.354 5.860 -15.381 1.00 90.88 299 GLY A N 1
ATOM 2299 C CA . GLY A 1 299 ? 17.752 4.900 -14.465 1.00 90.88 299 GLY A CA 1
ATOM 2300 C C . GLY A 1 299 ? 17.189 3.648 -15.136 1.00 90.88 299 GLY A C 1
ATOM 2301 O O . GLY A 1 299 ? 17.098 3.533 -16.358 1.00 90.88 299 GLY A O 1
ATOM 2302 N N . VAL A 1 300 ? 16.771 2.690 -14.312 1.00 91.44 300 VAL A N 1
ATOM 2303 C CA . VAL A 1 300 ? 16.165 1.430 -14.753 1.00 91.44 300 VAL A CA 1
ATOM 2304 C C . VAL A 1 300 ? 14.699 1.661 -15.116 1.00 91.44 300 VAL A C 1
ATOM 2306 O O . VAL A 1 300 ? 13.857 1.893 -14.247 1.00 91.44 300 VAL A O 1
ATOM 2309 N N . ALA A 1 301 ? 14.388 1.570 -16.410 1.00 91.31 301 ALA A N 1
ATOM 2310 C CA . ALA A 1 301 ? 13.028 1.668 -16.933 1.00 91.31 301 ALA A CA 1
ATOM 2311 C C . ALA A 1 301 ? 12.273 0.331 -16.818 1.00 91.31 301 ALA A C 1
ATOM 2313 O O . ALA A 1 301 ? 12.501 -0.588 -17.610 1.00 91.31 301 ALA A O 1
ATOM 2314 N N . TYR A 1 302 ? 11.353 0.238 -15.854 1.00 89.31 302 TYR A N 1
ATOM 2315 C CA . TYR A 1 302 ? 10.479 -0.927 -15.646 1.00 89.31 302 TYR A CA 1
ATOM 2316 C C . TYR A 1 302 ? 9.247 -0.917 -16.561 1.00 89.31 302 TYR A C 1
ATOM 2318 O O . TYR A 1 302 ? 8.739 -1.978 -16.928 1.00 89.31 302 TYR A O 1
ATOM 2326 N N . VAL A 1 303 ? 8.808 0.270 -16.989 1.00 90.44 303 VAL A N 1
ATOM 2327 C CA . VAL A 1 303 ? 7.974 0.435 -18.186 1.00 90.44 303 VAL A CA 1
ATOM 2328 C C . VAL A 1 303 ? 8.729 1.335 -19.152 1.00 90.44 303 VAL A C 1
ATOM 2330 O O . VAL A 1 303 ? 9.159 2.432 -18.791 1.00 90.44 303 VAL A O 1
ATOM 2333 N N . LYS A 1 304 ? 8.929 0.843 -20.377 1.00 87.75 304 LYS A N 1
ATOM 2334 C CA . LYS A 1 304 ? 9.614 1.574 -21.444 1.00 87.75 304 LYS A CA 1
ATOM 2335 C C . LYS A 1 304 ? 8.616 2.460 -22.177 1.00 87.75 304 LYS A C 1
ATOM 2337 O O . LYS A 1 304 ? 7.471 2.081 -22.392 1.00 87.75 304 LYS A O 1
ATOM 2342 N N . GLY A 1 305 ? 9.082 3.615 -22.622 1.00 86.69 305 GLY A N 1
ATOM 2343 C CA . GLY A 1 305 ? 8.293 4.541 -23.418 1.00 86.69 305 GLY A CA 1
ATOM 2344 C C . GLY A 1 305 ? 9.054 5.837 -23.629 1.00 86.69 305 GLY A C 1
ATOM 2345 O O . GLY A 1 305 ? 10.276 5.885 -23.466 1.00 86.69 305 GLY A O 1
ATOM 2346 N N . GLN A 1 306 ? 8.309 6.891 -23.930 1.00 90.44 306 GLN A N 1
ATOM 2347 C CA . GLN A 1 306 ? 8.817 8.253 -24.013 1.00 90.44 306 GLN A CA 1
ATOM 2348 C C . GLN A 1 306 ? 7.779 9.241 -23.474 1.00 90.44 306 GLN A C 1
ATOM 2350 O O . GLN A 1 306 ? 6.582 8.963 -23.538 1.00 90.44 306 GLN A O 1
ATOM 2355 N N . ALA A 1 307 ? 8.225 10.396 -22.993 1.00 93.06 307 ALA A N 1
ATOM 2356 C CA . ALA A 1 307 ? 7.353 11.512 -22.637 1.00 93.06 307 ALA A CA 1
ATOM 2357 C C . ALA A 1 307 ? 8.121 12.834 -22.652 1.00 93.06 307 ALA A C 1
ATOM 2359 O O . ALA A 1 307 ? 9.335 12.844 -22.464 1.00 93.06 307 ALA A O 1
ATOM 2360 N N . SER A 1 308 ? 7.405 13.948 -22.801 1.00 93.00 308 SER A N 1
ATOM 2361 C CA . SER A 1 308 ? 7.917 15.290 -22.505 1.00 93.00 308 SER A CA 1
ATOM 2362 C C . SER A 1 308 ? 6.863 16.063 -21.720 1.00 93.00 308 SER A C 1
ATOM 2364 O O . SER A 1 308 ? 5.674 15.939 -22.000 1.00 93.00 308 SER A O 1
ATOM 2366 N N . GLY A 1 309 ? 7.278 16.841 -20.726 1.00 93.62 309 GLY A N 1
ATOM 2367 C CA . GLY A 1 309 ? 6.359 17.586 -19.868 1.00 93.62 309 GLY A CA 1
ATOM 2368 C C . GLY A 1 309 ? 7.088 18.390 -18.800 1.00 93.62 309 GLY A C 1
ATOM 2369 O O . GLY A 1 309 ? 8.305 18.292 -18.642 1.00 93.62 309 GLY A O 1
ATOM 2370 N N . ARG A 1 310 ? 6.356 19.212 -18.043 1.00 96.19 310 ARG A N 1
ATOM 2371 C CA . ARG A 1 310 ? 6.960 19.904 -16.894 1.00 96.19 310 ARG A CA 1
ATOM 2372 C C . ARG A 1 310 ? 7.200 18.921 -15.756 1.00 96.19 310 ARG A C 1
ATOM 2374 O O . ARG A 1 310 ? 6.307 18.137 -15.433 1.00 96.19 310 ARG A O 1
ATOM 2381 N N . LEU A 1 311 ? 8.382 18.997 -15.154 1.00 97.00 311 LEU A N 1
ATOM 2382 C CA . LEU A 1 311 ? 8.708 18.290 -13.925 1.00 97.00 311 LEU A CA 1
ATOM 2383 C C . LEU A 1 311 ? 7.804 18.785 -12.791 1.00 97.00 311 LEU A C 1
ATOM 2385 O O . LEU A 1 311 ? 7.577 19.988 -12.658 1.00 97.00 311 LEU A O 1
ATOM 2389 N N . MET A 1 312 ? 7.295 17.842 -12.008 1.00 97.44 312 MET A N 1
ATOM 2390 C CA . MET A 1 312 ? 6.643 18.055 -10.723 1.00 97.44 312 MET A CA 1
ATOM 2391 C C . MET A 1 312 ? 7.381 17.174 -9.716 1.00 97.44 312 MET A C 1
ATOM 2393 O O . MET A 1 312 ? 7.189 15.956 -9.704 1.00 97.44 312 MET A O 1
ATOM 2397 N N . ALA A 1 313 ? 8.270 17.772 -8.931 1.00 96.19 313 ALA A N 1
ATOM 2398 C CA . ALA A 1 313 ? 9.171 17.062 -8.034 1.00 96.19 313 ALA A CA 1
ATOM 2399 C C . ALA A 1 313 ? 8.786 17.262 -6.560 1.00 96.19 313 ALA A C 1
ATOM 2401 O O . ALA A 1 313 ? 8.409 18.355 -6.140 1.00 96.19 313 ALA A O 1
ATOM 2402 N N . SER A 1 314 ? 8.900 16.213 -5.744 1.00 95.75 314 SER A N 1
ATOM 2403 C CA . SER A 1 314 ? 8.666 16.301 -4.299 1.00 95.75 314 SER A CA 1
ATOM 2404 C C . SER A 1 314 ? 9.598 15.370 -3.518 1.00 95.75 314 SER A C 1
ATOM 2406 O O . SER A 1 314 ? 9.813 14.243 -3.956 1.00 95.75 314 SER A O 1
ATOM 2408 N N . PRO A 1 315 ? 10.125 15.782 -2.349 1.00 92.75 315 PRO A N 1
ATOM 2409 C CA . PRO A 1 315 ? 10.965 14.937 -1.498 1.00 92.75 315 PRO A CA 1
ATOM 2410 C C . PRO A 1 315 ? 10.161 13.986 -0.588 1.00 92.75 315 PRO A C 1
ATOM 2412 O O . PRO A 1 315 ? 10.736 13.389 0.316 1.00 92.75 315 PRO A O 1
ATOM 2415 N N . LEU A 1 316 ? 8.839 13.869 -0.772 1.00 91.56 316 LEU A N 1
ATOM 2416 C CA . LEU A 1 316 ? 7.946 13.035 0.043 1.00 91.56 316 LEU A CA 1
ATOM 2417 C C . LEU A 1 316 ? 7.134 12.075 -0.831 1.00 91.56 316 LEU A C 1
ATOM 2419 O O . LEU A 1 316 ? 6.669 12.458 -1.907 1.00 91.56 316 LEU A O 1
ATOM 2423 N N . GLU A 1 317 ? 6.900 10.852 -0.351 1.00 91.44 317 GLU A N 1
ATOM 2424 C CA . GLU A 1 317 ? 6.036 9.892 -1.043 1.00 91.44 317 GLU A CA 1
ATOM 2425 C C . GLU A 1 317 ? 4.579 10.360 -1.110 1.00 91.44 317 GLU A C 1
ATOM 2427 O O . GLU A 1 317 ? 4.024 10.884 -0.140 1.00 91.44 317 GLU A O 1
ATOM 2432 N N . LEU A 1 318 ? 3.938 10.113 -2.252 1.00 91.88 318 LEU A N 1
ATOM 2433 C CA . LEU A 1 318 ? 2.527 10.416 -2.482 1.00 91.88 318 LEU A CA 1
ATOM 2434 C C . LEU A 1 318 ? 1.677 9.148 -2.309 1.00 91.88 318 LEU A C 1
ATOM 2436 O O . LEU A 1 318 ? 2.023 8.080 -2.819 1.00 91.88 318 LEU A O 1
ATOM 2440 N N . SER A 1 319 ? 0.549 9.265 -1.603 1.00 90.31 319 SER A N 1
ATOM 2441 C CA . SER A 1 319 ? -0.499 8.238 -1.624 1.00 90.31 319 SER A CA 1
ATOM 2442 C C . SER A 1 319 ? -1.391 8.502 -2.830 1.00 90.31 319 SER A C 1
ATOM 2444 O O . SER A 1 319 ? -2.025 9.550 -2.897 1.00 90.31 319 SER A O 1
ATOM 2446 N N . PHE A 1 320 ? -1.457 7.581 -3.792 1.00 93.38 320 PHE A N 1
ATOM 2447 C CA . PHE A 1 320 ? -2.428 7.706 -4.888 1.00 93.38 320 PHE A CA 1
ATOM 2448 C C . PHE A 1 320 ? -3.831 7.361 -4.384 1.00 93.38 320 PHE A C 1
ATOM 2450 O O . PHE A 1 320 ? -4.765 8.137 -4.571 1.00 93.38 320 PHE A O 1
ATOM 2457 N N . TRP A 1 321 ? -3.969 6.261 -3.634 1.00 88.81 321 TRP A N 1
ATOM 2458 C CA . TRP A 1 321 ? -5.210 5.972 -2.918 1.00 88.81 321 TRP A CA 1
ATOM 2459 C C . TRP A 1 321 ? -5.511 7.058 -1.873 1.00 88.81 321 TRP A C 1
ATOM 2461 O O . TRP A 1 321 ? -4.663 7.351 -1.027 1.00 88.81 321 TRP A O 1
ATOM 2471 N N . GLY A 1 322 ? -6.700 7.664 -1.943 1.00 83.25 322 GLY A N 1
ATOM 2472 C CA . GLY A 1 322 ? -7.148 8.734 -1.040 1.00 83.25 322 GLY A CA 1
ATOM 2473 C C . GLY A 1 322 ? -6.355 10.048 -1.113 1.00 83.25 322 GLY A C 1
ATOM 2474 O O . GLY A 1 322 ? -6.638 10.958 -0.340 1.00 83.25 322 GLY A O 1
ATOM 2475 N N . GLY A 1 323 ? -5.373 10.153 -2.016 1.00 88.62 323 GLY A N 1
ATOM 2476 C CA . GLY A 1 323 ? -4.491 11.315 -2.146 1.00 88.62 323 GLY A CA 1
ATOM 2477 C C . GLY A 1 323 ? -4.343 11.855 -3.571 1.00 88.62 323 GLY A C 1
ATOM 2478 O O . GLY A 1 323 ? -3.821 12.956 -3.740 1.00 88.62 323 GLY A O 1
ATOM 2479 N N . VAL A 1 324 ? -4.866 11.153 -4.583 1.00 94.25 324 VAL A N 1
ATOM 2480 C CA . VAL A 1 324 ? -5.044 11.649 -5.957 1.00 94.25 324 VAL A CA 1
ATOM 2481 C C . VAL A 1 324 ? -6.450 11.293 -6.446 1.00 94.25 324 VAL A C 1
ATOM 2483 O O . VAL A 1 324 ? -6.890 10.156 -6.290 1.00 94.25 324 VAL A O 1
ATOM 2486 N N . ASP A 1 325 ? -7.148 12.249 -7.056 1.00 92.19 325 ASP A N 1
ATOM 2487 C CA . ASP A 1 325 ? -8.445 12.025 -7.703 1.00 92.19 325 ASP A CA 1
ATOM 2488 C C . ASP A 1 325 ? -8.258 11.416 -9.116 1.00 92.19 325 ASP A C 1
ATOM 2490 O O . ASP A 1 325 ? -7.670 12.074 -9.983 1.00 92.19 325 ASP A O 1
ATOM 2494 N N . PRO A 1 326 ? -8.773 10.198 -9.396 1.00 91.94 326 PRO A N 1
ATOM 2495 C CA . PRO A 1 326 ? -8.647 9.545 -10.702 1.00 91.94 326 PRO A CA 1
ATOM 2496 C C . PRO A 1 326 ? -9.449 10.205 -11.840 1.00 91.94 326 PRO A C 1
ATOM 2498 O O . PRO A 1 326 ? -9.194 9.900 -13.009 1.00 91.94 326 PRO A O 1
ATOM 2501 N N . GLN A 1 327 ? -10.415 11.083 -11.541 1.00 90.56 327 GLN A N 1
ATOM 2502 C CA . GLN A 1 327 ? -11.251 11.758 -12.544 1.00 90.56 327 GLN A CA 1
ATOM 2503 C C . GLN A 1 327 ? -10.652 13.091 -13.011 1.00 90.56 327 GLN A C 1
ATOM 2505 O O . GLN A 1 327 ? -10.700 13.405 -14.203 1.00 90.56 327 GLN A O 1
ATOM 2510 N N . THR A 1 328 ? -10.071 13.879 -12.100 1.00 93.81 328 THR A N 1
ATOM 2511 C CA . THR A 1 328 ? -9.448 15.173 -12.442 1.00 93.81 328 THR A CA 1
ATOM 2512 C C . THR A 1 328 ? -7.930 15.112 -12.589 1.00 93.81 328 THR A C 1
ATOM 2514 O O . THR A 1 328 ? -7.361 15.957 -13.281 1.00 93.81 328 THR A O 1
ATOM 2517 N N . GLY A 1 329 ? -7.264 14.138 -11.962 1.00 95.00 329 GLY A N 1
ATOM 2518 C CA . GLY A 1 329 ? -5.807 14.107 -11.826 1.00 95.00 329 GLY A CA 1
ATOM 2519 C C . GLY A 1 329 ? -5.258 15.060 -10.759 1.00 95.00 329 GLY A C 1
ATOM 2520 O O . GLY A 1 329 ? -4.055 15.324 -10.763 1.00 95.00 329 GLY A O 1
ATOM 2521 N N . GLN A 1 330 ? -6.101 15.610 -9.876 1.00 96.31 330 GLN A N 1
ATOM 2522 C CA . GLN A 1 330 ? -5.668 16.506 -8.802 1.00 96.31 330 GLN A CA 1
ATOM 2523 C C . GLN A 1 330 ? -5.100 15.736 -7.599 1.00 96.31 330 GLN A C 1
ATOM 2525 O O . GLN A 1 330 ? -5.665 14.732 -7.168 1.00 96.31 330 GLN A O 1
ATOM 2530 N N . VAL A 1 331 ? -4.018 16.242 -7.005 1.00 95.81 331 VAL A N 1
ATOM 2531 C CA . VAL A 1 331 ? -3.512 15.777 -5.705 1.00 95.81 331 VAL A CA 1
ATOM 2532 C C . VAL A 1 331 ? -4.417 16.313 -4.592 1.00 95.81 331 VAL A C 1
ATOM 2534 O O . VAL A 1 331 ? -4.453 17.518 -4.334 1.00 95.81 331 VAL A O 1
ATOM 2537 N N . ILE A 1 332 ? -5.135 15.414 -3.922 1.00 92.75 332 ILE A N 1
ATOM 2538 C CA . ILE A 1 332 ? -6.096 15.708 -2.846 1.00 92.75 332 ILE A CA 1
ATOM 2539 C C . ILE A 1 332 ? -5.578 15.353 -1.441 1.00 92.75 332 ILE A C 1
ATOM 2541 O O . ILE A 1 332 ? -6.242 15.685 -0.459 1.00 92.75 332 ILE A O 1
ATOM 2545 N N . ASP A 1 333 ? -4.392 14.741 -1.318 1.00 88.69 333 ASP A N 1
ATOM 2546 C CA . ASP A 1 333 ? -3.717 14.514 -0.028 1.00 88.69 333 ASP A CA 1
ATOM 2547 C C . ASP A 1 333 ? -3.508 15.863 0.685 1.00 88.69 333 ASP A C 1
ATOM 2549 O O . ASP A 1 333 ? -2.732 16.715 0.244 1.00 88.69 333 ASP A O 1
ATOM 2553 N N . GLN A 1 334 ? -4.230 16.077 1.789 1.00 82.69 334 GLN A N 1
ATOM 2554 C CA . GLN A 1 334 ? -4.212 17.345 2.523 1.00 82.69 334 GLN A CA 1
ATOM 2555 C C . GLN A 1 334 ? -2.875 17.602 3.242 1.00 82.69 334 GLN A C 1
ATOM 2557 O O . GLN A 1 334 ? -2.626 18.729 3.671 1.00 82.69 334 GLN A O 1
ATOM 2562 N N . HIS A 1 335 ? -2.018 16.583 3.351 1.00 83.00 335 HIS A N 1
ATOM 2563 C CA . HIS A 1 335 ? -0.737 16.609 4.052 1.00 83.00 335 HIS A CA 1
ATOM 2564 C C . HIS A 1 335 ? 0.474 16.569 3.096 1.00 83.00 335 HIS A C 1
ATOM 2566 O O . HIS A 1 335 ? 1.612 16.529 3.567 1.00 83.00 335 HIS A O 1
ATOM 2572 N N . HIS A 1 336 ? 0.267 16.563 1.771 1.00 90.56 336 HIS A N 1
ATOM 2573 C CA . HIS A 1 336 ? 1.348 16.488 0.776 1.00 90.56 336 HIS A CA 1
ATOM 2574 C C . HIS A 1 336 ? 1.690 17.862 0.164 1.00 90.56 336 HIS A C 1
ATOM 2576 O O . HIS A 1 336 ? 0.776 18.629 -0.141 1.00 90.56 336 HIS A O 1
ATOM 2582 N N . PRO A 1 337 ? 2.973 18.198 -0.090 1.00 93.38 337 PRO A N 1
ATOM 2583 C CA . PRO A 1 337 ? 3.359 19.479 -0.700 1.00 93.38 337 PRO A CA 1
ATOM 2584 C C . PRO A 1 337 ? 2.760 19.745 -2.090 1.00 93.38 337 PRO A C 1
ATOM 2586 O O . PRO A 1 337 ? 2.644 20.900 -2.493 1.00 93.38 337 PRO A O 1
ATOM 2589 N N . LEU A 1 338 ? 2.372 18.698 -2.828 1.00 95.00 338 LEU A N 1
ATOM 2590 C CA . LEU A 1 338 ? 1.753 18.822 -4.152 1.00 95.00 338 LEU A CA 1
ATOM 2591 C C . LEU A 1 338 ? 0.228 19.057 -4.101 1.00 95.00 338 LEU A C 1
ATOM 2593 O O . LEU A 1 338 ? -0.396 19.162 -5.155 1.00 95.00 338 LEU A O 1
ATOM 2597 N N . ARG A 1 339 ? -0.380 19.163 -2.908 1.00 93.94 339 ARG A N 1
ATOM 2598 C CA . ARG A 1 339 ? -1.819 19.409 -2.692 1.00 93.94 339 ARG A CA 1
ATOM 2599 C C . ARG A 1 339 ? -2.378 20.494 -3.620 1.00 93.94 339 ARG A C 1
ATOM 2601 O O . ARG A 1 339 ? -1.913 21.632 -3.628 1.00 93.94 339 ARG A O 1
ATOM 2608 N N . GLY A 1 340 ? -3.431 20.149 -4.355 1.00 94.19 340 GLY A N 1
ATOM 2609 C CA . GLY A 1 340 ? -4.130 21.028 -5.293 1.00 94.19 340 GLY A CA 1
ATOM 2610 C C . GLY A 1 340 ? -3.516 21.104 -6.696 1.00 94.19 340 GLY A C 1
ATOM 2611 O O . GLY A 1 340 ? -4.177 21.622 -7.598 1.00 94.19 340 GLY A O 1
ATOM 2612 N N . GLN A 1 341 ? -2.306 20.578 -6.914 1.00 96.50 341 GLN A N 1
ATOM 2613 C CA . GLN A 1 341 ? -1.698 20.488 -8.245 1.00 96.50 341 GLN A CA 1
ATOM 2614 C C . GLN A 1 341 ? -2.285 19.322 -9.059 1.00 96.50 341 GLN A C 1
ATOM 2616 O O . GLN A 1 341 ? -2.849 18.383 -8.499 1.00 96.50 341 GLN A O 1
ATOM 2621 N N . PHE A 1 342 ? -2.144 19.379 -10.387 1.00 97.19 342 PHE A N 1
ATOM 2622 C CA . PHE A 1 342 ? -2.679 18.383 -11.322 1.00 97.19 342 PHE A CA 1
ATOM 2623 C C . PHE A 1 342 ? -1.549 17.600 -11.996 1.00 97.19 342 PHE A C 1
ATOM 2625 O O . PHE A 1 342 ? -0.625 18.204 -12.545 1.00 97.19 342 PHE A O 1
ATOM 2632 N N . LEU A 1 343 ? -1.645 16.269 -11.984 1.00 97.06 343 LEU A N 1
ATOM 2633 C CA . LEU A 1 343 ? -0.639 15.367 -12.557 1.00 97.06 343 LEU A CA 1
ATOM 2634 C C . LEU A 1 343 ? -0.657 15.329 -14.091 1.00 97.06 343 LEU A C 1
ATOM 2636 O O . LEU A 1 343 ? 0.348 14.945 -14.685 1.00 97.06 343 LEU A O 1
ATOM 2640 N N . GLN A 1 344 ? -1.770 15.718 -14.724 1.00 96.62 344 GLN A N 1
ATOM 2641 C CA . GLN A 1 344 ? -1.957 15.615 -16.172 1.00 96.62 344 GLN A CA 1
ATOM 2642 C C . GLN A 1 344 ? -0.775 16.225 -16.957 1.00 96.62 344 GLN A C 1
ATOM 2644 O O . GLN A 1 344 ? -0.430 17.400 -16.793 1.00 96.62 344 GLN A O 1
ATOM 2649 N N . ASP A 1 345 ? -0.181 15.412 -17.835 1.00 92.19 345 ASP A N 1
ATOM 2650 C CA . ASP A 1 345 ? 0.908 15.790 -18.747 1.00 92.19 345 ASP A CA 1
ATOM 2651 C C . ASP A 1 345 ? 2.146 16.369 -18.012 1.00 92.19 345 ASP A C 1
ATOM 2653 O O . ASP A 1 345 ? 2.841 17.278 -18.482 1.00 92.19 345 ASP A O 1
ATOM 2657 N N . ARG A 1 346 ? 2.416 15.866 -16.798 1.00 96.56 346 ARG A N 1
ATOM 2658 C CA . ARG A 1 346 ? 3.615 16.167 -15.993 1.00 96.56 346 ARG A CA 1
ATOM 2659 C C . ARG A 1 346 ? 4.579 14.991 -15.949 1.00 96.56 346 ARG A C 1
ATOM 2661 O O . ARG A 1 346 ? 4.169 13.839 -16.020 1.00 96.56 346 ARG A O 1
ATOM 2668 N N . ILE A 1 347 ? 5.860 15.287 -15.775 1.00 97.44 347 ILE A N 1
ATOM 2669 C CA . ILE A 1 347 ? 6.859 14.293 -15.379 1.00 97.44 347 ILE A CA 1
ATOM 2670 C C . ILE A 1 347 ? 6.865 14.302 -13.848 1.00 97.44 347 ILE A C 1
ATOM 2672 O O . ILE A 1 347 ? 7.274 15.293 -13.250 1.00 97.44 347 ILE A O 1
ATOM 2676 N N . LEU A 1 348 ? 6.336 13.261 -13.206 1.00 97.94 348 LEU A N 1
ATOM 2677 C CA . LEU A 1 348 ? 6.225 13.193 -11.745 1.00 97.94 348 LEU A CA 1
ATOM 2678 C C . LEU A 1 348 ? 7.503 12.592 -11.152 1.00 97.94 348 LEU A C 1
ATOM 2680 O O . LEU A 1 348 ? 7.875 11.486 -11.529 1.00 97.94 348 LEU A O 1
ATOM 2684 N N . ALA A 1 349 ? 8.141 13.283 -10.206 1.00 97.25 349 ALA A N 1
ATOM 2685 C CA . ALA A 1 349 ? 9.310 12.790 -9.479 1.00 97.25 349 ALA A CA 1
ATOM 2686 C C . ALA A 1 349 ? 9.039 12.757 -7.966 1.00 97.25 349 ALA A C 1
ATOM 2688 O O . ALA A 1 349 ? 8.934 13.802 -7.324 1.00 97.25 349 ALA A O 1
ATOM 2689 N N . ILE A 1 350 ? 8.928 11.556 -7.394 1.00 96.38 350 ILE A N 1
ATOM 2690 C CA . ILE A 1 350 ? 8.705 11.312 -5.954 1.00 96.38 350 ILE A CA 1
ATOM 2691 C C . ILE A 1 350 ? 9.599 10.154 -5.478 1.00 96.38 350 ILE A C 1
ATOM 2693 O O . ILE A 1 350 ? 9.971 9.326 -6.307 1.00 96.38 350 ILE A O 1
ATOM 2697 N N . PRO A 1 351 ? 9.941 10.017 -4.181 1.00 93.06 351 PRO A N 1
ATOM 2698 C CA . PRO A 1 351 ? 10.844 8.951 -3.741 1.00 93.06 351 PRO A CA 1
ATOM 2699 C C . PRO A 1 351 ? 10.274 7.552 -4.017 1.00 93.06 351 PRO A C 1
ATOM 2701 O O . PRO A 1 351 ? 10.990 6.644 -4.433 1.00 93.06 351 PRO A O 1
ATOM 2704 N N . GLY A 1 352 ? 8.960 7.411 -3.829 1.00 91.19 352 GLY A N 1
ATOM 2705 C CA . GLY A 1 352 ? 8.148 6.232 -4.115 1.00 91.19 352 GLY A CA 1
ATOM 2706 C C . GLY A 1 352 ? 6.677 6.500 -3.773 1.00 91.19 352 GLY A C 1
ATOM 2707 O O . GLY A 1 352 ? 6.301 7.632 -3.458 1.00 91.19 352 GLY A O 1
ATOM 2708 N N . GLY A 1 353 ? 5.846 5.459 -3.809 1.00 87.19 353 GLY A N 1
ATOM 2709 C CA . GLY A 1 353 ? 4.474 5.493 -3.297 1.00 87.19 353 GLY A CA 1
ATOM 2710 C C . GLY A 1 353 ? 4.387 5.218 -1.788 1.00 87.19 353 GLY A C 1
ATOM 2711 O O . GLY A 1 353 ? 5.245 4.547 -1.209 1.00 87.19 353 GLY A O 1
ATOM 2712 N N . ARG A 1 354 ? 3.310 5.701 -1.154 1.00 83.00 354 ARG A N 1
ATOM 2713 C CA . ARG A 1 354 ? 2.887 5.329 0.214 1.00 83.00 354 ARG A CA 1
ATOM 2714 C C . ARG A 1 354 ? 1.393 4.975 0.250 1.00 83.00 354 ARG A C 1
ATOM 2716 O O . ARG A 1 354 ? 0.698 5.141 -0.748 1.00 83.00 354 ARG A O 1
ATOM 2723 N N . GLY A 1 355 ? 0.889 4.512 1.396 1.00 77.12 355 GLY A N 1
ATOM 2724 C CA . GLY A 1 355 ? -0.542 4.241 1.584 1.00 77.12 355 GLY A CA 1
ATOM 2725 C C . GLY A 1 355 ? -1.013 2.874 1.077 1.00 77.12 355 GLY A C 1
ATOM 2726 O O . GLY A 1 355 ? -0.316 1.871 1.254 1.00 77.12 355 GLY A O 1
ATOM 2727 N N . SER A 1 356 ? -2.229 2.813 0.520 1.00 78.75 356 SER A N 1
ATOM 2728 C CA . SER A 1 356 ? -2.884 1.553 0.123 1.00 78.75 356 SER A CA 1
ATOM 2729 C C . SER A 1 356 ? -2.366 0.962 -1.193 1.00 78.75 356 SER A C 1
ATOM 2731 O O . SER A 1 356 ? -1.897 1.680 -2.076 1.00 78.75 356 SER A O 1
ATOM 2733 N N . CYS A 1 357 ? -2.525 -0.353 -1.338 1.00 84.69 357 CYS A N 1
ATOM 2734 C CA . CYS A 1 357 ? -2.178 -1.130 -2.532 1.00 84.69 357 CYS A CA 1
ATOM 2735 C C . CYS A 1 357 ? -2.996 -0.720 -3.769 1.00 84.69 357 CYS A C 1
ATOM 2737 O O . CYS A 1 357 ? -2.480 -0.727 -4.887 1.00 84.69 357 CYS A O 1
ATOM 2739 N N . SER A 1 358 ? -4.198 -0.189 -3.537 1.00 88.56 358 SER A N 1
ATOM 2740 C CA . SER A 1 358 ? -5.139 0.346 -4.529 1.00 88.56 358 SER A CA 1
ATOM 2741 C C . SER A 1 358 ? -4.636 1.576 -5.301 1.00 88.56 358 SER A C 1
ATOM 2743 O O . SER A 1 358 ? -5.319 2.086 -6.192 1.00 88.56 358 SER A O 1
ATOM 2745 N N . GLY A 1 359 ? -3.418 2.054 -5.012 1.00 90.62 359 GLY A N 1
ATOM 2746 C CA . GLY A 1 359 ? -2.711 3.029 -5.843 1.00 90.62 359 GLY A CA 1
ATOM 2747 C C . GLY A 1 359 ? -2.456 2.543 -7.279 1.00 90.62 359 GLY A C 1
ATOM 2748 O O . GLY A 1 359 ? -2.446 3.372 -8.189 1.00 90.62 359 GLY A O 1
ATOM 2749 N N . SER A 1 360 ? -2.324 1.228 -7.510 1.00 94.00 360 SER A N 1
ATOM 2750 C CA . SER A 1 360 ? -2.227 0.658 -8.867 1.00 94.00 360 SER A CA 1
ATOM 2751 C C . SER A 1 360 ? -3.518 0.881 -9.668 1.00 94.00 360 SER A C 1
ATOM 2753 O O . SER A 1 360 ? -3.459 1.262 -10.838 1.00 94.00 360 SER A O 1
ATOM 2755 N N . GLY A 1 361 ? -4.680 0.728 -9.021 1.00 93.94 361 GLY A N 1
ATOM 2756 C CA . GLY A 1 361 ? -5.998 1.023 -9.586 1.00 93.94 361 GLY A CA 1
ATOM 2757 C C . GLY A 1 361 ? -6.162 2.499 -9.939 1.00 93.94 361 GLY A C 1
ATOM 2758 O O . GLY A 1 361 ? -6.491 2.822 -11.077 1.00 93.94 361 GLY A O 1
ATOM 2759 N N . VAL A 1 362 ? -5.831 3.409 -9.014 1.00 94.69 362 VAL A N 1
ATOM 2760 C CA . VAL A 1 362 ? -5.874 4.863 -9.275 1.00 94.69 362 VAL A CA 1
ATOM 2761 C C . VAL A 1 362 ? -4.960 5.250 -10.448 1.00 94.69 362 VAL A C 1
ATOM 2763 O O . VAL A 1 362 ? -5.382 6.012 -11.316 1.00 94.69 362 VAL A O 1
ATOM 2766 N N . MET A 1 363 ? -3.746 4.691 -10.536 1.00 96.06 363 MET A N 1
ATOM 2767 C CA . MET A 1 363 ? -2.846 4.914 -11.679 1.00 96.06 363 MET A CA 1
ATOM 2768 C C . MET A 1 363 ? -3.444 4.405 -13.005 1.00 96.06 363 MET A C 1
ATOM 2770 O O . MET A 1 363 ? -3.353 5.097 -14.020 1.00 96.06 363 MET A O 1
ATOM 2774 N N . LEU A 1 364 ? -4.093 3.234 -13.008 1.00 95.50 364 LEU A N 1
ATOM 2775 C CA . LEU A 1 364 ? -4.766 2.702 -14.198 1.00 95.50 364 LEU A CA 1
ATOM 2776 C C . LEU A 1 364 ? -5.900 3.627 -14.674 1.00 95.50 364 LEU A C 1
ATOM 2778 O O . LEU A 1 364 ? -5.939 3.970 -15.856 1.00 95.50 364 LEU A O 1
ATOM 2782 N N . GLU A 1 365 ? -6.789 4.071 -13.779 1.00 95.25 365 GLU A N 1
ATOM 2783 C CA . GLU A 1 365 ? -7.877 4.996 -14.143 1.00 95.25 365 GLU A CA 1
ATOM 2784 C C . GLU A 1 365 ? -7.329 6.322 -14.689 1.00 95.25 365 GLU A C 1
ATOM 2786 O O . GLU A 1 365 ? -7.777 6.794 -15.733 1.00 95.25 365 GLU A O 1
ATOM 2791 N N . LEU A 1 366 ? -6.306 6.893 -14.042 1.00 95.88 366 LEU A N 1
ATOM 2792 C CA . LEU A 1 366 ? -5.637 8.117 -14.492 1.00 95.88 366 LEU A CA 1
ATOM 2793 C C . LEU A 1 366 ? -5.088 7.985 -15.922 1.00 95.88 366 LEU A C 1
ATOM 2795 O O . LEU A 1 366 ? -5.246 8.902 -16.733 1.00 95.88 366 LEU A O 1
ATOM 2799 N N . LEU A 1 367 ? -4.471 6.851 -16.264 1.00 94.69 367 LEU A N 1
ATOM 2800 C CA . LEU A 1 367 ? -3.979 6.592 -17.620 1.00 94.69 367 LEU A CA 1
ATOM 2801 C C . LEU A 1 367 ? -5.117 6.381 -18.624 1.00 94.69 367 LEU A C 1
ATOM 2803 O O . LEU A 1 367 ? -5.048 6.881 -19.750 1.00 94.69 367 LEU A O 1
ATOM 2807 N N . LEU A 1 368 ? -6.189 5.684 -18.248 1.00 93.69 368 LEU A N 1
ATOM 2808 C CA . LEU A 1 368 ? -7.342 5.466 -19.127 1.00 93.69 368 LEU A CA 1
ATOM 2809 C C . LEU A 1 368 ? -8.108 6.770 -19.406 1.00 93.69 368 LEU A C 1
ATOM 2811 O O . LEU A 1 368 ? -8.422 7.036 -20.570 1.00 93.69 368 LEU A O 1
ATOM 2815 N N . ASN A 1 369 ? -8.269 7.627 -18.396 1.00 93.38 369 ASN A N 1
ATOM 2816 C CA . ASN A 1 369 ? -8.924 8.938 -18.479 1.00 93.38 369 ASN A CA 1
ATOM 2817 C C . ASN A 1 369 ? -8.072 10.030 -19.163 1.00 93.38 369 ASN A C 1
ATOM 2819 O O . ASN A 1 369 ? -8.587 11.111 -19.450 1.00 93.38 369 ASN A O 1
ATOM 2823 N N . ASN A 1 370 ? -6.788 9.769 -19.449 1.00 93.75 370 ASN A N 1
ATOM 2824 C CA . ASN A 1 370 ? -5.801 10.766 -19.904 1.00 93.75 370 ASN A CA 1
ATOM 2825 C C . ASN A 1 370 ? -5.613 11.917 -18.885 1.00 93.75 370 ASN A C 1
ATOM 2827 O O . ASN A 1 370 ? -5.607 13.096 -19.236 1.00 93.75 370 ASN A O 1
ATOM 2831 N N . LYS A 1 371 ? -5.514 11.556 -17.600 1.00 95.88 371 LYS A N 1
ATOM 2832 C CA . LYS A 1 371 ? -5.327 12.456 -16.445 1.00 95.88 371 LYS A CA 1
ATOM 2833 C C . LYS A 1 371 ? -4.073 12.167 -15.621 1.00 95.88 371 LYS A C 1
ATOM 2835 O O . LYS A 1 371 ? -3.728 12.949 -14.738 1.00 95.88 371 LYS A O 1
ATOM 2840 N N . GLY A 1 372 ? -3.397 11.059 -15.910 1.00 94.81 372 GLY A N 1
ATOM 2841 C CA . GLY A 1 372 ? -2.135 10.689 -15.285 1.00 94.81 372 GLY A CA 1
ATOM 2842 C C . GLY A 1 372 ? -0.942 11.542 -15.730 1.00 94.81 372 GLY A C 1
ATOM 2843 O O . GLY A 1 372 ? -1.049 12.336 -16.669 1.00 94.81 372 GLY A O 1
ATOM 2844 N N . PRO A 1 373 ? 0.207 11.362 -15.061 1.00 96.88 373 PRO A N 1
ATOM 2845 C CA . PRO A 1 373 ? 1.468 11.943 -15.495 1.00 96.88 373 PRO A CA 1
ATOM 2846 C C . PRO A 1 373 ? 1.902 11.373 -16.850 1.00 96.88 373 PRO A C 1
ATOM 2848 O O . PRO A 1 373 ? 1.578 10.239 -17.193 1.00 96.88 373 PRO A O 1
ATOM 2851 N N . GLY A 1 374 ? 2.680 12.150 -17.604 1.00 94.94 374 GLY A N 1
ATOM 2852 C CA . GLY A 1 374 ? 3.316 11.697 -18.840 1.00 94.94 374 GLY A CA 1
ATOM 2853 C C . GLY A 1 374 ? 4.446 10.692 -18.594 1.00 94.94 374 GLY A C 1
ATOM 2854 O O . GLY A 1 374 ? 4.680 9.839 -19.437 1.00 94.94 374 GLY A O 1
ATOM 2855 N N . ALA A 1 375 ? 5.122 10.763 -17.441 1.00 97.00 375 ALA A N 1
ATOM 2856 C CA . ALA A 1 375 ? 6.081 9.764 -16.957 1.00 97.00 375 ALA A CA 1
ATOM 2857 C C . ALA A 1 375 ? 6.198 9.820 -15.428 1.00 97.00 375 ALA A C 1
ATOM 2859 O O . ALA A 1 375 ? 5.916 10.862 -14.828 1.00 97.00 375 ALA A O 1
ATOM 2860 N N . VAL A 1 376 ? 6.678 8.737 -14.808 1.00 97.06 376 VAL A N 1
ATOM 2861 C CA . VAL A 1 376 ? 6.993 8.698 -13.371 1.00 97.06 376 VAL A CA 1
ATOM 2862 C C . VAL A 1 376 ? 8.455 8.315 -13.145 1.00 97.06 376 VAL A C 1
ATOM 2864 O O . VAL A 1 376 ? 8.955 7.340 -13.708 1.00 97.06 376 VAL A O 1
ATOM 2867 N N . LEU A 1 377 ? 9.129 9.101 -12.309 1.00 97.12 377 LEU A N 1
ATOM 2868 C CA . LEU A 1 377 ? 10.520 8.946 -11.904 1.00 97.12 377 LEU A CA 1
ATOM 2869 C C . LEU A 1 377 ? 10.571 8.697 -10.391 1.00 97.12 377 LEU A C 1
ATOM 2871 O O . LEU A 1 377 ? 10.010 9.475 -9.615 1.00 97.12 377 LEU A O 1
ATOM 2875 N N . PHE A 1 378 ? 11.253 7.633 -9.973 1.00 96.31 378 PHE A N 1
ATOM 2876 C CA . PHE A 1 378 ? 11.379 7.243 -8.569 1.00 96.31 378 PHE A CA 1
ATOM 2877 C C . PHE A 1 378 ? 12.832 7.254 -8.085 1.00 96.31 378 PHE A C 1
ATOM 2879 O O . PHE A 1 378 ? 13.747 6.917 -8.836 1.00 96.31 378 PHE A O 1
ATOM 2886 N N . GLU A 1 379 ? 13.044 7.596 -6.813 1.00 94.38 379 GLU A N 1
ATOM 2887 C CA . GLU A 1 379 ? 14.355 7.495 -6.148 1.00 94.38 379 GLU A CA 1
ATOM 2888 C C . GLU A 1 379 ? 14.714 6.046 -5.795 1.00 94.38 379 GLU A C 1
ATOM 2890 O O . GLU A 1 379 ? 15.869 5.637 -5.885 1.00 94.38 379 GLU A O 1
ATOM 2895 N N . ARG A 1 380 ? 13.713 5.259 -5.386 1.00 90.38 380 ARG A N 1
ATOM 2896 C CA . ARG A 1 380 ? 13.855 3.846 -5.017 1.00 90.38 380 ARG A CA 1
ATOM 2897 C C . ARG A 1 380 ? 12.857 2.983 -5.781 1.00 90.38 380 ARG A C 1
ATOM 2899 O O . ARG A 1 380 ? 11.946 3.494 -6.426 1.00 90.38 380 ARG A O 1
ATOM 2906 N N . ARG A 1 381 ? 13.001 1.657 -5.691 1.00 89.38 381 ARG A N 1
ATOM 2907 C CA . ARG A 1 381 ? 12.033 0.740 -6.305 1.00 89.38 381 ARG A CA 1
ATOM 2908 C C . ARG A 1 381 ? 10.630 0.978 -5.742 1.00 89.38 381 ARG A C 1
ATOM 2910 O O . ARG A 1 381 ? 10.448 1.083 -4.527 1.00 89.38 381 ARG A O 1
ATOM 2917 N N . GLU A 1 382 ? 9.665 1.046 -6.648 1.00 91.38 382 GLU A N 1
ATOM 2918 C CA . GLU A 1 382 ? 8.255 1.260 -6.364 1.00 91.38 382 GLU A CA 1
ATOM 2919 C C . GLU A 1 382 ? 7.453 0.161 -7.074 1.00 91.38 382 GLU A C 1
ATOM 2921 O O . GLU A 1 382 ? 7.593 -0.040 -8.283 1.00 91.38 382 GLU A O 1
ATOM 2926 N N . ASP A 1 383 ? 6.656 -0.579 -6.301 1.00 91.50 383 ASP A N 1
ATOM 2927 C CA . ASP A 1 383 ? 6.039 -1.832 -6.743 1.00 91.50 383 ASP A CA 1
ATOM 2928 C C . ASP A 1 383 ? 4.546 -1.649 -7.120 1.00 91.50 383 ASP A C 1
ATOM 2930 O O . ASP A 1 383 ? 4.004 -2.456 -7.875 1.00 91.50 383 ASP A O 1
ATOM 2934 N N . ILE A 1 384 ? 3.866 -0.607 -6.615 1.00 92.81 384 ILE A N 1
ATOM 2935 C CA . ILE A 1 384 ? 2.403 -0.433 -6.682 1.00 92.81 384 ILE A CA 1
ATOM 2936 C C . ILE A 1 384 ? 1.974 0.402 -7.891 1.00 92.81 384 ILE A C 1
ATOM 2938 O O . ILE A 1 384 ? 1.222 -0.067 -8.748 1.00 92.81 384 ILE A O 1
ATOM 2942 N N . LEU A 1 385 ? 2.450 1.640 -7.979 1.00 95.00 385 LEU A N 1
ATOM 2943 C CA . LEU A 1 385 ? 2.121 2.558 -9.069 1.00 95.00 385 LEU A CA 1
ATOM 2944 C C . LEU A 1 385 ? 2.685 2.025 -10.390 1.00 95.00 385 LEU A C 1
ATOM 2946 O O . LEU A 1 385 ? 1.994 2.060 -11.410 1.00 95.00 385 LEU A O 1
ATOM 2950 N N . THR A 1 386 ? 3.890 1.446 -10.352 1.00 95.19 386 THR A N 1
ATOM 2951 C CA . THR A 1 386 ? 4.504 0.781 -11.508 1.00 95.19 386 THR A CA 1
ATOM 2952 C C . THR A 1 386 ? 3.610 -0.324 -12.079 1.00 95.19 386 THR A C 1
ATOM 2954 O O . THR A 1 386 ? 3.432 -0.381 -13.298 1.00 95.19 386 THR A O 1
ATOM 2957 N N . LEU A 1 387 ? 2.981 -1.163 -11.239 1.00 94.81 387 LEU A N 1
ATOM 2958 C CA . LEU A 1 387 ? 2.056 -2.193 -11.730 1.00 94.81 387 LEU A CA 1
ATOM 2959 C C . LEU A 1 387 ? 0.843 -1.579 -12.440 1.00 94.81 387 LEU A C 1
ATOM 2961 O O . LEU A 1 387 ? 0.447 -2.090 -13.484 1.00 94.81 387 LEU A O 1
ATOM 2965 N N . GLY A 1 388 ? 0.280 -0.478 -11.929 1.00 94.81 388 GLY A N 1
ATOM 2966 C CA . GLY A 1 388 ? -0.835 0.217 -12.587 1.00 94.81 388 GLY A CA 1
ATOM 2967 C C . GLY A 1 388 ? -0.522 0.580 -14.044 1.00 94.81 388 GLY A C 1
ATOM 2968 O O . GLY A 1 388 ? -1.346 0.361 -14.935 1.00 94.81 388 GLY A O 1
ATOM 2969 N N . VAL A 1 389 ? 0.713 1.022 -14.311 1.00 95.00 389 VAL A N 1
ATOM 2970 C CA . VAL A 1 389 ? 1.202 1.276 -15.676 1.00 95.00 389 VAL A CA 1
ATOM 2971 C C . VAL A 1 389 ? 1.439 -0.024 -16.459 1.00 95.00 389 VAL A C 1
ATOM 2973 O O . VAL A 1 389 ? 1.068 -0.102 -17.629 1.00 95.00 389 VAL A O 1
ATOM 2976 N N . MET A 1 390 ? 1.995 -1.072 -15.840 1.00 93.44 390 MET A N 1
ATOM 2977 C CA . MET A 1 390 ? 2.169 -2.376 -16.504 1.00 93.44 390 MET A CA 1
ATOM 2978 C C . MET A 1 390 ? 0.832 -2.996 -16.948 1.00 93.44 390 MET A C 1
ATOM 2980 O O . MET A 1 390 ? 0.766 -3.591 -18.022 1.00 93.44 390 MET A O 1
ATOM 2984 N N . ILE A 1 391 ? -0.241 -2.851 -16.161 1.00 93.19 391 ILE A N 1
ATOM 2985 C CA . ILE A 1 391 ? -1.591 -3.321 -16.518 1.00 93.19 391 ILE A CA 1
ATOM 2986 C C . ILE A 1 391 ? -2.183 -2.491 -17.665 1.00 93.19 391 ILE A C 1
ATOM 2988 O O . ILE A 1 391 ? -2.768 -3.060 -18.594 1.00 93.19 391 ILE A O 1
ATOM 2992 N N . ALA A 1 392 ? -1.985 -1.168 -17.644 1.00 92.06 392 ALA A N 1
ATOM 2993 C CA . ALA A 1 392 ? -2.376 -0.281 -18.738 1.00 92.06 392 ALA A CA 1
ATOM 2994 C C . ALA A 1 392 ? -1.682 -0.666 -20.062 1.00 92.06 392 ALA A C 1
ATOM 2996 O O . ALA A 1 392 ? -2.339 -0.748 -21.104 1.00 92.06 392 ALA A O 1
ATOM 2997 N N . GLU A 1 393 ? -0.384 -0.984 -20.024 1.00 90.50 393 GLU A N 1
ATOM 2998 C CA . GLU A 1 393 ? 0.384 -1.412 -21.199 1.00 90.50 393 GLU A CA 1
ATOM 2999 C C . GLU A 1 393 ? -0.067 -2.794 -21.687 1.00 90.50 393 GLU A C 1
ATOM 3001 O O . GLU A 1 393 ? -0.297 -3.000 -22.879 1.00 90.50 393 GLU A O 1
ATOM 3006 N N . GLU A 1 394 ? -0.204 -3.753 -20.771 1.00 84.56 394 GLU A N 1
ATOM 3007 C CA . GLU A 1 394 ? -0.467 -5.148 -21.108 1.00 84.56 394 GLU A CA 1
ATOM 3008 C C . GLU A 1 394 ? -1.851 -5.332 -21.746 1.00 84.56 394 GLU A C 1
ATOM 3010 O O . GLU A 1 394 ? -1.967 -5.931 -22.821 1.00 84.56 394 GLU A O 1
ATOM 3015 N N . ILE A 1 395 ? -2.893 -4.787 -21.112 1.00 84.62 395 ILE A N 1
ATOM 3016 C CA . ILE A 1 395 ? -4.296 -5.067 -21.454 1.00 84.62 395 ILE A CA 1
ATOM 3017 C C . ILE A 1 395 ? -4.932 -3.947 -22.284 1.00 84.62 395 ILE A C 1
ATOM 3019 O O . ILE A 1 395 ? -5.719 -4.244 -23.182 1.00 84.62 395 ILE A O 1
ATOM 3023 N N . PHE A 1 396 ? -4.572 -2.685 -22.037 1.00 87.25 396 PHE A N 1
ATOM 3024 C CA . PHE A 1 396 ? -5.207 -1.518 -22.668 1.00 87.25 396 PHE A CA 1
ATOM 3025 C C . PHE A 1 396 ? -4.323 -0.808 -23.709 1.00 87.25 396 PHE A C 1
ATOM 3027 O O . PHE A 1 396 ? -4.771 0.147 -24.339 1.00 87.25 396 PHE A O 1
ATOM 3034 N N . LYS A 1 397 ? -3.080 -1.274 -23.900 1.00 86.94 397 LYS A N 1
ATOM 3035 C CA . LYS A 1 397 ? -2.066 -0.710 -24.811 1.00 86.94 397 LYS A CA 1
ATOM 3036 C C . LYS A 1 397 ? -1.789 0.789 -24.594 1.00 86.94 397 LYS A C 1
ATOM 3038 O O . LYS A 1 397 ? -1.433 1.497 -25.532 1.00 86.94 397 LYS A O 1
ATOM 3043 N N . LYS A 1 398 ? -1.898 1.261 -23.344 1.00 88.50 398 LYS A N 1
ATOM 3044 C CA . LYS A 1 398 ? -1.431 2.588 -22.908 1.00 88.50 398 LYS A CA 1
ATOM 3045 C C . LYS A 1 398 ? -0.229 2.441 -21.979 1.00 88.50 398 LYS A C 1
ATOM 3047 O O . LYS A 1 398 ? -0.355 1.818 -20.935 1.00 88.50 398 LYS A O 1
ATOM 3052 N N . ALA A 1 399 ? 0.903 3.051 -22.311 1.00 86.19 399 ALA A N 1
ATOM 3053 C CA . ALA A 1 399 ? 2.102 3.036 -21.474 1.00 86.19 399 ALA A CA 1
ATOM 3054 C C . ALA A 1 399 ? 2.633 4.457 -21.250 1.00 86.19 399 ALA A C 1
ATOM 3056 O O . ALA A 1 399 ? 2.489 5.318 -22.116 1.00 86.19 399 ALA A O 1
ATOM 3057 N N . ILE A 1 400 ? 3.287 4.664 -20.109 1.00 94.12 400 ILE A N 1
ATOM 3058 C CA . ILE A 1 400 ? 4.144 5.822 -19.825 1.00 94.12 400 ILE A CA 1
ATOM 3059 C C . ILE A 1 400 ? 5.506 5.314 -19.328 1.00 94.12 400 ILE A C 1
ATOM 3061 O O . ILE A 1 400 ? 5.563 4.203 -18.793 1.00 94.12 400 ILE A O 1
ATOM 3065 N N . PRO A 1 401 ? 6.607 6.076 -19.468 1.00 94.81 401 PRO A N 1
ATOM 3066 C CA . PRO A 1 401 ? 7.873 5.712 -18.844 1.00 94.81 401 PRO A CA 1
ATOM 3067 C C . PRO A 1 401 ? 7.720 5.614 -17.324 1.00 94.81 401 PRO A C 1
ATOM 3069 O O . PRO A 1 401 ? 7.204 6.537 -16.687 1.00 94.81 401 PRO A O 1
ATOM 3072 N N . VAL A 1 402 ? 8.215 4.518 -16.750 1.00 96.50 402 VAL A N 1
ATOM 3073 C CA . VAL A 1 402 ? 8.385 4.369 -15.300 1.00 96.50 402 VAL A CA 1
ATOM 3074 C C . VAL A 1 402 ? 9.827 3.976 -15.029 1.00 96.50 402 VAL A C 1
ATOM 3076 O O . VAL A 1 402 ? 10.249 2.873 -15.392 1.00 96.50 402 VAL A O 1
ATOM 3079 N N . VAL A 1 403 ? 10.580 4.892 -14.421 1.00 95.62 403 VAL A N 1
ATOM 3080 C CA . VAL A 1 403 ? 12.036 4.793 -14.258 1.00 95.62 403 VAL A CA 1
ATOM 3081 C C . VAL A 1 403 ? 12.411 4.944 -12.788 1.00 95.62 403 VAL A C 1
ATOM 3083 O O . VAL A 1 403 ? 12.026 5.919 -12.147 1.00 95.62 403 VAL A O 1
ATOM 3086 N N . VAL A 1 404 ? 13.199 4.008 -12.258 1.00 95.31 404 VAL A N 1
ATOM 3087 C CA . VAL A 1 404 ? 13.882 4.176 -10.964 1.00 95.31 404 VAL A CA 1
ATOM 3088 C C . VAL A 1 404 ? 15.295 4.669 -11.249 1.00 95.31 404 VAL A C 1
ATOM 3090 O O . VAL A 1 404 ? 16.037 4.009 -11.976 1.00 95.31 404 VAL A O 1
ATOM 3093 N N . LEU A 1 405 ? 15.648 5.835 -10.722 1.00 93.69 405 LEU A N 1
ATOM 3094 C CA . LEU A 1 405 ? 16.920 6.508 -10.986 1.00 93.69 405 LEU A CA 1
ATOM 3095 C C . LEU A 1 405 ? 18.095 5.826 -10.272 1.00 93.69 405 LEU A C 1
ATOM 3097 O O . LEU A 1 405 ? 17.906 5.021 -9.357 1.00 93.69 405 LEU A O 1
ATOM 3101 N N . ASN A 1 406 ? 19.321 6.172 -10.666 1.00 86.81 406 ASN A N 1
ATOM 3102 C CA . ASN A 1 406 ? 20.500 5.762 -9.909 1.00 86.81 406 ASN A CA 1
ATOM 3103 C C . ASN A 1 406 ? 20.570 6.487 -8.544 1.00 86.81 406 ASN A C 1
ATOM 3105 O O . ASN A 1 406 ? 20.127 7.637 -8.427 1.00 86.81 406 ASN A O 1
ATOM 3109 N N . PRO A 1 407 ? 21.165 5.863 -7.506 1.00 76.75 407 PRO A N 1
ATOM 3110 C CA . PRO A 1 407 ? 21.383 6.515 -6.217 1.00 76.75 407 PRO A CA 1
ATOM 3111 C C . PRO A 1 407 ? 22.203 7.806 -6.368 1.00 76.75 407 PRO A C 1
ATOM 3113 O O . PRO A 1 407 ? 23.342 7.768 -6.823 1.00 76.75 407 PRO A O 1
ATOM 3116 N N . GLY A 1 408 ? 21.623 8.940 -5.964 1.00 79.88 408 GLY A N 1
ATOM 3117 C CA . GLY A 1 408 ? 22.241 10.271 -6.058 1.00 79.88 408 GLY A CA 1
ATOM 3118 C C . GLY A 1 408 ? 21.647 11.196 -7.130 1.00 79.88 408 GLY A C 1
ATOM 3119 O O . GLY A 1 408 ? 21.745 12.413 -6.978 1.00 79.88 408 GLY A O 1
ATOM 3120 N N . ASP A 1 409 ? 20.950 10.664 -8.141 1.00 87.19 409 ASP A N 1
ATOM 3121 C CA . ASP A 1 409 ? 20.378 11.475 -9.232 1.00 87.19 409 ASP A CA 1
ATOM 3122 C C . ASP A 1 409 ? 19.091 12.217 -8.808 1.00 87.19 409 ASP A C 1
ATOM 3124 O O . ASP A 1 409 ? 18.826 13.341 -9.242 1.00 87.19 409 ASP A O 1
ATOM 3128 N N . PHE A 1 410 ? 18.281 11.627 -7.922 1.00 91.62 410 PHE A N 1
ATOM 3129 C CA . PHE A 1 410 ? 16.984 12.192 -7.517 1.00 91.62 410 PHE A CA 1
ATOM 3130 C C . PHE A 1 410 ? 17.080 13.593 -6.854 1.00 91.62 410 PHE A C 1
ATOM 3132 O O . PHE A 1 410 ? 16.322 14.487 -7.248 1.00 91.62 410 PHE A O 1
ATOM 3139 N N . PRO A 1 411 ? 18.047 13.878 -5.952 1.00 91.44 411 PRO A N 1
ATOM 3140 C CA . PRO A 1 411 ? 18.301 15.233 -5.447 1.00 91.44 411 PRO A CA 1
ATOM 3141 C C . PRO A 1 411 ? 18.623 16.299 -6.505 1.00 91.44 411 PRO A C 1
ATOM 3143 O O . PRO A 1 411 ? 18.488 17.490 -6.213 1.00 91.44 411 PRO A O 1
ATOM 3146 N N . GLN A 1 412 ? 19.044 15.919 -7.718 1.00 89.19 412 GLN A N 1
ATOM 3147 C CA . GLN A 1 412 ? 19.234 16.858 -8.826 1.00 89.19 412 GLN A CA 1
ATOM 3148 C C . GLN A 1 412 ? 17.884 17.281 -9.422 1.00 89.19 412 GLN A C 1
ATOM 3150 O O . GLN A 1 412 ? 17.667 18.471 -9.656 1.00 89.19 412 GLN A O 1
ATOM 3155 N N . LEU A 1 413 ? 16.948 16.339 -9.595 1.00 90.06 413 LEU A N 1
ATOM 3156 C CA . LEU A 1 413 ? 15.596 16.620 -10.096 1.00 90.06 413 LEU A CA 1
ATOM 3157 C C . LEU A 1 413 ? 14.797 17.525 -9.152 1.00 90.06 413 LEU A C 1
ATOM 3159 O O . LEU A 1 413 ? 14.112 18.430 -9.623 1.00 90.06 413 LEU A O 1
ATOM 3163 N N . LEU A 1 414 ? 14.948 17.366 -7.831 1.00 93.19 414 LEU A N 1
ATOM 3164 C CA . LEU A 1 414 ? 14.331 18.264 -6.840 1.00 93.19 414 LEU A CA 1
ATOM 3165 C C . LEU A 1 414 ? 14.719 19.745 -7.043 1.00 93.19 414 LEU A C 1
ATOM 3167 O O . LEU A 1 414 ? 13.942 20.636 -6.711 1.00 93.19 414 LEU A O 1
ATOM 3171 N N . ARG A 1 415 ? 15.901 20.029 -7.613 1.00 92.44 415 ARG A N 1
ATOM 3172 C CA . ARG A 1 415 ? 16.380 21.396 -7.918 1.00 92.44 415 ARG A CA 1
ATOM 3173 C C . ARG A 1 415 ? 15.889 21.926 -9.272 1.00 92.44 415 ARG A C 1
ATOM 3175 O O . ARG A 1 415 ? 16.154 23.079 -9.610 1.00 92.44 415 ARG A O 1
ATOM 3182 N N . LEU A 1 416 ? 15.209 21.091 -10.057 1.00 92.56 416 LEU A N 1
ATOM 3183 C CA . LEU A 1 416 ? 14.752 21.369 -11.421 1.00 92.56 416 LEU A CA 1
ATOM 3184 C C . LEU A 1 416 ? 13.218 21.371 -11.537 1.00 92.56 416 LEU A C 1
ATOM 3186 O O . LEU A 1 416 ? 12.686 21.278 -12.644 1.00 92.56 416 LEU A O 1
ATOM 3190 N N . ASP A 1 417 ? 12.500 21.488 -10.418 1.00 94.25 417 ASP A N 1
ATOM 3191 C CA . ASP A 1 417 ? 11.037 21.525 -10.401 1.00 94.25 417 ASP A CA 1
ATOM 3192 C C . ASP A 1 417 ? 10.454 22.601 -11.345 1.00 94.25 417 ASP A C 1
ATOM 3194 O O . ASP A 1 417 ? 11.043 23.665 -11.578 1.00 94.25 417 ASP A O 1
ATOM 3198 N N . GLY A 1 418 ? 9.320 22.288 -11.974 1.00 92.38 418 GLY A N 1
ATOM 3199 C CA . GLY A 1 418 ? 8.650 23.133 -12.965 1.00 92.38 418 GLY A CA 1
ATOM 3200 C C . GLY A 1 418 ? 9.373 23.310 -14.314 1.00 92.38 418 GLY A C 1
ATOM 3201 O O . GLY A 1 418 ? 8.774 23.865 -15.247 1.00 92.38 418 GLY A O 1
ATOM 3202 N N . LYS A 1 419 ? 10.629 22.856 -14.466 1.00 93.56 419 LYS A N 1
ATOM 3203 C CA . LYS A 1 419 ? 11.372 22.873 -15.744 1.00 93.56 419 LYS A CA 1
ATOM 3204 C C . LYS A 1 419 ? 10.793 21.853 -16.731 1.00 93.56 419 LYS A C 1
ATOM 3206 O O . LYS A 1 419 ? 10.095 20.922 -16.339 1.00 93.56 419 LYS A O 1
ATOM 3211 N N . LEU A 1 420 ? 11.071 22.032 -18.022 1.00 93.12 420 LEU A N 1
ATOM 3212 C CA . LEU A 1 420 ? 10.710 21.052 -19.049 1.00 93.12 420 LEU A CA 1
ATOM 3213 C C . LEU A 1 420 ? 11.682 19.868 -18.983 1.00 93.12 420 LEU A C 1
ATOM 3215 O O . LEU A 1 420 ? 12.893 20.076 -19.009 1.00 93.12 420 LEU A O 1
ATOM 3219 N N . MET A 1 421 ? 11.145 18.654 -18.907 1.00 93.12 421 MET A N 1
ATOM 3220 C CA . MET A 1 421 ? 11.904 17.409 -18.972 1.00 93.12 421 MET A CA 1
ATOM 3221 C C . MET A 1 421 ? 11.361 16.530 -20.097 1.00 93.12 421 MET A C 1
ATOM 3223 O O . MET A 1 421 ? 10.153 16.505 -20.344 1.00 93.12 421 MET A O 1
ATOM 3227 N N . SER A 1 422 ? 12.246 15.761 -20.720 1.00 93.25 422 SER A N 1
ATOM 3228 C CA . SER A 1 422 ? 11.901 14.633 -21.584 1.00 93.25 422 SER A CA 1
ATOM 3229 C C . SER A 1 422 ? 12.466 13.343 -20.992 1.00 93.25 422 SER A C 1
ATOM 3231 O O . SER A 1 422 ? 13.513 13.355 -20.352 1.00 93.25 422 SER A O 1
ATOM 3233 N N . VAL A 1 423 ? 11.782 12.224 -21.202 1.00 93.00 423 VAL A N 1
ATOM 3234 C CA . VAL A 1 423 ? 12.193 10.884 -20.761 1.00 93.00 423 VAL A CA 1
ATOM 3235 C C . VAL A 1 423 ? 12.109 9.956 -21.967 1.00 93.00 423 VAL A C 1
ATOM 3237 O O . VAL A 1 423 ? 11.103 9.988 -22.675 1.00 93.00 423 VAL A O 1
ATOM 3240 N N . VAL A 1 424 ? 13.135 9.140 -22.216 1.00 89.75 424 VAL A N 1
ATOM 3241 C CA . VAL A 1 424 ? 13.157 8.126 -23.288 1.00 89.75 424 VAL A CA 1
ATOM 3242 C C . VAL A 1 424 ? 13.817 6.860 -22.759 1.00 89.75 424 VAL A C 1
ATOM 3244 O O . VAL A 1 424 ? 15.011 6.839 -22.472 1.00 89.75 424 VAL A O 1
ATOM 3247 N N . GLY A 1 425 ? 13.047 5.781 -22.622 1.00 86.69 425 GLY A N 1
ATOM 3248 C CA . GLY A 1 425 ? 13.530 4.572 -21.957 1.00 86.69 425 GLY A CA 1
ATOM 3249 C C . GLY A 1 425 ? 13.969 4.880 -20.522 1.00 86.69 425 GLY A C 1
ATOM 3250 O O . GLY A 1 425 ? 13.140 5.281 -19.712 1.00 86.69 425 GLY A O 1
ATOM 3251 N N . GLY A 1 426 ? 15.256 4.675 -20.227 1.00 87.00 426 GLY A N 1
ATOM 3252 C CA . GLY A 1 426 ? 15.880 5.001 -18.937 1.00 87.00 426 GLY A CA 1
ATOM 3253 C C . GLY A 1 426 ? 16.591 6.358 -18.887 1.00 87.00 426 GLY A C 1
ATOM 3254 O O . GLY A 1 426 ? 17.137 6.702 -17.845 1.00 87.00 426 GLY A O 1
ATOM 3255 N N . ASP A 1 427 ? 16.612 7.115 -19.986 1.00 90.31 427 ASP A N 1
ATOM 3256 C CA . ASP A 1 427 ? 17.342 8.380 -20.108 1.00 90.31 427 ASP A CA 1
ATOM 3257 C C . ASP A 1 427 ? 16.420 9.586 -19.856 1.00 90.31 427 ASP A C 1
ATOM 3259 O O . ASP A 1 427 ? 15.355 9.701 -20.471 1.00 90.31 427 ASP A O 1
ATOM 3263 N N . ILE A 1 428 ? 16.829 10.504 -18.972 1.00 91.81 428 ILE A N 1
ATOM 3264 C CA . ILE A 1 428 ? 16.095 11.735 -18.632 1.00 91.81 428 ILE A CA 1
ATOM 3265 C C . ILE A 1 428 ? 16.859 12.939 -19.199 1.00 91.81 428 ILE A C 1
ATOM 3267 O O . ILE A 1 428 ? 18.077 13.002 -19.090 1.00 91.81 428 ILE A O 1
ATOM 3271 N N . PHE A 1 429 ? 16.169 13.926 -19.771 1.00 90.88 429 PHE A N 1
ATOM 3272 C CA . PHE A 1 429 ? 16.734 15.094 -20.460 1.00 90.88 429 PHE A CA 1
ATOM 3273 C C . PHE A 1 429 ? 16.072 16.382 -19.954 1.00 90.88 429 PHE A C 1
ATOM 3275 O O . PHE A 1 429 ? 14.865 16.401 -19.744 1.00 90.88 429 PHE A O 1
ATOM 3282 N N . HIS A 1 430 ? 16.825 17.478 -19.812 1.00 86.94 430 HIS A N 1
ATOM 3283 C CA . HIS A 1 430 ? 16.316 18.775 -19.319 1.00 86.94 430 HIS A CA 1
ATOM 3284 C C . HIS A 1 430 ? 15.875 19.748 -20.434 1.00 86.94 430 HIS A C 1
ATOM 3286 O O . HIS A 1 430 ? 15.871 20.967 -20.253 1.00 86.94 430 HIS A O 1
ATOM 3292 N N . TYR A 1 431 ? 15.573 19.211 -21.615 1.00 78.44 431 TYR A N 1
ATOM 3293 C CA . TYR A 1 431 ? 15.189 19.939 -22.821 1.00 78.44 431 TYR A CA 1
ATOM 3294 C C . TYR A 1 431 ? 14.376 19.023 -23.743 1.00 78.44 431 TYR A C 1
ATOM 3296 O O . TYR A 1 431 ? 14.440 17.800 -23.626 1.00 78.44 431 TYR A O 1
ATOM 3304 N N . GLU A 1 432 ? 13.622 19.627 -24.659 1.00 74.25 432 GLU A N 1
ATOM 3305 C CA . GLU A 1 432 ? 12.733 18.917 -25.579 1.00 74.25 432 GLU A CA 1
ATOM 3306 C C . GLU A 1 432 ? 13.504 18.146 -26.659 1.00 74.25 432 GLU A C 1
ATOM 3308 O O . GLU A 1 432 ? 14.478 18.644 -27.232 1.00 74.25 432 GLU A O 1
ATOM 3313 N N . LEU A 1 433 ? 13.062 16.921 -26.954 1.00 67.81 433 LEU A N 1
ATOM 3314 C CA . LEU A 1 433 ? 13.702 16.051 -27.941 1.00 67.81 433 LEU A CA 1
ATOM 3315 C C . LEU A 1 433 ? 12.986 16.100 -29.300 1.00 67.81 433 LEU A C 1
ATOM 3317 O O . LEU A 1 433 ? 11.761 16.003 -29.326 1.00 67.81 433 LEU A O 1
ATOM 3321 N N . PRO A 1 434 ? 13.706 16.149 -30.438 1.00 60.06 434 PRO A N 1
ATOM 3322 C CA . PRO A 1 434 ? 13.093 16.112 -31.765 1.00 60.06 434 PRO A CA 1
ATOM 3323 C C . PRO A 1 434 ? 12.247 14.854 -32.007 1.00 60.06 434 PRO A C 1
ATOM 3325 O O . PRO A 1 434 ? 12.654 13.742 -31.660 1.00 60.06 434 PRO A O 1
ATOM 3328 N N . GLU A 1 435 ? 11.121 15.019 -32.706 1.00 54.44 435 GLU A N 1
ATOM 3329 C CA . GLU A 1 435 ? 10.146 13.965 -33.056 1.00 54.44 435 GLU A CA 1
ATOM 3330 C C . GLU A 1 435 ? 10.764 12.719 -33.723 1.00 54.44 435 GLU A C 1
ATOM 3332 O O . GLU A 1 435 ? 10.225 11.616 -33.641 1.00 54.44 435 GLU A O 1
ATOM 3337 N N . THR A 1 436 ? 11.925 12.862 -34.367 1.00 47.09 436 THR A N 1
ATOM 3338 C CA . THR A 1 436 ? 12.645 11.757 -35.022 1.00 47.09 436 THR A CA 1
ATOM 3339 C C . THR A 1 436 ? 13.291 10.766 -34.051 1.00 47.09 436 THR A C 1
ATOM 3341 O O . THR A 1 436 ? 13.615 9.655 -34.466 1.00 47.09 436 THR A O 1
ATOM 3344 N N . ILE A 1 437 ? 13.451 11.123 -32.771 1.00 51.81 437 ILE A N 1
ATOM 3345 C CA . ILE A 1 437 ? 13.783 10.174 -31.692 1.00 51.81 437 ILE A CA 1
ATOM 3346 C C . ILE A 1 437 ? 12.501 9.601 -31.062 1.00 51.81 437 ILE A C 1
ATOM 3348 O O . ILE A 1 437 ? 12.504 8.462 -30.601 1.00 51.81 437 ILE A O 1
ATOM 3352 N N . GLN A 1 438 ? 11.385 10.333 -31.133 1.00 46.94 438 GLN A N 1
ATOM 3353 C CA . GLN A 1 438 ? 10.089 9.971 -30.547 1.00 46.94 438 GLN A CA 1
ATOM 3354 C C . GLN A 1 438 ? 9.291 8.899 -31.336 1.00 46.94 438 GLN A C 1
ATOM 3356 O O . GLN A 1 438 ? 8.076 8.800 -31.189 1.00 46.94 438 GLN A O 1
ATOM 3361 N N . ASN A 1 439 ? 9.921 8.115 -32.218 1.00 39.69 439 ASN A N 1
ATOM 3362 C CA . ASN A 1 439 ? 9.217 7.177 -33.113 1.00 39.69 439 ASN A CA 1
ATOM 3363 C C . ASN A 1 439 ? 9.722 5.720 -33.056 1.00 39.69 439 ASN A C 1
ATOM 3365 O O . ASN A 1 439 ? 9.348 4.902 -33.892 1.00 39.69 439 ASN A O 1
ATOM 3369 N N . ASN A 1 440 ? 10.521 5.360 -32.045 1.00 40.41 440 ASN A N 1
ATOM 3370 C CA . ASN A 1 440 ? 10.920 3.970 -31.777 1.00 40.41 440 ASN A CA 1
ATOM 3371 C C . ASN A 1 440 ? 9.994 3.311 -30.733 1.00 40.41 440 ASN A C 1
ATOM 3373 O O . ASN A 1 440 ? 10.444 2.912 -29.658 1.00 40.41 440 ASN A O 1
ATOM 3377 N N . SER A 1 441 ? 8.695 3.211 -31.028 1.00 38.84 441 SER A N 1
ATOM 3378 C CA . SER A 1 441 ? 7.695 2.623 -30.125 1.00 38.84 441 SER A CA 1
ATOM 3379 C C . SER A 1 441 ? 7.281 1.194 -30.528 1.00 38.84 441 SER A C 1
ATOM 3381 O O . SER A 1 441 ? 7.155 0.861 -31.701 1.00 38.84 441 SER A O 1
ATOM 3383 N N . HIS A 1 442 ? 7.092 0.343 -29.513 1.00 43.31 442 HIS A N 1
ATOM 3384 C CA . HIS A 1 442 ? 6.454 -0.986 -29.550 1.00 43.31 442 HIS A CA 1
ATOM 3385 C C . HIS A 1 442 ? 6.819 -1.939 -30.709 1.00 43.31 442 HIS A C 1
ATOM 3387 O O . HIS A 1 442 ? 6.003 -2.254 -31.572 1.00 43.31 442 HIS A O 1
ATOM 3393 N N . SER A 1 443 ? 8.007 -2.548 -30.635 1.00 36.75 443 SER A N 1
ATOM 3394 C CA . SER A 1 443 ? 8.205 -3.885 -31.213 1.00 36.75 443 SER A CA 1
ATOM 3395 C C . SER A 1 443 ? 7.585 -4.952 -30.300 1.00 36.75 443 SER A C 1
ATOM 3397 O O . SER A 1 443 ? 7.995 -5.041 -29.139 1.00 36.75 443 SER A O 1
ATOM 3399 N N . ASP A 1 444 ? 6.697 -5.805 -30.823 1.00 41.03 444 ASP A N 1
ATOM 3400 C CA . ASP A 1 444 ? 6.184 -7.018 -30.150 1.00 41.03 444 ASP A CA 1
ATOM 3401 C C . ASP A 1 444 ? 7.288 -8.095 -30.018 1.00 41.03 444 ASP A C 1
ATOM 3403 O O . ASP A 1 444 ? 7.257 -9.169 -30.621 1.00 41.03 444 ASP A O 1
ATOM 3407 N N . GLN A 1 445 ? 8.320 -7.800 -29.226 1.00 46.38 445 GLN A N 1
ATOM 3408 C CA . GLN A 1 445 ? 9.298 -8.796 -28.799 1.00 46.38 445 GLN A CA 1
ATOM 3409 C C . GLN A 1 445 ? 8.673 -9.678 -27.717 1.00 46.38 445 GLN A C 1
ATOM 3411 O O . GLN A 1 445 ? 8.143 -9.184 -26.721 1.00 46.38 445 GLN A O 1
ATOM 3416 N N . ALA A 1 446 ? 8.763 -10.998 -27.891 1.00 54.69 446 ALA A N 1
ATOM 3417 C CA . ALA A 1 446 ? 8.310 -11.948 -26.885 1.00 54.69 446 ALA A CA 1
ATOM 3418 C C . ALA A 1 446 ? 9.051 -11.700 -25.559 1.00 54.69 446 ALA A C 1
ATOM 3420 O O . ALA A 1 446 ? 10.275 -11.825 -25.501 1.00 54.69 446 ALA A O 1
ATOM 3421 N N . MET A 1 447 ? 8.315 -11.348 -24.498 1.00 66.50 447 MET A N 1
ATOM 3422 C CA . MET A 1 447 ? 8.906 -11.098 -23.179 1.00 66.50 447 MET A CA 1
ATOM 3423 C C . MET A 1 447 ? 9.577 -12.374 -22.664 1.00 66.50 447 MET A C 1
ATOM 3425 O O . MET A 1 447 ? 8.903 -13.364 -22.372 1.00 66.50 447 MET A O 1
ATOM 3429 N N . THR A 1 448 ? 10.904 -12.346 -22.558 1.00 71.31 448 THR A N 1
ATOM 3430 C CA . THR A 1 448 ? 11.703 -13.429 -21.985 1.00 71.31 448 THR A CA 1
ATOM 3431 C C . THR A 1 448 ? 12.165 -13.035 -20.589 1.00 71.31 448 THR A C 1
ATOM 3433 O O . THR A 1 448 ? 12.637 -11.923 -20.381 1.00 71.31 448 THR A O 1
ATOM 3436 N N . PHE A 1 449 ? 12.064 -13.966 -19.639 1.00 82.06 449 PHE A N 1
ATOM 3437 C CA . PHE A 1 449 ? 12.464 -13.761 -18.244 1.00 82.06 449 PHE A CA 1
ATOM 3438 C C . PHE A 1 449 ? 13.647 -14.678 -17.876 1.00 82.06 449 PHE A C 1
ATOM 3440 O O . PHE A 1 449 ? 13.509 -15.545 -17.013 1.00 82.06 449 PHE A O 1
ATOM 3447 N N . PRO A 1 450 ? 14.819 -14.551 -18.535 1.00 76.88 450 PRO A N 1
ATOM 3448 C CA . PRO A 1 450 ? 15.914 -15.527 -18.439 1.00 76.88 450 PRO A CA 1
ATOM 3449 C C . PRO A 1 450 ? 16.574 -15.607 -17.052 1.00 76.88 450 PRO A C 1
ATOM 3451 O O . PRO A 1 450 ? 17.384 -16.496 -16.813 1.00 76.88 450 PRO A O 1
ATOM 3454 N N . LYS A 1 451 ? 16.247 -14.677 -16.146 1.00 88.81 451 LYS A N 1
ATOM 3455 C CA . LYS A 1 451 ? 16.741 -14.620 -14.761 1.00 88.81 451 LYS A CA 1
ATOM 3456 C C . LYS A 1 451 ? 15.825 -15.330 -13.751 1.00 88.81 451 LYS A C 1
ATOM 3458 O O . LYS A 1 451 ? 16.172 -15.361 -12.573 1.00 88.81 451 LYS A O 1
ATOM 3463 N N . ILE A 1 452 ? 14.669 -15.845 -14.187 1.00 94.38 452 ILE A N 1
ATOM 3464 C CA . ILE A 1 452 ? 13.660 -16.466 -13.319 1.00 94.38 452 ILE A CA 1
ATOM 3465 C C . ILE A 1 452 ? 13.585 -17.969 -13.604 1.00 94.38 452 ILE A C 1
ATOM 3467 O O . ILE A 1 452 ? 13.291 -18.387 -14.725 1.00 94.38 452 ILE A O 1
ATOM 3471 N N . HIS A 1 453 ? 13.810 -18.795 -12.585 1.00 95.44 453 HIS A N 1
ATOM 3472 C CA . HIS A 1 453 ? 13.646 -20.239 -12.675 1.00 95.44 453 HIS A CA 1
ATOM 3473 C C . HIS A 1 453 ? 12.155 -20.603 -12.683 1.00 95.44 453 HIS A C 1
ATOM 3475 O O . HIS A 1 453 ? 11.416 -20.322 -11.737 1.00 95.44 453 HIS A O 1
ATOM 3481 N N . LEU A 1 454 ? 11.714 -21.256 -13.759 1.00 95.56 454 LEU A N 1
ATOM 3482 C CA . LEU A 1 454 ? 10.335 -21.709 -13.932 1.00 95.56 454 LEU A CA 1
ATOM 3483 C C . LEU A 1 454 ? 10.229 -23.212 -13.657 1.00 95.56 454 LEU A C 1
ATOM 3485 O O . LEU A 1 454 ? 10.905 -24.012 -14.309 1.00 95.56 454 LEU A O 1
ATOM 3489 N N . SER A 1 455 ? 9.343 -23.605 -12.740 1.00 96.00 455 SER A N 1
ATOM 3490 C CA . SER A 1 455 ? 8.938 -25.008 -12.578 1.00 96.00 455 SER A CA 1
ATOM 3491 C C . SER A 1 455 ? 8.101 -25.484 -13.773 1.00 96.00 455 SER A C 1
ATOM 3493 O O . SER A 1 455 ? 7.630 -24.683 -14.582 1.00 96.00 455 SER A O 1
ATOM 3495 N N . GLU A 1 456 ? 7.836 -26.788 -13.874 1.00 95.75 456 GLU A N 1
ATOM 3496 C CA . GLU A 1 456 ? 6.961 -27.318 -14.932 1.00 95.75 456 GLU A CA 1
ATOM 3497 C C . GLU A 1 456 ? 5.542 -26.725 -14.889 1.00 95.75 456 GLU A C 1
ATOM 3499 O O . GLU A 1 456 ? 4.940 -26.506 -15.936 1.00 95.75 456 GLU A O 1
ATOM 3504 N N . VAL A 1 457 ? 5.017 -26.381 -13.705 1.00 95.50 457 VAL A N 1
ATOM 3505 C CA . VAL A 1 457 ? 3.711 -25.704 -13.586 1.00 95.50 457 VAL A CA 1
ATOM 3506 C C . VAL A 1 457 ? 3.785 -24.272 -14.126 1.00 95.50 457 VAL A C 1
ATOM 3508 O O . VAL A 1 457 ? 2.863 -23.829 -14.810 1.00 95.50 457 VAL A O 1
ATOM 3511 N N . ASP A 1 458 ? 4.895 -23.572 -13.884 1.00 96.75 458 ASP A N 1
ATOM 3512 C CA . ASP A 1 458 ? 5.125 -22.207 -14.374 1.00 96.75 458 ASP A CA 1
ATOM 3513 C C . ASP A 1 458 ? 5.268 -22.170 -15.901 1.00 96.75 458 ASP A C 1
ATOM 3515 O O . ASP A 1 458 ? 4.665 -21.326 -16.562 1.00 96.75 458 ASP A O 1
ATOM 3519 N N . LYS A 1 459 ? 6.007 -23.127 -16.480 1.00 95.75 459 LYS A N 1
ATOM 3520 C CA . LYS A 1 459 ? 6.138 -23.285 -17.939 1.00 95.75 459 LYS A CA 1
ATOM 3521 C C . LYS A 1 459 ? 4.775 -23.513 -18.592 1.00 95.75 459 LYS A C 1
ATOM 3523 O O . LYS A 1 459 ? 4.432 -22.810 -19.539 1.00 95.75 459 LYS A O 1
ATOM 3528 N N . LYS A 1 460 ? 3.965 -24.417 -18.031 1.00 96.94 460 LYS A N 1
ATOM 3529 C CA . LYS A 1 460 ? 2.603 -24.724 -18.500 1.00 96.94 460 LYS A CA 1
ATOM 3530 C C . LYS A 1 460 ? 1.642 -23.536 -18.385 1.00 96.94 460 LYS A C 1
ATOM 3532 O O . LYS A 1 460 ? 0.810 -23.332 -19.268 1.00 96.94 460 LYS A O 1
ATOM 3537 N N . LEU A 1 461 ? 1.780 -22.715 -17.339 1.00 96.06 461 LEU A N 1
ATOM 3538 C CA . LEU A 1 461 ? 1.067 -21.439 -17.203 1.00 96.06 461 LEU A CA 1
ATOM 3539 C C . LEU A 1 461 ? 1.462 -20.447 -18.312 1.00 96.06 461 LEU A C 1
ATOM 3541 O O . LEU A 1 461 ? 0.579 -19.900 -18.968 1.00 96.06 461 LEU A O 1
ATOM 3545 N N . VAL A 1 462 ? 2.760 -20.263 -18.585 1.00 94.50 462 VAL A N 1
ATOM 3546 C CA . VAL A 1 462 ? 3.259 -19.391 -19.673 1.0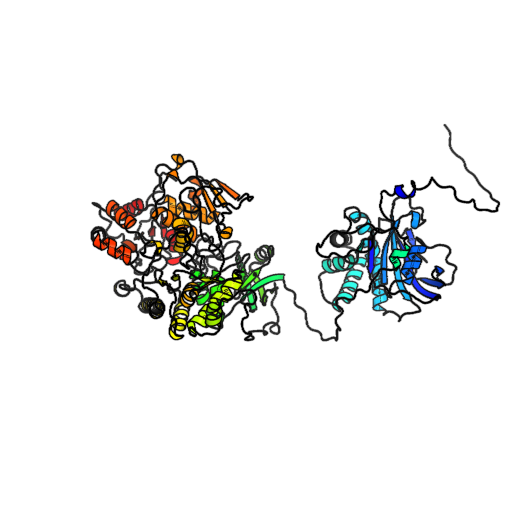0 94.50 462 VAL A CA 1
ATOM 3547 C C . VAL A 1 462 ? 2.846 -19.895 -21.065 1.00 94.50 462 VAL A C 1
ATOM 3549 O O . VAL A 1 462 ? 2.545 -19.092 -21.949 1.00 94.50 462 VAL A O 1
ATOM 3552 N N . GLN A 1 463 ? 2.785 -21.213 -21.257 1.00 94.38 463 GLN A N 1
ATOM 3553 C CA . GLN A 1 463 ? 2.347 -21.868 -22.497 1.00 94.38 463 GLN A CA 1
ATOM 3554 C C . GLN A 1 463 ? 0.821 -21.840 -22.702 1.00 94.38 463 GLN A C 1
ATOM 3556 O O . GLN A 1 463 ? 0.357 -22.109 -23.806 1.00 94.38 463 GLN A O 1
ATOM 3561 N N . GLY A 1 464 ? 0.037 -21.491 -21.676 1.00 94.81 464 GLY A N 1
ATOM 3562 C CA . GLY A 1 464 ? -1.422 -21.397 -21.764 1.00 94.81 464 GLY A CA 1
ATOM 3563 C C . GLY A 1 464 ? -2.185 -22.713 -21.591 1.00 94.81 464 GLY A C 1
ATOM 3564 O O . GLY A 1 464 ? -3.391 -22.727 -21.824 1.00 94.81 464 GLY A O 1
ATOM 3565 N N . GLU A 1 465 ? -1.548 -23.797 -21.123 1.00 96.88 465 GLU A N 1
ATOM 3566 C CA . GLU A 1 465 ? -2.240 -25.076 -20.852 1.00 96.88 465 GLU A CA 1
ATOM 3567 C C . GLU A 1 465 ? -3.389 -24.937 -19.834 1.00 96.88 465 GLU A C 1
ATOM 3569 O O . GLU A 1 465 ? -4.318 -25.741 -19.820 1.00 96.88 465 GLU A O 1
ATOM 3574 N N . TYR A 1 466 ? -3.335 -23.906 -18.988 1.00 95.06 466 TYR A N 1
ATOM 3575 C CA . TYR A 1 466 ? -4.347 -23.593 -17.976 1.00 95.06 466 TYR A CA 1
ATOM 3576 C C . TYR A 1 466 ? -5.316 -22.470 -18.394 1.00 95.06 466 TYR A C 1
ATOM 3578 O O . TYR A 1 466 ? -5.993 -21.894 -17.544 1.00 95.06 466 TYR A O 1
ATOM 3586 N N . GLY A 1 467 ? -5.393 -22.157 -19.691 1.00 96.38 467 GLY A N 1
ATOM 3587 C CA . GLY A 1 467 ? -6.287 -21.139 -20.244 1.00 96.38 467 GLY A CA 1
ATOM 3588 C C . GLY A 1 467 ? -5.682 -19.733 -20.313 1.00 96.38 467 GLY A C 1
ATOM 3589 O O . GLY A 1 467 ? -4.688 -19.405 -19.662 1.00 96.38 467 GLY A O 1
ATOM 3590 N N . GLU A 1 468 ? -6.302 -18.883 -21.133 1.00 96.12 468 GLU A N 1
ATOM 3591 C CA . GLU A 1 468 ? -5.744 -17.584 -21.526 1.00 96.12 468 GLU A CA 1
ATOM 3592 C C . GLU A 1 468 ? -5.672 -16.585 -20.362 1.00 96.12 468 GLU A C 1
ATOM 3594 O O . GLU A 1 468 ? -4.647 -15.930 -20.181 1.00 96.12 468 GLU A O 1
ATOM 3599 N N . ALA A 1 469 ? -6.697 -16.522 -19.504 1.00 96.50 469 ALA A N 1
ATOM 3600 C CA . ALA A 1 469 ? -6.660 -15.697 -18.294 1.00 96.50 469 ALA A CA 1
ATOM 3601 C C . ALA A 1 469 ? -5.485 -16.060 -17.363 1.00 96.50 469 ALA A C 1
ATOM 3603 O O . ALA A 1 469 ? -4.812 -15.170 -16.843 1.00 96.50 469 ALA A O 1
ATOM 3604 N N . ALA A 1 470 ? -5.192 -17.356 -17.192 1.00 97.31 470 ALA A N 1
ATOM 3605 C CA . ALA A 1 470 ? -4.062 -17.820 -16.387 1.00 97.31 470 ALA A CA 1
ATOM 3606 C C . ALA A 1 470 ? -2.708 -17.499 -17.050 1.00 97.31 470 ALA A C 1
ATOM 3608 O O . ALA A 1 470 ? -1.744 -17.185 -16.353 1.00 97.31 470 ALA A O 1
ATOM 3609 N N . ARG A 1 471 ? -2.640 -17.505 -18.389 1.00 95.88 471 ARG A N 1
ATOM 3610 C CA . ARG A 1 471 ? -1.451 -17.104 -19.160 1.00 95.88 471 ARG A CA 1
ATOM 3611 C C . ARG A 1 471 ? -1.155 -15.605 -19.044 1.00 95.88 471 ARG A C 1
ATOM 3613 O O . ARG A 1 471 ? -0.002 -15.217 -18.852 1.00 95.88 471 ARG A O 1
ATOM 3620 N N . VAL A 1 472 ? -2.188 -14.760 -19.120 1.00 94.19 472 VAL A N 1
ATOM 3621 C CA . VAL A 1 472 ? -2.081 -13.305 -18.900 1.00 94.19 472 VAL A CA 1
ATOM 3622 C C . VAL A 1 472 ? -1.662 -13.013 -17.457 1.00 94.19 472 VAL A C 1
ATOM 3624 O O . VAL A 1 472 ? -0.685 -12.296 -17.242 1.00 94.19 472 VAL A O 1
ATOM 3627 N N . ALA A 1 473 ? -2.319 -13.642 -16.478 1.00 96.62 473 ALA A N 1
ATOM 3628 C CA . ALA A 1 473 ? -1.950 -13.561 -15.067 1.00 96.62 473 ALA A CA 1
ATOM 3629 C C . ALA A 1 473 ? -0.484 -13.960 -14.815 1.00 96.62 473 ALA A C 1
ATOM 3631 O O . ALA A 1 473 ? 0.246 -13.246 -14.130 1.00 96.62 473 ALA A O 1
ATOM 3632 N N . MET A 1 474 ? -0.013 -15.051 -15.426 1.00 96.81 474 MET A N 1
ATOM 3633 C CA . MET A 1 474 ? 1.372 -15.499 -15.281 1.00 96.81 474 MET A CA 1
ATOM 3634 C C . MET A 1 474 ? 2.384 -14.492 -15.842 1.00 96.81 474 MET A C 1
ATOM 3636 O O . MET A 1 474 ? 3.437 -14.278 -15.244 1.00 96.81 474 MET A O 1
ATOM 3640 N N . ARG A 1 475 ? 2.068 -13.823 -16.959 1.00 94.25 475 ARG A N 1
ATOM 3641 C CA . ARG A 1 475 ? 2.922 -12.754 -17.509 1.00 94.25 475 ARG A CA 1
ATOM 3642 C C . ARG A 1 475 ? 3.007 -11.553 -16.560 1.00 94.25 475 ARG A C 1
ATOM 3644 O O . ARG A 1 475 ? 4.100 -11.023 -16.386 1.00 94.25 475 ARG A O 1
ATOM 3651 N N . ILE A 1 476 ? 1.913 -11.186 -15.888 1.00 94.75 476 ILE A N 1
ATOM 3652 C CA . ILE A 1 476 ? 1.904 -10.139 -14.848 1.00 94.75 476 ILE A CA 1
ATOM 3653 C C . ILE A 1 476 ? 2.778 -10.552 -13.648 1.00 94.75 476 ILE A C 1
ATOM 3655 O O . ILE A 1 476 ? 3.644 -9.784 -13.227 1.00 94.75 476 ILE A O 1
ATOM 3659 N N . VAL A 1 477 ? 2.622 -11.785 -13.147 1.00 96.94 477 VAL A N 1
ATOM 3660 C CA . VAL A 1 477 ? 3.440 -12.338 -12.046 1.00 96.94 477 VAL A CA 1
ATOM 3661 C C . VAL A 1 477 ? 4.934 -12.334 -12.393 1.00 96.94 477 VAL A C 1
ATOM 3663 O O . VAL A 1 477 ? 5.749 -11.977 -11.546 1.00 96.94 477 VAL A O 1
ATOM 3666 N N . LEU A 1 478 ? 5.306 -12.675 -13.632 1.00 95.81 478 LEU A N 1
ATOM 3667 C CA . LEU A 1 478 ? 6.704 -12.700 -14.078 1.00 95.81 478 LEU A CA 1
ATOM 3668 C C . LEU A 1 478 ? 7.316 -11.306 -14.250 1.00 95.81 478 LEU A C 1
ATOM 3670 O O . LEU A 1 478 ? 8.439 -11.092 -13.798 1.00 95.81 478 LEU A O 1
ATOM 3674 N N . ARG A 1 479 ? 6.573 -10.340 -14.812 1.00 92.50 479 ARG A N 1
ATOM 3675 C CA . ARG A 1 479 ? 7.006 -8.930 -14.859 1.00 92.50 479 ARG A CA 1
ATOM 3676 C C . ARG A 1 479 ? 7.269 -8.379 -13.458 1.00 92.50 479 ARG A C 1
ATOM 3678 O O . ARG A 1 479 ? 8.278 -7.715 -13.236 1.00 92.50 479 ARG A O 1
ATOM 3685 N N . MET A 1 480 ? 6.391 -8.695 -12.507 1.00 94.06 480 MET A N 1
ATOM 3686 C CA . MET A 1 480 ? 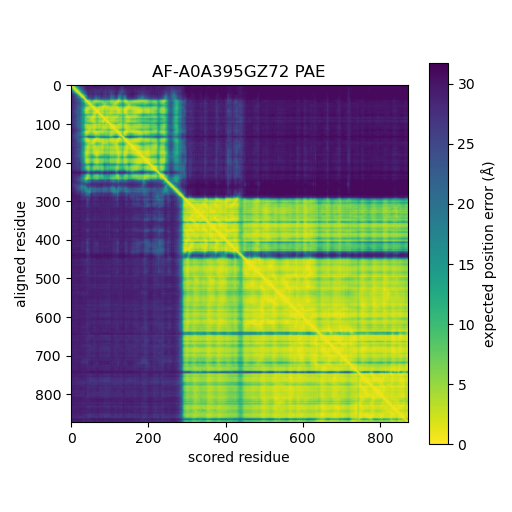6.549 -8.269 -11.118 1.00 94.06 480 MET A CA 1
ATOM 3687 C C . MET A 1 480 ? 7.674 -9.015 -10.397 1.00 94.06 480 MET A C 1
ATOM 3689 O O . MET A 1 480 ? 8.379 -8.408 -9.602 1.00 94.06 480 MET A O 1
ATOM 3693 N N . ALA A 1 481 ? 7.918 -10.290 -10.701 1.00 94.50 481 ALA A N 1
ATOM 3694 C CA . ALA A 1 481 ? 9.086 -11.001 -10.188 1.00 94.50 481 ALA A CA 1
ATOM 3695 C C . ALA A 1 481 ? 10.409 -10.404 -10.701 1.00 94.50 481 ALA A C 1
ATOM 3697 O O . ALA A 1 481 ? 11.323 -10.207 -9.901 1.00 94.50 481 ALA A O 1
ATOM 3698 N N . GLU A 1 482 ? 10.494 -10.035 -11.985 1.00 91.25 482 GLU A N 1
ATOM 3699 C CA . GLU A 1 482 ? 11.666 -9.339 -12.531 1.00 91.25 482 GLU A CA 1
ATOM 3700 C C . GLU A 1 482 ? 11.863 -7.958 -11.888 1.00 91.25 482 GLU A C 1
ATOM 3702 O O . GLU A 1 482 ? 12.974 -7.654 -11.451 1.00 91.25 482 GLU A O 1
ATOM 3707 N N . LEU A 1 483 ? 10.792 -7.166 -11.740 1.00 90.00 483 LEU A N 1
ATOM 3708 C CA . LEU A 1 483 ? 10.824 -5.880 -11.033 1.00 90.00 483 LEU A CA 1
ATOM 3709 C C . LEU A 1 483 ? 11.343 -6.037 -9.597 1.00 90.00 483 LEU A C 1
ATOM 3711 O O . LEU A 1 483 ? 12.239 -5.312 -9.169 1.00 90.00 483 LEU A O 1
ATOM 3715 N N . LEU A 1 484 ? 10.834 -7.027 -8.862 1.00 90.00 484 LEU A N 1
ATOM 3716 C CA . LEU A 1 484 ? 11.235 -7.308 -7.483 1.00 90.00 484 LEU A CA 1
ATOM 3717 C C . LEU A 1 484 ? 12.667 -7.868 -7.355 1.00 90.00 484 LEU A C 1
ATOM 3719 O O . LEU A 1 484 ? 13.175 -7.956 -6.235 1.00 90.00 484 LEU A O 1
ATOM 3723 N N . GLY A 1 485 ? 13.312 -8.252 -8.464 1.00 91.12 485 GLY A N 1
ATOM 3724 C CA . GLY A 1 485 ? 14.601 -8.952 -8.483 1.00 91.12 485 GLY A CA 1
ATOM 3725 C C . GLY A 1 485 ? 14.522 -10.425 -8.053 1.00 91.12 485 GLY A C 1
ATOM 3726 O O . GLY A 1 485 ? 15.551 -11.038 -7.763 1.00 91.12 485 GLY A O 1
ATOM 3727 N N . ALA A 1 486 ? 13.316 -10.997 -7.990 1.00 94.25 486 ALA A N 1
ATOM 3728 C CA . ALA A 1 486 ? 13.079 -12.371 -7.566 1.00 94.25 486 ALA A CA 1
ATOM 3729 C C . ALA A 1 486 ? 13.492 -13.363 -8.666 1.00 94.25 486 ALA A C 1
ATOM 3731 O O . ALA A 1 486 ? 13.019 -13.290 -9.800 1.00 94.25 486 ALA A O 1
ATOM 3732 N N . ARG A 1 487 ? 14.353 -14.325 -8.317 1.00 94.94 487 ARG A N 1
ATOM 3733 C CA . ARG A 1 487 ? 14.828 -15.376 -9.238 1.00 94.94 487 ARG A CA 1
ATOM 3734 C C . ARG A 1 487 ? 13.920 -16.604 -9.292 1.00 94.94 487 ARG A C 1
ATOM 3736 O O . ARG A 1 487 ? 14.105 -17.450 -10.154 1.00 94.94 487 ARG A O 1
ATOM 3743 N N . ASP A 1 488 ? 12.945 -16.706 -8.394 1.00 95.75 488 ASP A N 1
ATOM 3744 C CA . ASP A 1 488 ? 12.118 -17.898 -8.203 1.00 95.75 488 ASP A CA 1
ATOM 3745 C C . ASP A 1 488 ? 10.670 -17.505 -7.877 1.00 95.75 488 ASP A C 1
ATOM 3747 O O . ASP A 1 488 ? 10.401 -16.388 -7.421 1.00 95.75 488 ASP A O 1
ATOM 3751 N N . LEU A 1 489 ? 9.734 -18.441 -8.060 1.00 97.81 489 LEU A N 1
ATOM 3752 C CA . LEU A 1 489 ? 8.323 -18.271 -7.700 1.00 97.81 489 LEU A CA 1
ATOM 3753 C C . LEU A 1 489 ? 7.895 -19.272 -6.614 1.00 97.81 489 LEU A C 1
ATOM 3755 O O . LEU A 1 489 ? 8.098 -20.485 -6.741 1.00 97.81 489 LEU A O 1
ATOM 3759 N N . ILE A 1 490 ? 7.233 -18.775 -5.569 1.00 97.44 490 ILE A N 1
ATOM 3760 C CA . ILE A 1 490 ? 6.642 -19.574 -4.486 1.00 97.44 490 ILE A CA 1
ATOM 3761 C C . ILE A 1 490 ? 5.191 -19.959 -4.789 1.00 97.44 490 ILE A C 1
ATOM 3763 O O . ILE A 1 490 ? 4.514 -19.340 -5.608 1.00 97.44 490 ILE A O 1
ATOM 3767 N N . HIS A 1 491 ? 4.716 -21.027 -4.148 1.00 97.75 491 HIS A N 1
ATOM 3768 C CA . HIS A 1 491 ? 3.299 -21.392 -4.120 1.00 97.75 491 HIS A CA 1
ATOM 3769 C C . HIS A 1 491 ? 2.652 -20.757 -2.885 1.00 97.75 491 HIS A C 1
ATOM 3771 O O . HIS A 1 491 ? 3.215 -20.856 -1.794 1.00 97.75 491 HIS A O 1
ATOM 3777 N N . VAL A 1 492 ? 1.474 -20.149 -3.039 1.00 98.25 492 VAL A N 1
ATOM 3778 C CA . VAL A 1 492 ? 0.713 -19.568 -1.917 1.00 98.25 492 VAL A CA 1
ATOM 3779 C C . VAL A 1 492 ? -0.444 -20.476 -1.503 1.00 98.25 492 VAL A C 1
ATOM 3781 O O . VAL A 1 492 ? -1.086 -21.096 -2.345 1.00 98.25 492 VAL A O 1
ATOM 3784 N N . THR A 1 493 ? -0.724 -20.583 -0.205 1.00 98.00 493 THR A N 1
ATOM 3785 C CA . THR A 1 493 ? -1.791 -21.452 0.322 1.00 98.00 493 THR A CA 1
ATOM 3786 C C . THR A 1 493 ? -3.183 -20.841 0.170 1.00 98.00 493 THR A C 1
ATOM 3788 O O . THR A 1 493 ? -4.154 -21.582 0.037 1.00 98.00 493 THR A O 1
ATOM 3791 N N . GLN A 1 494 ? -3.287 -19.508 0.155 1.00 97.94 494 GLN A N 1
ATOM 3792 C CA . GLN A 1 494 ? -4.522 -18.765 -0.103 1.00 97.94 494 GLN A CA 1
ATOM 3793 C C . GLN A 1 494 ? -4.256 -17.320 -0.555 1.00 97.94 494 GLN A C 1
ATOM 3795 O O . GLN A 1 494 ? -3.147 -16.799 -0.397 1.00 97.94 494 GLN A O 1
ATOM 3800 N N . VAL A 1 495 ? -5.301 -16.667 -1.075 1.00 98.69 495 VAL A N 1
ATOM 3801 C CA . VAL A 1 495 ? -5.286 -15.269 -1.531 1.00 98.69 495 VAL A CA 1
ATOM 3802 C C . VAL A 1 495 ? -6.411 -14.445 -0.892 1.00 98.69 495 VAL A C 1
ATOM 3804 O O . VAL A 1 495 ? -7.519 -14.938 -0.653 1.00 98.69 495 VAL A O 1
ATOM 3807 N N . HIS A 1 496 ? -6.131 -13.168 -0.642 1.00 98.19 496 HIS A N 1
ATOM 3808 C CA . HIS A 1 496 ? -7.125 -12.144 -0.330 1.00 98.19 496 HIS A CA 1
ATOM 3809 C C . HIS A 1 496 ? -6.948 -10.960 -1.288 1.00 98.19 496 HIS A C 1
ATOM 3811 O O . HIS A 1 496 ? -5.956 -10.234 -1.195 1.00 98.19 496 HIS A O 1
ATOM 3817 N N . VAL A 1 497 ? -7.890 -10.828 -2.225 1.00 97.62 497 VAL A N 1
ATOM 3818 C CA . VAL A 1 497 ? -7.880 -9.830 -3.307 1.00 97.62 497 VAL A CA 1
ATOM 3819 C C . VAL A 1 497 ? -8.385 -8.491 -2.774 1.00 97.62 497 VAL A C 1
ATOM 3821 O O . VAL A 1 497 ? -9.497 -8.427 -2.252 1.00 97.62 497 VAL A O 1
ATOM 3824 N N . ASP A 1 498 ? -7.570 -7.450 -2.930 1.00 95.00 498 ASP A N 1
ATOM 3825 C CA . ASP A 1 498 ? -7.867 -6.039 -2.649 1.00 95.00 498 ASP A CA 1
ATOM 3826 C C . ASP A 1 498 ? -8.536 -5.374 -3.866 1.00 95.00 498 ASP A C 1
ATOM 3828 O O . ASP A 1 498 ? -9.539 -4.672 -3.729 1.00 95.00 498 ASP A O 1
ATOM 3832 N N . GLY A 1 499 ? -8.101 -5.744 -5.082 1.00 90.25 499 GLY A N 1
ATOM 3833 C CA . GLY A 1 499 ? -8.558 -5.197 -6.371 1.00 90.25 499 GLY A CA 1
ATOM 3834 C C . GLY A 1 499 ? -10.029 -5.428 -6.757 1.00 90.25 499 GLY A C 1
ATOM 3835 O O . GLY A 1 499 ? -10.393 -5.274 -7.925 1.00 90.25 499 GLY A O 1
ATOM 3836 N N . CYS A 1 500 ? -10.887 -5.811 -5.809 1.00 90.94 500 CYS A N 1
ATOM 3837 C CA . CYS A 1 500 ? -12.347 -5.740 -5.908 1.00 90.94 500 CYS A CA 1
ATOM 3838 C C . CYS A 1 500 ? -12.938 -4.383 -5.478 1.00 90.94 500 CYS A C 1
ATOM 3840 O O . CYS A 1 500 ? -14.153 -4.193 -5.569 1.00 90.94 500 CYS A O 1
ATOM 3842 N N . ILE A 1 501 ? -12.098 -3.433 -5.063 1.00 91.12 501 ILE A N 1
ATOM 3843 C CA . ILE A 1 501 ? -12.445 -2.014 -4.929 1.00 91.12 501 ILE A CA 1
ATOM 3844 C C . ILE A 1 501 ? -12.724 -1.417 -6.315 1.00 91.12 501 ILE A C 1
ATOM 3846 O O . ILE A 1 501 ? -11.890 -1.488 -7.215 1.00 91.12 501 ILE A O 1
ATOM 3850 N N . TYR A 1 502 ? -13.886 -0.783 -6.489 1.00 92.38 502 TYR A N 1
ATOM 3851 C CA . TYR A 1 502 ? -14.213 -0.062 -7.719 1.00 92.38 502 TYR A CA 1
ATOM 3852 C C . TYR A 1 502 ? -13.582 1.332 -7.684 1.00 92.38 502 TYR A C 1
ATOM 3854 O O . TYR A 1 502 ? -14.136 2.255 -7.084 1.00 92.38 502 TYR A O 1
ATOM 3862 N N . THR A 1 503 ? -12.415 1.467 -8.321 1.00 86.69 503 THR A N 1
ATOM 3863 C CA . THR A 1 503 ? -11.715 2.750 -8.524 1.00 86.69 503 THR A CA 1
ATOM 3864 C C . THR A 1 503 ? -12.262 3.535 -9.716 1.00 86.69 503 THR A C 1
ATOM 3866 O O . THR A 1 503 ? -12.120 4.755 -9.771 1.00 86.69 503 THR A O 1
ATOM 3869 N N . GLY A 1 504 ? -12.886 2.840 -10.670 1.00 90.69 504 GLY A N 1
ATOM 3870 C CA . GLY A 1 504 ? -13.405 3.394 -11.917 1.00 90.69 504 GLY A CA 1
ATOM 3871 C C . GLY A 1 504 ? -13.586 2.326 -13.007 1.00 90.69 504 GLY A C 1
ATOM 3872 O O . GLY A 1 504 ? -13.434 1.126 -12.742 1.00 90.69 504 GLY A O 1
ATOM 3873 N N . PRO A 1 505 ? -13.945 2.726 -14.240 1.00 91.94 505 PRO A N 1
ATOM 3874 C CA . PRO A 1 505 ? -14.230 1.792 -15.328 1.00 91.94 505 PRO A CA 1
ATOM 3875 C C . PRO A 1 505 ? -13.059 0.869 -15.701 1.00 91.94 505 PRO A C 1
ATOM 3877 O O . PRO A 1 505 ? -13.303 -0.248 -16.154 1.00 91.94 505 PRO A O 1
ATOM 3880 N N . GLY A 1 506 ? -11.807 1.292 -15.504 1.00 92.12 506 GLY A N 1
ATOM 3881 C CA . GLY A 1 506 ? -10.614 0.489 -15.776 1.00 92.12 506 GLY A CA 1
ATOM 3882 C C . GLY A 1 506 ? -10.524 -0.775 -14.925 1.00 92.12 506 GLY A C 1
ATOM 3883 O O . GLY A 1 506 ? -10.333 -1.866 -15.467 1.00 92.12 506 GLY A O 1
ATOM 3884 N N . SER A 1 507 ? -10.726 -0.644 -13.611 1.00 92.69 507 SER A N 1
ATOM 3885 C CA . SER A 1 507 ? -10.760 -1.766 -12.658 1.00 92.69 507 SER A CA 1
ATOM 3886 C C . SER A 1 507 ? -11.830 -2.804 -13.019 1.00 92.69 507 SER A C 1
ATOM 3888 O O . SER A 1 507 ? -11.565 -4.008 -13.004 1.00 92.69 507 SER A O 1
ATOM 3890 N N . LEU A 1 508 ? -13.014 -2.342 -13.446 1.00 95.44 508 LEU A N 1
ATOM 3891 C CA . LEU A 1 508 ? -14.090 -3.201 -13.939 1.00 95.44 508 LEU A CA 1
ATOM 3892 C C . LEU A 1 508 ? -13.696 -3.911 -15.240 1.00 95.44 508 LEU A C 1
ATOM 3894 O O . LEU A 1 508 ? -13.758 -5.137 -15.302 1.00 95.44 508 LEU A O 1
ATOM 3898 N N . LEU A 1 509 ? -13.237 -3.168 -16.250 1.00 95.06 509 LEU A N 1
ATOM 3899 C CA . LEU A 1 509 ? -12.830 -3.734 -17.540 1.00 95.06 509 LEU A CA 1
ATOM 3900 C C . LEU A 1 509 ? -11.697 -4.760 -17.399 1.00 95.06 509 LEU A C 1
ATOM 3902 O O . LEU A 1 509 ? -11.700 -5.764 -18.108 1.00 95.06 509 LEU A O 1
ATOM 3906 N N . PHE A 1 510 ? -10.761 -4.555 -16.470 1.00 95.31 510 PHE A N 1
ATOM 3907 C CA . PHE A 1 510 ? -9.708 -5.519 -16.151 1.00 95.31 510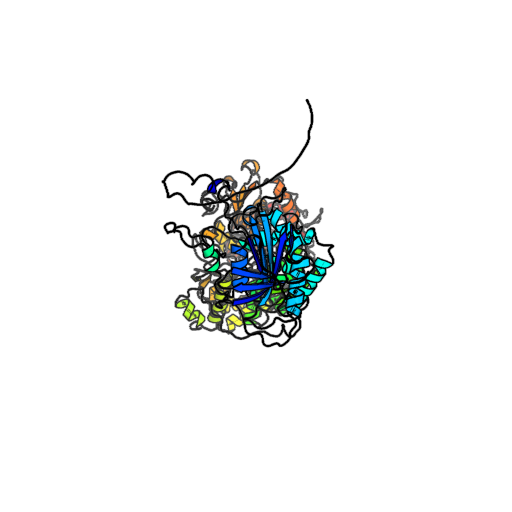 PHE A CA 1
ATOM 3908 C C . PHE A 1 510 ? -10.279 -6.840 -15.602 1.00 95.31 510 PHE A C 1
ATOM 3910 O O . PHE A 1 510 ? -9.970 -7.916 -16.123 1.00 95.31 510 PHE A O 1
ATOM 3917 N N . ALA A 1 511 ? -11.149 -6.773 -14.589 1.00 96.94 511 ALA A N 1
ATOM 3918 C CA . ALA A 1 511 ? -11.739 -7.959 -13.970 1.00 96.94 511 ALA A CA 1
ATOM 3919 C C . ALA A 1 511 ? -12.694 -8.706 -14.921 1.00 96.94 511 ALA A C 1
ATOM 3921 O O . ALA A 1 511 ? -12.653 -9.937 -14.998 1.00 96.94 511 ALA A O 1
ATOM 3922 N N . GLU A 1 512 ? -13.510 -7.978 -15.692 1.00 97.19 512 GLU A N 1
ATOM 3923 C CA . GLU A 1 512 ? -14.360 -8.560 -16.736 1.00 97.19 512 GLU A CA 1
ATOM 3924 C C . GLU A 1 512 ? -13.517 -9.208 -17.843 1.00 97.19 512 GLU A C 1
ATOM 3926 O O . GLU A 1 512 ? -13.813 -10.329 -18.253 1.00 97.19 512 GLU A O 1
ATOM 3931 N N . ARG A 1 513 ? -12.401 -8.591 -18.258 1.00 95.81 513 ARG A N 1
ATOM 3932 C CA . ARG A 1 513 ? -11.491 -9.186 -19.247 1.00 95.81 513 ARG A CA 1
ATOM 3933 C C . ARG A 1 513 ? -10.887 -10.504 -18.762 1.00 95.81 513 ARG A C 1
ATOM 3935 O O . ARG A 1 513 ? -10.818 -11.442 -19.551 1.00 95.81 513 ARG A O 1
ATOM 3942 N N . LEU A 1 514 ? -10.479 -10.615 -17.496 1.00 96.81 514 LEU A N 1
ATOM 3943 C CA . LEU A 1 514 ? -9.975 -11.881 -16.942 1.00 96.81 514 LEU A CA 1
ATOM 3944 C C . LEU A 1 514 ? -11.075 -12.949 -16.821 1.00 96.81 514 LEU A C 1
ATOM 3946 O O . LEU A 1 514 ? -10.827 -14.111 -17.151 1.00 96.81 514 LEU A O 1
ATOM 3950 N N . ARG A 1 515 ? -12.297 -12.566 -16.424 1.00 97.88 515 ARG A N 1
ATOM 3951 C CA . ARG A 1 515 ? -13.473 -13.456 -16.417 1.00 97.88 515 ARG A CA 1
ATOM 3952 C C . ARG A 1 515 ? -13.759 -14.005 -17.819 1.00 97.88 515 ARG A C 1
ATOM 3954 O O . ARG A 1 515 ? -13.886 -15.217 -17.986 1.00 97.88 515 ARG A O 1
ATOM 3961 N N . ASP A 1 516 ? -13.813 -13.130 -18.819 1.00 97.75 516 ASP A N 1
ATOM 3962 C CA . ASP A 1 516 ? -14.209 -13.464 -20.193 1.00 97.75 516 ASP A CA 1
ATOM 3963 C C . ASP A 1 516 ? -13.123 -14.246 -20.954 1.00 97.75 516 ASP A C 1
ATOM 3965 O O . ASP A 1 516 ? -13.427 -15.006 -21.870 1.00 97.75 516 ASP A O 1
ATOM 3969 N N . LEU A 1 517 ? -11.860 -14.147 -20.520 1.00 96.81 517 LEU A N 1
ATOM 3970 C CA . LEU A 1 517 ? -10.756 -15.025 -20.936 1.00 96.81 517 LEU A CA 1
ATOM 3971 C C . LEU A 1 517 ? -10.735 -16.382 -20.191 1.00 96.81 517 LEU A C 1
ATOM 3973 O O . LEU A 1 517 ? -9.742 -17.113 -20.254 1.00 96.81 517 LEU A O 1
ATOM 3977 N N . GLY A 1 518 ? -11.821 -16.731 -19.491 1.00 97.56 518 GLY A N 1
ATOM 3978 C CA . GLY A 1 518 ? -12.021 -18.028 -18.841 1.00 97.56 518 GLY A CA 1
ATOM 3979 C C . GLY A 1 518 ? -11.408 -18.158 -17.445 1.00 97.56 518 GLY A C 1
ATOM 3980 O O . GLY A 1 518 ? -11.156 -19.278 -17.003 1.00 97.56 518 GLY A O 1
ATOM 3981 N N . GLY A 1 519 ? -11.147 -17.045 -16.750 1.00 97.88 519 GLY A N 1
ATOM 3982 C CA . GLY A 1 519 ? -10.478 -17.031 -15.448 1.00 97.88 519 GLY A CA 1
ATOM 3983 C C . GLY A 1 519 ? -11.117 -17.951 -14.402 1.00 97.88 519 GLY A C 1
ATOM 3984 O O . GLY A 1 519 ? -12.330 -17.922 -14.178 1.00 97.88 519 GLY A O 1
ATOM 3985 N N . LYS A 1 520 ? -10.280 -18.760 -13.739 1.00 98.38 520 LYS A N 1
ATOM 3986 C CA . LYS A 1 520 ? -10.634 -19.565 -12.561 1.00 98.38 520 LYS A CA 1
ATOM 3987 C C . LYS A 1 520 ? -9.504 -19.533 -11.541 1.00 98.38 520 LYS A C 1
ATOM 3989 O O . LYS A 1 520 ? -8.357 -19.815 -11.883 1.00 98.38 520 LYS A O 1
ATOM 3994 N N . VAL A 1 521 ? -9.825 -19.184 -10.297 1.00 98.50 521 VAL A N 1
ATOM 3995 C CA . VAL A 1 521 ? -8.846 -19.178 -9.202 1.00 98.50 521 VAL A CA 1
ATOM 3996 C C . VAL A 1 521 ? -8.405 -20.606 -8.865 1.00 98.50 521 VAL A C 1
ATOM 3998 O O . VAL A 1 521 ? -9.213 -21.534 -8.847 1.00 98.50 521 VAL A O 1
ATOM 4001 N N . ARG A 1 522 ? -7.107 -20.787 -8.617 1.00 97.75 522 ARG A N 1
ATOM 4002 C CA . ARG A 1 522 ? -6.459 -22.094 -8.398 1.00 97.75 522 ARG A CA 1
ATOM 4003 C C . ARG A 1 522 ? -6.198 -22.420 -6.930 1.00 97.75 522 ARG A C 1
ATOM 4005 O O . ARG A 1 522 ? -5.857 -23.554 -6.610 1.00 97.75 522 ARG A O 1
ATOM 4012 N N . VAL A 1 523 ? -6.350 -21.430 -6.058 1.00 97.81 523 VAL A N 1
ATOM 4013 C CA . VAL A 1 523 ? -6.120 -21.504 -4.612 1.00 97.81 523 VAL A CA 1
ATOM 4014 C C . VAL A 1 523 ? -7.306 -20.868 -3.872 1.00 97.81 523 VAL A C 1
ATOM 4016 O O . VAL A 1 523 ? -7.997 -20.027 -4.459 1.00 97.81 523 VAL A O 1
ATOM 4019 N N . PRO A 1 524 ? -7.574 -21.238 -2.603 1.00 98.50 524 PRO A N 1
ATOM 4020 C CA . PRO A 1 524 ? -8.605 -20.603 -1.785 1.00 98.50 524 PRO A CA 1
ATOM 4021 C C . PRO A 1 524 ? -8.484 -19.076 -1.828 1.00 98.50 524 PRO A C 1
ATOM 4023 O O . PRO A 1 524 ? -7.485 -18.511 -1.393 1.00 98.50 524 PRO A O 1
ATOM 4026 N N . THR A 1 525 ? -9.488 -18.412 -2.399 1.00 98.69 525 THR A N 1
ATOM 4027 C CA . THR A 1 525 ? -9.456 -16.967 -2.656 1.00 98.69 525 THR A CA 1
ATOM 4028 C C . THR A 1 525 ? -10.634 -16.290 -1.972 1.00 98.69 525 THR A C 1
ATOM 4030 O O . THR A 1 525 ? -11.777 -16.738 -2.086 1.00 98.69 525 THR A O 1
ATOM 4033 N N . SER A 1 526 ? -10.344 -15.207 -1.260 1.00 98.25 526 SER A N 1
ATOM 4034 C CA . SER A 1 526 ? -11.298 -14.343 -0.560 1.00 98.25 526 SER A CA 1
ATOM 4035 C C . SER A 1 526 ? -11.211 -12.911 -1.098 1.00 98.25 526 SER A C 1
ATOM 4037 O O . SER A 1 526 ? -10.227 -12.557 -1.748 1.00 98.25 526 SER A O 1
ATOM 4039 N N . LEU A 1 527 ? -12.244 -12.104 -0.851 1.00 97.88 527 LEU A N 1
ATOM 4040 C CA . LEU A 1 527 ? -12.372 -10.731 -1.355 1.00 97.88 527 LEU A CA 1
ATOM 4041 C C . LEU A 1 527 ? -12.389 -9.707 -0.207 1.00 97.88 527 LEU A C 1
ATOM 4043 O O . LEU A 1 527 ? -13.075 -9.929 0.807 1.00 97.88 527 LEU A O 1
ATOM 4047 N N . ASN A 1 528 ? -11.662 -8.600 -0.391 1.00 97.38 528 ASN A N 1
ATOM 4048 C CA . ASN A 1 528 ? -11.700 -7.403 0.454 1.00 97.38 528 ASN A CA 1
ATOM 4049 C C . ASN A 1 528 ? -13.098 -6.755 0.413 1.00 97.38 528 ASN A C 1
ATOM 4051 O O . ASN A 1 528 ? -13.950 -7.120 -0.400 1.00 97.38 528 ASN A O 1
ATOM 4055 N N . SER A 1 529 ? -13.365 -5.810 1.313 1.00 95.31 529 SER A N 1
ATOM 4056 C CA . SER A 1 529 ? -14.515 -4.918 1.204 1.00 95.31 529 SER A CA 1
ATOM 4057 C C . SER A 1 529 ? -14.541 -4.231 -0.163 1.00 95.31 529 SER A C 1
ATOM 4059 O O . SER A 1 529 ? -13.528 -3.710 -0.623 1.00 95.31 529 SER A O 1
ATOM 4061 N N . ILE A 1 530 ? -15.713 -4.227 -0.786 1.00 95.19 530 ILE A N 1
ATOM 4062 C CA . ILE A 1 530 ? -15.989 -3.598 -2.080 1.00 95.19 530 ILE A CA 1
ATOM 4063 C C . ILE A 1 530 ? -16.578 -2.201 -1.854 1.00 95.19 530 ILE A C 1
ATOM 4065 O O . ILE A 1 530 ? -16.910 -1.842 -0.728 1.00 95.19 530 ILE A O 1
ATOM 4069 N N . SER A 1 531 ? -16.764 -1.403 -2.905 1.00 94.44 531 SER A N 1
ATOM 4070 C CA . SER A 1 531 ? -17.166 0.002 -2.728 1.00 94.44 531 SER A CA 1
ATOM 4071 C C . SER A 1 531 ? -18.606 0.232 -2.226 1.00 94.44 531 SER A C 1
ATOM 4073 O O . SER A 1 531 ? -18.966 1.370 -1.947 1.00 94.44 531 SER A O 1
ATOM 4075 N N . VAL A 1 532 ? -19.444 -0.805 -2.091 1.00 94.75 532 VAL A N 1
ATOM 4076 C CA . VAL A 1 532 ? -20.860 -0.693 -1.677 1.00 94.75 532 VAL A CA 1
ATOM 4077 C C . VAL A 1 532 ? -21.322 -1.869 -0.808 1.00 94.75 532 VAL A C 1
ATOM 4079 O O . VAL A 1 532 ? -20.806 -2.977 -0.945 1.00 94.75 532 VAL A O 1
ATOM 4082 N N . ASP A 1 533 ? -22.345 -1.678 0.035 1.00 94.50 533 ASP A N 1
ATOM 4083 C CA . ASP A 1 533 ? -23.040 -2.812 0.663 1.00 94.50 533 ASP A CA 1
ATOM 4084 C C . ASP A 1 533 ? -23.797 -3.585 -0.427 1.00 94.50 533 ASP A C 1
ATOM 4086 O O . ASP A 1 533 ? -24.832 -3.129 -0.921 1.00 94.50 533 ASP A O 1
ATOM 4090 N N . GLN A 1 534 ? -23.285 -4.752 -0.838 1.00 93.75 534 GLN A N 1
ATOM 4091 C CA . GLN A 1 534 ? -23.816 -5.499 -1.988 1.00 93.75 534 GLN A CA 1
ATOM 4092 C C . GLN A 1 534 ? -25.313 -5.816 -1.840 1.00 93.75 534 GLN A C 1
ATOM 4094 O O . GLN A 1 534 ? -26.026 -5.976 -2.830 1.00 93.75 534 GLN A O 1
ATOM 4099 N N . ARG A 1 535 ? -25.788 -5.933 -0.596 1.00 90.62 535 ARG A N 1
ATOM 4100 C CA . ARG A 1 535 ? -27.155 -6.330 -0.256 1.00 90.62 535 ARG A CA 1
ATOM 4101 C C . ARG A 1 535 ? -28.090 -5.130 -0.133 1.00 90.62 535 ARG A C 1
ATOM 4103 O O . ARG A 1 535 ? -29.287 -5.289 -0.356 1.00 90.62 535 ARG A O 1
ATOM 4110 N N . ARG A 1 536 ? -27.571 -3.957 0.250 1.00 93.06 536 ARG A N 1
ATOM 4111 C CA . ARG A 1 536 ? -28.386 -2.811 0.689 1.00 93.06 536 ARG A CA 1
ATOM 4112 C C . ARG A 1 536 ? -28.114 -1.488 -0.019 1.00 93.06 536 ARG A C 1
ATOM 4114 O O . ARG A 1 536 ? -28.907 -0.577 0.191 1.00 93.06 536 ARG A O 1
ATOM 4121 N N . TRP A 1 537 ? -27.120 -1.367 -0.903 1.00 93.94 537 TRP A N 1
ATOM 4122 C CA . TRP A 1 537 ? -26.765 -0.081 -1.538 1.00 93.94 537 TRP A CA 1
ATOM 4123 C C . TRP A 1 537 ? -27.948 0.654 -2.193 1.00 93.94 537 TRP A C 1
ATOM 4125 O O . TRP A 1 537 ? -28.069 1.870 -2.071 1.00 93.94 537 TRP A O 1
ATOM 4135 N N . ARG A 1 538 ? -28.879 -0.093 -2.806 1.00 93.25 538 ARG A N 1
ATOM 4136 C CA . ARG A 1 538 ? -30.119 0.439 -3.404 1.00 93.25 538 ARG A CA 1
ATOM 4137 C C . ARG A 1 538 ? -31.071 1.045 -2.362 1.00 93.25 538 ARG A C 1
ATOM 4139 O O . ARG A 1 538 ? -31.693 2.065 -2.627 1.00 93.25 538 ARG A O 1
ATOM 4146 N N . ALA A 1 539 ? -31.180 0.427 -1.185 1.00 92.94 539 ALA A N 1
ATOM 4147 C CA . ALA A 1 539 ? -31.982 0.924 -0.062 1.00 92.94 539 ALA A CA 1
ATOM 4148 C C . ALA A 1 539 ? -31.265 2.039 0.722 1.00 92.94 539 ALA A C 1
ATOM 4150 O O . ALA A 1 539 ? -31.916 2.888 1.318 1.00 92.94 539 ALA A O 1
ATOM 4151 N N . GLN A 1 540 ? -29.931 2.060 0.676 1.00 92.00 540 GLN A N 1
ATOM 4152 C CA . GLN A 1 540 ? -29.082 3.137 1.190 1.00 92.00 540 GLN A CA 1
ATOM 4153 C C . GLN A 1 540 ? -29.037 4.367 0.267 1.00 92.00 540 GLN A C 1
ATOM 4155 O O . GLN A 1 540 ? -28.343 5.321 0.590 1.00 92.00 540 GLN A O 1
ATOM 4160 N N . GLY A 1 541 ? -29.727 4.365 -0.881 1.00 92.19 541 GLY A N 1
ATOM 4161 C CA . GLY A 1 541 ? -29.771 5.511 -1.798 1.00 92.19 541 GLY A CA 1
ATOM 4162 C C . GLY A 1 541 ? -28.465 5.802 -2.550 1.00 92.19 541 GLY A C 1
ATOM 4163 O O . GLY A 1 541 ? -28.317 6.895 -3.089 1.00 92.19 541 GLY A O 1
ATOM 4164 N N . VAL A 1 542 ? -27.524 4.852 -2.597 1.00 92.81 542 VAL A N 1
ATOM 4165 C CA . VAL A 1 542 ? -26.281 4.981 -3.378 1.00 92.81 542 VAL A CA 1
ATOM 4166 C C . VAL A 1 542 ? -26.612 5.058 -4.873 1.00 92.81 542 VAL A C 1
ATOM 4168 O O . VAL A 1 542 ? -27.519 4.364 -5.342 1.00 92.81 542 VAL A O 1
ATOM 4171 N N . ASP A 1 543 ? -25.866 5.878 -5.623 1.00 93.38 543 ASP A N 1
ATOM 4172 C CA . ASP A 1 543 ? -26.080 6.077 -7.061 1.00 93.38 543 ASP A CA 1
ATOM 4173 C C . ASP A 1 543 ? -26.174 4.755 -7.848 1.00 93.38 543 ASP A C 1
ATOM 4175 O O . ASP A 1 543 ? -25.412 3.804 -7.649 1.00 93.38 543 ASP A O 1
ATOM 4179 N N . ALA A 1 544 ? -27.110 4.729 -8.797 1.00 94.12 544 ALA A N 1
ATOM 4180 C CA . ALA A 1 544 ? -27.432 3.555 -9.586 1.00 94.12 544 ALA A CA 1
ATOM 4181 C C . ALA A 1 544 ? -26.315 3.141 -10.552 1.00 94.12 544 ALA A C 1
ATOM 4183 O O . ALA A 1 544 ? -26.198 1.944 -10.818 1.00 94.12 544 ALA A O 1
ATOM 4184 N N . ALA A 1 545 ? -25.511 4.070 -11.080 1.00 93.56 545 ALA A N 1
ATOM 4185 C CA . ALA A 1 545 ? -24.405 3.733 -11.973 1.00 93.56 545 ALA A CA 1
ATOM 4186 C C . ALA A 1 545 ? -23.195 3.213 -11.180 1.00 93.56 545 ALA A C 1
ATOM 4188 O O . ALA A 1 545 ? -22.671 2.142 -11.498 1.00 93.56 545 ALA A O 1
ATOM 4189 N N . PHE A 1 546 ? -22.811 3.908 -10.106 1.00 92.88 546 PHE A N 1
ATOM 4190 C CA . PHE A 1 546 ? -21.741 3.504 -9.191 1.00 92.88 546 PHE A CA 1
ATOM 4191 C C . PHE A 1 546 ? -22.029 2.148 -8.533 1.00 92.88 546 PHE A C 1
ATOM 4193 O O . PHE A 1 546 ? -21.215 1.227 -8.626 1.00 92.88 546 PHE A O 1
ATOM 4200 N N . GLY A 1 547 ? -23.218 1.983 -7.942 1.00 94.25 547 GLY A N 1
ATOM 4201 C CA . GLY A 1 547 ? -23.624 0.745 -7.277 1.00 94.25 547 GLY A CA 1
ATOM 4202 C C . GLY A 1 547 ? -23.656 -0.458 -8.219 1.00 94.25 547 GLY A C 1
ATOM 4203 O O . GLY A 1 547 ? -23.152 -1.526 -7.874 1.00 94.25 547 GLY A O 1
ATOM 4204 N N . GLN A 1 548 ? -24.152 -0.286 -9.451 1.00 96.19 548 GLN A N 1
ATOM 4205 C CA . GLN A 1 548 ? -24.109 -1.344 -10.466 1.00 96.19 548 GLN A CA 1
ATOM 4206 C C . GLN A 1 548 ? -22.684 -1.673 -10.926 1.00 96.19 548 GLN A C 1
ATOM 4208 O O . GLN A 1 548 ? -22.395 -2.840 -11.185 1.00 96.19 548 GLN A O 1
ATOM 4213 N N . ALA A 1 549 ? -21.796 -0.686 -11.054 1.00 95.81 549 ALA A N 1
ATOM 4214 C CA . ALA A 1 549 ? -20.418 -0.922 -11.479 1.00 95.81 549 ALA A CA 1
ATOM 4215 C C . ALA A 1 549 ? -19.606 -1.665 -10.401 1.00 95.81 549 ALA A C 1
ATOM 4217 O O . ALA A 1 549 ? -18.944 -2.658 -10.710 1.00 95.81 549 ALA A O 1
ATOM 4218 N N . ALA A 1 550 ? -19.746 -1.271 -9.131 1.00 95.19 550 ALA A N 1
ATOM 4219 C CA . ALA A 1 550 ? -19.144 -1.974 -8.000 1.00 95.19 550 ALA A CA 1
ATOM 4220 C C . ALA A 1 550 ? -19.710 -3.399 -7.823 1.00 95.19 550 ALA A C 1
ATOM 4222 O O . ALA A 1 550 ? -18.952 -4.347 -7.611 1.00 95.19 550 ALA A O 1
ATOM 4223 N N . GLU A 1 551 ? -21.026 -3.588 -7.986 1.00 95.00 551 GLU A N 1
ATOM 4224 C CA . GLU A 1 551 ? -21.664 -4.912 -7.947 1.00 95.00 551 GLU A CA 1
ATOM 4225 C C . GLU A 1 551 ? -21.171 -5.826 -9.087 1.00 95.00 551 GLU A C 1
ATOM 4227 O O . GLU A 1 551 ? -20.917 -7.010 -8.852 1.00 95.00 551 GLU A O 1
ATOM 4232 N N . LYS A 1 552 ? -20.959 -5.284 -10.298 1.00 97.06 552 LYS A N 1
ATOM 4233 C CA . LYS A 1 552 ? -20.358 -6.014 -11.432 1.00 97.06 552 LYS A CA 1
ATOM 4234 C C . LYS A 1 552 ? -18.898 -6.393 -11.185 1.00 97.06 552 LYS A C 1
ATOM 4236 O O . LYS A 1 552 ? -18.531 -7.526 -11.486 1.00 97.06 552 LYS A O 1
ATOM 4241 N N . LEU A 1 553 ? -18.084 -5.494 -10.624 1.00 97.50 553 LEU A N 1
ATOM 4242 C CA . LEU A 1 553 ? -16.675 -5.768 -10.315 1.00 97.50 553 LEU A CA 1
ATOM 4243 C C . LEU A 1 553 ? -16.557 -6.906 -9.296 1.00 97.50 553 LEU A C 1
ATOM 4245 O O . LEU A 1 553 ? -15.887 -7.908 -9.548 1.00 97.50 553 LEU A O 1
ATOM 4249 N N . ALA A 1 554 ? -17.290 -6.796 -8.184 1.00 96.12 554 ALA A N 1
ATOM 4250 C CA . ALA A 1 554 ? -17.385 -7.846 -7.177 1.00 96.12 554 ALA A CA 1
ATOM 4251 C C . ALA A 1 554 ? -17.843 -9.179 -7.794 1.00 96.12 554 ALA A C 1
ATOM 4253 O O . ALA A 1 554 ? -17.271 -10.236 -7.512 1.00 96.12 554 ALA A O 1
ATOM 4254 N N . ARG A 1 555 ? -18.845 -9.126 -8.685 1.00 97.19 555 ARG A N 1
ATOM 4255 C CA . ARG A 1 555 ? -19.354 -10.303 -9.387 1.00 97.19 555 ARG A CA 1
ATOM 4256 C C . ARG A 1 555 ? -18.307 -10.946 -10.299 1.00 97.19 555 ARG A C 1
ATOM 4258 O O . ARG A 1 555 ? -18.188 -12.168 -10.259 1.00 97.19 555 ARG A O 1
ATOM 4265 N N . ALA A 1 556 ? -17.538 -10.179 -11.072 1.00 98.19 556 ALA A N 1
ATOM 4266 C CA . ALA A 1 556 ? -16.539 -10.721 -11.997 1.00 98.19 556 ALA A CA 1
ATOM 4267 C C . ALA A 1 556 ? -15.510 -11.616 -11.280 1.00 98.19 556 ALA A C 1
ATOM 4269 O O . ALA A 1 556 ? -15.192 -12.703 -11.764 1.00 98.19 556 ALA A O 1
ATOM 4270 N N . TYR A 1 557 ? -15.076 -11.233 -10.074 1.00 98.19 557 TYR A N 1
ATOM 4271 C CA . TYR A 1 557 ? -14.220 -12.084 -9.242 1.00 98.19 557 TYR A CA 1
ATOM 4272 C C . TYR A 1 557 ? -14.934 -13.331 -8.694 1.00 98.19 557 TYR A C 1
ATOM 4274 O O . TYR A 1 557 ? -14.332 -14.407 -8.647 1.00 98.19 557 TYR A O 1
ATOM 4282 N N . THR A 1 558 ? -16.216 -13.240 -8.317 1.00 98.19 558 THR A N 1
ATOM 4283 C CA . THR A 1 558 ? -16.989 -14.430 -7.902 1.00 98.19 558 THR A CA 1
ATOM 4284 C C . THR A 1 558 ? -17.281 -15.383 -9.064 1.00 98.19 558 THR A C 1
ATOM 4286 O O . THR A 1 558 ? -17.231 -16.596 -8.872 1.00 98.19 558 THR A O 1
ATOM 4289 N N . ASP A 1 559 ? -17.479 -14.869 -10.283 1.00 98.44 559 ASP A N 1
ATOM 4290 C CA . ASP A 1 559 ? -17.628 -15.671 -11.505 1.00 98.44 559 ASP A CA 1
ATOM 4291 C C . ASP A 1 559 ? -16.310 -16.417 -11.831 1.00 98.44 559 ASP A C 1
ATOM 4293 O O . ASP A 1 559 ? -16.334 -17.529 -12.368 1.00 98.44 559 ASP A O 1
ATOM 4297 N N . MET A 1 560 ? -15.152 -15.867 -11.434 1.00 98.56 560 MET A N 1
ATOM 4298 C CA . MET A 1 560 ? -13.844 -16.548 -11.443 1.00 98.56 560 MET A CA 1
ATOM 4299 C C . MET A 1 560 ? -13.610 -17.496 -10.243 1.00 98.56 560 MET A C 1
ATOM 4301 O O . MET A 1 560 ? -12.601 -18.199 -10.208 1.00 98.56 560 MET A O 1
ATOM 4305 N N . GLY A 1 561 ? -14.541 -17.580 -9.287 1.00 98.31 561 GLY A N 1
ATOM 4306 C CA . GLY A 1 561 ? -14.520 -18.534 -8.169 1.00 98.31 561 GLY A CA 1
ATOM 4307 C C . GLY A 1 561 ? -14.033 -17.994 -6.817 1.00 98.31 561 GLY A C 1
ATOM 4308 O O . GLY A 1 561 ? -13.865 -18.781 -5.886 1.00 98.31 561 GLY A O 1
ATOM 4309 N N . ALA A 1 562 ? -13.812 -16.684 -6.666 1.00 98.31 562 ALA A N 1
ATOM 4310 C CA . ALA A 1 562 ? -13.471 -16.096 -5.367 1.00 98.31 562 ALA A CA 1
ATOM 4311 C C . ALA A 1 562 ? -14.670 -16.092 -4.392 1.00 98.31 562 ALA A C 1
ATOM 4313 O O . ALA A 1 562 ? -15.817 -15.883 -4.794 1.00 98.31 562 ALA A O 1
ATOM 4314 N N . ARG A 1 563 ? -14.421 -16.292 -3.088 1.00 97.88 563 ARG A N 1
ATOM 4315 C CA . ARG A 1 563 ? -15.464 -16.270 -2.043 1.00 97.88 563 ARG A CA 1
ATOM 4316 C C . ARG A 1 563 ? -15.897 -14.819 -1.742 1.00 97.88 563 ARG A C 1
ATOM 4318 O O . ARG A 1 563 ? -15.036 -14.014 -1.388 1.00 97.88 563 ARG A O 1
ATOM 4325 N N . PRO A 1 564 ? -17.206 -14.482 -1.773 1.00 96.81 564 PRO A N 1
ATOM 4326 C CA . PRO A 1 564 ? -17.724 -13.139 -1.473 1.00 96.81 564 PRO A CA 1
ATOM 4327 C C . PRO A 1 564 ? -17.762 -12.845 0.041 1.00 96.81 564 PRO A C 1
ATOM 4329 O O . PRO A 1 564 ? -18.829 -12.724 0.655 1.00 96.81 564 PRO A O 1
ATOM 4332 N N . THR A 1 565 ? -16.574 -12.783 0.646 1.00 97.06 565 THR A N 1
ATOM 4333 C CA . THR A 1 565 ? -16.329 -12.498 2.072 1.00 97.06 565 THR A CA 1
ATOM 4334 C C . THR A 1 565 ? -16.485 -11.023 2.426 1.00 97.06 565 THR A C 1
ATOM 4336 O O . THR A 1 565 ? -16.928 -10.720 3.531 1.00 97.06 565 THR A O 1
ATOM 4339 N N . PHE A 1 566 ? -16.113 -10.145 1.490 1.00 97.38 566 PHE A N 1
ATOM 4340 C CA . PHE A 1 566 ? -16.191 -8.684 1.541 1.00 97.38 566 PHE A CA 1
ATOM 4341 C C . PHE A 1 566 ? -15.802 -8.071 2.893 1.00 97.38 566 PHE A C 1
ATOM 4343 O O . PHE A 1 566 ? -16.626 -7.520 3.625 1.00 97.38 566 PHE A O 1
ATOM 4350 N N . THR A 1 567 ? -14.524 -8.210 3.258 1.00 97.44 567 THR A N 1
ATOM 4351 C CA . THR A 1 567 ? -14.004 -7.649 4.510 1.00 97.44 567 THR A CA 1
ATOM 4352 C C . THR A 1 567 ? -12.530 -7.272 4.430 1.00 97.44 567 THR A C 1
ATOM 4354 O O . THR A 1 567 ? -11.713 -8.109 4.068 1.00 97.44 567 THR A O 1
ATOM 4357 N N . CYS A 1 568 ? -12.191 -6.057 4.870 1.00 96.81 568 CYS A N 1
ATOM 4358 C CA . CYS A 1 568 ? -10.808 -5.589 5.048 1.00 96.81 568 CYS A CA 1
ATOM 4359 C C . CYS A 1 568 ? -10.118 -6.139 6.301 1.00 96.81 568 CYS A C 1
ATOM 4361 O O . CYS A 1 568 ? -8.947 -5.852 6.542 1.00 96.81 568 CYS A O 1
ATOM 4363 N N . SER A 1 569 ? -10.831 -6.966 7.071 1.00 97.44 569 SER A N 1
ATOM 4364 C CA . SER A 1 569 ? -10.316 -7.713 8.219 1.00 97.44 569 SER A CA 1
ATOM 4365 C C . SER A 1 569 ? -10.335 -9.236 7.964 1.00 97.44 569 SER A C 1
ATOM 4367 O O . SER A 1 569 ? -11.018 -9.957 8.697 1.00 97.44 569 SER A O 1
ATOM 4369 N N . PRO A 1 570 ? -9.635 -9.784 6.946 1.00 97.56 570 PRO A N 1
ATOM 4370 C CA . PRO A 1 570 ? -9.652 -11.225 6.645 1.00 97.56 570 PRO A CA 1
ATOM 4371 C C . PRO A 1 570 ? -9.056 -12.098 7.760 1.00 97.56 570 PRO A C 1
ATOM 4373 O O . PRO A 1 570 ? -9.400 -13.268 7.880 1.00 97.56 570 PRO A O 1
ATOM 4376 N N . TYR A 1 571 ? -8.230 -11.527 8.637 1.00 97.62 571 TYR A N 1
ATOM 4377 C CA . TYR A 1 571 ? -7.734 -12.163 9.865 1.00 97.62 571 TYR A CA 1
ATOM 4378 C C . TYR A 1 571 ? -8.822 -12.400 10.937 1.00 97.62 571 TYR A C 1
ATOM 4380 O O . TYR A 1 571 ? -8.537 -13.028 11.954 1.00 97.62 571 TYR A O 1
ATOM 4388 N N . GLN A 1 572 ? -10.058 -11.925 10.727 1.00 97.00 572 GLN A N 1
ATOM 4389 C CA . GLN A 1 572 ? -11.238 -12.296 11.525 1.00 97.00 572 GLN A CA 1
ATOM 4390 C C . GLN A 1 572 ? -12.023 -13.485 10.933 1.00 97.00 572 GLN A C 1
ATOM 4392 O O . GLN A 1 572 ? -13.004 -13.921 11.534 1.00 97.00 572 GLN A O 1
ATOM 4397 N N . LEU A 1 573 ? -11.643 -13.994 9.754 1.00 96.69 573 LEU A N 1
ATOM 4398 C CA . LEU A 1 573 ? -12.299 -15.144 9.126 1.00 96.69 573 LEU A CA 1
ATOM 4399 C C . LEU A 1 573 ? -11.831 -16.472 9.740 1.00 96.69 573 LEU A C 1
ATOM 4401 O O . LEU A 1 573 ? -10.740 -16.582 10.298 1.00 96.69 573 LEU A O 1
ATOM 4405 N N . ASP A 1 574 ? -12.644 -17.509 9.547 1.00 94.69 574 ASP A N 1
ATOM 4406 C CA . ASP A 1 574 ? -12.311 -18.909 9.833 1.00 94.69 574 ASP A CA 1
ATOM 4407 C C . ASP A 1 574 ? -11.045 -19.382 9.094 1.00 94.69 574 ASP A C 1
ATOM 4409 O O . ASP A 1 574 ? -10.274 -20.182 9.620 1.00 94.69 574 ASP A O 1
ATOM 4413 N N . SER A 1 575 ? -10.801 -18.843 7.896 1.00 95.50 575 SER A N 1
ATOM 4414 C CA . SER A 1 575 ? -9.614 -19.095 7.074 1.00 95.50 575 SER A CA 1
ATOM 4415 C C . SER A 1 575 ? -8.427 -18.158 7.359 1.00 95.50 575 SER A C 1
ATOM 4417 O O . SER A 1 575 ? -7.610 -17.919 6.468 1.00 95.50 575 SER A O 1
ATOM 4419 N N . ALA A 1 576 ? -8.301 -17.588 8.561 1.00 97.00 576 ALA A N 1
ATOM 4420 C CA . ALA A 1 576 ? -7.105 -16.827 8.931 1.00 97.00 576 ALA A CA 1
ATOM 4421 C C . ALA A 1 576 ? -5.836 -17.726 8.893 1.00 97.00 576 ALA A C 1
ATOM 4423 O O . ALA A 1 576 ? -5.876 -18.857 9.389 1.00 97.00 576 ALA A O 1
ATOM 4424 N N . PRO A 1 577 ? -4.715 -17.261 8.302 1.00 97.50 577 PRO A N 1
ATOM 4425 C CA . PRO A 1 577 ? -3.499 -18.054 8.144 1.00 97.50 577 PRO A CA 1
ATOM 4426 C C . PRO A 1 577 ? -2.748 -18.238 9.467 1.00 97.50 577 PRO A C 1
ATOM 4428 O O . PRO A 1 577 ? -2.957 -17.514 10.444 1.00 97.50 577 PRO A O 1
ATOM 4431 N N . LYS A 1 578 ? -1.849 -19.219 9.481 1.00 96.31 578 LYS A N 1
ATOM 4432 C CA . LYS A 1 578 ? -1.028 -19.616 10.626 1.00 96.31 578 LYS A CA 1
ATOM 4433 C C . LYS A 1 578 ? 0.407 -19.105 10.478 1.00 96.31 578 LYS A C 1
ATOM 4435 O O . LYS A 1 578 ? 0.837 -18.693 9.401 1.00 96.31 578 LYS A O 1
ATOM 4440 N N . VAL A 1 579 ? 1.165 -19.188 11.572 1.00 97.19 579 VAL A N 1
ATOM 4441 C CA . VAL A 1 579 ? 2.600 -18.870 11.591 1.00 97.19 579 VAL A CA 1
ATOM 4442 C C . VAL A 1 579 ? 3.324 -19.689 10.516 1.00 97.19 579 VAL A C 1
ATOM 4444 O O . VAL A 1 579 ? 3.251 -20.916 10.517 1.00 97.19 579 VAL A O 1
ATOM 4447 N N . GLY A 1 580 ? 4.032 -19.007 9.616 1.00 96.38 580 GLY A N 1
ATOM 4448 C CA . GLY A 1 580 ? 4.783 -19.602 8.510 1.00 96.38 580 GLY A CA 1
ATOM 4449 C C . GLY A 1 580 ? 4.016 -19.783 7.194 1.00 96.38 580 GLY A C 1
ATOM 4450 O O . GLY A 1 580 ? 4.672 -20.013 6.178 1.00 96.38 580 GLY A O 1
ATOM 4451 N N . ASP A 1 581 ? 2.685 -19.640 7.163 1.00 98.31 581 ASP A N 1
ATOM 4452 C CA . ASP A 1 581 ? 1.904 -19.804 5.927 1.00 98.31 581 ASP A CA 1
ATOM 4453 C C . ASP A 1 581 ? 2.293 -18.748 4.877 1.00 98.31 581 ASP A C 1
ATOM 4455 O O . ASP A 1 581 ? 2.227 -17.541 5.126 1.00 98.31 581 ASP A O 1
ATOM 4459 N N . GLN A 1 582 ? 2.659 -19.209 3.678 1.00 98.25 582 GLN A N 1
ATOM 4460 C CA . GLN A 1 582 ? 2.923 -18.364 2.511 1.00 98.25 582 GLN A CA 1
ATOM 4461 C C . GLN A 1 582 ? 1.585 -17.997 1.848 1.00 98.25 582 GLN A C 1
ATOM 4463 O O . GLN A 1 582 ? 0.928 -18.868 1.278 1.00 98.25 582 GLN A O 1
ATOM 4468 N N . VAL A 1 583 ? 1.166 -16.732 1.908 1.00 98.56 583 VAL A N 1
ATOM 4469 C CA . VAL A 1 583 ? -0.119 -16.244 1.364 1.00 98.56 583 VAL A CA 1
ATOM 4470 C C . VAL A 1 583 ? 0.084 -15.003 0.495 1.00 98.56 583 VAL A C 1
ATOM 4472 O O . VAL A 1 583 ? 1.089 -14.313 0.633 1.00 98.56 583 VAL A O 1
ATOM 4475 N N . ALA A 1 584 ? -0.880 -14.680 -0.368 1.00 98.00 584 ALA A N 1
ATOM 4476 C CA . ALA A 1 584 ? -0.934 -13.362 -1.002 1.00 98.00 584 ALA A CA 1
ATOM 4477 C C . ALA A 1 584 ? -2.174 -12.603 -0.533 1.00 98.00 584 ALA A C 1
ATOM 4479 O O . ALA A 1 584 ? -3.279 -12.801 -1.033 1.00 98.00 584 ALA A O 1
ATOM 4480 N N . TRP A 1 585 ? -2.002 -11.759 0.477 1.00 97.12 585 TRP A N 1
ATOM 4481 C CA . TRP A 1 585 ? -3.012 -10.793 0.903 1.00 97.12 585 TRP A CA 1
ATOM 4482 C C . TRP A 1 585 ? -2.560 -9.413 0.426 1.00 97.12 585 TRP A C 1
ATOM 4484 O O . TRP A 1 585 ? -1.399 -9.069 0.628 1.00 97.12 585 TRP A O 1
ATOM 4494 N N . ALA A 1 586 ? -3.440 -8.651 -0.228 1.00 92.94 586 ALA A N 1
ATOM 4495 C CA . ALA A 1 586 ? -3.095 -7.329 -0.759 1.00 92.94 586 ALA A CA 1
ATOM 4496 C C . ALA A 1 586 ? -3.480 -6.168 0.179 1.00 92.94 586 ALA A C 1
ATOM 4498 O O . ALA A 1 586 ? -2.633 -5.315 0.428 1.00 92.94 586 ALA A O 1
ATOM 4499 N N . GLU A 1 587 ? -4.682 -6.176 0.776 1.00 93.81 587 GLU A N 1
ATOM 4500 C CA . GLU A 1 587 ? -5.180 -5.083 1.640 1.00 93.81 587 GLU A CA 1
ATOM 4501 C C . GLU A 1 587 ? -4.151 -4.649 2.691 1.00 93.81 587 GLU A C 1
ATOM 4503 O O . GLU A 1 587 ? -3.692 -5.444 3.516 1.00 93.81 587 GLU A O 1
ATOM 4508 N N . SER A 1 588 ? -3.809 -3.359 2.671 1.00 93.19 588 SER A N 1
ATOM 4509 C CA . SER A 1 588 ? -2.663 -2.794 3.387 1.00 93.19 588 SER A CA 1
ATOM 4510 C C . SER A 1 588 ? -2.635 -3.101 4.886 1.00 93.19 588 SER A C 1
ATOM 4512 O O . SER A 1 588 ? -1.570 -3.404 5.429 1.00 93.19 588 SER A O 1
ATOM 4514 N N . ASN A 1 589 ? -3.787 -3.080 5.562 1.00 95.19 589 ASN A N 1
ATOM 4515 C CA . ASN A 1 589 ? -3.850 -3.421 6.985 1.00 95.19 589 ASN A CA 1
ATOM 4516 C C . ASN A 1 589 ? -3.752 -4.943 7.225 1.00 95.19 589 ASN A C 1
ATOM 4518 O O . ASN A 1 589 ? -3.123 -5.383 8.190 1.00 95.19 589 ASN A O 1
ATOM 4522 N N . ALA A 1 590 ? -4.303 -5.750 6.313 1.00 97.25 590 ALA A N 1
ATOM 4523 C CA . ALA A 1 590 ? -4.265 -7.206 6.375 1.00 97.25 590 ALA A CA 1
ATOM 4524 C C . ALA A 1 590 ? -2.857 -7.761 6.108 1.00 97.25 590 ALA A C 1
ATOM 4526 O O . ALA A 1 590 ? -2.460 -8.717 6.770 1.00 97.25 590 ALA A O 1
ATOM 4527 N N . VAL A 1 591 ? -2.083 -7.136 5.210 1.00 97.31 591 VAL A N 1
ATOM 4528 C CA . VAL A 1 591 ? -0.652 -7.414 4.972 1.00 97.31 591 VAL A CA 1
ATOM 4529 C C . VAL A 1 591 ? 0.144 -7.318 6.270 1.00 97.31 591 VAL A C 1
ATOM 4531 O O . VAL A 1 591 ? 0.810 -8.273 6.678 1.00 97.31 591 VAL A O 1
ATOM 4534 N N . VAL A 1 592 ? 0.034 -6.171 6.946 1.00 97.88 592 VAL A N 1
ATOM 4535 C CA . VAL A 1 592 ? 0.760 -5.899 8.191 1.00 97.88 592 VAL A CA 1
ATOM 4536 C C . VAL A 1 592 ? 0.294 -6.841 9.302 1.00 97.88 592 VAL A C 1
ATOM 4538 O O . VAL A 1 592 ? 1.127 -7.419 9.995 1.00 97.88 592 VAL A O 1
ATOM 4541 N N . TYR A 1 593 ? -1.013 -7.081 9.438 1.00 98.62 593 TYR A N 1
ATOM 4542 C CA . TYR A 1 593 ? -1.538 -8.004 10.448 1.00 98.62 593 TYR A CA 1
ATOM 4543 C C . TYR A 1 593 ? -1.103 -9.461 10.213 1.00 98.62 593 TYR A C 1
ATOM 4545 O O . TYR A 1 593 ? -0.734 -10.162 11.158 1.00 98.62 593 TYR A O 1
ATOM 4553 N N . ALA A 1 594 ? -1.103 -9.922 8.958 1.00 98.44 594 ALA A N 1
ATOM 4554 C CA . ALA A 1 594 ? -0.666 -11.267 8.596 1.00 98.44 594 ALA A CA 1
ATOM 4555 C C . ALA A 1 594 ? 0.814 -11.486 8.926 1.00 98.44 594 ALA A C 1
ATOM 4557 O O . ALA A 1 594 ? 1.144 -12.477 9.577 1.00 98.44 594 ALA A O 1
ATOM 4558 N N . ASN A 1 595 ? 1.687 -10.549 8.543 1.00 98.56 595 ASN A N 1
ATOM 4559 C CA . ASN A 1 595 ? 3.110 -10.643 8.853 1.00 98.56 595 ASN A CA 1
ATOM 4560 C C . ASN A 1 595 ? 3.383 -10.509 10.362 1.00 98.56 595 ASN A C 1
ATOM 4562 O O . ASN A 1 595 ? 3.987 -11.399 10.953 1.00 98.56 595 ASN A O 1
ATOM 4566 N N . SER A 1 596 ? 2.923 -9.427 10.994 1.00 98.62 596 SER A N 1
ATOM 4567 C CA . SER A 1 596 ? 3.300 -9.077 12.370 1.00 98.62 596 SER A CA 1
ATOM 4568 C C . SER A 1 596 ? 2.556 -9.860 13.448 1.00 98.62 596 SER A C 1
ATOM 4570 O O . SER A 1 596 ? 3.157 -10.246 14.446 1.00 98.62 596 SER A O 1
ATOM 4572 N N . VAL A 1 597 ? 1.248 -10.081 13.288 1.00 98.50 597 VAL A N 1
ATOM 4573 C CA . VAL A 1 597 ? 0.387 -10.599 14.370 1.00 98.50 597 VAL A CA 1
ATOM 4574 C C . VAL A 1 597 ? 0.101 -12.090 14.201 1.00 98.50 597 VAL A C 1
ATOM 4576 O O . VAL A 1 597 ? 0.077 -12.824 15.189 1.00 98.50 597 VAL A O 1
ATOM 4579 N N . LEU A 1 598 ? -0.071 -12.562 12.961 1.00 98.44 598 LEU A N 1
ATOM 4580 C CA . LEU A 1 598 ? -0.268 -13.988 12.667 1.00 98.44 598 LEU A CA 1
ATOM 4581 C C . LEU A 1 598 ? 1.043 -14.748 12.404 1.00 98.44 598 LEU A C 1
ATOM 4583 O O . LEU A 1 598 ? 1.039 -15.976 12.451 1.00 98.44 598 LEU A O 1
ATOM 4587 N N . GLY A 1 599 ? 2.156 -14.054 12.129 1.00 98.06 599 GLY A N 1
ATOM 4588 C CA . GLY A 1 599 ? 3.425 -14.681 11.731 1.00 98.06 599 GLY A CA 1
ATOM 4589 C C . GLY A 1 599 ? 3.364 -15.381 10.366 1.00 98.06 599 GLY A C 1
ATOM 4590 O O . GLY A 1 599 ? 4.212 -16.220 10.062 1.00 98.06 599 GLY A O 1
ATOM 4591 N N . ALA A 1 600 ? 2.340 -15.090 9.562 1.00 98.38 600 ALA A N 1
ATOM 4592 C CA . ALA A 1 600 ? 2.233 -15.528 8.177 1.00 98.38 600 ALA A CA 1
ATOM 4593 C C . ALA A 1 600 ? 3.169 -14.688 7.285 1.00 98.38 600 ALA A C 1
ATOM 4595 O O . ALA A 1 600 ? 3.885 -13.795 7.755 1.00 98.38 600 ALA A O 1
ATOM 4596 N N . ARG A 1 601 ? 3.204 -14.992 5.988 1.00 98.38 601 ARG A N 1
ATOM 4597 C CA . ARG A 1 601 ? 4.139 -14.388 5.033 1.00 98.38 601 ARG A CA 1
ATOM 4598 C C . ARG A 1 601 ? 3.403 -13.877 3.807 1.00 98.38 601 ARG A C 1
ATOM 4600 O O . ARG A 1 601 ? 2.847 -14.674 3.058 1.00 98.38 601 ARG A O 1
ATOM 4607 N N . THR A 1 602 ? 3.429 -12.562 3.605 1.00 97.44 602 THR A N 1
ATOM 4608 C CA . THR A 1 602 ? 2.881 -11.881 2.422 1.00 97.44 602 THR A CA 1
ATOM 4609 C C . THR A 1 602 ? 3.683 -10.619 2.110 1.00 97.44 602 THR A C 1
ATOM 4611 O O . THR A 1 602 ? 4.125 -9.915 3.022 1.00 97.44 602 THR A O 1
ATOM 4614 N N . MET A 1 603 ? 3.865 -10.293 0.831 1.00 93.25 603 MET A N 1
ATOM 4615 C CA . MET A 1 603 ? 4.263 -8.941 0.426 1.00 93.25 603 MET A CA 1
ATOM 4616 C C . MET A 1 603 ? 3.083 -7.968 0.530 1.00 93.25 603 MET A C 1
ATOM 4618 O O . MET A 1 603 ? 1.931 -8.379 0.675 1.00 93.25 603 MET A O 1
ATOM 4622 N N . LYS A 1 604 ? 3.380 -6.667 0.424 1.00 90.31 604 LYS A N 1
ATOM 4623 C CA . LYS A 1 604 ? 2.389 -5.610 0.194 1.00 90.31 604 LYS A CA 1
ATOM 4624 C C . LYS A 1 604 ? 1.993 -5.627 -1.288 1.00 90.31 604 LYS A C 1
ATOM 4626 O O . LYS A 1 604 ? 2.486 -4.832 -2.082 1.00 90.31 604 LYS A O 1
ATOM 4631 N N . TYR A 1 605 ? 1.218 -6.643 -1.667 1.00 92.31 605 TYR A N 1
ATOM 4632 C CA . TYR A 1 605 ? 0.830 -6.896 -3.054 1.00 92.31 605 TYR A CA 1
ATOM 4633 C C . TYR A 1 605 ? -0.059 -5.765 -3.587 1.00 92.31 605 TYR A C 1
ATOM 4635 O O . TYR A 1 605 ? -1.073 -5.488 -2.954 1.00 92.31 605 TYR A O 1
ATOM 4643 N N . PRO A 1 606 ? 0.263 -5.141 -4.735 1.00 92.31 606 PRO A N 1
ATOM 4644 C CA . PRO A 1 606 ? -0.628 -4.173 -5.359 1.00 92.31 606 PRO A CA 1
ATOM 4645 C C . PRO A 1 606 ? -1.860 -4.859 -5.959 1.00 92.31 606 PRO A C 1
ATOM 4647 O O . PRO A 1 606 ? -1.769 -5.998 -6.439 1.00 92.31 606 PRO A O 1
ATOM 4650 N N . ASP A 1 607 ? -2.983 -4.144 -6.009 1.00 92.38 607 ASP A N 1
ATOM 4651 C CA . ASP A 1 607 ? -4.201 -4.591 -6.688 1.00 92.38 607 ASP A CA 1
ATOM 4652 C C . ASP A 1 607 ? -3.874 -4.962 -8.144 1.00 92.38 607 ASP A C 1
ATOM 4654 O O . ASP A 1 607 ? -3.019 -4.327 -8.771 1.00 92.38 607 ASP A O 1
ATOM 4658 N N . PHE A 1 608 ? -4.566 -5.979 -8.670 1.00 94.75 608 PHE A N 1
ATOM 4659 C CA . PHE A 1 608 ? -4.346 -6.663 -9.955 1.00 94.75 608 PHE A CA 1
ATOM 4660 C C . PHE A 1 608 ? -3.283 -7.777 -9.924 1.00 94.75 608 PHE A C 1
ATOM 4662 O O . PHE A 1 608 ? -3.455 -8.786 -10.616 1.00 94.75 608 PHE A O 1
ATOM 4669 N N . LEU A 1 609 ? -2.216 -7.665 -9.118 1.00 96.88 609 LEU A N 1
ATOM 4670 C CA . LEU A 1 609 ? -1.259 -8.772 -8.933 1.00 96.88 609 LEU A CA 1
ATOM 4671 C C . LEU A 1 609 ? -1.839 -9.860 -8.014 1.00 96.88 609 LEU A C 1
ATOM 4673 O O . LEU A 1 609 ? -1.567 -11.041 -8.204 1.00 96.88 609 LEU A O 1
ATOM 4677 N N . ASP A 1 610 ? -2.688 -9.478 -7.068 1.00 96.88 610 ASP A N 1
ATOM 4678 C CA . ASP A 1 610 ? -3.442 -10.371 -6.185 1.00 96.88 610 ASP A CA 1
ATOM 4679 C C . ASP A 1 610 ? -4.297 -11.413 -6.932 1.00 96.88 610 ASP A C 1
ATOM 4681 O O . ASP A 1 610 ? -4.123 -12.619 -6.734 1.00 96.88 610 ASP A O 1
ATOM 4685 N N . ILE A 1 611 ? -5.170 -10.991 -7.851 1.00 97.88 611 ILE A N 1
ATOM 4686 C CA . ILE A 1 611 ? -5.943 -11.913 -8.693 1.00 97.88 611 ILE A CA 1
ATOM 4687 C C . ILE A 1 611 ? -5.036 -12.677 -9.664 1.00 97.88 611 ILE A C 1
ATOM 4689 O O . ILE A 1 611 ? -5.288 -13.853 -9.924 1.00 97.88 611 ILE A O 1
ATOM 4693 N N . ALA A 1 612 ? -3.946 -12.079 -10.155 1.00 98.12 612 ALA A N 1
ATOM 4694 C CA . ALA A 1 612 ? -2.988 -12.795 -10.995 1.00 98.12 612 ALA A CA 1
ATOM 4695 C C . ALA A 1 612 ? -2.301 -13.951 -10.233 1.00 98.12 612 ALA A C 1
ATOM 4697 O O . ALA A 1 612 ? -2.118 -15.045 -10.777 1.00 98.12 612 ALA A O 1
ATOM 4698 N N . ILE A 1 613 ? -2.014 -13.762 -8.943 1.00 98.50 613 ILE A N 1
ATOM 4699 C CA . ILE A 1 613 ? -1.537 -14.820 -8.046 1.00 98.50 613 ILE A CA 1
ATOM 4700 C C . ILE A 1 613 ? -2.645 -15.849 -7.778 1.00 98.50 613 ILE A C 1
ATOM 4702 O O . ILE A 1 613 ? -2.372 -17.047 -7.804 1.00 98.50 613 ILE A O 1
ATOM 4706 N N . ALA A 1 614 ? -3.904 -15.441 -7.594 1.00 98.56 614 ALA A N 1
ATOM 4707 C CA . ALA A 1 614 ? -5.016 -16.384 -7.415 1.00 98.56 614 ALA A CA 1
ATOM 4708 C C . ALA A 1 614 ? -5.281 -17.257 -8.657 1.00 98.56 614 ALA A C 1
ATOM 4710 O O . ALA A 1 614 ? -5.563 -18.448 -8.521 1.00 98.56 614 ALA A O 1
ATOM 4711 N N . LEU A 1 615 ? -5.168 -16.697 -9.867 1.00 98.50 615 LEU A N 1
ATOM 4712 C CA . LEU A 1 615 ? -5.343 -17.406 -11.145 1.00 98.50 615 LEU A CA 1
ATOM 4713 C C . LEU A 1 615 ? -4.179 -18.357 -11.482 1.00 98.50 615 LEU A C 1
ATOM 4715 O O . LEU A 1 615 ? -4.353 -19.293 -12.262 1.00 98.50 615 LEU A O 1
ATOM 4719 N N . THR A 1 616 ? -2.996 -18.152 -10.898 1.00 98.50 616 THR A N 1
ATOM 4720 C CA . THR A 1 616 ? -1.803 -18.988 -11.132 1.00 98.50 616 THR A CA 1
ATOM 4721 C C . THR A 1 616 ? -1.516 -19.965 -9.987 1.00 98.50 616 THR A C 1
ATOM 4723 O O . THR A 1 616 ? -1.049 -21.076 -10.236 1.00 98.50 616 THR A O 1
ATOM 4726 N N . GLY A 1 617 ? -1.808 -19.579 -8.741 1.00 98.12 617 GLY A N 1
ATOM 4727 C CA . GLY A 1 617 ? -1.298 -20.199 -7.513 1.00 98.12 617 GLY A CA 1
ATOM 4728 C C . GLY A 1 617 ? 0.163 -19.836 -7.201 1.00 98.12 617 GLY A C 1
ATOM 4729 O O . GLY A 1 617 ? 0.792 -20.492 -6.367 1.00 98.12 617 GLY A O 1
ATOM 4730 N N . ARG A 1 618 ? 0.740 -18.846 -7.901 1.00 98.19 618 ARG A N 1
ATOM 4731 C CA . ARG A 1 618 ? 2.187 -18.574 -7.939 1.00 98.19 618 ARG A CA 1
ATOM 4732 C C . ARG A 1 618 ? 2.470 -17.101 -7.676 1.00 98.19 618 ARG A C 1
ATOM 4734 O O . ARG A 1 618 ? 1.821 -16.240 -8.258 1.00 98.19 618 ARG A O 1
ATOM 4741 N N . ALA A 1 619 ? 3.457 -16.816 -6.831 1.00 97.81 619 ALA A N 1
ATOM 4742 C CA . ALA A 1 619 ? 3.853 -15.453 -6.484 1.00 97.81 619 ALA A CA 1
ATOM 4743 C C . ALA A 1 619 ? 5.384 -15.283 -6.470 1.00 97.81 619 ALA A C 1
ATOM 4745 O O . ALA A 1 619 ? 6.096 -16.277 -6.306 1.00 97.81 619 ALA A O 1
ATOM 4746 N N . PRO A 1 620 ? 5.920 -14.056 -6.618 1.00 96.81 620 PRO A N 1
ATOM 4747 C CA . PRO A 1 620 ? 7.363 -13.825 -6.592 1.00 96.81 620 PRO A CA 1
ATOM 4748 C C . PRO A 1 620 ? 7.993 -14.171 -5.239 1.00 96.81 620 PRO A C 1
ATOM 4750 O O . PRO A 1 620 ? 7.479 -13.770 -4.194 1.00 96.81 620 PRO A O 1
ATOM 4753 N N . ASN A 1 621 ? 9.130 -14.873 -5.251 1.00 95.88 621 ASN A N 1
ATOM 4754 C CA . ASN A 1 621 ? 9.908 -15.160 -4.046 1.00 95.88 621 ASN A CA 1
ATOM 4755 C C . ASN A 1 621 ? 10.709 -13.919 -3.607 1.00 95.88 621 ASN A C 1
ATOM 4757 O O . ASN A 1 621 ? 11.891 -13.781 -3.921 1.00 95.88 621 ASN A O 1
ATOM 4761 N N . GLY A 1 622 ? 10.047 -12.982 -2.927 1.00 93.31 622 GLY A N 1
ATOM 4762 C CA . GLY A 1 622 ? 10.631 -11.707 -2.507 1.00 93.31 622 GLY A CA 1
ATOM 4763 C C . GLY A 1 622 ? 9.992 -11.138 -1.241 1.00 93.31 622 GLY A C 1
ATOM 4764 O O . GLY A 1 622 ? 9.067 -11.719 -0.676 1.00 93.31 622 GLY A O 1
ATOM 4765 N N . GLY A 1 623 ? 10.509 -9.997 -0.772 1.00 93.19 623 GLY A N 1
ATOM 4766 C CA . GLY A 1 623 ? 9.983 -9.310 0.414 1.00 93.19 623 GLY A CA 1
ATOM 4767 C C . GLY A 1 623 ? 9.860 -10.237 1.640 1.00 93.19 623 GLY A C 1
ATOM 4768 O O . GLY A 1 623 ? 10.685 -11.146 1.780 1.00 93.19 623 GLY A O 1
ATOM 4769 N N . PRO A 1 624 ? 8.838 -10.061 2.503 1.00 96.06 624 PRO A N 1
ATOM 4770 C CA . PRO A 1 624 ? 8.655 -10.833 3.739 1.00 96.06 624 PRO A CA 1
ATOM 4771 C C . PRO A 1 624 ? 8.398 -12.340 3.589 1.00 96.06 624 PRO A C 1
ATOM 4773 O O . PRO A 1 624 ? 8.220 -13.010 4.608 1.00 96.06 624 PRO A O 1
ATOM 4776 N N . HIS A 1 625 ? 8.376 -12.900 2.375 1.00 97.25 625 HIS A N 1
ATOM 4777 C CA . HIS A 1 625 ? 8.398 -14.357 2.192 1.00 97.25 625 HIS A CA 1
ATOM 4778 C C . HIS A 1 625 ? 9.738 -14.972 2.623 1.00 97.25 625 HIS A C 1
ATOM 4780 O O . HIS A 1 625 ? 9.760 -16.101 3.124 1.00 97.25 625 HIS A O 1
ATOM 4786 N N . VAL A 1 626 ? 10.828 -14.205 2.493 1.00 95.44 626 VAL A N 1
ATOM 4787 C CA . VAL A 1 626 ? 12.209 -14.587 2.821 1.00 95.44 626 VAL A CA 1
ATOM 4788 C C . VAL A 1 626 ? 12.606 -14.026 4.191 1.00 95.44 626 VAL A C 1
ATOM 4790 O O . VAL A 1 626 ? 12.452 -12.832 4.437 1.00 95.44 626 VAL A O 1
ATOM 4793 N N . ASP A 1 627 ? 13.172 -14.855 5.072 1.00 94.38 627 ASP A N 1
ATOM 4794 C CA . ASP A 1 627 ? 13.473 -14.484 6.470 1.00 94.38 627 ASP A CA 1
ATOM 4795 C C . ASP A 1 627 ? 14.387 -13.260 6.614 1.00 94.38 627 ASP A C 1
ATOM 4797 O O . ASP A 1 627 ? 14.136 -12.374 7.427 1.00 94.38 627 ASP A O 1
ATOM 4801 N N . GLN A 1 628 ? 15.425 -13.167 5.780 1.00 93.62 628 GLN A N 1
ATOM 4802 C CA . GLN A 1 628 ? 16.405 -12.071 5.812 1.00 93.62 628 GLN A CA 1
ATOM 4803 C C . GLN A 1 628 ? 15.792 -10.693 5.493 1.00 93.62 628 GLN A C 1
ATOM 4805 O O . GLN A 1 628 ? 16.372 -9.668 5.853 1.00 93.62 628 GLN A O 1
ATOM 4810 N N . ASN A 1 629 ? 14.614 -10.677 4.858 1.00 95.00 629 ASN A N 1
ATOM 4811 C CA . ASN A 1 629 ? 13.844 -9.480 4.518 1.00 95.00 629 ASN A CA 1
ATOM 4812 C C . ASN A 1 629 ? 12.776 -9.133 5.575 1.00 95.00 629 ASN A C 1
ATOM 4814 O O . ASN A 1 629 ? 12.075 -8.138 5.413 1.00 95.00 629 ASN A O 1
ATOM 4818 N N . ARG A 1 630 ? 12.618 -9.951 6.627 1.00 97.19 630 ARG A N 1
ATOM 4819 C CA . ARG A 1 630 ? 11.739 -9.679 7.783 1.00 97.19 630 ARG A CA 1
ATOM 4820 C C . ARG A 1 630 ? 12.485 -9.000 8.937 1.00 97.19 630 ARG A C 1
ATOM 4822 O O . ARG A 1 630 ? 11.865 -8.637 9.932 1.00 97.19 630 ARG A O 1
ATOM 4829 N N . GLN A 1 631 ? 13.806 -8.854 8.827 1.00 97.00 631 GLN A N 1
ATOM 4830 C CA . GLN A 1 631 ? 14.660 -8.262 9.859 1.00 97.00 631 GLN A CA 1
ATOM 4831 C C . GLN A 1 631 ? 14.391 -6.757 10.011 1.00 97.00 631 GLN A C 1
ATOM 4833 O O . GLN A 1 631 ? 14.257 -6.038 9.021 1.00 97.00 631 GLN A O 1
ATOM 4838 N N . ALA A 1 632 ? 14.329 -6.283 11.254 1.00 97.75 632 ALA A N 1
ATOM 4839 C CA . ALA A 1 632 ? 14.129 -4.877 11.575 1.00 97.75 632 ALA A CA 1
ATOM 4840 C C . ALA A 1 632 ? 15.393 -4.042 11.307 1.00 97.75 632 ALA A C 1
ATOM 4842 O O . ALA A 1 632 ? 16.510 -4.478 11.593 1.00 97.75 632 ALA A O 1
ATOM 4843 N N . SER A 1 633 ? 15.200 -2.820 10.804 1.00 96.94 633 SER A N 1
ATOM 4844 C CA . SER A 1 633 ? 16.266 -1.833 10.554 1.00 96.94 633 SER A CA 1
ATOM 4845 C C . SER A 1 633 ? 16.093 -0.520 11.336 1.00 96.94 633 SER A C 1
ATOM 4847 O O . SER A 1 633 ? 16.941 0.365 11.240 1.00 96.94 633 SER A O 1
ATOM 4849 N N . LEU A 1 634 ? 15.027 -0.414 12.135 1.00 98.25 634 LEU A N 1
ATOM 4850 C CA . LEU A 1 634 ? 14.724 0.701 13.034 1.00 98.25 634 LEU A CA 1
ATOM 4851 C C . LEU A 1 634 ? 14.288 0.137 14.394 1.00 98.25 634 LEU A C 1
ATOM 4853 O O . LEU A 1 634 ? 13.381 -0.690 14.452 1.00 98.25 634 LEU A O 1
ATOM 4857 N N . ILE A 1 635 ? 14.895 0.586 15.490 1.00 98.62 635 ILE A N 1
ATOM 4858 C CA . ILE A 1 635 ? 14.458 0.277 16.858 1.00 98.62 635 ILE A CA 1
ATOM 4859 C C . ILE A 1 635 ? 13.663 1.474 17.378 1.00 98.62 635 ILE A C 1
ATOM 4861 O O . ILE A 1 635 ? 14.162 2.597 17.373 1.00 98.62 635 ILE A O 1
ATOM 4865 N N . VAL A 1 636 ? 12.447 1.232 17.864 1.00 98.56 636 VAL A N 1
ATOM 4866 C CA . VAL A 1 636 ? 11.622 2.238 18.542 1.00 98.56 636 VAL A CA 1
ATOM 4867 C C . VAL A 1 636 ? 11.481 1.844 20.006 1.00 98.56 636 VAL A C 1
ATOM 4869 O O . VAL A 1 636 ? 10.996 0.754 20.312 1.00 98.56 636 VAL A O 1
ATOM 4872 N N . ARG A 1 637 ? 11.905 2.716 20.920 1.00 98.06 637 ARG A N 1
ATOM 4873 C CA . ARG A 1 637 ? 11.837 2.479 22.367 1.00 98.06 637 ARG A CA 1
ATOM 4874 C C . ARG A 1 637 ? 10.736 3.346 22.965 1.00 98.06 637 ARG A C 1
ATOM 4876 O O . ARG A 1 637 ? 10.770 4.564 22.830 1.00 98.06 637 ARG A O 1
ATOM 4883 N N . MET A 1 638 ? 9.752 2.699 23.577 1.00 96.62 638 MET A N 1
ATOM 4884 C CA . MET A 1 638 ? 8.683 3.342 24.343 1.00 96.62 638 MET A CA 1
ATOM 4885 C C . MET A 1 638 ? 9.158 3.601 25.786 1.00 96.62 638 MET A C 1
ATOM 4887 O O . MET A 1 638 ? 10.129 2.960 26.203 1.00 96.62 638 MET A O 1
ATOM 4891 N N . PRO A 1 639 ? 8.512 4.506 26.550 1.00 91.44 639 PRO A N 1
ATOM 4892 C CA . PRO A 1 639 ? 8.889 4.759 27.939 1.00 91.44 639 PRO A CA 1
ATOM 4893 C C . PRO A 1 639 ? 8.535 3.562 28.838 1.00 91.44 639 PRO A C 1
ATOM 4895 O O . PRO A 1 639 ? 7.981 2.557 28.372 1.00 91.44 639 PRO A O 1
ATOM 4898 N N . GLU A 1 640 ? 8.870 3.645 30.128 1.00 85.06 640 GLU A N 1
ATOM 4899 C CA . GLU A 1 640 ? 8.539 2.575 31.074 1.00 85.06 640 GLU A CA 1
ATOM 4900 C C . GLU A 1 640 ? 7.017 2.402 31.207 1.00 85.06 640 GLU A C 1
ATOM 4902 O O . GLU A 1 640 ? 6.244 3.338 31.002 1.00 85.06 640 GLU A O 1
ATOM 4907 N N . ALA A 1 641 ? 6.561 1.190 31.536 1.00 79.06 641 ALA A N 1
ATOM 4908 C CA . ALA A 1 641 ? 5.131 0.863 31.533 1.00 79.06 641 ALA A CA 1
ATOM 4909 C C . ALA A 1 641 ? 4.315 1.716 32.522 1.00 79.06 641 ALA A C 1
ATOM 4911 O O . ALA A 1 641 ? 3.138 1.958 32.286 1.00 79.06 641 ALA A O 1
ATOM 4912 N N . GLN A 1 642 ? 4.965 2.218 33.571 1.00 77.56 642 GLN A N 1
ATOM 4913 C CA . GLN A 1 642 ? 4.423 3.126 34.577 1.00 77.56 642 GLN A CA 1
ATOM 4914 C C . GLN A 1 642 ? 4.128 4.533 34.019 1.00 77.56 642 GLN A C 1
ATOM 4916 O O . GLN A 1 642 ? 3.240 5.216 34.515 1.00 77.56 642 GLN A O 1
ATOM 4921 N N . GLU A 1 643 ? 4.815 4.962 32.952 1.00 79.19 643 GLU A N 1
ATOM 4922 C CA . GLU A 1 643 ? 4.470 6.175 32.185 1.00 79.19 643 GLU A CA 1
ATOM 4923 C C . GLU A 1 643 ? 3.325 5.929 31.180 1.00 79.19 643 GLU A C 1
ATOM 4925 O O . GLU A 1 643 ? 2.901 6.851 30.484 1.00 79.19 643 GLU A O 1
ATOM 4930 N N . LEU A 1 644 ? 2.847 4.682 31.080 1.00 84.12 644 LEU A N 1
ATOM 4931 C CA . LEU A 1 644 ? 1.789 4.219 30.177 1.00 84.12 644 LEU A CA 1
ATOM 4932 C C . LEU A 1 644 ? 0.596 3.609 30.944 1.00 84.12 644 LEU A C 1
ATOM 4934 O O . LEU A 1 644 ? -0.267 2.968 30.341 1.00 84.12 644 LEU A O 1
ATOM 4938 N N . GLU A 1 645 ? 0.536 3.799 32.264 1.00 72.88 645 GLU A N 1
ATOM 4939 C CA . GLU A 1 645 ? -0.663 3.521 33.058 1.00 72.88 645 GLU A CA 1
ATOM 4940 C C . GLU A 1 645 ? -1.803 4.471 32.613 1.00 72.88 645 GLU A C 1
ATOM 4942 O O . GLU A 1 645 ? -1.565 5.608 32.206 1.00 72.88 645 GLU A O 1
ATOM 4947 N N . ASP A 1 646 ? -3.046 3.980 32.620 1.00 84.19 646 ASP A N 1
ATOM 4948 C CA . ASP A 1 646 ? -4.263 4.678 32.157 1.00 84.19 646 ASP A CA 1
ATOM 4949 C C . ASP A 1 646 ? -4.336 5.106 30.662 1.00 84.19 646 ASP A C 1
ATOM 4951 O O . ASP A 1 646 ? -5.189 5.923 30.293 1.00 84.19 646 ASP A O 1
ATOM 4955 N N . VAL A 1 647 ? -3.536 4.522 29.753 1.00 93.50 647 VAL A N 1
ATOM 4956 C CA . VAL A 1 647 ? -3.758 4.695 28.295 1.00 93.50 647 VAL A CA 1
ATOM 4957 C C . VAL A 1 647 ? -5.056 4.023 27.814 1.00 93.50 647 VAL A C 1
ATOM 4959 O O . VAL A 1 647 ? -5.399 2.916 28.231 1.00 93.50 647 VAL A O 1
ATOM 4962 N N . ASP A 1 648 ? -5.779 4.678 26.898 1.00 95.50 648 ASP A N 1
ATOM 4963 C CA . ASP A 1 648 ? -7.037 4.173 26.322 1.00 95.50 648 ASP A CA 1
ATOM 4964 C C . ASP A 1 648 ? -6.872 3.602 24.897 1.00 95.50 648 ASP A C 1
ATOM 4966 O O . ASP A 1 648 ? -5.778 3.581 24.334 1.00 95.50 648 ASP A O 1
ATOM 4970 N N . ASP A 1 649 ? -7.957 3.107 24.284 1.00 96.50 649 ASP A N 1
ATOM 4971 C CA . ASP A 1 649 ? -7.875 2.436 22.972 1.00 96.50 649 ASP A CA 1
ATOM 4972 C C . ASP A 1 649 ? -7.541 3.367 21.785 1.00 96.50 649 ASP A C 1
ATOM 4974 O O . ASP A 1 649 ? -7.275 2.879 20.685 1.00 96.50 649 ASP A O 1
ATOM 4978 N N . SER A 1 650 ? -7.435 4.685 22.008 1.00 97.12 650 SER A N 1
ATOM 4979 C CA . SER A 1 650 ? -6.900 5.626 21.014 1.00 97.12 650 SER A CA 1
ATOM 4980 C C . SER A 1 650 ? -5.364 5.623 20.940 1.00 97.12 650 SER A C 1
ATOM 4982 O O . SER A 1 650 ? -4.796 5.988 19.905 1.00 97.12 650 SER A O 1
ATOM 4984 N N . PHE A 1 651 ? -4.677 5.138 21.985 1.00 97.69 651 PHE A N 1
ATOM 4985 C CA . PHE A 1 651 ? -3.213 5.066 22.057 1.00 97.69 651 PHE A CA 1
ATOM 4986 C C . PHE A 1 651 ? -2.608 4.228 20.928 1.00 97.69 651 PHE A C 1
ATOM 4988 O O . PHE A 1 651 ? -1.678 4.667 20.253 1.00 97.69 651 PHE A O 1
ATOM 4995 N N . TYR A 1 652 ? -3.153 3.038 20.674 1.00 98.19 652 TYR A N 1
ATOM 4996 C CA . TYR A 1 652 ? -2.605 2.102 19.692 1.00 98.19 652 TYR A CA 1
ATOM 4997 C C . TYR A 1 652 ? -2.666 2.595 18.235 1.00 98.19 652 TYR A C 1
ATOM 4999 O O . TYR A 1 652 ? -1.624 2.552 17.575 1.00 98.19 652 TYR A O 1
ATOM 5007 N N . PRO A 1 653 ? -3.800 3.100 17.703 1.00 98.31 653 PRO A N 1
ATOM 5008 C CA . PRO A 1 653 ? -3.815 3.710 16.375 1.00 98.31 653 PRO A CA 1
ATOM 5009 C C . PRO A 1 653 ? -2.971 4.994 16.306 1.00 98.31 653 PRO A C 1
ATOM 5011 O O . PRO A 1 653 ? -2.296 5.207 15.298 1.00 98.31 653 PRO A O 1
ATOM 5014 N N . LEU A 1 654 ? -2.925 5.818 17.362 1.00 98.12 654 LEU A N 1
ATOM 5015 C CA . LEU A 1 654 ? -2.068 7.010 17.377 1.00 98.12 654 LEU A CA 1
ATOM 5016 C C . LEU A 1 654 ? -0.575 6.645 17.304 1.00 98.12 654 LEU A C 1
ATOM 5018 O O . LEU A 1 654 ? 0.175 7.217 16.509 1.00 98.12 654 LEU A O 1
ATOM 5022 N N . LEU A 1 655 ? -0.148 5.662 18.098 1.00 98.44 655 LEU A N 1
ATOM 5023 C CA . LEU A 1 655 ? 1.227 5.177 18.106 1.00 98.44 655 LEU A CA 1
ATOM 5024 C C . LEU A 1 655 ? 1.582 4.465 16.796 1.00 98.44 655 LEU A C 1
ATOM 5026 O O . LEU A 1 655 ? 2.673 4.676 16.275 1.00 98.44 655 LEU A O 1
ATOM 5030 N N . GLY A 1 656 ? 0.664 3.680 16.223 1.00 98.44 656 GLY A N 1
ATOM 5031 C CA . GLY A 1 656 ? 0.849 3.057 14.910 1.00 98.44 656 GLY A CA 1
ATOM 5032 C C . GLY A 1 656 ? 1.122 4.092 13.816 1.00 98.44 656 GLY A C 1
ATOM 5033 O O . GLY A 1 656 ? 2.065 3.936 13.040 1.00 98.44 656 GLY A O 1
ATOM 5034 N N . TYR A 1 657 ? 0.367 5.195 13.810 1.00 98.12 657 TYR A N 1
ATOM 5035 C CA . TYR A 1 657 ? 0.584 6.328 12.905 1.00 98.12 657 TYR A CA 1
ATOM 5036 C C . TYR A 1 657 ? 1.952 7.001 13.124 1.00 98.12 657 TYR A C 1
ATOM 5038 O O . TYR A 1 657 ? 2.686 7.260 12.168 1.00 98.12 657 TYR A O 1
ATOM 5046 N N . HIS A 1 658 ? 2.339 7.247 14.380 1.00 98.25 658 HIS A N 1
ATOM 5047 C CA . HIS A 1 658 ? 3.641 7.835 14.713 1.00 98.25 658 HIS A CA 1
ATOM 5048 C C . HIS A 1 658 ? 4.810 6.931 14.284 1.00 98.25 658 HIS A C 1
ATOM 5050 O O . HIS A 1 658 ? 5.706 7.369 13.563 1.00 98.25 658 HIS A O 1
ATOM 5056 N N . VAL A 1 659 ? 4.772 5.646 14.648 1.00 98.44 659 VAL A N 1
ATOM 5057 C CA . VAL A 1 659 ? 5.795 4.655 14.279 1.00 98.44 659 VAL A CA 1
ATOM 5058 C C . VAL A 1 659 ? 5.866 4.463 12.764 1.00 98.44 659 VAL A C 1
ATOM 5060 O O . VAL A 1 659 ? 6.961 4.365 12.218 1.00 98.44 659 VAL A O 1
ATOM 5063 N N . GLY A 1 660 ? 4.731 4.474 12.060 1.00 96.69 660 GLY A N 1
ATOM 5064 C CA . GLY A 1 660 ? 4.703 4.408 10.597 1.00 96.69 660 GLY A CA 1
ATOM 5065 C C . GLY A 1 660 ? 5.347 5.628 9.932 1.00 96.69 660 GLY A C 1
ATOM 5066 O O . GLY A 1 660 ? 6.057 5.479 8.936 1.00 96.69 660 GLY A O 1
ATOM 5067 N N . THR A 1 661 ? 5.169 6.811 10.529 1.00 94.88 661 THR A N 1
ATOM 5068 C CA . THR A 1 661 ? 5.807 8.067 10.098 1.00 94.88 661 THR A CA 1
ATOM 5069 C C . THR A 1 661 ? 7.324 8.034 10.321 1.00 94.88 661 THR A C 1
ATOM 5071 O O . THR A 1 661 ? 8.073 8.435 9.436 1.00 94.88 661 THR A O 1
ATOM 5074 N N . LEU A 1 662 ? 7.794 7.507 11.461 1.00 95.94 662 LEU A N 1
ATOM 5075 C CA . LEU A 1 662 ? 9.227 7.303 11.729 1.00 95.94 662 LEU A CA 1
ATOM 5076 C C . LEU A 1 662 ? 9.862 6.246 10.810 1.00 95.94 662 LEU A C 1
ATOM 5078 O O . LEU A 1 662 ? 11.036 6.358 10.464 1.00 95.94 662 LEU A O 1
ATOM 5082 N N . ALA A 1 663 ? 9.101 5.213 10.441 1.00 94.44 663 ALA A N 1
ATOM 5083 C CA . ALA A 1 663 ? 9.589 4.080 9.666 1.00 94.44 663 ALA A CA 1
ATOM 5084 C C . ALA A 1 663 ? 9.728 4.368 8.160 1.00 94.44 663 ALA A C 1
ATOM 5086 O O . ALA A 1 663 ? 10.691 3.903 7.555 1.00 94.44 663 ALA A O 1
ATOM 5087 N N . SER A 1 664 ? 8.782 5.102 7.550 1.00 88.75 664 SER A N 1
ATOM 5088 C CA . SER A 1 664 ? 8.635 5.291 6.088 1.00 88.75 664 SER A CA 1
ATOM 5089 C C . SER A 1 664 ? 8.608 3.973 5.290 1.00 88.75 664 SER A C 1
ATOM 5091 O O . SER A 1 664 ? 7.530 3.509 4.918 1.00 88.75 664 SER A O 1
ATOM 5093 N N . ASN A 1 665 ? 9.757 3.349 5.029 1.00 88.81 665 ASN A N 1
ATOM 5094 C CA . ASN A 1 665 ? 9.924 2.093 4.290 1.00 88.81 665 ASN A CA 1
ATOM 5095 C C . ASN A 1 665 ? 10.668 0.999 5.081 1.00 88.81 665 ASN A C 1
ATOM 5097 O O . ASN A 1 665 ? 10.777 -0.133 4.612 1.00 88.81 665 ASN A O 1
ATOM 5101 N N . GLN A 1 666 ? 11.162 1.324 6.275 1.00 94.12 666 GLN A N 1
ATOM 5102 C CA . GLN A 1 666 ? 11.928 0.438 7.146 1.00 94.12 666 GLN A CA 1
ATOM 5103 C C . GLN A 1 666 ? 11.010 -0.455 7.985 1.00 94.12 666 GLN A C 1
ATOM 5105 O O . GLN A 1 666 ? 9.932 -0.026 8.384 1.00 94.12 666 GLN A O 1
ATOM 5110 N N . ILE A 1 667 ? 11.440 -1.677 8.312 1.00 97.75 667 ILE A N 1
ATOM 5111 C CA . ILE A 1 667 ? 10.728 -2.526 9.281 1.00 97.75 667 ILE A CA 1
ATOM 5112 C C . ILE A 1 667 ? 11.153 -2.093 10.695 1.00 97.75 667 ILE A C 1
ATOM 5114 O O . ILE A 1 667 ? 12.339 -2.222 11.022 1.00 97.75 667 ILE A O 1
ATOM 5118 N N . PRO A 1 668 ? 10.237 -1.591 11.547 1.00 98.62 668 PRO A N 1
ATOM 5119 C CA . PRO A 1 668 ? 10.564 -1.234 12.918 1.00 98.62 668 PRO A CA 1
ATOM 5120 C C . PRO A 1 668 ? 10.427 -2.428 13.870 1.00 98.62 668 PRO A C 1
ATOM 5122 O O . PRO A 1 668 ? 9.569 -3.294 13.687 1.00 98.62 668 PRO A O 1
ATOM 5125 N N . VAL A 1 669 ? 11.206 -2.415 14.950 1.00 98.75 669 VAL A N 1
ATOM 5126 C CA . VAL A 1 669 ? 10.976 -3.220 16.154 1.00 98.75 669 VAL A CA 1
ATOM 5127 C C . VAL A 1 669 ? 10.675 -2.304 17.341 1.00 98.75 669 VAL A C 1
ATOM 5129 O O . VAL A 1 669 ? 11.498 -1.476 17.726 1.00 98.75 669 VAL A O 1
ATOM 5132 N N . ILE A 1 670 ? 9.477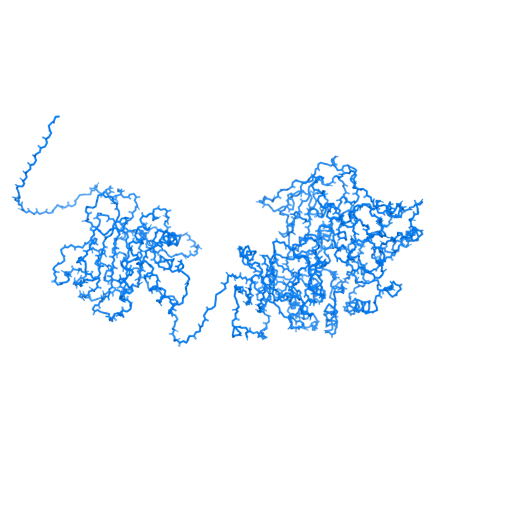 -2.444 17.909 1.00 98.56 670 ILE A N 1
ATOM 5133 C CA . ILE A 1 670 ? 8.992 -1.658 19.043 1.00 98.56 670 ILE A CA 1
ATOM 5134 C C . ILE A 1 670 ? 9.319 -2.388 20.354 1.00 98.56 670 ILE A C 1
ATOM 5136 O O . ILE A 1 670 ? 9.025 -3.577 20.513 1.00 98.56 670 ILE A O 1
ATOM 5140 N N . VAL A 1 671 ? 9.905 -1.668 21.309 1.00 97.75 671 VAL A N 1
ATOM 5141 C CA . VAL A 1 671 ? 10.338 -2.155 22.628 1.00 97.75 671 VAL A CA 1
ATOM 5142 C C . VAL A 1 671 ? 9.589 -1.396 23.732 1.00 97.75 671 VAL A C 1
ATOM 5144 O O . VAL A 1 671 ? 9.325 -0.209 23.583 1.00 97.75 671 VAL A O 1
ATOM 5147 N N . GLY A 1 672 ? 9.246 -2.076 24.834 1.00 94.81 672 GLY A N 1
ATOM 5148 C CA . GLY A 1 672 ? 8.605 -1.494 26.031 1.00 94.81 672 GLY A CA 1
ATOM 5149 C C . GLY A 1 672 ? 7.158 -1.954 26.262 1.00 94.81 672 GLY A C 1
ATOM 5150 O O . GLY A 1 672 ? 6.791 -2.317 27.375 1.00 94.81 672 GLY A O 1
ATOM 5151 N N . LEU A 1 673 ? 6.360 -2.082 25.196 1.00 94.75 673 LEU A N 1
ATOM 5152 C CA . LEU A 1 673 ? 4.902 -2.317 25.270 1.00 94.75 673 LEU A CA 1
ATOM 5153 C C . LEU A 1 673 ? 4.452 -3.686 25.826 1.00 94.75 673 LEU A C 1
ATOM 5155 O O . LEU A 1 673 ? 3.255 -3.912 25.989 1.00 94.75 673 LEU A O 1
ATOM 5159 N N . LYS A 1 674 ? 5.373 -4.612 26.125 1.00 93.88 674 LYS A N 1
ATOM 5160 C CA . LYS A 1 674 ? 5.052 -5.987 26.555 1.00 93.88 674 LYS A CA 1
ATOM 5161 C C . LYS A 1 674 ? 4.124 -6.037 27.776 1.00 93.88 674 LYS A C 1
ATOM 5163 O O . LYS A 1 674 ? 3.257 -6.905 27.838 1.00 93.88 674 LYS A O 1
ATOM 5168 N N . LEU A 1 675 ? 4.318 -5.137 28.743 1.00 92.94 675 LEU A N 1
ATOM 5169 C CA . LEU A 1 675 ? 3.563 -5.137 30.002 1.00 92.94 675 LEU A CA 1
ATOM 5170 C C . LEU A 1 675 ? 2.123 -4.621 29.853 1.00 92.94 675 LEU A C 1
ATOM 5172 O O . LEU A 1 675 ? 1.280 -4.998 30.658 1.00 92.94 675 LEU A O 1
ATOM 5176 N N . LEU A 1 676 ? 1.817 -3.860 28.794 1.00 92.69 676 LEU A N 1
ATOM 5177 C CA . LEU A 1 676 ? 0.446 -3.436 28.475 1.00 92.69 676 LEU A CA 1
ATOM 5178 C C . LEU A 1 676 ? -0.413 -4.567 27.878 1.00 92.69 676 LEU A C 1
ATOM 5180 O O . LEU A 1 676 ? -1.617 -4.396 27.719 1.00 92.69 676 LEU A O 1
ATOM 5184 N N . ALA A 1 677 ? 0.201 -5.709 27.534 1.00 94.00 677 ALA A N 1
ATOM 5185 C CA . ALA A 1 677 ? -0.454 -6.894 26.974 1.00 94.00 677 ALA A CA 1
ATOM 5186 C C . ALA A 1 677 ? -1.473 -6.588 25.841 1.00 94.00 677 ALA A C 1
ATOM 5188 O O . ALA A 1 677 ? -2.619 -7.041 25.916 1.00 94.00 677 ALA A O 1
ATOM 5189 N N . PRO A 1 678 ? -1.076 -5.836 24.789 1.00 96.00 678 PRO A N 1
ATOM 5190 C CA . PRO A 1 678 ? -1.989 -5.346 23.754 1.00 96.00 678 PRO A CA 1
ATOM 5191 C C . PRO A 1 678 ? -2.778 -6.475 23.083 1.00 96.00 678 PRO A C 1
ATOM 5193 O O . PRO A 1 678 ? -2.226 -7.506 22.685 1.00 96.00 678 PRO A O 1
ATOM 5196 N N . SER A 1 679 ? -4.085 -6.268 22.936 1.00 97.56 679 SER A N 1
ATOM 5197 C CA . SER A 1 679 ? -4.998 -7.257 22.374 1.00 97.56 679 SER A CA 1
ATOM 5198 C C . SER A 1 679 ? -4.882 -7.374 20.850 1.00 97.56 679 SER A C 1
ATOM 5200 O O . SER A 1 679 ? -4.223 -6.594 20.158 1.00 97.56 679 SER A O 1
ATOM 5202 N N . ARG A 1 680 ? -5.597 -8.355 20.288 1.00 97.31 680 ARG A N 1
ATOM 5203 C CA . ARG A 1 680 ? -5.703 -8.536 18.833 1.00 97.31 680 ARG A CA 1
ATOM 5204 C C . ARG A 1 680 ? -6.368 -7.368 18.106 1.00 97.31 680 ARG A C 1
ATOM 5206 O O . ARG A 1 680 ? -6.088 -7.213 16.919 1.00 97.31 680 ARG A O 1
ATOM 5213 N N . ASP A 1 681 ? -7.214 -6.591 18.780 1.00 98.31 681 ASP A N 1
ATOM 5214 C CA . ASP A 1 681 ? -7.855 -5.406 18.201 1.00 98.31 681 ASP A CA 1
ATOM 5215 C C . ASP A 1 681 ? -6.984 -4.149 18.374 1.00 98.31 681 ASP A C 1
ATOM 5217 O O . ASP A 1 681 ? -6.899 -3.343 17.450 1.00 98.31 681 ASP A O 1
ATOM 5221 N N . ASP A 1 682 ? -6.205 -4.057 19.456 1.00 98.38 682 ASP A N 1
ATOM 5222 C CA . ASP A 1 682 ? -5.184 -3.012 19.639 1.00 98.38 682 ASP A CA 1
ATOM 5223 C C . ASP A 1 682 ? -4.084 -3.114 18.567 1.00 98.38 682 ASP A C 1
ATOM 5225 O O . ASP A 1 682 ? -3.767 -2.145 17.875 1.00 98.38 682 ASP A O 1
ATOM 5229 N N . LEU A 1 683 ? -3.561 -4.327 18.340 1.00 98.62 683 LEU A N 1
ATOM 5230 C CA . LEU A 1 683 ? -2.582 -4.607 17.282 1.00 98.62 683 LEU A CA 1
ATOM 5231 C C . LEU A 1 683 ? -3.150 -4.388 15.869 1.00 98.62 683 LEU A C 1
ATOM 5233 O O . LEU A 1 683 ? -2.400 -4.060 14.948 1.00 98.62 683 LEU A O 1
ATOM 5237 N N . LYS A 1 684 ? -4.469 -4.532 15.689 1.00 98.50 684 LYS A N 1
ATOM 5238 C CA . LYS A 1 684 ? -5.168 -4.212 14.435 1.00 98.50 684 LYS A CA 1
ATOM 5239 C C . LYS A 1 684 ? -5.245 -2.701 14.220 1.00 98.50 684 LYS A C 1
ATOM 5241 O O . LYS A 1 684 ? -4.916 -2.231 13.132 1.00 98.50 684 LYS A O 1
ATOM 5246 N N . ALA A 1 685 ? -5.639 -1.943 15.243 1.00 98.56 685 ALA A N 1
ATOM 5247 C CA . ALA A 1 685 ? -5.715 -0.486 15.185 1.00 98.56 685 ALA A CA 1
ATOM 5248 C C . ALA A 1 685 ? -4.329 0.141 14.943 1.00 98.56 685 ALA A C 1
ATOM 5250 O O . ALA A 1 685 ? -4.178 0.969 14.041 1.00 98.56 685 ALA A O 1
ATOM 5251 N N . PHE A 1 686 ? -3.302 -0.340 15.657 1.00 98.75 686 PHE A N 1
ATOM 5252 C CA . PHE A 1 686 ? -1.896 -0.006 15.408 1.00 98.75 686 PHE A CA 1
ATOM 5253 C C . PHE A 1 686 ? -1.487 -0.335 13.965 1.00 98.75 686 PHE A C 1
ATOM 5255 O O . PHE A 1 686 ? -1.014 0.541 13.242 1.00 98.75 686 PHE A O 1
ATOM 5262 N N . GLY A 1 687 ? -1.696 -1.581 13.518 1.00 98.31 687 GLY A N 1
ATOM 5263 C CA . GLY A 1 687 ? -1.262 -2.049 12.198 1.00 98.31 687 GLY A CA 1
ATOM 5264 C C . GLY A 1 687 ? -1.915 -1.301 11.033 1.00 98.31 687 GLY A C 1
ATOM 5265 O O . GLY A 1 687 ? -1.250 -1.006 10.042 1.00 98.31 687 GLY A O 1
ATOM 5266 N N . ALA A 1 688 ? -3.190 -0.928 11.162 1.00 97.62 688 ALA A N 1
ATOM 5267 C CA . ALA A 1 688 ? -3.907 -0.155 10.153 1.00 97.62 688 ALA A CA 1
ATOM 5268 C C . ALA A 1 688 ? -3.422 1.298 10.056 1.00 97.62 688 ALA A C 1
ATOM 5270 O O . ALA A 1 688 ? -3.232 1.813 8.951 1.00 97.62 688 ALA A O 1
ATOM 5271 N N . ALA A 1 689 ? -3.187 1.953 11.195 1.00 97.75 689 ALA A N 1
ATOM 5272 C CA . ALA A 1 689 ? -2.647 3.308 11.227 1.00 97.75 689 ALA A CA 1
ATOM 5273 C C . ALA A 1 689 ? -1.181 3.349 10.751 1.00 97.75 689 ALA A C 1
ATOM 5275 O O . ALA A 1 689 ? -0.804 4.233 9.9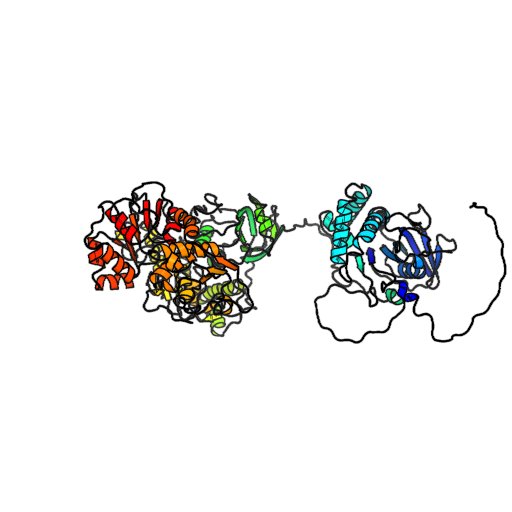85 1.00 97.75 689 ALA A O 1
ATOM 5276 N N . PHE A 1 690 ? -0.385 2.333 11.098 1.00 97.88 690 PHE A N 1
ATOM 5277 C CA . PHE A 1 690 ? 0.967 2.124 10.576 1.00 97.88 690 PHE A CA 1
ATOM 5278 C C . PHE A 1 690 ? 0.977 1.980 9.045 1.00 97.88 690 PHE A C 1
ATOM 5280 O O . PHE A 1 690 ? 1.673 2.725 8.356 1.00 97.88 690 PHE A O 1
ATOM 5287 N N . ALA A 1 691 ? 0.143 1.087 8.496 1.00 94.75 691 ALA A N 1
ATOM 5288 C CA . ALA A 1 691 ? 0.040 0.821 7.056 1.00 94.75 691 ALA A CA 1
ATOM 5289 C C . ALA A 1 691 ? -0.493 2.003 6.217 1.00 94.75 691 ALA A C 1
ATOM 5291 O O . ALA A 1 691 ? -0.405 1.969 4.987 1.00 94.75 691 ALA A O 1
ATOM 5292 N N . THR A 1 692 ? -1.061 3.023 6.871 1.00 92.69 692 THR A N 1
ATOM 5293 C CA . THR A 1 692 ? -1.601 4.237 6.238 1.00 92.69 692 THR A CA 1
ATOM 5294 C C . THR A 1 692 ? -0.487 5.183 5.794 1.00 92.69 692 THR A C 1
ATOM 5296 O O . THR A 1 692 ? -0.506 5.675 4.669 1.00 92.69 692 THR A O 1
ATOM 5299 N N . VAL A 1 693 ? 0.516 5.398 6.649 1.00 92.19 693 VAL A N 1
ATOM 5300 C CA . VAL A 1 693 ? 1.648 6.300 6.371 1.00 92.19 693 VAL A CA 1
ATOM 5301 C C . VAL A 1 693 ? 2.930 5.564 5.978 1.00 92.19 693 VAL A C 1
ATOM 5303 O O . VAL A 1 693 ? 3.768 6.144 5.293 1.00 92.19 693 VAL A O 1
ATOM 5306 N N . SER A 1 694 ? 3.072 4.285 6.346 1.00 91.50 694 SER A N 1
ATOM 5307 C CA . SER A 1 694 ? 4.238 3.467 6.008 1.00 91.50 694 SER A CA 1
ATOM 5308 C C . SER A 1 694 ? 4.042 2.630 4.738 1.00 91.50 694 SER A C 1
ATOM 5310 O O . SER A 1 694 ? 2.985 2.050 4.467 1.00 91.50 694 SER A O 1
ATOM 5312 N N . SER A 1 695 ? 5.117 2.515 3.963 1.00 89.69 695 SER A N 1
ATOM 5313 C CA . SER A 1 695 ? 5.274 1.536 2.884 1.00 89.69 695 SER A CA 1
ATOM 5314 C C . SER A 1 695 ? 5.821 0.186 3.376 1.00 89.69 695 SER A C 1
ATOM 5316 O O . SER A 1 695 ? 5.723 -0.798 2.645 1.00 89.69 695 SER A O 1
ATOM 5318 N N . ALA A 1 696 ? 6.329 0.105 4.613 1.00 93.38 696 ALA A N 1
ATOM 5319 C CA . ALA A 1 696 ? 6.851 -1.133 5.183 1.00 93.38 696 ALA A CA 1
ATOM 5320 C C . ALA A 1 696 ? 5.740 -2.198 5.353 1.00 93.38 696 ALA A C 1
ATOM 5322 O O . ALA A 1 696 ? 4.635 -1.879 5.798 1.00 93.38 696 ALA A O 1
ATOM 5323 N N . PRO A 1 697 ? 6.005 -3.478 5.029 1.00 95.25 697 PRO A N 1
ATOM 5324 C CA . PRO A 1 697 ? 4.979 -4.524 4.997 1.00 95.25 697 PRO A CA 1
ATOM 5325 C C . PRO A 1 697 ? 4.709 -5.182 6.361 1.00 95.25 697 PRO A C 1
ATOM 5327 O O . PRO A 1 697 ? 3.847 -6.059 6.454 1.00 95.25 697 PRO A O 1
ATOM 5330 N N . MET A 1 698 ? 5.469 -4.824 7.402 1.00 97.88 698 MET A N 1
ATOM 5331 C CA . MET A 1 698 ? 5.352 -5.373 8.755 1.00 97.88 698 MET A CA 1
ATOM 5332 C C . MET A 1 698 ? 6.077 -4.508 9.795 1.00 97.88 698 MET A C 1
ATOM 5334 O O . MET A 1 698 ? 6.974 -3.738 9.459 1.00 97.88 698 MET A O 1
ATOM 5338 N N . PHE A 1 699 ? 5.721 -4.713 11.061 1.00 98.69 699 PHE A N 1
ATOM 5339 C CA . PHE A 1 699 ? 6.462 -4.301 12.255 1.00 98.69 699 PHE A CA 1
ATOM 5340 C C . PHE A 1 699 ? 6.754 -5.508 13.167 1.00 98.69 699 PHE A C 1
ATOM 5342 O O . PHE A 1 699 ? 6.132 -6.564 13.040 1.00 98.69 699 PHE A O 1
ATOM 5349 N N . HIS A 1 700 ? 7.642 -5.332 14.140 1.00 98.75 700 HIS A N 1
ATOM 5350 C CA . HIS A 1 700 ? 7.875 -6.258 15.254 1.00 98.75 700 HIS A CA 1
ATOM 5351 C C . HIS A 1 700 ? 7.573 -5.569 16.585 1.00 98.75 700 HIS A C 1
ATOM 5353 O O . HIS A 1 700 ? 7.807 -4.374 16.721 1.00 98.75 700 HIS A O 1
ATOM 5359 N N . MET A 1 701 ? 7.094 -6.294 17.594 1.00 98.56 701 MET A N 1
ATOM 5360 C CA . MET A 1 701 ? 6.881 -5.764 18.947 1.00 98.56 701 MET A CA 1
ATOM 5361 C C . MET A 1 701 ? 7.376 -6.775 19.986 1.00 98.56 701 MET A C 1
ATOM 5363 O O . MET A 1 701 ? 6.856 -7.892 20.078 1.00 98.56 701 MET A O 1
ATOM 5367 N N . VAL A 1 702 ? 8.412 -6.400 20.743 1.00 98.50 702 VAL A N 1
ATOM 5368 C CA . VAL A 1 702 ? 9.189 -7.343 21.562 1.00 98.50 702 VAL A CA 1
ATOM 5369 C C . VAL A 1 702 ? 8.347 -7.937 22.691 1.00 98.50 702 VAL A C 1
ATOM 5371 O O . VAL A 1 702 ? 7.784 -7.227 23.521 1.00 98.50 702 VAL A O 1
ATOM 5374 N N . GLY A 1 703 ? 8.288 -9.268 22.729 1.00 97.31 703 GLY A N 1
ATOM 5375 C CA . GLY A 1 703 ? 7.481 -10.042 23.667 1.00 97.31 703 GLY A CA 1
ATOM 5376 C C . GLY A 1 703 ? 5.989 -10.120 23.327 1.00 97.31 703 GLY A C 1
ATOM 5377 O O . GLY A 1 703 ? 5.245 -10.663 24.141 1.00 97.31 703 GLY A O 1
ATOM 5378 N N . VAL A 1 704 ? 5.564 -9.602 22.166 1.00 97.81 704 VAL A N 1
ATOM 5379 C CA . VAL A 1 704 ? 4.158 -9.540 21.724 1.00 97.81 704 VAL A CA 1
ATOM 5380 C C . VAL A 1 704 ? 3.959 -10.230 20.368 1.00 97.81 704 VAL A C 1
ATOM 5382 O O . VAL A 1 704 ? 3.159 -11.157 20.264 1.00 97.81 704 VAL A O 1
ATOM 5385 N N . THR A 1 705 ? 4.686 -9.819 19.322 1.00 98.12 705 THR A N 1
ATOM 5386 C CA . THR A 1 705 ? 4.590 -10.440 17.981 1.00 98.12 705 THR A CA 1
ATOM 5387 C C . THR A 1 705 ? 5.349 -11.778 17.927 1.00 98.12 705 THR A C 1
ATOM 5389 O O . THR A 1 705 ? 6.405 -11.868 18.559 1.00 98.12 705 THR A O 1
ATOM 5392 N N . PRO A 1 706 ? 4.906 -12.798 17.155 1.00 96.69 706 PRO A N 1
ATOM 5393 C CA . PRO A 1 706 ? 5.426 -14.171 17.261 1.00 96.69 706 PRO A CA 1
ATOM 5394 C C . PRO A 1 706 ? 6.935 -14.348 17.015 1.00 96.69 706 PRO A C 1
ATOM 5396 O O . PRO A 1 706 ? 7.555 -15.225 17.622 1.00 96.69 706 PRO A O 1
ATOM 5399 N N . GLU A 1 707 ? 7.518 -13.532 16.133 1.00 96.88 707 GLU A N 1
ATOM 5400 C CA . GLU A 1 707 ? 8.947 -13.564 15.781 1.00 96.88 707 GLU A CA 1
ATOM 5401 C C . GLU A 1 707 ? 9.812 -12.833 16.828 1.00 96.88 707 GLU A C 1
ATOM 5403 O O . GLU A 1 707 ? 10.848 -13.346 17.253 1.00 96.88 707 GLU A O 1
ATOM 5408 N N . ALA A 1 708 ? 9.346 -11.689 17.338 1.00 97.19 708 ALA A N 1
ATOM 5409 C CA . ALA A 1 708 ? 10.082 -10.820 18.260 1.00 97.19 708 ALA A CA 1
ATOM 5410 C C . ALA A 1 708 ? 10.042 -11.281 19.731 1.00 97.19 708 ALA A C 1
ATOM 5412 O O . ALA A 1 708 ? 9.662 -10.527 20.627 1.00 97.19 708 ALA A O 1
ATOM 5413 N N . LYS A 1 709 ? 10.442 -12.525 20.020 1.00 96.19 709 LYS A N 1
ATOM 5414 C CA . LYS A 1 709 ? 10.542 -13.027 21.411 1.00 96.19 709 LYS A CA 1
ATOM 5415 C C . LYS A 1 709 ? 11.561 -12.241 22.246 1.00 96.19 709 LYS A C 1
ATOM 5417 O O . LYS A 1 709 ? 11.339 -12.015 23.434 1.00 96.19 709 LYS A O 1
ATOM 5422 N N . THR A 1 710 ? 12.645 -11.817 21.606 1.00 97.12 710 THR A N 1
ATOM 5423 C CA . THR A 1 710 ? 13.650 -10.865 22.097 1.00 97.12 710 THR A CA 1
ATOM 5424 C C . THR A 1 710 ? 13.932 -9.839 20.997 1.00 97.12 710 THR A C 1
ATOM 5426 O O . THR A 1 710 ? 13.460 -9.992 19.869 1.00 97.12 710 THR A O 1
ATOM 5429 N N . LEU A 1 711 ? 14.697 -8.792 21.315 1.00 96.62 711 LEU A N 1
ATOM 5430 C CA . LEU A 1 711 ? 15.140 -7.802 20.331 1.00 96.62 711 LEU A CA 1
ATOM 5431 C C . LEU A 1 711 ? 16.087 -8.436 19.290 1.00 96.62 711 LEU A C 1
ATOM 5433 O O . LEU A 1 711 ? 15.891 -8.281 18.087 1.00 96.62 711 LEU A O 1
ATOM 5437 N N . ASP A 1 712 ? 17.047 -9.236 19.758 1.00 95.69 712 ASP A N 1
ATOM 5438 C CA . ASP A 1 712 ? 18.083 -9.872 18.929 1.00 95.69 712 ASP A CA 1
ATOM 5439 C C . ASP A 1 712 ? 17.522 -10.916 17.949 1.00 95.69 712 ASP A C 1
ATOM 5441 O O . ASP A 1 712 ? 18.133 -11.197 16.924 1.00 95.69 712 ASP A O 1
ATOM 5445 N N . ALA A 1 713 ? 16.342 -11.479 18.238 1.00 96.31 713 ALA A N 1
ATOM 5446 C CA . ALA A 1 713 ? 15.682 -12.464 17.379 1.00 96.31 713 ALA A CA 1
ATOM 5447 C C . ALA A 1 713 ? 15.191 -11.884 16.038 1.00 96.31 713 ALA A C 1
ATOM 5449 O O . ALA A 1 713 ? 14.930 -12.647 15.109 1.00 96.31 713 ALA A O 1
ATOM 5450 N N . VAL A 1 714 ? 15.042 -10.556 15.941 1.00 96.81 714 VAL A N 1
ATOM 5451 C CA . VAL A 1 714 ? 14.486 -9.865 14.761 1.00 96.81 714 VAL A CA 1
ATOM 5452 C C . VAL A 1 714 ? 15.412 -8.799 14.172 1.00 96.81 714 VAL A C 1
ATOM 5454 O O . VAL A 1 714 ? 15.094 -8.231 13.131 1.00 96.81 714 VAL A O 1
ATOM 5457 N N . ILE A 1 715 ? 16.571 -8.551 14.781 1.00 96.38 715 ILE A N 1
ATOM 5458 C CA . ILE A 1 715 ? 17.641 -7.714 14.220 1.00 96.38 715 ILE A CA 1
ATOM 5459 C C . ILE A 1 715 ? 18.603 -8.591 13.401 1.00 96.38 715 ILE A C 1
ATOM 5461 O O . ILE A 1 715 ? 18.759 -9.784 13.660 1.00 96.38 715 ILE A O 1
ATOM 5465 N N . ARG A 1 716 ? 19.263 -8.022 12.385 1.00 94.00 716 ARG A N 1
ATOM 5466 C CA . ARG A 1 716 ? 20.318 -8.734 11.649 1.00 94.00 716 ARG A CA 1
ATOM 5467 C C . ARG A 1 716 ? 21.571 -8.882 12.531 1.00 94.00 716 ARG A C 1
ATOM 5469 O O . ARG A 1 716 ? 22.087 -7.857 12.982 1.00 94.00 716 ARG A O 1
ATOM 5476 N N . PRO A 1 717 ? 22.109 -10.099 12.746 1.00 91.19 717 PRO A N 1
ATOM 5477 C CA . PRO A 1 717 ? 23.346 -10.285 13.504 1.00 91.19 717 PRO A CA 1
ATOM 5478 C C . PRO A 1 717 ? 24.488 -9.429 12.943 1.00 91.19 717 PRO A C 1
ATOM 5480 O O . PRO A 1 717 ? 24.712 -9.418 11.733 1.00 91.19 717 PRO A O 1
ATOM 5483 N N . GLY A 1 718 ? 25.185 -8.698 13.816 1.00 90.12 718 GLY A N 1
ATOM 5484 C CA . GLY A 1 718 ? 26.269 -7.787 13.427 1.00 90.12 718 GLY A CA 1
ATOM 5485 C C . GLY A 1 718 ? 25.827 -6.458 12.794 1.00 90.12 718 GLY A C 1
ATOM 5486 O O . GLY A 1 718 ? 26.686 -5.714 12.333 1.00 90.12 718 GLY A O 1
ATOM 5487 N N . SER A 1 719 ? 24.527 -6.143 12.765 1.00 92.31 719 SER A N 1
ATOM 5488 C CA . SER A 1 719 ? 24.037 -4.796 12.431 1.00 92.31 719 SER A CA 1
ATOM 5489 C C . SER A 1 719 ? 23.785 -3.958 13.685 1.00 92.31 719 SER A C 1
ATOM 5491 O O . SER A 1 719 ? 23.456 -4.507 14.735 1.00 92.31 719 SER A O 1
ATOM 5493 N N . ASP A 1 720 ? 23.886 -2.636 13.543 1.00 92.31 720 ASP A N 1
ATOM 5494 C CA . ASP A 1 720 ? 23.460 -1.647 14.537 1.00 92.31 720 ASP A CA 1
ATOM 5495 C C . ASP A 1 720 ? 22.326 -0.793 13.934 1.00 92.31 720 ASP A C 1
ATOM 5497 O O . ASP A 1 720 ? 22.586 0.172 13.208 1.00 92.31 720 ASP A O 1
ATOM 5501 N N . PRO A 1 721 ? 21.050 -1.198 14.093 1.00 94.81 721 PRO A N 1
ATOM 5502 C CA . PRO A 1 721 ? 19.926 -0.468 13.524 1.00 94.81 721 PRO A CA 1
ATOM 5503 C C . PRO A 1 721 ? 19.685 0.852 14.259 1.00 94.81 721 PRO A C 1
ATOM 5505 O O . PRO A 1 721 ? 19.762 0.912 15.486 1.00 94.81 721 PRO A O 1
ATOM 5508 N N . ARG A 1 722 ? 19.292 1.900 13.521 1.00 95.81 722 ARG A N 1
ATOM 5509 C CA . ARG A 1 722 ? 18.967 3.214 14.099 1.00 95.81 722 ARG A CA 1
ATOM 5510 C C . ARG A 1 722 ? 17.986 3.054 15.265 1.00 95.81 722 ARG A C 1
ATOM 5512 O O . ARG A 1 722 ? 16.899 2.519 15.076 1.00 95.81 722 ARG A O 1
ATOM 5519 N N . SER A 1 723 ? 18.334 3.582 16.437 1.00 97.38 723 SER A N 1
ATOM 5520 C CA . SER A 1 723 ? 17.437 3.654 17.597 1.00 97.38 723 SER A CA 1
ATOM 5521 C C . SER A 1 723 ? 16.746 5.017 17.675 1.00 97.38 723 SER A C 1
ATOM 5523 O O . SER A 1 723 ? 17.356 6.045 17.378 1.00 97.38 723 SER A O 1
ATOM 5525 N N . VAL A 1 724 ? 15.475 5.030 18.078 1.00 97.88 724 VAL A N 1
ATOM 5526 C CA . VAL A 1 724 ? 14.694 6.237 18.380 1.00 97.88 724 VAL A CA 1
ATOM 5527 C C . VAL A 1 724 ? 13.898 6.006 19.662 1.00 97.88 724 VAL A C 1
ATOM 5529 O O . VAL A 1 724 ? 13.090 5.080 19.735 1.00 97.88 724 VAL A O 1
ATOM 5532 N N . ASP A 1 725 ? 14.109 6.865 20.654 1.00 97.44 725 ASP A N 1
ATOM 5533 C CA . ASP A 1 725 ? 13.316 6.900 21.882 1.00 97.44 725 ASP A CA 1
ATOM 5534 C C . ASP A 1 725 ? 12.087 7.795 21.668 1.00 97.44 725 ASP A C 1
ATOM 5536 O O . ASP A 1 725 ? 12.212 8.949 21.249 1.00 97.44 725 ASP A O 1
ATOM 5540 N N . VAL A 1 726 ? 10.896 7.261 21.935 1.00 96.62 726 VAL A N 1
ATOM 5541 C CA . VAL A 1 726 ? 9.604 7.939 21.766 1.00 96.62 726 VAL A CA 1
ATOM 5542 C C . VAL A 1 726 ? 8.996 8.176 23.138 1.00 96.62 726 VAL A C 1
ATOM 5544 O O . VAL A 1 726 ? 8.829 7.240 23.913 1.00 96.62 726 VAL A O 1
ATOM 5547 N N . ARG A 1 727 ? 8.616 9.421 23.433 1.00 94.38 727 ARG A N 1
ATOM 5548 C CA . ARG A 1 727 ? 7.870 9.783 24.646 1.00 94.38 727 ARG A CA 1
ATOM 5549 C C . ARG A 1 727 ? 6.428 10.087 24.260 1.00 94.38 727 ARG A C 1
ATOM 5551 O O . ARG A 1 727 ? 6.166 10.526 23.144 1.00 94.38 727 ARG A O 1
ATOM 5558 N N . ILE A 1 728 ? 5.505 9.968 25.211 1.00 93.31 728 ILE A N 1
ATOM 5559 C CA . ILE A 1 728 ? 4.080 10.304 25.038 1.00 93.31 728 ILE A CA 1
ATOM 5560 C C . ILE A 1 728 ? 3.854 11.633 24.293 1.00 93.31 728 ILE A C 1
ATOM 5562 O O . ILE A 1 728 ? 3.156 11.671 23.282 1.00 93.31 728 ILE A O 1
ATOM 5566 N N . LYS A 1 729 ? 4.526 12.714 24.713 1.00 93.56 729 LYS A N 1
ATOM 5567 C CA . LYS A 1 729 ? 4.381 14.047 24.098 1.00 93.56 729 LYS A CA 1
ATOM 5568 C C . LYS A 1 729 ? 4.785 14.119 22.618 1.00 93.56 729 LYS A C 1
ATOM 5570 O O . LYS A 1 729 ? 4.353 15.029 21.913 1.00 93.56 729 LYS A O 1
ATOM 5575 N N . ASP A 1 730 ? 5.591 13.177 22.131 1.00 95.88 730 ASP A N 1
ATOM 5576 C CA . ASP A 1 730 ? 6.014 13.119 20.729 1.00 95.88 730 ASP A CA 1
ATOM 5577 C C . ASP A 1 730 ? 4.888 12.583 19.814 1.00 95.88 730 ASP A C 1
ATOM 5579 O O . ASP A 1 730 ? 4.966 12.707 18.591 1.00 95.88 730 ASP A O 1
ATOM 5583 N N . LEU A 1 731 ? 3.792 12.077 20.399 1.00 96.31 731 LEU A N 1
ATOM 5584 C CA . LEU A 1 731 ? 2.551 11.704 19.710 1.00 96.31 731 LEU A CA 1
ATOM 5585 C C . LEU A 1 731 ? 1.594 12.897 19.491 1.00 96.31 731 LEU A C 1
ATOM 5587 O O . LEU A 1 731 ? 0.699 12.815 18.647 1.00 96.31 731 LEU A O 1
ATOM 5591 N N . ILE A 1 732 ? 1.783 14.028 20.189 1.00 95.69 732 ILE A N 1
ATOM 5592 C CA . ILE A 1 732 ? 0.922 15.226 20.077 1.00 95.69 732 ILE A CA 1
ATOM 5593 C C . ILE A 1 732 ? 0.834 15.771 18.633 1.00 95.69 732 ILE A C 1
ATOM 5595 O O . ILE A 1 732 ? -0.274 16.103 18.201 1.00 95.69 732 ILE A O 1
ATOM 5599 N N . PRO A 1 733 ? 1.922 15.843 17.833 1.00 95.69 733 PRO A N 1
ATOM 5600 C CA . PRO A 1 733 ? 1.826 16.243 16.428 1.00 95.69 733 PRO A CA 1
ATOM 5601 C C . PRO A 1 733 ? 0.931 15.303 15.610 1.00 95.69 733 PRO A C 1
ATOM 5603 O O . PRO A 1 733 ? 0.152 15.770 14.781 1.00 95.69 733 PRO A O 1
ATOM 5606 N N . CYS A 1 734 ? 0.973 13.994 15.880 1.00 96.00 734 CYS A N 1
ATOM 5607 C CA . CYS A 1 734 ? 0.114 13.011 15.221 1.00 96.00 734 CYS A CA 1
ATOM 5608 C C . CYS A 1 734 ? -1.355 13.201 15.636 1.00 96.00 734 CYS A C 1
ATOM 5610 O O . CYS A 1 734 ? -2.229 13.212 14.773 1.00 96.00 734 CYS A O 1
ATOM 5612 N N . TRP A 1 735 ? -1.628 13.463 16.920 1.00 95.56 735 TRP A N 1
ATOM 5613 C CA . TRP A 1 735 ? -2.981 13.734 17.424 1.00 95.56 735 TRP A CA 1
ATOM 5614 C C . TRP A 1 735 ? -3.606 14.956 16.748 1.00 95.56 735 TRP A C 1
ATOM 5616 O O . TRP A 1 735 ? -4.740 14.901 16.270 1.00 95.56 735 TRP A O 1
ATOM 5626 N N . ASN A 1 736 ? -2.836 16.043 16.656 1.00 93.75 736 ASN A N 1
ATOM 5627 C CA . ASN A 1 736 ? -3.239 17.272 15.974 1.00 93.75 736 ASN A CA 1
ATOM 5628 C C . ASN A 1 736 ? -3.346 17.093 14.443 1.00 93.75 736 ASN A C 1
ATOM 5630 O O . ASN A 1 736 ? -3.993 17.900 13.788 1.00 93.75 736 ASN A O 1
ATOM 5634 N N . THR A 1 737 ? -2.722 16.061 13.861 1.00 93.12 737 THR A N 1
ATOM 5635 C CA . THR A 1 737 ? -2.853 15.743 12.426 1.00 93.12 737 THR A CA 1
ATOM 5636 C C . THR A 1 737 ? -4.149 14.985 12.137 1.00 93.12 737 THR A C 1
ATOM 5638 O O . THR A 1 737 ? -4.806 15.266 11.138 1.00 93.12 737 THR A O 1
ATOM 5641 N N . LEU A 1 738 ? -4.533 14.052 13.016 1.00 94.62 738 LEU A N 1
ATOM 5642 C CA . LEU A 1 738 ? -5.755 13.247 12.885 1.00 94.62 738 LEU A CA 1
ATOM 5643 C C . LEU A 1 738 ? -7.029 14.022 13.287 1.00 94.62 738 LEU A C 1
ATOM 5645 O O . LEU A 1 738 ? -8.117 13.717 12.803 1.00 94.62 738 LEU A O 1
ATOM 5649 N N . ASN A 1 739 ? -6.902 15.054 14.126 1.00 93.06 739 ASN A N 1
ATOM 5650 C CA . ASN A 1 739 ? -7.984 15.983 14.464 1.00 93.06 739 ASN A CA 1
ATOM 5651 C C . ASN A 1 739 ? -7.959 17.208 13.527 1.00 93.06 739 ASN A C 1
ATOM 5653 O O . ASN A 1 739 ? -7.393 18.248 13.853 1.00 93.06 739 ASN A O 1
ATOM 5657 N N . SER A 1 740 ? -8.563 17.079 12.339 1.00 87.88 740 SER A N 1
ATOM 5658 C CA . SER A 1 740 ? -8.618 18.148 11.320 1.00 87.88 740 SER A CA 1
ATOM 5659 C C . SER A 1 740 ? -9.745 19.176 11.529 1.00 87.88 740 SER A C 1
ATOM 5661 O O . SER A 1 740 ? -9.796 20.205 10.833 1.00 87.88 740 SER A O 1
ATOM 5663 N N . ALA A 1 741 ? -10.665 18.894 12.454 1.00 85.62 741 ALA A N 1
ATOM 5664 C CA . ALA A 1 741 ? -11.644 19.834 12.988 1.00 85.62 741 ALA A CA 1
ATOM 5665 C C . ALA A 1 741 ? -10.981 20.809 13.980 1.00 85.62 741 ALA A C 1
ATOM 5667 O O . ALA A 1 741 ? -10.064 20.437 14.708 1.00 85.62 741 ALA A O 1
ATOM 5668 N N . VAL A 1 742 ? -11.427 22.070 14.008 1.00 69.69 742 VAL A N 1
ATOM 5669 C CA . VAL A 1 742 ? -10.818 23.118 14.846 1.00 69.69 742 VAL A CA 1
ATOM 5670 C C . VAL A 1 742 ? -11.909 23.938 15.527 1.00 69.69 742 VAL A C 1
ATOM 5672 O O . VAL A 1 742 ? -12.777 24.498 14.861 1.00 69.69 742 VAL A O 1
ATOM 5675 N N . GLY A 1 743 ? -11.828 24.039 16.855 1.00 65.31 743 GLY A N 1
ATOM 5676 C CA . GLY A 1 743 ? -12.832 24.696 17.691 1.00 65.31 743 GLY A CA 1
ATOM 5677 C C . GLY A 1 743 ? -13.959 23.760 18.141 1.00 65.31 743 GLY A C 1
ATOM 5678 O O . GLY A 1 743 ? -13.946 22.558 17.873 1.00 65.31 743 GLY A O 1
ATOM 5679 N N . LEU A 1 744 ? -14.930 24.338 18.851 1.00 66.69 744 LEU A N 1
ATOM 5680 C CA . LEU A 1 744 ? -16.096 23.654 19.422 1.00 66.69 744 LEU A CA 1
ATOM 5681 C C . LEU A 1 744 ? -17.208 23.488 18.368 1.00 66.69 744 LEU A C 1
ATOM 5683 O O . LEU A 1 744 ? -18.281 24.075 18.492 1.00 66.69 744 LEU A O 1
ATOM 5687 N N . GLN A 1 745 ? -16.928 22.746 17.295 1.00 77.81 745 GLN A N 1
ATOM 5688 C CA . GLN A 1 745 ? -17.956 22.307 16.343 1.00 77.81 745 GLN A CA 1
ATOM 5689 C C . GLN A 1 745 ? -18.643 21.046 16.892 1.00 77.81 745 GLN A C 1
ATOM 5691 O O . GLN A 1 745 ? -17.996 20.255 17.574 1.00 77.81 745 GLN A O 1
ATOM 5696 N N . SER A 1 746 ? -19.937 20.862 16.617 1.00 85.62 746 SER A N 1
ATOM 5697 C CA . SER A 1 746 ? -20.664 19.632 16.960 1.00 85.62 746 SER A CA 1
ATOM 5698 C C . SER A 1 746 ? -20.126 18.427 16.186 1.00 85.62 746 SER A C 1
ATOM 5700 O O . SER A 1 746 ? -19.562 18.579 15.105 1.00 85.62 746 SER A O 1
ATOM 5702 N N . VAL A 1 747 ? -20.312 17.223 16.726 1.00 93.62 747 VAL A N 1
ATOM 5703 C CA . VAL A 1 747 ? -20.104 15.962 16.002 1.00 93.62 747 VAL A CA 1
ATOM 5704 C C . VAL A 1 747 ? -21.433 15.529 15.394 1.00 93.62 747 VAL A C 1
ATOM 5706 O O . VAL A 1 747 ? -22.341 15.161 16.129 1.00 93.62 747 VAL A O 1
ATOM 5709 N N . ASP A 1 748 ? -21.538 15.519 14.065 1.00 95.31 748 ASP A N 1
ATOM 5710 C CA . ASP A 1 748 ? -22.791 15.169 13.376 1.00 95.31 748 ASP A CA 1
ATOM 5711 C C . ASP A 1 748 ? -22.859 13.668 13.023 1.00 95.31 748 ASP A C 1
ATOM 5713 O O . ASP A 1 748 ? -23.937 13.106 12.814 1.00 95.31 748 ASP A O 1
ATOM 5717 N N . LEU A 1 749 ? -21.702 12.995 12.940 1.00 97.38 749 LEU A N 1
ATOM 5718 C CA . LEU A 1 749 ? -21.608 11.560 12.662 1.00 97.38 749 LEU A CA 1
ATOM 5719 C C . LEU A 1 749 ? -20.457 10.886 13.421 1.00 97.38 749 LEU A C 1
ATOM 5721 O O . LEU A 1 749 ? -19.335 11.384 13.450 1.00 97.38 749 LEU A O 1
ATOM 5725 N N . VAL A 1 750 ? -20.710 9.695 13.964 1.00 98.00 750 VAL A N 1
ATOM 5726 C CA . VAL A 1 750 ? -19.719 8.806 14.584 1.00 98.00 750 VAL A CA 1
ATOM 5727 C C . VAL A 1 750 ? -19.493 7.589 13.683 1.00 98.00 750 VAL A C 1
ATOM 5729 O O . VAL A 1 750 ? -20.424 6.849 13.361 1.00 98.00 750 VAL A O 1
ATOM 5732 N N . SER A 1 751 ? -18.240 7.389 13.272 1.00 98.00 751 SER A N 1
ATOM 5733 C CA . SER A 1 751 ? -17.819 6.414 12.259 1.00 98.00 751 SER A CA 1
ATOM 5734 C C . SER A 1 751 ? -16.865 5.363 12.833 1.00 98.00 751 SER A C 1
ATOM 5736 O O . SER A 1 751 ? -15.739 5.661 13.237 1.00 98.00 751 SER A O 1
ATOM 5738 N N . LEU A 1 752 ? -17.317 4.108 12.864 1.00 98.56 752 LEU A N 1
ATOM 5739 C CA . LEU A 1 752 ? -16.621 2.989 13.508 1.00 98.56 752 LEU A CA 1
ATOM 5740 C C . LEU A 1 752 ? -16.431 1.823 12.523 1.00 98.56 752 LEU A C 1
ATOM 5742 O O . LEU A 1 752 ? -17.303 1.575 11.689 1.00 98.56 752 LEU A O 1
ATOM 5746 N N . GLY A 1 753 ? -15.310 1.094 12.600 1.00 97.44 753 GLY A N 1
ATOM 5747 C CA . GLY A 1 753 ? -15.056 -0.083 11.744 1.00 97.44 753 GLY A CA 1
ATOM 5748 C C . GLY A 1 753 ? -14.057 0.086 10.589 1.00 97.44 753 GLY A C 1
ATOM 5749 O O . GLY A 1 753 ? -14.201 -0.547 9.543 1.00 97.44 753 GLY A O 1
ATOM 5750 N N . ASN A 1 754 ? -13.005 0.895 10.749 1.00 95.88 754 ASN A N 1
ATOM 5751 C CA . ASN A 1 754 ? -11.888 0.934 9.796 1.00 95.88 754 ASN A CA 1
ATOM 5752 C C . ASN A 1 754 ? -10.548 0.579 10.481 1.00 95.88 754 ASN A C 1
ATOM 5754 O O . ASN A 1 754 ? -9.958 1.458 11.108 1.00 95.88 754 ASN A O 1
ATOM 5758 N N . PRO A 1 755 ? -10.037 -0.666 10.380 1.00 97.38 755 PRO A N 1
ATOM 5759 C CA . PRO A 1 755 ? -10.605 -1.828 9.684 1.00 97.38 755 PRO A CA 1
ATOM 5760 C C . PRO A 1 755 ? -11.886 -2.363 10.334 1.00 97.38 755 PRO A C 1
ATOM 5762 O O . PRO A 1 755 ? -12.182 -2.031 11.482 1.00 97.38 755 PRO A O 1
ATOM 5765 N N . HIS A 1 756 ? -12.620 -3.213 9.608 1.00 98.38 756 HIS A N 1
ATOM 5766 C CA . HIS A 1 756 ? -13.916 -3.761 10.027 1.00 98.38 756 HIS A CA 1
ATOM 5767 C C . HIS A 1 756 ? -13.928 -4.246 11.479 1.00 98.38 756 HIS A C 1
ATOM 5769 O O . HIS A 1 756 ? -13.030 -4.989 11.899 1.00 98.38 756 HIS A O 1
ATOM 5775 N N . PHE A 1 757 ? -14.981 -3.860 12.204 1.00 98.12 757 PHE A N 1
ATOM 5776 C CA . PHE A 1 757 ? -15.137 -4.162 13.623 1.00 98.12 757 PHE A CA 1
ATOM 5777 C C . PHE A 1 757 ? -15.186 -5.667 13.908 1.00 98.12 757 PHE A C 1
ATOM 5779 O O . PHE A 1 757 ? -15.764 -6.439 13.141 1.00 98.12 757 PHE A O 1
ATOM 5786 N N . SER A 1 758 ? -14.572 -6.057 15.025 1.00 98.44 758 SER A N 1
ATOM 5787 C CA . SER A 1 758 ? -14.564 -7.405 15.587 1.00 98.44 758 SER A CA 1
ATOM 5788 C C . SER A 1 758 ? -15.781 -7.643 16.489 1.00 98.44 758 SER A C 1
ATOM 5790 O O . SER A 1 758 ? -16.438 -6.711 16.957 1.00 98.44 758 SER A O 1
ATOM 5792 N N . LEU A 1 759 ? -16.064 -8.910 16.803 1.00 98.44 759 LEU A N 1
ATOM 5793 C CA . LEU A 1 759 ? -17.114 -9.263 17.766 1.00 98.44 759 LEU A CA 1
ATOM 5794 C C . LEU A 1 759 ? -16.799 -8.745 19.186 1.00 98.44 759 LEU A C 1
ATOM 5796 O O . LEU A 1 759 ? -17.714 -8.518 19.978 1.00 98.44 759 LEU A O 1
ATOM 5800 N N . THR A 1 760 ? -15.518 -8.542 19.507 1.00 98.31 760 THR A N 1
ATOM 5801 C CA . THR A 1 760 ? -15.059 -7.970 20.781 1.00 98.31 760 THR A CA 1
ATOM 5802 C C . THR A 1 760 ? -15.344 -6.471 20.838 1.00 98.31 760 THR A C 1
ATOM 5804 O O . THR A 1 760 ? -15.874 -5.993 21.838 1.00 98.31 760 THR A O 1
ATOM 5807 N N . GLU A 1 761 ? -15.071 -5.734 19.758 1.00 98.62 761 GLU A N 1
ATOM 5808 C CA . GLU A 1 761 ? -15.370 -4.299 19.661 1.00 98.62 761 GLU A CA 1
ATOM 5809 C C . GLU A 1 761 ? -16.872 -4.028 19.653 1.00 98.62 761 GLU A C 1
ATOM 5811 O O . GLU A 1 761 ? -17.326 -3.148 20.376 1.00 98.62 761 GLU A O 1
ATOM 5816 N N . ILE A 1 762 ? -17.664 -4.825 18.925 1.00 98.81 762 ILE A N 1
ATOM 5817 C CA . ILE A 1 762 ? -19.133 -4.727 18.950 1.00 98.81 762 ILE A CA 1
ATOM 5818 C C . ILE A 1 762 ? -19.661 -4.974 20.374 1.00 98.81 762 ILE A C 1
ATOM 5820 O O . ILE A 1 762 ? -20.524 -4.241 20.853 1.00 98.81 762 ILE A O 1
ATOM 5824 N N . ARG A 1 763 ? -19.099 -5.950 21.103 1.00 98.69 763 ARG A N 1
ATOM 5825 C CA . ARG A 1 763 ? -19.443 -6.202 22.514 1.00 98.69 763 ARG A CA 1
ATOM 5826 C C . ARG A 1 763 ? -19.021 -5.055 23.443 1.00 98.69 763 ARG A C 1
ATOM 5828 O O . ARG A 1 763 ? -19.758 -4.743 24.376 1.00 98.69 763 ARG A O 1
ATOM 5835 N N . ARG A 1 764 ? -17.865 -4.424 23.199 1.00 98.62 764 ARG A N 1
ATOM 5836 C CA . ARG A 1 764 ? -17.386 -3.247 23.949 1.00 98.62 764 ARG A CA 1
ATOM 5837 C C . ARG A 1 764 ? -18.271 -2.027 23.685 1.00 98.62 764 ARG A C 1
ATOM 5839 O O . ARG A 1 764 ? -18.647 -1.355 24.637 1.00 98.62 764 ARG A O 1
ATOM 5846 N N . LEU A 1 765 ? -18.665 -1.796 22.433 1.00 98.81 765 LEU A N 1
ATOM 5847 C CA . LEU A 1 765 ? -19.608 -0.748 22.041 1.00 98.81 765 LEU A CA 1
ATOM 5848 C C . LEU A 1 765 ? -20.973 -0.954 22.717 1.00 98.81 765 LEU A C 1
ATOM 5850 O O . LEU A 1 765 ? -21.461 -0.042 23.370 1.00 98.81 765 LEU A O 1
ATOM 5854 N N . ALA A 1 766 ? -21.538 -2.166 22.668 1.00 98.75 766 ALA A N 1
ATOM 5855 C CA . ALA A 1 766 ? -22.795 -2.488 23.355 1.00 98.75 766 ALA A CA 1
ATOM 5856 C C . ALA A 1 766 ? -22.717 -2.239 24.872 1.00 98.75 766 ALA A C 1
ATOM 5858 O O . ALA A 1 766 ? -23.625 -1.653 25.457 1.00 98.75 766 ALA A O 1
ATOM 5859 N N . ALA A 1 767 ? -21.601 -2.606 25.513 1.00 98.62 767 ALA A N 1
ATOM 5860 C CA . ALA A 1 767 ? -21.374 -2.315 26.927 1.00 98.62 767 ALA A CA 1
ATOM 5861 C C . ALA A 1 767 ? -21.251 -0.808 27.235 1.00 98.62 767 ALA A C 1
ATOM 5863 O O . ALA A 1 767 ? -21.698 -0.385 28.298 1.00 98.62 767 ALA A O 1
ATOM 5864 N N . LEU A 1 768 ? -20.683 -0.008 26.323 1.00 98.50 768 LEU A N 1
ATOM 5865 C CA . LEU A 1 768 ? -20.567 1.452 26.452 1.00 98.50 768 LEU A CA 1
ATOM 5866 C C . LEU A 1 768 ? -21.890 2.189 26.188 1.00 98.50 768 LEU A C 1
ATOM 5868 O O . LEU A 1 768 ? -22.120 3.232 26.793 1.00 98.50 768 LEU A O 1
ATOM 5872 N N . CYS A 1 769 ? -22.747 1.663 25.308 1.00 98.50 769 CYS A N 1
ATOM 5873 C CA . CYS A 1 769 ? -24.057 2.224 24.956 1.00 98.50 769 CYS A CA 1
ATOM 5874 C C . CYS A 1 769 ? -25.175 1.869 25.955 1.00 98.50 769 CYS A C 1
ATOM 5876 O O . CYS A 1 769 ? -26.190 2.563 26.018 1.00 98.50 769 CYS A O 1
ATOM 5878 N N . ARG A 1 770 ? -25.026 0.787 26.731 1.00 97.81 770 ARG A N 1
ATOM 5879 C CA . ARG A 1 770 ? -26.091 0.248 27.591 1.00 97.81 770 ARG A CA 1
ATOM 5880 C C . ARG A 1 770 ? -26.574 1.258 28.638 1.00 97.81 770 ARG A C 1
ATOM 5882 O O . ARG A 1 770 ? -25.798 1.740 29.457 1.00 97.81 770 ARG A O 1
ATOM 5889 N N . GLY A 1 771 ? -27.882 1.524 28.645 1.00 97.00 771 GLY A N 1
ATOM 5890 C CA . GLY A 1 771 ? -28.510 2.481 29.565 1.00 97.00 771 GLY A CA 1
ATOM 5891 C C . GLY A 1 771 ? -28.291 3.955 29.199 1.00 97.00 771 GLY A C 1
ATOM 5892 O O . GLY A 1 771 ? -28.591 4.826 30.012 1.00 97.00 771 GLY A O 1
ATOM 5893 N N . ARG A 1 772 ? -27.776 4.235 27.996 1.00 97.75 772 ARG A N 1
ATOM 5894 C CA . ARG A 1 772 ? -27.595 5.578 27.432 1.00 97.75 772 ARG A CA 1
ATOM 5895 C C . ARG A 1 772 ? -28.488 5.754 26.202 1.00 97.75 772 ARG A C 1
ATOM 5897 O O . ARG A 1 772 ? -28.969 4.776 25.634 1.00 97.75 772 ARG A O 1
ATOM 5904 N N . THR A 1 773 ? -28.630 6.996 25.755 1.00 97.06 773 THR A N 1
ATOM 5905 C CA . THR A 1 773 ? -29.339 7.364 24.522 1.00 97.06 773 THR A CA 1
ATOM 5906 C C . THR A 1 773 ? -28.456 8.330 23.738 1.00 97.06 773 THR A C 1
ATOM 5908 O O . THR A 1 773 ? -27.853 9.221 24.342 1.00 97.06 773 THR A O 1
ATOM 5911 N N . LYS A 1 774 ? -28.356 8.159 22.415 1.00 96.75 774 LYS A N 1
ATOM 5912 C CA . LYS A 1 774 ? -27.706 9.145 21.540 1.00 96.75 774 LYS A CA 1
ATOM 5913 C C . LYS A 1 774 ? -28.562 10.418 21.408 1.00 96.75 774 LYS A C 1
ATOM 5915 O O . LYS A 1 774 ? -29.762 10.371 21.660 1.00 96.75 774 LYS A O 1
ATOM 5920 N N . GLN A 1 775 ? -27.979 11.526 20.958 1.00 96.19 775 GLN A N 1
ATOM 5921 C CA . GLN A 1 775 ? -28.762 12.651 20.423 1.00 96.19 775 GLN A CA 1
ATOM 5922 C C . GLN A 1 775 ? -29.415 12.236 19.095 1.00 96.19 775 GLN A C 1
ATOM 5924 O O . GLN A 1 775 ? -28.825 11.464 18.335 1.00 96.19 775 GLN A O 1
ATOM 5929 N N . ASP A 1 776 ? -30.631 12.703 18.804 1.00 93.19 776 ASP A N 1
ATOM 5930 C CA . ASP A 1 776 ? -31.415 12.230 17.650 1.00 93.19 776 ASP A CA 1
ATOM 5931 C C . ASP A 1 776 ? -30.767 12.560 16.295 1.00 93.19 776 ASP A C 1
ATOM 5933 O O . ASP A 1 776 ? -30.773 11.718 15.393 1.00 93.19 776 ASP A O 1
ATOM 5937 N N . ASP A 1 777 ? -30.152 13.737 16.184 1.00 92.94 777 ASP A N 1
ATOM 5938 C CA . ASP A 1 777 ? -29.468 14.266 14.999 1.00 92.94 777 ASP A CA 1
ATOM 5939 C C . ASP A 1 777 ? -28.124 13.580 14.695 1.00 92.94 777 ASP A C 1
ATOM 5941 O O . ASP A 1 777 ? -27.766 13.421 13.525 1.00 92.94 777 ASP A O 1
ATOM 5945 N N . ILE A 1 778 ? -27.405 13.106 15.717 1.00 95.69 778 ILE A N 1
ATOM 5946 C CA . ILE A 1 778 ? -26.097 12.462 15.531 1.00 95.69 778 ILE A CA 1
ATOM 5947 C C . ILE A 1 778 ? -26.261 11.066 14.931 1.00 95.69 778 ILE A C 1
ATOM 5949 O O . ILE A 1 778 ? -26.893 10.172 15.501 1.00 95.69 778 ILE A O 1
ATOM 5953 N N . THR A 1 779 ? -25.640 10.847 13.778 1.00 97.31 779 THR A N 1
ATOM 5954 C CA . THR A 1 779 ? -25.659 9.557 13.078 1.00 97.31 779 THR A CA 1
ATOM 5955 C C . THR A 1 779 ? -24.552 8.642 13.611 1.00 97.31 779 THR A C 1
ATOM 5957 O O . THR A 1 779 ? -23.403 9.058 13.684 1.00 97.31 779 THR A O 1
ATOM 5960 N N . VAL A 1 780 ? -24.843 7.385 13.969 1.00 98.12 780 VAL A N 1
ATOM 5961 C CA . VAL A 1 780 ? -23.824 6.423 14.444 1.00 98.12 780 VAL A CA 1
ATOM 5962 C C . VAL A 1 780 ? -23.790 5.215 13.515 1.00 98.12 780 VAL A C 1
ATOM 5964 O O . VAL A 1 780 ? -24.794 4.522 13.372 1.00 98.12 780 VAL A O 1
ATOM 5967 N N . VAL A 1 781 ? -22.645 4.946 12.880 1.00 98.44 781 VAL A N 1
ATOM 5968 C CA . VAL A 1 781 ? -22.509 3.889 11.863 1.00 98.44 781 VAL A CA 1
ATOM 5969 C C . VAL A 1 781 ? -21.318 2.975 12.171 1.00 98.44 781 VAL A C 1
ATOM 5971 O O . VAL A 1 781 ? -20.200 3.439 12.410 1.00 98.44 781 VAL A O 1
ATOM 5974 N N . VAL A 1 782 ? -21.550 1.660 12.117 1.00 98.56 782 VAL A N 1
ATOM 5975 C CA . VAL A 1 782 ? -20.538 0.610 12.333 1.00 98.56 782 VAL A CA 1
ATOM 5976 C C . VAL A 1 782 ? -20.374 -0.228 11.065 1.00 98.56 782 VAL A C 1
ATOM 5978 O O . VAL A 1 782 ? -21.329 -0.850 10.602 1.00 98.56 782 VAL A O 1
ATOM 5981 N N . THR A 1 783 ? -19.155 -0.304 10.528 1.00 98.50 783 THR A N 1
ATOM 5982 C CA . THR A 1 783 ? -18.802 -1.200 9.411 1.00 98.50 783 THR A CA 1
ATOM 5983 C C . THR A 1 783 ? -18.168 -2.499 9.912 1.00 98.50 783 THR A C 1
ATOM 5985 O O . THR A 1 783 ? -17.213 -2.496 10.695 1.00 98.50 783 THR A O 1
ATOM 5988 N N . CYS A 1 784 ? -18.693 -3.645 9.472 1.00 98.06 784 CYS A N 1
ATOM 5989 C CA . CYS A 1 784 ? -18.156 -4.956 9.846 1.00 98.06 784 CYS A CA 1
ATOM 5990 C C . CYS A 1 784 ? -18.345 -6.018 8.748 1.00 98.06 784 CYS A C 1
ATOM 5992 O O . CYS A 1 784 ? -19.185 -5.897 7.856 1.00 98.06 784 CYS A O 1
ATOM 5994 N N . GLY A 1 785 ? -17.538 -7.082 8.803 1.00 96.81 785 GLY A N 1
ATOM 5995 C CA . GLY A 1 785 ? -17.619 -8.184 7.841 1.00 96.81 785 GLY A CA 1
ATOM 5996 C C . GLY A 1 785 ? -18.858 -9.060 8.056 1.00 96.81 785 GLY A C 1
ATOM 5997 O O . GLY A 1 785 ? -19.300 -9.256 9.188 1.00 96.81 785 GLY A O 1
ATOM 5998 N N . ARG A 1 786 ? -19.374 -9.666 6.974 1.00 95.88 786 ARG A N 1
ATOM 5999 C CA . ARG A 1 786 ? -20.580 -10.530 6.976 1.00 95.88 786 ARG A CA 1
ATOM 6000 C C . ARG A 1 786 ? -20.597 -11.584 8.092 1.00 95.88 786 ARG A C 1
ATOM 6002 O O . ARG A 1 786 ? -21.643 -11.822 8.693 1.00 95.88 786 ARG A O 1
ATOM 6009 N N . ALA A 1 787 ? -19.452 -12.219 8.352 1.00 95.56 787 ALA A N 1
ATOM 6010 C CA . ALA A 1 787 ? -19.305 -13.234 9.394 1.00 95.56 787 ALA A CA 1
ATOM 6011 C C . ALA A 1 787 ? -19.437 -12.633 10.804 1.00 95.56 787 ALA A C 1
ATOM 6013 O O . ALA A 1 787 ? -20.200 -13.147 11.621 1.00 95.56 787 ALA A O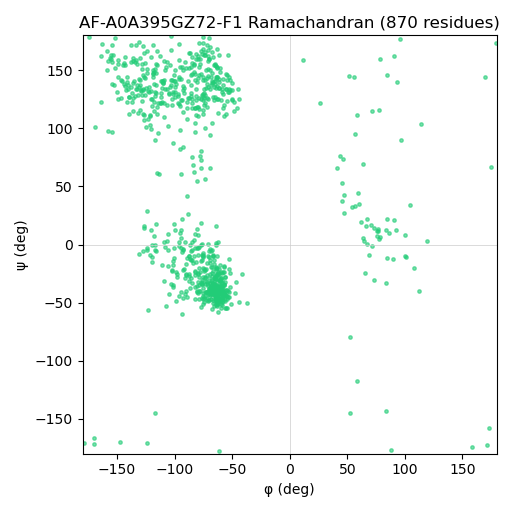 1
ATOM 6014 N N . THR A 1 788 ? -18.757 -11.514 11.069 1.00 97.69 788 THR A N 1
ATOM 6015 C CA . THR A 1 788 ? -18.815 -10.815 12.358 1.00 97.69 788 THR A CA 1
ATOM 6016 C C . THR A 1 788 ? -20.217 -10.278 12.645 1.00 97.69 788 THR A C 1
ATOM 6018 O O . THR A 1 788 ? -20.707 -10.459 13.757 1.00 97.69 7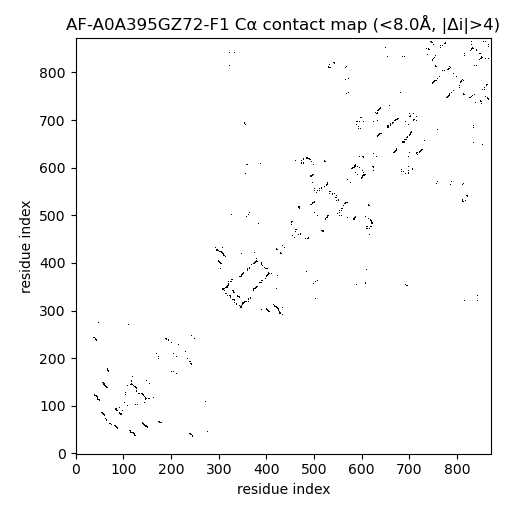88 THR A O 1
ATOM 6021 N N . TYR A 1 789 ? -20.899 -9.711 11.641 1.00 97.94 789 TYR A N 1
ATOM 6022 C CA . TYR A 1 789 ? -22.302 -9.296 11.756 1.00 97.94 789 TYR A CA 1
ATOM 6023 C C . TYR A 1 789 ? -23.211 -10.476 12.134 1.00 97.94 789 TYR A C 1
ATOM 6025 O O . TYR A 1 789 ? -23.957 -10.393 13.104 1.00 97.94 789 TYR A O 1
ATOM 6033 N N . GLY A 1 790 ? -23.089 -11.619 11.444 1.00 97.69 790 GLY A N 1
ATOM 6034 C CA . GLY A 1 790 ? -23.872 -12.821 11.756 1.00 97.69 790 GLY A CA 1
ATOM 6035 C C . GLY A 1 790 ? -23.661 -13.343 13.184 1.00 97.69 790 GLY A C 1
ATOM 6036 O O . GLY A 1 790 ? -24.630 -13.696 13.855 1.00 97.69 790 GLY A O 1
ATOM 6037 N N . LEU A 1 791 ? -22.418 -13.336 13.677 1.00 97.75 791 LEU A N 1
ATOM 6038 C CA . LEU A 1 791 ? -22.099 -13.696 15.065 1.00 97.75 791 LEU A CA 1
ATOM 6039 C C . LEU A 1 791 ? -22.636 -12.666 16.076 1.00 97.75 791 LEU A C 1
ATOM 6041 O O . LEU A 1 791 ? -23.074 -13.043 17.161 1.00 97.75 791 LEU A O 1
ATOM 6045 N N . ALA A 1 792 ? -22.637 -11.377 15.728 1.00 98.31 792 ALA A N 1
ATOM 6046 C CA . ALA A 1 792 ? -23.190 -10.316 16.566 1.00 98.31 792 ALA A CA 1
ATOM 6047 C C . ALA A 1 792 ? -24.727 -10.384 16.654 1.00 98.31 792 ALA A C 1
ATOM 6049 O O . ALA A 1 792 ? -25.271 -10.213 17.745 1.00 98.31 792 ALA A O 1
ATOM 6050 N N . CYS A 1 793 ? -25.422 -10.722 15.558 1.00 98.25 793 CYS A N 1
ATOM 6051 C CA . CYS A 1 793 ? -26.856 -11.033 15.569 1.00 98.25 793 CYS A CA 1
ATOM 6052 C C . CYS A 1 793 ? -27.162 -12.233 16.478 1.00 98.25 793 CYS A C 1
ATOM 6054 O O . CYS A 1 793 ? -28.042 -12.150 17.328 1.00 98.25 793 CYS A O 1
ATOM 6056 N N . GLN A 1 794 ? -26.408 -13.333 16.351 1.00 97.94 794 GLN A N 1
ATOM 6057 C CA . GLN A 1 794 ? -26.577 -14.529 17.196 1.00 97.94 794 GLN A CA 1
ATOM 6058 C C . GLN A 1 794 ? -26.326 -14.259 18.689 1.00 97.94 794 GLN A C 1
ATOM 6060 O O . GLN A 1 794 ? -26.849 -14.977 19.538 1.00 97.94 794 GLN A O 1
ATOM 6065 N N . ALA A 1 795 ? -25.543 -13.228 19.013 1.00 97.81 795 ALA A N 1
ATOM 6066 C CA . ALA A 1 795 ? -25.278 -12.782 20.377 1.00 97.81 795 ALA A CA 1
ATOM 6067 C C . ALA A 1 795 ? -26.264 -11.709 20.896 1.00 97.81 795 ALA A C 1
ATOM 6069 O O . ALA A 1 795 ? -26.062 -11.214 22.002 1.00 97.81 795 ALA A O 1
ATOM 6070 N N . GLY A 1 796 ? -27.276 -11.309 20.111 1.00 98.25 796 GLY A N 1
ATOM 6071 C CA . GLY A 1 796 ? -28.223 -10.230 20.447 1.00 98.25 796 GLY A CA 1
ATOM 6072 C C . GLY A 1 796 ? -27.640 -8.806 20.396 1.00 98.25 796 GLY A C 1
ATOM 6073 O O . GLY A 1 796 ? -28.358 -7.834 20.608 1.00 98.25 796 GLY A O 1
ATOM 6074 N N . LEU A 1 797 ? -26.348 -8.660 20.083 1.00 98.62 797 LEU A N 1
ATOM 6075 C CA . LEU A 1 797 ? -25.625 -7.384 20.158 1.00 98.62 797 LEU A CA 1
ATOM 6076 C C . LEU A 1 797 ? -26.037 -6.392 19.063 1.00 98.62 797 LEU A C 1
ATOM 6078 O O . LEU A 1 797 ? -25.896 -5.189 19.254 1.00 98.62 797 LEU A O 1
ATOM 6082 N N . VAL A 1 798 ? -26.519 -6.886 17.918 1.00 98.38 798 VAL A N 1
ATOM 6083 C CA . VAL A 1 798 ? -27.008 -6.025 16.827 1.00 98.38 798 VAL A CA 1
ATOM 6084 C C . VAL A 1 798 ? -28.311 -5.339 17.231 1.00 98.38 798 VAL A C 1
ATOM 6086 O O . VAL A 1 798 ? -28.385 -4.123 17.139 1.00 98.38 798 VAL A O 1
ATOM 6089 N N . GLU A 1 799 ? -29.278 -6.080 17.778 1.00 98.06 799 GLU A N 1
ATOM 6090 C CA . GLU A 1 799 ? -30.556 -5.531 18.257 1.00 98.06 799 GLU A CA 1
ATOM 6091 C C . GLU A 1 799 ? -30.354 -4.546 19.424 1.00 98.06 799 GLU A C 1
ATOM 6093 O O . GLU A 1 799 ? -30.931 -3.460 19.426 1.00 98.06 799 GLU A O 1
ATOM 6098 N N . GLU A 1 800 ? -29.462 -4.862 20.375 1.00 98.06 800 GLU A N 1
ATOM 6099 C CA . GLU A 1 800 ? -29.096 -3.947 21.471 1.00 98.06 800 GLU A CA 1
ATOM 6100 C C . GLU A 1 800 ? -28.513 -2.613 20.964 1.00 98.06 800 GLU A C 1
ATOM 6102 O O . GLU A 1 800 ? -28.801 -1.555 21.526 1.00 98.06 800 GLU A O 1
ATOM 6107 N N . LEU A 1 801 ? -27.721 -2.644 19.890 1.00 98.69 801 LEU A N 1
ATOM 6108 C CA . LEU A 1 801 ? -27.093 -1.454 19.312 1.00 98.69 801 LEU A CA 1
ATOM 6109 C C . LEU A 1 801 ? -28.003 -0.702 18.332 1.00 98.69 801 LEU A C 1
ATOM 6111 O O . LEU A 1 801 ? -27.968 0.527 18.300 1.00 98.69 801 LEU A O 1
ATOM 6115 N N . GLU A 1 802 ? -28.864 -1.396 17.591 1.00 98.12 802 GLU A N 1
ATOM 6116 C CA . GLU A 1 802 ? -29.894 -0.773 16.753 1.00 98.12 802 GLU A CA 1
ATOM 6117 C C . GLU A 1 802 ? -30.933 -0.036 17.621 1.00 98.12 802 GLU A C 1
ATOM 6119 O O . GLU A 1 802 ? -31.347 1.064 17.257 1.00 98.12 802 GLU A O 1
ATOM 6124 N N . MET A 1 803 ? -31.246 -0.529 18.831 1.00 97.50 803 MET A N 1
ATOM 6125 C CA . MET A 1 803 ? -32.034 0.217 19.832 1.00 97.50 803 MET A CA 1
ATOM 6126 C C . MET A 1 803 ? -31.338 1.485 20.363 1.00 97.50 803 MET A C 1
ATOM 6128 O O . MET A 1 803 ? -32.022 2.449 20.700 1.00 97.50 803 MET A O 1
ATOM 6132 N N . PHE A 1 804 ? -30.001 1.525 20.417 1.00 98.31 804 PHE A N 1
ATOM 6133 C CA . PHE A 1 804 ? -29.244 2.760 20.697 1.00 98.31 804 PHE A CA 1
ATOM 6134 C C . PHE A 1 804 ? -29.198 3.711 19.480 1.00 98.31 804 PHE A C 1
ATOM 6136 O O . PHE A 1 804 ? -28.794 4.865 19.607 1.00 98.31 804 PHE A O 1
ATOM 6143 N N . GLY A 1 805 ? -29.619 3.253 18.296 1.00 97.88 805 GLY A N 1
ATOM 6144 C CA . GLY A 1 805 ? -29.579 4.014 17.047 1.00 97.88 805 GLY A CA 1
ATOM 6145 C C . GLY A 1 805 ? -28.292 3.836 16.232 1.00 97.88 805 GLY A C 1
ATOM 6146 O O . GLY A 1 805 ? -27.983 4.694 15.403 1.00 97.88 805 GLY A O 1
ATOM 6147 N N . VAL A 1 806 ? -27.538 2.750 16.449 1.00 98.38 806 VAL A N 1
ATOM 6148 C CA . VAL A 1 806 ? -26.426 2.353 15.569 1.00 98.38 806 VAL A CA 1
ATOM 6149 C C . VAL A 1 806 ? -26.965 1.765 14.269 1.00 98.38 806 VAL A C 1
ATOM 6151 O O . VAL A 1 806 ? -27.813 0.880 14.281 1.00 98.38 806 VAL A O 1
ATOM 6154 N N . GLN A 1 807 ? -26.405 2.191 13.140 1.00 97.12 807 GLN A N 1
ATOM 6155 C CA . GLN A 1 807 ? -26.655 1.597 11.831 1.00 97.12 807 GLN A CA 1
ATOM 6156 C C . GLN A 1 807 ? -25.482 0.691 11.434 1.00 97.12 807 GLN A C 1
ATOM 6158 O O . GLN A 1 807 ? -24.342 1.146 11.304 1.00 97.12 807 GLN A O 1
ATOM 6163 N N . PHE A 1 808 ? -25.739 -0.598 11.205 1.00 97.44 808 PHE A N 1
ATOM 6164 C CA . PHE A 1 808 ? -24.713 -1.519 10.711 1.00 97.44 808 PHE A CA 1
ATOM 6165 C C . PHE A 1 808 ? -24.602 -1.488 9.188 1.00 97.44 808 PHE A C 1
ATOM 6167 O O . PHE A 1 808 ? -25.581 -1.739 8.482 1.00 97.44 808 PHE A O 1
ATOM 6174 N N . VAL A 1 809 ? -23.390 -1.292 8.671 1.00 97.25 809 VAL A N 1
ATOM 6175 C CA . VAL A 1 809 ? -23.030 -1.402 7.248 1.00 97.25 809 VAL A CA 1
ATOM 6176 C C . VAL A 1 809 ? -22.131 -2.627 7.046 1.00 97.25 809 VAL A C 1
ATOM 6178 O O . VAL A 1 809 ? -21.280 -2.935 7.883 1.00 97.25 809 VAL A O 1
ATOM 6181 N N . THR A 1 810 ? -22.340 -3.356 5.949 1.00 96.44 810 THR A N 1
ATOM 6182 C CA . THR A 1 810 ? -21.576 -4.563 5.597 1.00 96.44 810 THR A CA 1
ATOM 6183 C C . THR A 1 810 ? -21.007 -4.448 4.188 1.00 96.44 810 THR A C 1
ATOM 6185 O O . THR A 1 810 ? -21.424 -3.597 3.410 1.00 96.44 810 THR A O 1
ATOM 6188 N N . ASP A 1 811 ? -20.050 -5.311 3.857 1.00 96.06 811 ASP A N 1
ATOM 6189 C CA . ASP A 1 811 ? -19.377 -5.444 2.553 1.00 96.06 811 ASP A CA 1
ATOM 6190 C C . ASP A 1 811 ? -18.518 -4.250 2.098 1.00 96.06 811 ASP A C 1
ATOM 6192 O O . ASP A 1 811 ? -17.571 -4.469 1.349 1.00 96.06 811 ASP A O 1
ATOM 6196 N N . THR A 1 812 ? -18.786 -3.032 2.573 1.00 95.19 812 THR A N 1
ATOM 6197 C CA . THR A 1 812 ? -18.010 -1.810 2.310 1.00 95.19 812 THR A CA 1
ATOM 6198 C C . THR A 1 812 ? -17.385 -1.245 3.584 1.00 95.19 812 THR A C 1
ATOM 6200 O O . THR A 1 812 ? -17.945 -1.362 4.675 1.00 95.19 812 THR A O 1
ATOM 6203 N N . CYS A 1 813 ? -16.213 -0.629 3.437 1.00 93.69 813 CYS A N 1
ATOM 6204 C CA . CYS A 1 813 ? -15.431 -0.043 4.521 1.00 93.69 813 CYS A CA 1
ATOM 6205 C C . CYS A 1 813 ? -15.303 1.475 4.325 1.00 93.69 813 CYS A C 1
ATOM 6207 O O . CYS A 1 813 ? -15.282 1.949 3.194 1.00 93.69 813 CYS A O 1
ATOM 6209 N N . TRP A 1 814 ? -15.163 2.237 5.415 1.00 94.94 814 TRP A N 1
ATOM 6210 C CA . TRP A 1 814 ? -15.210 3.710 5.436 1.00 94.94 814 TRP A CA 1
ATOM 6211 C C . TRP A 1 814 ? -14.399 4.456 4.372 1.00 94.94 814 TRP A C 1
ATOM 6213 O O . TRP A 1 814 ? -14.852 5.493 3.904 1.00 94.94 814 TRP A O 1
ATOM 6223 N N . CYS A 1 815 ? -13.255 3.929 3.928 1.00 90.38 815 CYS A N 1
ATOM 6224 C CA . CYS A 1 815 ? -12.484 4.526 2.830 1.00 90.38 815 CYS A CA 1
ATOM 6225 C C . CYS A 1 815 ? -13.231 4.558 1.474 1.00 90.38 815 CYS A C 1
ATOM 6227 O O . CYS A 1 815 ? -12.741 5.186 0.544 1.00 90.38 815 CYS A O 1
ATOM 6229 N N . MET A 1 816 ? -14.380 3.886 1.362 1.00 90.94 816 MET A N 1
ATOM 6230 C CA . MET A 1 816 ? -15.248 3.821 0.180 1.00 90.94 816 MET A CA 1
ATOM 6231 C C . MET A 1 816 ? -16.632 4.445 0.413 1.00 90.94 816 MET A C 1
ATOM 6233 O O . MET A 1 816 ? -17.447 4.475 -0.506 1.00 90.94 816 MET A O 1
ATOM 6237 N N . ILE A 1 817 ? -16.943 4.870 1.643 1.00 92.12 817 ILE A N 1
ATOM 6238 C CA . ILE A 1 817 ? -18.288 5.317 2.014 1.00 92.12 817 ILE A CA 1
ATOM 6239 C C . ILE A 1 817 ? -18.420 6.814 1.737 1.00 92.12 817 ILE A C 1
ATOM 6241 O O . ILE A 1 817 ? -17.669 7.631 2.264 1.00 92.12 817 ILE A O 1
ATOM 6245 N N . THR A 1 818 ? -19.409 7.155 0.919 1.00 89.25 818 THR A N 1
ATOM 6246 C CA . THR A 1 818 ? -19.719 8.512 0.463 1.00 89.25 818 THR A CA 1
ATOM 6247 C C . THR A 1 818 ? -21.171 8.878 0.801 1.00 89.25 818 THR A C 1
ATOM 6249 O O . THR A 1 818 ? -21.863 8.172 1.544 1.00 89.25 818 THR A O 1
ATOM 6252 N N . GLU A 1 819 ? -21.650 10.005 0.278 1.00 91.31 819 GLU A N 1
ATOM 6253 C CA . GLU A 1 819 ? -23.069 10.359 0.331 1.00 91.31 819 GLU A CA 1
ATOM 6254 C C . GLU A 1 819 ? -23.934 9.338 -0.445 1.00 91.31 819 GLU A C 1
ATOM 6256 O O . GLU A 1 819 ? -23.501 8.830 -1.483 1.00 91.31 819 GLU A O 1
ATOM 6261 N N . PRO A 1 820 ? -25.159 9.027 0.021 1.00 91.19 820 PRO A N 1
ATOM 6262 C CA . PRO A 1 820 ? -25.838 9.604 1.185 1.00 91.19 820 PRO A CA 1
ATOM 6263 C C . PRO A 1 820 ? -25.671 8.784 2.485 1.00 91.19 820 PRO A C 1
ATOM 6265 O O . PRO A 1 820 ? -26.347 9.079 3.468 1.00 91.19 820 PRO A O 1
ATOM 6268 N N . ILE A 1 821 ? -24.799 7.761 2.517 1.00 91.44 821 ILE A N 1
ATOM 6269 C CA . ILE A 1 821 ? -24.519 6.973 3.741 1.00 91.44 821 ILE A CA 1
ATOM 6270 C C . ILE A 1 821 ? -23.801 7.842 4.784 1.00 91.44 821 ILE A C 1
ATOM 6272 O O . ILE A 1 821 ? -24.084 7.746 5.976 1.00 91.44 821 ILE A O 1
ATOM 6276 N N . ILE A 1 822 ? -22.914 8.730 4.331 1.00 95.12 822 ILE A N 1
ATOM 6277 C CA . ILE A 1 822 ? -22.625 9.976 5.047 1.00 95.12 822 ILE A CA 1
ATOM 6278 C C . ILE A 1 822 ? -23.760 10.951 4.692 1.00 95.12 822 ILE A C 1
ATOM 6280 O O . ILE A 1 822 ? -23.913 11.266 3.510 1.00 95.12 822 ILE A O 1
ATOM 6284 N N . PRO A 1 823 ? -24.563 11.439 5.655 1.00 93.81 823 PRO A N 1
ATOM 6285 C CA . PRO A 1 823 ? -25.589 12.435 5.373 1.00 93.81 823 PRO A CA 1
ATOM 6286 C C . PRO A 1 823 ? -24.978 13.707 4.757 1.00 93.81 823 PRO A C 1
ATOM 6288 O O . PRO A 1 823 ? -23.967 14.199 5.266 1.00 93.81 823 PRO A O 1
ATOM 6291 N N . PRO A 1 824 ? -25.587 14.318 3.721 1.00 92.00 824 PRO A N 1
ATOM 6292 C CA . PRO A 1 824 ? -25.057 15.543 3.111 1.00 92.00 824 PRO A CA 1
ATOM 6293 C C . PRO A 1 824 ? -24.870 16.712 4.098 1.00 92.00 824 PRO A C 1
ATOM 6295 O O . PRO A 1 824 ? -24.024 17.580 3.876 1.00 92.00 824 PRO A O 1
ATOM 6298 N N . SER A 1 825 ? -25.610 16.715 5.212 1.00 91.19 825 SER A N 1
ATOM 6299 C CA . SER A 1 825 ? -25.526 17.680 6.318 1.00 91.19 825 SER A CA 1
ATOM 6300 C C . SER A 1 825 ? -24.376 17.449 7.312 1.00 91.19 825 SER A C 1
ATOM 6302 O O . SER A 1 825 ? -24.149 18.303 8.159 1.00 91.19 825 SER A O 1
ATOM 6304 N N . THR A 1 826 ? -23.647 16.330 7.246 1.00 93.81 826 THR A N 1
ATOM 6305 C CA . THR A 1 826 ? -22.572 15.998 8.201 1.00 93.81 826 THR A CA 1
ATOM 6306 C C . THR A 1 826 ? -21.327 16.850 7.948 1.00 93.81 826 THR A C 1
ATOM 6308 O O . THR A 1 826 ? -20.545 16.574 7.039 1.00 93.81 826 THR A O 1
ATOM 6311 N N . HIS A 1 827 ? -21.115 17.904 8.728 1.00 91.81 827 HIS A N 1
ATOM 6312 C CA . HIS A 1 827 ? -19.948 18.780 8.626 1.00 91.81 827 HIS A CA 1
ATOM 6313 C C . HIS A 1 827 ? -18.725 18.206 9.355 1.00 91.81 827 HIS A C 1
ATOM 6315 O O . HIS A 1 827 ? -17.606 18.334 8.846 1.00 91.81 827 HIS A O 1
ATOM 6321 N N . ALA A 1 828 ? -18.935 17.546 10.496 1.00 94.25 828 ALA A N 1
ATOM 6322 C CA . ALA A 1 828 ? -17.900 16.923 11.312 1.00 94.25 828 ALA A CA 1
ATOM 6323 C C . ALA A 1 828 ? -18.199 15.447 11.633 1.00 94.25 828 ALA A C 1
ATOM 6325 O O . ALA A 1 828 ? -19.300 15.068 12.037 1.00 94.25 828 ALA A O 1
ATOM 6326 N N . ILE A 1 829 ? -17.167 14.619 11.467 1.00 96.12 829 ILE A N 1
ATOM 6327 C CA . ILE A 1 829 ? -17.158 13.172 11.670 1.00 96.12 829 ILE A CA 1
ATOM 6328 C C . ILE A 1 829 ? -16.195 12.842 12.814 1.00 96.12 829 ILE A C 1
ATOM 6330 O O . ILE A 1 829 ? -15.041 13.263 12.793 1.00 96.12 829 ILE A O 1
ATOM 6334 N N . MET A 1 830 ? -16.625 12.048 13.791 1.00 96.75 830 MET A N 1
ATOM 6335 C CA . MET A 1 830 ? -15.739 11.459 14.797 1.00 96.75 830 MET A CA 1
ATOM 6336 C C . MET A 1 830 ? -15.422 9.997 14.463 1.00 96.75 830 MET A C 1
ATOM 6338 O O . MET A 1 830 ? -16.264 9.278 13.918 1.00 96.75 830 MET A O 1
ATOM 6342 N N . THR A 1 831 ? -14.212 9.535 14.782 1.00 97.81 831 THR A N 1
ATOM 6343 C CA . THR A 1 831 ? -13.805 8.133 14.610 1.00 97.81 831 THR A CA 1
ATOM 6344 C C . THR A 1 831 ? -12.771 7.691 15.645 1.00 97.81 831 THR A C 1
ATOM 6346 O O . THR A 1 831 ? -11.992 8.504 16.138 1.00 97.81 831 THR A O 1
ATOM 6349 N N . ASN A 1 832 ? -12.703 6.383 15.912 1.00 97.50 832 ASN A N 1
ATOM 6350 C CA . ASN A 1 832 ? -11.581 5.762 16.622 1.00 97.50 832 ASN A CA 1
ATOM 6351 C C . ASN A 1 832 ? -10.504 5.181 15.682 1.00 97.50 832 ASN A C 1
ATOM 6353 O O . ASN A 1 832 ? -9.547 4.550 16.130 1.00 97.50 832 ASN A O 1
ATOM 6357 N N . SER A 1 833 ? -10.635 5.388 14.368 1.00 97.94 833 SER A N 1
ATOM 6358 C CA . SER A 1 833 ? -9.678 4.901 13.374 1.00 97.94 833 SER A CA 1
ATOM 6359 C C . SER A 1 833 ? -8.634 5.950 12.990 1.00 97.94 833 SER A C 1
ATOM 6361 O O . SER A 1 833 ? -8.957 6.958 12.365 1.00 97.94 833 SER A O 1
ATOM 6363 N N . GLY A 1 834 ? -7.355 5.650 13.232 1.00 96.56 834 GLY A N 1
ATOM 6364 C CA . GLY A 1 834 ? -6.244 6.433 12.676 1.00 96.56 834 GLY A CA 1
ATOM 6365 C C . GLY A 1 834 ? -6.149 6.366 11.140 1.00 96.56 834 GLY A C 1
ATOM 6366 O O . GLY A 1 834 ? -5.730 7.338 10.517 1.00 96.56 834 GLY A O 1
ATOM 6367 N N . LYS A 1 835 ? -6.590 5.260 10.509 1.00 95.44 835 LYS A N 1
ATOM 6368 C CA . LYS A 1 835 ? -6.638 5.120 9.036 1.00 95.44 835 LYS A CA 1
ATOM 6369 C C . LYS A 1 835 ? -7.737 6.010 8.440 1.00 95.44 835 LYS A C 1
ATOM 6371 O O . LYS A 1 835 ? -7.482 6.710 7.459 1.00 95.44 835 LYS A O 1
ATOM 6376 N N . TYR A 1 836 ? -8.925 6.060 9.051 1.00 95.88 836 TYR A N 1
ATOM 6377 C CA . TYR A 1 836 ? -10.015 6.899 8.545 1.00 95.88 836 TYR A CA 1
ATOM 6378 C C . TYR A 1 836 ? -9.865 8.379 8.916 1.00 95.88 836 TYR A C 1
ATOM 6380 O O . TYR A 1 836 ? -10.149 9.222 8.076 1.00 95.88 836 TYR A O 1
ATOM 6388 N N . ALA A 1 837 ? -9.335 8.721 10.094 1.00 95.94 837 ALA A N 1
ATOM 6389 C CA . ALA A 1 837 ? -9.048 10.115 10.448 1.00 95.94 837 ALA A CA 1
ATOM 6390 C C . ALA A 1 837 ? -8.010 10.776 9.513 1.00 95.94 837 ALA A C 1
ATOM 6392 O O . ALA A 1 837 ? -8.084 11.978 9.269 1.00 95.94 837 ALA A O 1
ATOM 6393 N N . HIS A 1 838 ? -7.086 9.991 8.941 1.00 93.62 838 HIS A N 1
ATOM 6394 C CA . HIS A 1 838 ? -6.134 10.453 7.925 1.00 93.62 838 HIS A CA 1
ATOM 6395 C C . HIS A 1 838 ? -6.767 10.608 6.529 1.00 93.62 838 HIS A C 1
ATOM 6397 O O . HIS A 1 838 ? -6.673 11.672 5.924 1.00 93.62 838 HIS A O 1
ATOM 6403 N N . TYR A 1 839 ? -7.417 9.564 5.996 1.00 90.88 839 TYR A N 1
ATOM 6404 C CA . TYR A 1 839 ? -7.956 9.604 4.625 1.00 90.88 839 TYR A CA 1
ATOM 6405 C C . TYR A 1 839 ? -9.296 10.348 4.499 1.00 90.88 839 TYR A C 1
ATOM 6407 O O . TYR A 1 839 ? -9.579 10.958 3.467 1.00 90.88 839 TYR A O 1
ATOM 6415 N N . GLY A 1 840 ? -10.133 10.298 5.533 1.00 92.31 840 GLY A N 1
ATOM 6416 C CA . GLY A 1 840 ? -11.500 10.820 5.553 1.00 92.31 840 GLY A CA 1
ATOM 6417 C C . GLY A 1 840 ? -11.639 12.292 5.140 1.00 92.31 840 GLY A C 1
ATOM 6418 O O . GLY A 1 840 ? -12.499 12.575 4.303 1.00 92.31 840 GLY A O 1
ATOM 6419 N N . PRO A 1 841 ? -10.794 13.229 5.622 1.00 90.25 841 PRO A N 1
ATOM 6420 C CA . PRO A 1 841 ? -10.844 14.630 5.200 1.00 90.25 841 PRO A CA 1
ATOM 6421 C C . PRO A 1 841 ? -10.657 14.828 3.688 1.00 90.25 841 PRO A C 1
ATOM 6423 O O . PRO A 1 841 ? -11.309 15.689 3.100 1.00 90.25 841 PRO A O 1
ATOM 6426 N N . GLY A 1 842 ? -9.797 14.025 3.050 1.00 85.25 842 GLY A N 1
ATOM 6427 C CA . GLY A 1 842 ? -9.572 14.061 1.600 1.00 85.25 842 GLY A CA 1
ATOM 6428 C C . GLY A 1 842 ? -10.680 13.366 0.802 1.00 85.25 842 GLY A C 1
ATOM 6429 O O . GLY A 1 842 ? -11.113 13.886 -0.220 1.00 85.25 842 GLY A O 1
ATOM 6430 N N . LEU A 1 843 ? -11.173 12.224 1.294 1.00 87.50 843 LEU A N 1
ATOM 6431 C CA . LEU A 1 843 ? -12.210 11.418 0.632 1.00 87.50 843 LEU A CA 1
ATOM 6432 C C . LEU A 1 843 ? -13.621 12.025 0.704 1.00 87.50 843 LEU A C 1
ATOM 6434 O O . LEU A 1 843 ? -14.443 11.757 -0.166 1.00 87.50 843 LEU A O 1
ATOM 6438 N N . THR A 1 844 ? -13.922 12.798 1.752 1.00 90.69 844 THR A N 1
ATOM 6439 C CA . THR A 1 844 ? -15.293 13.260 2.059 1.00 90.69 844 THR A CA 1
ATOM 6440 C C . THR A 1 844 ? -15.449 14.783 2.075 1.00 90.69 844 THR A C 1
ATOM 6442 O O . THR A 1 844 ? -16.570 15.288 2.119 1.00 90.69 844 THR A O 1
ATOM 6445 N N . GLY A 1 845 ? -14.339 15.530 2.118 1.00 89.19 845 GLY A N 1
ATOM 6446 C CA . GLY A 1 845 ? -14.326 16.981 2.332 1.00 89.19 845 GLY A CA 1
ATOM 6447 C C . GLY A 1 845 ? -14.789 17.439 3.726 1.00 89.19 845 GLY A C 1
ATOM 6448 O O . GLY A 1 845 ? -14.826 18.644 3.984 1.00 89.19 845 GLY A O 1
ATOM 6449 N N . ARG A 1 846 ? -15.159 16.515 4.626 1.00 92.31 846 ARG A N 1
ATOM 6450 C CA . ARG A 1 846 ? -15.693 16.821 5.964 1.00 92.31 846 ARG A CA 1
ATOM 6451 C C . ARG A 1 846 ? -14.569 16.979 6.996 1.00 92.31 846 ARG A C 1
ATOM 6453 O O . ARG A 1 846 ? -13.415 16.619 6.754 1.00 92.31 846 ARG A O 1
ATOM 6460 N N . LYS A 1 847 ? -14.890 17.553 8.155 1.00 93.06 847 LYS A N 1
ATOM 6461 C CA . LYS A 1 847 ? -13.952 17.722 9.276 1.00 93.06 847 LYS A CA 1
ATOM 6462 C C . LYS A 1 847 ? -13.903 16.474 10.149 1.00 93.06 847 LYS A C 1
ATOM 6464 O O . LYS A 1 847 ? -14.911 15.793 10.281 1.00 93.06 847 LYS A O 1
ATOM 6469 N N . PHE A 1 848 ? -12.740 16.175 10.729 1.00 94.44 848 PHE A N 1
ATOM 6470 C CA . PHE A 1 848 ? -12.537 14.954 11.515 1.00 94.44 848 PHE A CA 1
ATOM 6471 C C . PHE A 1 848 ? -12.083 15.226 12.948 1.00 94.44 848 PHE A C 1
ATOM 6473 O O . PHE A 1 848 ? -11.163 16.015 13.174 1.00 94.44 848 PHE A O 1
ATOM 6480 N N . TYR A 1 849 ? -12.706 14.504 13.877 1.00 95.69 849 TYR A N 1
ATOM 6481 C CA . TYR A 1 849 ? -12.266 14.298 15.252 1.00 95.69 849 TYR A CA 1
ATOM 6482 C C . TYR A 1 849 ? -11.806 12.843 15.425 1.00 95.69 849 TYR A C 1
ATOM 6484 O O . TYR A 1 849 ? -12.426 11.913 14.902 1.00 95.69 849 TYR A O 1
ATOM 6492 N N . PHE A 1 850 ? -10.732 12.637 16.179 1.00 96.38 850 PHE A N 1
ATOM 6493 C CA . PHE A 1 850 ? -10.167 11.325 16.490 1.00 96.38 850 PHE A CA 1
ATOM 6494 C C . PHE A 1 850 ? -10.069 11.152 18.008 1.00 96.38 850 PHE A C 1
ATOM 6496 O O . PHE A 1 850 ? -9.609 12.064 18.689 1.00 96.38 850 PHE A O 1
ATOM 6503 N N . GLY A 1 851 ? -10.488 9.994 18.523 1.00 96.00 851 GLY A N 1
ATOM 6504 C CA . GLY A 1 851 ? -10.477 9.672 19.954 1.00 96.00 851 GLY A CA 1
ATOM 6505 C C . GLY A 1 851 ? -10.784 8.199 20.233 1.00 96.00 851 GLY A C 1
ATOM 6506 O O . GLY A 1 851 ? -10.839 7.389 19.311 1.00 96.00 851 GLY A O 1
ATOM 6507 N N . SER A 1 852 ? -10.973 7.825 21.497 1.00 97.50 852 SER A N 1
ATOM 6508 C CA . SER A 1 852 ? -11.256 6.432 21.879 1.00 97.50 852 SER A CA 1
ATOM 6509 C C . SER A 1 852 ? -12.702 6.004 21.613 1.00 97.50 852 SER A C 1
ATOM 6511 O O . SER A 1 852 ? -13.591 6.824 21.369 1.00 97.50 852 SER A O 1
ATOM 6513 N N . LEU A 1 853 ? -12.973 4.696 21.674 1.00 98.12 853 LEU A N 1
ATOM 6514 C CA . LEU A 1 853 ? -14.324 4.152 21.490 1.00 98.12 853 LEU A CA 1
ATOM 6515 C C . LEU A 1 853 ? -15.309 4.684 22.544 1.00 98.12 853 LEU A C 1
ATOM 6517 O O . LEU A 1 853 ? -16.472 4.922 22.226 1.00 98.12 853 LEU A O 1
ATOM 6521 N N . ALA A 1 854 ? -14.842 4.912 23.776 1.00 97.38 854 ALA A N 1
ATOM 6522 C CA . ALA A 1 854 ? -15.632 5.556 24.825 1.00 97.38 854 ALA A CA 1
ATOM 6523 C C . ALA A 1 854 ? -15.977 7.005 24.445 1.00 97.38 854 ALA A C 1
ATOM 6525 O O . ALA A 1 854 ? -17.156 7.347 24.377 1.00 97.38 854 ALA A O 1
ATOM 6526 N N . GLN A 1 855 ? -14.970 7.801 24.067 1.00 96.56 855 GLN A N 1
ATOM 6527 C CA . GLN A 1 855 ? -15.149 9.180 23.604 1.00 96.56 855 GLN A CA 1
ATOM 6528 C C . GLN A 1 855 ? -16.098 9.289 22.394 1.00 96.56 855 GLN A C 1
ATOM 6530 O O . GLN A 1 855 ? -16.877 10.234 22.308 1.00 96.56 855 GLN A O 1
ATOM 6535 N N . CYS A 1 856 ? -16.092 8.306 21.486 1.00 97.62 856 CYS A N 1
ATOM 6536 C CA . CYS A 1 856 ? -17.035 8.234 20.365 1.00 97.62 856 CYS A CA 1
ATOM 6537 C C . CYS A 1 856 ? -18.496 8.042 20.824 1.00 97.62 856 CYS A C 1
ATOM 6539 O O . CYS A 1 856 ? -19.404 8.646 20.253 1.00 97.62 856 CYS A O 1
ATOM 6541 N N . VAL A 1 857 ? -18.742 7.226 21.857 1.00 98.00 857 VAL A N 1
ATOM 6542 C CA . VAL A 1 857 ? -20.085 7.061 22.453 1.00 98.00 857 VAL A CA 1
ATOM 6543 C C . VAL A 1 857 ? -20.473 8.286 23.285 1.00 98.00 857 VAL A C 1
ATOM 6545 O O . VAL A 1 857 ? -21.641 8.672 23.296 1.00 98.00 857 VAL A O 1
ATOM 6548 N N . ASP A 1 858 ? -19.512 8.940 23.937 1.00 96.31 858 ASP A N 1
ATOM 6549 C CA . ASP A 1 858 ? -19.743 10.181 24.677 1.00 96.31 858 ASP A CA 1
ATOM 6550 C C . ASP A 1 858 ? -20.161 11.324 23.744 1.00 96.31 858 ASP A C 1
ATOM 6552 O O . ASP A 1 858 ? -21.171 11.976 24.014 1.00 96.31 858 ASP A O 1
ATOM 6556 N N . ALA A 1 859 ? -19.489 11.488 22.600 1.00 95.44 859 ALA A N 1
ATOM 6557 C CA . ALA A 1 859 ? -19.903 12.419 21.552 1.00 95.44 859 ALA A CA 1
ATOM 6558 C C . ALA A 1 859 ? -21.297 12.079 20.998 1.00 95.44 859 ALA A C 1
ATOM 6560 O O . ALA A 1 859 ? -22.145 12.964 20.912 1.00 95.44 859 ALA A O 1
ATOM 6561 N N . ALA A 1 860 ? -21.590 10.798 20.727 1.00 97.06 860 ALA A N 1
ATOM 6562 C CA . ALA A 1 860 ? -22.926 10.365 20.299 1.00 97.06 860 ALA A CA 1
ATOM 6563 C C . ALA A 1 860 ? -24.037 10.711 21.312 1.00 97.06 860 ALA A C 1
ATOM 6565 O O . ALA A 1 860 ? -25.174 10.950 20.914 1.00 97.06 860 ALA A O 1
ATOM 6566 N N . CYS A 1 861 ? -23.730 10.752 22.613 1.00 96.56 861 CYS A N 1
ATOM 6567 C CA . CYS A 1 861 ? -24.680 11.140 23.662 1.00 96.56 861 CYS A CA 1
ATOM 6568 C C . CYS A 1 861 ? -24.725 12.657 23.923 1.00 96.56 861 CYS A C 1
ATOM 6570 O O . CYS A 1 861 ? -25.723 13.149 24.448 1.00 96.56 861 CYS A O 1
ATOM 6572 N N . GLY A 1 862 ? -23.648 13.393 23.631 1.00 91.38 862 GLY A N 1
ATOM 6573 C CA . GLY A 1 862 ? -23.440 14.764 24.112 1.00 91.38 862 GLY A CA 1
ATOM 6574 C C . GLY A 1 862 ? -23.297 15.852 23.046 1.00 91.38 862 GLY A C 1
ATOM 6575 O O . GLY A 1 862 ? -23.286 17.024 23.412 1.00 91.38 862 GLY A O 1
ATOM 6576 N N . GLY A 1 863 ? -23.150 15.513 21.762 1.00 84.25 863 GLY A N 1
ATOM 6577 C CA . GLY A 1 863 ? -22.955 16.468 20.656 1.00 84.25 863 GLY A CA 1
ATOM 6578 C C . GLY A 1 863 ? -21.572 17.120 20.588 1.00 84.25 863 GLY A C 1
ATOM 6579 O O . GLY A 1 863 ? -21.087 17.414 19.497 1.00 84.25 863 GLY A O 1
ATOM 6580 N N . SER A 1 864 ? -20.907 17.308 21.727 1.00 84.75 864 SER A N 1
ATOM 6581 C CA . SER A 1 864 ? -19.538 17.819 21.791 1.00 84.75 864 SER A CA 1
ATOM 6582 C C . SER A 1 864 ? -18.500 16.761 21.388 1.00 84.75 864 SER A C 1
ATOM 6584 O O . SER A 1 864 ? -18.622 15.604 21.797 1.00 84.75 864 SER A O 1
ATOM 6586 N N . PRO A 1 865 ? -17.429 17.145 20.671 1.00 81.81 865 PRO A N 1
ATOM 6587 C CA . PRO A 1 865 ? -16.239 16.318 20.527 1.00 81.81 865 PRO A CA 1
ATOM 6588 C C . PRO A 1 865 ? -15.544 16.162 21.884 1.00 81.81 865 PRO A C 1
ATOM 6590 O O . PRO A 1 865 ? -15.662 17.021 22.762 1.00 81.81 865 PRO A O 1
ATOM 6593 N N . ALA A 1 866 ? -14.794 15.077 22.055 1.00 73.75 866 ALA A N 1
ATOM 6594 C CA . ALA A 1 866 ? -14.028 14.860 23.274 1.00 73.75 866 ALA A CA 1
ATOM 6595 C C . ALA A 1 866 ? -12.721 15.671 23.288 1.00 73.75 866 ALA A C 1
ATOM 6597 O O . ALA A 1 866 ? -12.059 15.832 22.261 1.00 73.75 866 ALA A O 1
ATOM 6598 N N . ASP A 1 867 ? -12.323 16.122 24.479 1.00 81.69 867 ASP A N 1
ATOM 6599 C CA . ASP A 1 867 ? -10.987 16.664 24.724 1.00 81.69 867 ASP A CA 1
ATOM 6600 C C . ASP A 1 867 ? -9.891 15.617 24.456 1.00 81.69 867 ASP A C 1
ATOM 6602 O O . ASP A 1 867 ? -10.127 14.403 24.439 1.00 81.69 867 ASP A O 1
ATOM 6606 N N . ARG A 1 868 ? -8.649 16.093 24.307 1.00 89.25 868 ARG A N 1
ATOM 6607 C CA . ARG A 1 868 ? -7.475 15.215 24.254 1.00 89.25 868 ARG A CA 1
ATOM 6608 C C . ARG A 1 868 ? -7.430 14.313 25.508 1.00 89.25 868 ARG A C 1
ATOM 6610 O O . ARG A 1 868 ? -7.612 14.830 26.614 1.00 89.25 868 ARG A O 1
ATOM 6617 N N . PRO A 1 869 ? -7.182 12.994 25.368 1.00 91.25 869 PRO A N 1
ATOM 6618 C CA . PRO A 1 869 ? -7.042 12.083 26.497 1.00 91.25 869 PRO A CA 1
ATOM 6619 C C . PRO A 1 869 ? -6.023 12.583 27.522 1.00 91.25 869 PRO A C 1
ATOM 6621 O O . PRO A 1 869 ? -4.973 13.100 27.157 1.00 91.25 869 PRO A O 1
ATOM 6624 N N . ARG A 1 870 ? -6.307 12.388 28.817 1.00 89.69 870 ARG A N 1
ATOM 6625 C CA . ARG A 1 870 ? -5.452 12.877 29.920 1.00 89.69 870 ARG A CA 1
ATOM 6626 C C . ARG A 1 870 ? -4.034 12.306 29.921 1.00 89.69 870 ARG A C 1
ATOM 6628 O O . ARG A 1 870 ? -3.171 12.868 30.587 1.00 89.69 870 ARG A O 1
ATOM 6635 N N . TRP A 1 871 ? -3.816 11.202 29.212 1.00 91.06 871 TRP A N 1
ATOM 6636 C CA . TRP A 1 871 ? -2.510 10.582 29.053 1.00 91.06 871 TRP A CA 1
ATOM 6637 C C . TRP A 1 871 ? -1.618 11.296 28.015 1.00 91.06 871 TRP A C 1
ATOM 6639 O O . TRP A 1 871 ? -0.484 10.862 27.864 1.00 91.06 871 TRP A O 1
ATOM 6649 N N . LEU A 1 872 ? -2.073 12.359 27.315 1.00 90.25 872 LEU A N 1
ATOM 6650 C CA . LEU A 1 872 ? -1.375 12.993 26.171 1.00 90.25 872 LEU A CA 1
ATOM 6651 C C . LEU A 1 872 ? -1.256 14.535 26.209 1.00 90.25 872 LEU A C 1
ATOM 6653 O O . LEU A 1 872 ? -0.143 15.029 25.919 1.00 90.25 872 LEU A O 1
#

Sequence (872 aa):
MSQQVDAVSPLPVVPMSLPSQSDGQLVSDLYASGGKGSLRYVFLHGNHAPTHHQETNIEGKVTLFNGQGEIVFEENPGRPSARYRFADGSCVAVDDQPCPYLPARKFVETLLRNVSVPALLVVEVPKDEAKLSSESDDFLYLSLLVLGRSDLDPISTADRTYLEEMSHSFVQNFVTAMARESDSFLPGDAHNLAHEIAGWIMTTAAGESSLHAFLDLSMQKAISTHRSLTINLLDRCTTRVSQVDDTGWHQSANQGDISGAPPERGPISAIAVQIQPFMGWVMFMKMTARTRIWPLCHGVAYVKGQASGRLMASPLELSFWGGVDPQTGQVIDQHHPLRGQFLQDRILAIPGGRGSCSGSGVMLELLLNNKGPGAVLFERREDILTLGVMIAEEIFKKAIPVVVLNPGDFPQLLRLDGKLMSVVGGDIFHYELPETIQNNSHSDQAMTFPKIHLSEVDKKLVQGEYGEAARVAMRIVLRMAELLGARDLIHVTQVHVDGCIYTGPGSLLFAERLRDLGGKVRVPTSLNSISVDQRRWRAQGVDAAFGQAAEKLARAYTDMGARPTFTCSPYQLDSAPKVGDQVAWAESNAVVYANSVLGARTMKYPDFLDIAIALTGRAPNGGPHVDQNRQASLIVRMPEAQELEDVDDSFYPLLGYHVGTLASNQIPVIVGLKLLAPSRDDLKAFGAAFATVSSAPMFHMVGVTPEAKTLDAVIRPGSDPRSVDVRIKDLIPCWNTLNSAVGLQSVDLVSLGNPHFSLTEIRRLAALCRGRTKQDDITVVVTCGRATYGLACQAGLVEELEMFGVQFVTDTCWCMITEPIIPPSTHAIMTNSGKYAHYGPGLTGRKFYFGSLAQCVDAACGGSPADRPRWL

Foldseek 3Di:
DDDDDDDDDDDDDDDDDDDDDDDDDDPPPVCPVVQDDFFWKKFKPFAWDADPDQKKKFKKWKFKADLQLHTPDTDPPPDLTWIFIHGNQATQDINNHGDPDDFLRVVLSLVSRTTDPFIKMKTKGAPVSRVDDDDPDGIMIIIMGTQDMPVDDHDDPLVSVLRSLCVPQPSSLLSNLCSPCVVVDDPPPQLVSQLVSLVSCCPPVVPPPSNVVSQVSLCVVCVVVDDDPSSVSSSVSRSSMATDDQPDGDDDDDDDDDDDDDDDGDDPVVVSVPSDDPPDDDDDDDDDDDDDDAFPFFFAWLFFAKAKAFEAEDAAAAALQLQAQLQQQAGLQPPGPSHGPFQQAYAYEYQEHAFALCSLVSLLSNQVNSRHHQEYEHQDQYQRSSLSQVLCCLPVVGHHTYGHGDHPSSVVSVVRGRAMWMDGRGGIHRDDDDCVSNPPDDDPDDDDLPQADADPLLVCQCVQVLFDLSNSLSVSQSSSLVSQVFRYKDFAQEFEAALLEPSDPSSLCLLLVSLVRVAAFPHAYEYEFYLAQLVCCVVQVHDPVVSVSSNSSLVSVVSNPHDLFQALPCCQDPPRDAAAGGYEYQTLLNLACCVWARNYFYANNRHPNRSSCRRRSIHGCHARNDLVNQAFQEEEEEDACVLVPPDFLLVLLLVLLVVLQVQAATAYEYEHCLVVQQDSVSSSLSSLSSSRNHPHSYYYYANRTPQRVDNVSRHDPPDDHHYDYDYLVNSVVSQVLLQQDDPWAFQQEEEECVRADALVLLVVLLVLLPPAAFDPRYAYEHEHIPVRVVVCVVVCSVVSVVVSVYDYGYSHDLSSDEPPNPPPPGQEYEYQHSNCSSSVCSSYVHGYHHDHSNQSVVSRRPRTRDDDDPSD

InterPro domains:
  IPR002840 Phosphomevalonate dehydratase small subunit-like domain [PF01989] (298-413)
  IPR002840 Phosphomevalonate dehydratase small subunit-like domain [cd01356] (302-405)
  IPR007506 Phosphomevalonate dehydratase large subunit-like domain [cd01355] (464-860)
  IPR012047 Aconitase X [NF051439] (302-871)
  IPR060004 Aconitase X, first domain [PF04412] (451-627)
  IPR060005 Aconitase X, second domain [PF28403] (642-735)
  IPR060006 Aconitase X, third domain [PF28406] (747-861)

Mean predicted aligned error: 16.73 Å

Nearest PDB structures (foldseek):
  7d2r-assembly1_A  TM=9.614E-01  e=4.141E-69  Agrobacterium tumefaciens
  7cnp-assembly3_C  TM=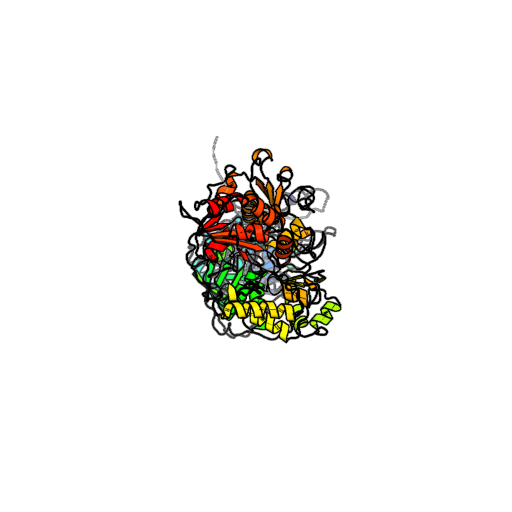9.528E-01  e=1.560E-69  Agrobacterium tumefaciens
  7cnq-assembly4_D  TM=9.433E-01  e=2.160E-69  Agrobacterium tumefaciens
  7cns-assembly1_A-2  TM=9.418E-01  e=2.262E-34  Thermococcus kodakarensis KOD1
  7cns-assembly1_B  TM=9.087E-01  e=6.315E-10  Thermococcus kodakarensis KOD1

Solvent-accessible surface area (backbone atoms only — not comparable to full-atom values): 47098 Å² total; per-residue (Å²): 133,82,83,90,85,90,84,84,87,86,88,89,86,88,88,91,90,84,85,80,92,75,92,88,86,85,81,62,80,85,52,76,64,75,83,65,67,78,42,52,46,39,36,53,54,60,53,73,41,72,67,89,60,54,60,48,45,36,32,23,38,50,38,31,22,40,54,79,32,50,78,77,44,59,64,65,78,95,52,89,58,45,42,37,33,32,48,84,69,42,65,58,23,42,71,89,36,77,49,92,75,60,61,35,42,74,57,50,39,50,46,70,44,31,44,29,76,58,27,40,35,40,32,44,34,39,32,75,62,40,70,57,95,68,91,88,63,72,50,31,37,42,36,42,41,32,60,40,44,75,91,55,83,85,64,54,69,68,60,48,53,54,49,56,42,37,63,64,42,43,45,36,56,50,37,34,32,44,63,65,52,63,83,79,59,60,98,87,48,36,64,62,54,17,44,51,39,27,52,45,44,61,64,74,49,68,81,42,68,55,41,50,52,42,50,52,52,48,44,58,63,34,56,83,67,64,79,76,62,71,68,66,46,41,32,61,70,28,58,41,38,42,64,53,55,105,86,59,82,80,76,98,67,83,91,76,88,88,88,83,80,88,80,84,92,78,64,81,73,59,70,81,75,66,74,68,80,86,88,69,90,84,76,90,82,79,92,75,94,73,92,85,87,74,63,75,48,54,31,56,42,83,31,63,39,57,35,68,25,37,28,47,49,44,98,54,57,50,30,39,41,59,14,41,42,44,86,75,18,31,26,43,27,88,88,46,96,59,48,75,42,62,35,47,57,16,30,38,34,29,42,32,67,27,28,43,25,51,17,6,43,36,41,28,28,9,55,73,68,72,16,31,48,31,24,42,38,20,48,40,91,52,74,31,54,52,45,12,41,50,50,27,34,73,79,70,72,44,70,38,19,32,24,30,36,44,89,76,51,51,73,55,49,61,76,44,52,68,38,54,31,21,38,48,44,34,37,31,24,77,49,88,75,63,69,87,71,75,68,86,72,85,78,93,66,81,88,76,63,92,74,45,62,68,52,75,69,51,49,37,27,67,72,32,79,71,36,58,24,18,20,54,20,36,53,53,42,48,54,49,14,57,73,70,67,22,44,40,66,40,72,38,71,33,30,31,27,37,55,39,41,59,73,45,72,52,49,33,52,53,42,45,50,33,36,77,40,66,28,48,52,66,34,60,36,36,32,26,29,25,48,43,29,86,89,44,32,76,81,52,62,40,54,71,67,62,50,52,50,26,50,49,34,46,41,26,45,41,74,17,62,34,41,93,52,18,25,58,41,54,78,77,43,96,83,41,70,46,67,70,41,41,33,42,32,13,42,38,38,40,13,20,38,34,31,23,67,38,33,19,21,25,42,70,33,22,33,64,53,33,54,20,25,25,34,56,30,40,41,52,51,43,57,44,64,40,72,87,58,60,38,32,50,31,37,37,36,50,58,61,61,80,82,54,62,87,64,58,76,32,50,37,11,50,47,18,34,48,54,13,60,76,34,39,66,42,28,33,32,38,35,53,65,46,83,72,62,75,47,79,63,43,52,45,39,14,29,29,9,17,20,44,56,10,54,31,45,36,52,38,30,34,63,68,20,73,68,15,66,40,69,73,67,33,39,53,88,95,62,86,52,55,74,46,82,48,53,65,67,72,44,49,66,51,53,61,59,26,29,66,48,79,78,96,56,60,40,35,29,36,49,44,24,54,62,36,40,49,61,66,53,53,51,50,49,40,64,70,46,62,97,55,63,51,42,90,82,38,43,36,40,39,19,27,24,58,68,42,50,54,54,29,49,77,66,48,48,45,62,61,30,44,74,50,53,42,44,81,43,38,27,29,41,65,97,49,65,48,71,53,77,46,52,90,83,47,56,24,36,32,28,54,24,45,38,46,31,60,37,40,42,48,72,67,73,34,30,22,40,60,42,28,69,64,44,50,52,48,21,37,47,63,38,45,67,69,76,82,60,93,75,94

pLDDT: mean 81.33, std 21.62, range [20.67, 98.81]

Organism: NCBI:txid1448316